Protein AF-0000000079718377 (afdb_homodimer)

Structure (mmCIF, N/CA/C/O backbone):
data_AF-0000000079718377-model_v1
#
loop_
_entity.id
_entity.type
_entity.pdbx_description
1 polymer 'Kef-type K+ transport system membrane component KefB'
#
loop_
_atom_site.group_PDB
_atom_site.id
_atom_site.type_symbol
_atom_site.label_atom_id
_atom_site.label_alt_id
_atom_site.label_comp_id
_atom_site.label_asym_id
_atom_site.label_entity_id
_atom_site.label_seq_id
_atom_site.pdbx_PDB_ins_code
_atom_site.Cartn_x
_atom_site.Cartn_y
_atom_site.Cartn_z
_atom_site.occupancy
_atom_site.B_iso_or_equiv
_atom_site.auth_seq_id
_atom_site.auth_comp_id
_atom_site.auth_asym_id
_atom_site.auth_atom_id
_atom_site.pdbx_PDB_model_num
ATOM 1 N N . MET A 1 1 ? -22.453 10.391 2.34 1 45.66 1 MET A N 1
ATOM 2 C CA . MET A 1 1 ? -22.734 9.148 3.055 1 45.66 1 MET A CA 1
ATOM 3 C C . MET A 1 1 ? -21.469 8.562 3.654 1 45.66 1 MET A C 1
ATOM 5 O O . MET A 1 1 ? -20.422 8.516 2.992 1 45.66 1 MET A O 1
ATOM 9 N N . HIS A 1 2 ? -21.25 8.672 5 1 65.44 2 HIS A N 1
ATOM 10 C CA . HIS A 1 2 ? -20.094 8.156 5.738 1 65.44 2 HIS A CA 1
ATOM 11 C C . HIS A 1 2 ? -20.266 6.672 6.047 1 65.44 2 HIS A C 1
ATOM 13 O O . HIS A 1 2 ? -21.016 6.305 6.953 1 65.44 2 HIS A O 1
ATOM 19 N N . TYR A 1 3 ? -19.891 5.762 5.078 1 74.81 3 TYR A N 1
ATOM 20 C CA . TYR A 1 3 ? -20.031 4.324 5.258 1 74.81 3 TYR A CA 1
ATOM 21 C C . TYR A 1 3 ? -19.031 3.793 6.273 1 74.81 3 TYR A C 1
ATOM 23 O O . TYR A 1 3 ? -19.188 2.682 6.785 1 74.81 3 TYR A O 1
ATOM 31 N N . LEU A 1 4 ? -18.094 4.574 6.598 1 83.25 4 LEU A N 1
ATOM 32 C CA . LEU A 1 4 ? -17.078 4.152 7.559 1 83.25 4 LEU A CA 1
ATOM 33 C C . LEU A 1 4 ? -17.047 5.086 8.766 1 83.25 4 LEU A C 1
ATOM 35 O O . LEU A 1 4 ? -17.172 6.305 8.609 1 83.25 4 LEU A O 1
ATOM 39 N N . ASN A 1 5 ? -17.031 4.48 9.922 1 83.81 5 ASN A N 1
ATOM 40 C CA . ASN A 1 5 ? -16.891 5.254 11.156 1 83.81 5 ASN A CA 1
ATOM 41 C C . ASN A 1 5 ? -15.594 4.926 11.883 1 83.81 5 ASN A C 1
ATOM 43 O O . ASN A 1 5 ? -14.773 4.152 11.391 1 83.81 5 ASN A O 1
ATOM 47 N N . GLU A 1 6 ? -15.383 5.48 12.969 1 81.75 6 GLU A N 1
ATOM 48 C CA . GLU A 1 6 ? -14.141 5.355 13.719 1 81.75 6 GLU A CA 1
ATOM 49 C C . GLU A 1 6 ? -13.922 3.922 14.195 1 81.75 6 GLU A C 1
ATOM 51 O O . GLU A 1 6 ? -12.789 3.445 14.242 1 81.75 6 GLU A O 1
ATOM 56 N N . SER A 1 7 ? -15.023 3.303 14.57 1 86 7 SER A N 1
ATOM 57 C CA . SER A 1 7 ? -14.906 1.927 15.039 1 86 7 SER A CA 1
ATOM 58 C C . SER A 1 7 ? -14.438 0.999 13.93 1 86 7 SER A C 1
ATOM 60 O O . SER A 1 7 ? -13.672 0.06 14.18 1 86 7 SER A O 1
ATOM 62 N N . HIS A 1 8 ? -14.906 1.29 12.703 1 91.69 8 HIS A N 1
ATOM 63 C CA . HIS A 1 8 ? -14.461 0.502 11.562 1 91.69 8 HIS A CA 1
ATOM 64 C C . HIS A 1 8 ? -12.969 0.685 11.312 1 91.69 8 HIS A C 1
ATOM 66 O O . HIS A 1 8 ? -12.258 -0.282 11.023 1 91.69 8 HIS A O 1
ATOM 72 N N . ILE A 1 9 ? -12.523 1.847 11.5 1 90.44 9 ILE A N 1
ATOM 73 C CA . ILE A 1 9 ? -11.125 2.168 11.25 1 90.44 9 ILE A CA 1
ATOM 74 C C . ILE A 1 9 ? -10.25 1.515 12.32 1 90.44 9 ILE A C 1
ATOM 76 O O . ILE A 1 9 ? -9.211 0.932 12.016 1 90.44 9 ILE A O 1
ATOM 80 N N . LEU A 1 10 ? -10.688 1.59 13.555 1 91.56 10 LEU A N 1
ATOM 81 C CA . LEU A 1 10 ? -9.938 0.984 14.648 1 91.56 10 LEU A CA 1
ATOM 82 C C . LEU A 1 10 ? -9.797 -0.52 14.445 1 91.56 10 LEU A C 1
ATOM 84 O O . LEU A 1 10 ? -8.688 -1.06 14.539 1 91.56 10 LEU A O 1
ATOM 88 N N . LEU A 1 11 ? -10.891 -1.117 14.211 1 94.94 11 LEU A N 1
ATOM 89 C CA . LEU A 1 11 ? -10.867 -2.564 14.023 1 94.94 11 LEU A CA 1
ATOM 90 C C . LEU A 1 11 ? -9.992 -2.941 12.828 1 94.94 11 LEU A C 1
ATOM 92 O O . LEU A 1 11 ? -9.258 -3.932 12.875 1 94.94 11 LEU A O 1
ATOM 96 N N . PHE A 1 12 ? -10.117 -2.174 11.812 1 95.62 12 PHE A N 1
ATOM 97 C CA . PHE A 1 12 ? -9.32 -2.408 10.617 1 95.62 12 PHE A CA 1
ATOM 98 C C . PHE A 1 12 ? -7.828 -2.346 10.945 1 95.62 12 PHE A C 1
ATOM 100 O O . PHE A 1 12 ? -7.066 -3.227 10.547 1 95.62 12 PHE A O 1
ATOM 107 N N . ILE A 1 13 ? -7.43 -1.36 11.672 1 96.25 13 ILE A N 1
ATOM 108 C CA . ILE A 1 13 ? -6.031 -1.166 12.039 1 96.25 13 ILE A CA 1
ATOM 109 C C . ILE A 1 13 ? -5.559 -2.328 12.914 1 96.25 13 ILE A C 1
ATOM 111 O O . ILE A 1 13 ? -4.457 -2.846 12.727 1 96.25 13 ILE A O 1
ATOM 115 N N . ILE A 1 14 ? -6.344 -2.754 13.766 1 96.25 14 ILE A N 1
ATOM 116 C CA . ILE A 1 14 ? -6.012 -3.867 14.648 1 96.25 14 ILE A CA 1
ATOM 117 C C . ILE A 1 14 ? -5.879 -5.148 13.828 1 96.25 14 ILE A C 1
ATOM 119 O O . ILE A 1 14 ? -4.961 -5.941 14.055 1 96.25 14 ILE A O 1
ATOM 123 N N . GLN A 1 15 ? -6.801 -5.324 12.938 1 97 15 GLN A N 1
ATOM 124 C CA . GLN A 1 15 ? -6.766 -6.508 12.078 1 97 15 GLN A CA 1
ATOM 125 C C . GLN A 1 15 ? -5.465 -6.574 11.289 1 97 15 GLN A C 1
ATOM 127 O O . GLN A 1 15 ? -4.816 -7.625 11.242 1 97 15 GLN A O 1
ATOM 132 N N . ILE A 1 16 ? -5.09 -5.484 10.68 1 97 16 ILE A N 1
ATOM 133 C CA . ILE A 1 16 ? -3.875 -5.449 9.867 1 97 16 ILE A CA 1
ATOM 134 C C . ILE A 1 16 ? -2.656 -5.676 10.758 1 97 16 ILE A C 1
ATOM 136 O O . ILE A 1 16 ? -1.725 -6.387 10.375 1 97 16 ILE A O 1
ATOM 140 N N . LEU A 1 17 ? -2.684 -5.07 11.914 1 96.56 17 LEU A N 1
ATOM 141 C CA . LEU A 1 17 ? -1.578 -5.219 12.859 1 96.56 17 LEU A CA 1
ATOM 142 C C . LEU A 1 17 ? -1.396 -6.68 13.25 1 96.56 17 LEU A C 1
ATOM 144 O O . LEU A 1 17 ? -0.283 -7.211 13.195 1 96.56 17 LEU A O 1
ATOM 148 N N . VAL A 1 18 ? -2.449 -7.289 13.617 1 96.69 18 VAL A N 1
ATOM 149 C CA . VAL A 1 18 ? -2.396 -8.664 14.102 1 96.69 18 VAL A CA 1
ATOM 150 C C . VAL A 1 18 ? -2.025 -9.602 12.953 1 96.69 18 VAL A C 1
ATOM 152 O O . VAL A 1 18 ? -1.162 -10.469 13.109 1 96.69 18 VAL A O 1
ATOM 155 N N . LEU A 1 19 ? -2.646 -9.414 11.852 1 96.88 19 LEU A N 1
ATOM 156 C CA . LEU A 1 19 ? -2.389 -10.281 10.703 1 96.88 19 LEU A CA 1
ATOM 157 C C . LEU A 1 19 ? -0.946 -10.141 10.234 1 96.88 19 LEU A C 1
ATOM 159 O O . LEU A 1 19 ? -0.259 -11.141 10.008 1 96.88 19 LEU A O 1
ATOM 163 N N . LEU A 1 20 ? -0.54 -8.945 10.047 1 95.81 20 LEU A N 1
ATOM 164 C CA . LEU A 1 20 ? 0.819 -8.695 9.578 1 95.81 20 LEU A CA 1
ATOM 165 C C . LEU A 1 20 ? 1.845 -9.18 10.594 1 95.81 20 LEU A C 1
ATOM 167 O O . LEU A 1 20 ? 2.844 -9.805 10.234 1 95.81 20 LEU A O 1
ATOM 171 N N . GLY A 1 21 ? 1.586 -8.883 11.852 1 94.31 21 GLY A N 1
ATOM 172 C CA . GLY A 1 21 ? 2.494 -9.305 12.906 1 94.31 21 GLY A CA 1
ATOM 173 C C . GLY A 1 21 ? 2.646 -10.812 12.992 1 94.31 21 GLY A C 1
ATOM 174 O O . GLY A 1 21 ? 3.766 -11.328 13.008 1 94.31 21 GLY A O 1
ATOM 175 N N . VAL A 1 22 ? 1.544 -11.477 12.992 1 95.69 22 VAL A N 1
ATOM 176 C CA . VAL A 1 22 ? 1.573 -12.93 13.109 1 95.69 22 VAL A CA 1
ATOM 177 C C . VAL A 1 22 ? 2.135 -13.539 11.828 1 95.69 22 VAL A C 1
ATOM 179 O O . VAL A 1 22 ? 2.932 -14.477 11.875 1 95.69 22 VAL A O 1
ATOM 182 N N . ALA A 1 23 ? 1.738 -13.008 10.734 1 94.75 23 ALA A N 1
ATOM 183 C CA . ALA A 1 23 ? 2.219 -13.516 9.453 1 94.75 23 ALA A CA 1
ATOM 184 C C . ALA A 1 23 ? 3.734 -13.391 9.344 1 94.75 23 ALA A C 1
ATOM 186 O O . ALA A 1 23 ? 4.414 -14.32 8.906 1 94.75 23 ALA A O 1
ATOM 187 N N . ARG A 1 24 ? 4.242 -12.281 9.734 1 90.62 24 ARG A N 1
ATOM 188 C CA . ARG A 1 24 ? 5.684 -12.062 9.648 1 90.62 24 ARG A CA 1
ATOM 189 C C . ARG A 1 24 ? 6.43 -12.938 10.656 1 90.62 24 ARG A C 1
ATOM 191 O O . ARG A 1 24 ? 7.504 -13.461 10.352 1 90.62 24 ARG A O 1
ATOM 198 N N . THR A 1 25 ? 5.926 -13.008 11.82 1 91.31 25 THR A N 1
ATOM 199 C CA . THR A 1 25 ? 6.562 -13.828 12.844 1 91.31 25 THR A CA 1
ATOM 200 C C . THR A 1 25 ? 6.613 -15.289 12.414 1 91.31 25 THR A C 1
ATOM 202 O O . THR A 1 25 ? 7.672 -15.922 12.461 1 91.31 25 THR A O 1
ATOM 205 N N . LEU A 1 26 ? 5.512 -15.758 11.969 1 93.75 26 LEU A N 1
ATOM 206 C CA . LEU A 1 26 ? 5.469 -17.141 11.523 1 93.75 26 LEU A CA 1
ATOM 207 C C . LEU A 1 26 ? 6.266 -17.328 10.234 1 93.75 26 LEU A C 1
ATOM 209 O O . LEU A 1 26 ? 6.844 -18.391 10.008 1 93.75 26 LEU A O 1
ATOM 213 N N . GLY A 1 27 ? 6.215 -16.344 9.383 1 89.69 27 GLY A N 1
ATOM 214 C CA . GLY A 1 27 ? 7.059 -16.391 8.203 1 89.69 27 GLY A CA 1
ATOM 215 C C . GLY A 1 27 ? 8.531 -16.547 8.523 1 89.69 27 GLY A C 1
ATOM 216 O O . GLY A 1 27 ? 9.227 -17.359 7.914 1 89.69 27 GLY A O 1
ATOM 217 N N . VAL A 1 28 ? 9 -15.852 9.555 1 86.06 28 VAL A N 1
ATOM 218 C CA . VAL A 1 28 ? 10.391 -15.906 9.992 1 86.06 28 VAL A CA 1
ATOM 219 C C . VAL A 1 28 ? 10.688 -17.281 10.578 1 86.06 28 VAL A C 1
ATOM 221 O O . VAL A 1 28 ? 11.75 -17.859 10.328 1 86.06 28 VAL A O 1
ATOM 224 N N . ILE A 1 29 ? 9.805 -17.719 11.32 1 91.19 29 ILE A N 1
ATOM 225 C CA . ILE A 1 29 ? 9.984 -19.031 11.93 1 91.19 29 ILE A CA 1
ATOM 226 C C . ILE A 1 29 ? 10.094 -20.094 10.836 1 91.19 29 ILE A C 1
ATOM 228 O O . ILE A 1 29 ? 10.961 -20.969 10.898 1 91.19 29 ILE A O 1
ATOM 232 N N . CYS A 1 30 ? 9.258 -20 9.875 1 90.31 30 CYS A N 1
ATOM 233 C CA . CYS A 1 30 ? 9.305 -20.953 8.766 1 90.31 30 CYS A CA 1
ATOM 234 C C . CYS A 1 30 ? 10.625 -20.844 8.016 1 90.31 30 CYS A C 1
ATOM 236 O O . CYS A 1 30 ? 11.258 -21.859 7.715 1 90.31 30 CYS A O 1
ATOM 238 N N . GLU A 1 31 ? 10.984 -19.703 7.746 1 84.12 31 GLU A N 1
ATOM 239 C CA . GLU A 1 31 ? 12.242 -19.516 7.023 1 84.12 31 GLU A CA 1
ATOM 240 C C . GLU A 1 31 ? 13.422 -20.062 7.812 1 84.12 31 GLU A C 1
ATOM 242 O O . GLU A 1 31 ? 14.391 -20.547 7.23 1 84.12 31 GLU A O 1
ATOM 247 N N . SER A 1 32 ? 13.398 -19.891 9.109 1 84.88 32 SER A N 1
ATOM 248 C CA . SER A 1 32 ? 14.477 -20.359 9.969 1 84.88 32 SER A CA 1
ATOM 249 C C . SER A 1 32 ? 14.641 -21.875 9.875 1 84.88 32 SER A C 1
ATOM 251 O O . SER A 1 32 ? 15.727 -22.406 10.117 1 84.88 32 SER A O 1
ATOM 253 N N . ILE A 1 33 ? 13.594 -22.516 9.5 1 87.75 33 ILE A N 1
ATOM 254 C CA . ILE A 1 33 ? 13.68 -23.969 9.367 1 87.75 33 ILE A CA 1
ATOM 255 C C . ILE A 1 33 ? 13.633 -24.359 7.891 1 87.75 33 ILE A C 1
ATOM 257 O O . ILE A 1 33 ? 13.195 -25.453 7.547 1 87.75 33 ILE A O 1
ATOM 261 N N . LYS A 1 34 ? 13.781 -23.422 6.984 1 82.12 34 LYS A N 1
ATOM 262 C CA . LYS A 1 34 ? 13.961 -23.578 5.543 1 82.12 34 LYS A CA 1
ATOM 263 C C . LYS A 1 34 ? 12.633 -23.875 4.855 1 82.12 34 LYS A C 1
ATOM 265 O O . LYS A 1 34 ? 12.586 -24.656 3.891 1 82.12 34 LYS A O 1
ATOM 270 N N . ILE A 1 35 ? 11.625 -23.453 5.449 1 88.12 35 ILE A N 1
ATOM 271 C CA . ILE A 1 35 ? 10.312 -23.453 4.828 1 88.12 35 ILE A CA 1
ATOM 272 C C . ILE A 1 35 ? 10 -22.047 4.285 1 88.12 35 ILE A C 1
ATOM 274 O O . ILE A 1 35 ? 10.336 -21.047 4.91 1 88.12 35 ILE A O 1
ATOM 278 N N . PRO A 1 36 ? 9.477 -22.031 3.061 1 86.44 36 PRO A N 1
ATOM 279 C CA . PRO A 1 36 ? 9.156 -20.719 2.506 1 86.44 36 PRO A CA 1
ATOM 280 C C . PRO A 1 36 ? 8.273 -19.891 3.434 1 86.44 36 PRO A C 1
ATOM 282 O O . PRO A 1 36 ? 7.352 -20.422 4.055 1 86.44 36 PRO A O 1
ATOM 285 N N . ALA A 1 37 ? 8.539 -18.625 3.533 1 87.75 37 ALA A N 1
ATOM 286 C CA . ALA A 1 37 ? 7.836 -17.703 4.418 1 87.75 37 ALA A CA 1
ATOM 287 C C . ALA A 1 37 ? 6.336 -17.719 4.141 1 87.75 37 ALA A C 1
ATOM 289 O O . ALA A 1 37 ? 5.523 -17.562 5.059 1 87.75 37 ALA A O 1
ATOM 290 N N . LEU A 1 38 ? 6.023 -17.969 2.939 1 88.69 38 LEU A N 1
ATOM 291 C CA . LEU A 1 38 ? 4.629 -17.953 2.516 1 88.69 38 LEU A CA 1
ATOM 292 C C . LEU A 1 38 ? 3.809 -18.953 3.309 1 88.69 38 LEU A C 1
ATOM 294 O O . LEU A 1 38 ? 2.635 -18.719 3.6 1 88.69 38 LEU A O 1
ATOM 298 N N . ALA A 1 39 ? 4.371 -20.031 3.645 1 92.88 39 ALA A N 1
ATOM 299 C CA . ALA A 1 39 ? 3.697 -21.031 4.469 1 92.88 39 ALA A CA 1
ATOM 300 C C . ALA A 1 39 ? 3.299 -20.453 5.82 1 92.88 39 ALA A C 1
ATOM 302 O O . ALA A 1 39 ? 2.188 -20.688 6.301 1 92.88 39 ALA A O 1
ATOM 303 N N . GLY A 1 40 ? 4.234 -19.766 6.422 1 93.56 40 GLY A N 1
ATOM 304 C CA . GLY A 1 40 ? 3.947 -19.109 7.691 1 93.56 40 GLY A CA 1
ATOM 305 C C . GLY A 1 40 ? 2.883 -18.031 7.582 1 93.56 40 GLY A C 1
ATOM 306 O O . GLY A 1 40 ? 2.068 -17.875 8.492 1 93.56 40 GLY A O 1
ATOM 307 N N . GLU A 1 41 ? 2.836 -17.328 6.523 1 93.94 41 GLU A N 1
ATOM 308 C CA . GLU A 1 41 ? 1.852 -16.266 6.297 1 93.94 41 GLU A CA 1
ATOM 309 C C . GLU A 1 41 ? 0.443 -16.844 6.18 1 93.94 41 GLU A C 1
ATOM 311 O O . GLU A 1 41 ? -0.503 -16.297 6.754 1 93.94 41 GLU A O 1
ATOM 316 N N . ILE A 1 42 ? 0.308 -17.938 5.488 1 94.81 42 ILE A N 1
ATOM 317 C CA . ILE A 1 42 ? -0.98 -18.609 5.383 1 94.81 42 ILE A CA 1
ATOM 318 C C . ILE A 1 42 ? -1.382 -19.172 6.746 1 94.81 42 ILE A C 1
ATOM 320 O O . ILE A 1 42 ? -2.547 -19.078 7.141 1 94.81 42 ILE A O 1
ATOM 324 N N . LEU A 1 43 ? -0.418 -19.719 7.41 1 95.69 43 LEU A N 1
ATOM 325 C CA . LEU A 1 43 ? -0.666 -20.297 8.727 1 95.69 43 LEU A CA 1
ATOM 326 C C . LEU A 1 43 ? -1.216 -19.25 9.688 1 95.69 43 LEU A C 1
ATOM 328 O O . LEU A 1 43 ? -2.027 -19.562 10.555 1 95.69 43 LEU A O 1
ATOM 332 N N . ALA A 1 44 ? -0.713 -18.031 9.555 1 96.62 44 ALA A N 1
ATOM 333 C CA . ALA A 1 44 ? -1.241 -16.953 10.367 1 96.62 44 ALA A CA 1
ATOM 334 C C . ALA A 1 44 ? -2.758 -16.844 10.234 1 96.62 44 ALA A C 1
ATOM 336 O O . ALA A 1 44 ? -3.471 -16.734 11.234 1 96.62 44 ALA A O 1
ATOM 337 N N . GLY A 1 45 ? -3.262 -16.906 9.055 1 96.06 45 GLY A N 1
ATOM 338 C CA . GLY A 1 45 ? -4.695 -16.875 8.82 1 96.06 45 GLY A CA 1
ATOM 339 C C . GLY A 1 45 ? -5.406 -18.109 9.32 1 96.06 45 GLY A C 1
ATOM 340 O O . GLY A 1 45 ? -6.523 -18.031 9.844 1 96.06 45 GLY A O 1
ATOM 341 N N . VAL A 1 46 ? -4.738 -19.219 9.164 1 95.88 46 VAL A N 1
ATOM 342 C CA . VAL A 1 46 ? -5.301 -20.484 9.625 1 95.88 46 VAL A CA 1
ATOM 343 C C . VAL A 1 46 ? -5.48 -20.453 11.141 1 95.88 46 VAL A C 1
ATOM 345 O O . VAL A 1 46 ? -6.504 -20.891 11.656 1 95.88 46 VAL A O 1
ATOM 348 N N . ILE A 1 47 ? -4.508 -19.906 11.781 1 97.25 47 ILE A N 1
ATOM 349 C CA . ILE A 1 47 ? -4.531 -19.844 13.242 1 97.25 47 ILE A CA 1
ATOM 350 C C . ILE A 1 47 ? -5.586 -18.844 13.695 1 97.25 47 ILE A C 1
ATOM 352 O O . ILE A 1 47 ? -6.367 -19.125 14.609 1 97.25 47 ILE A O 1
ATOM 356 N N . LEU A 1 48 ? -5.68 -17.719 13.062 1 97.38 48 LEU A N 1
ATOM 357 C CA . LEU A 1 48 ? -6.531 -16.609 13.5 1 97.38 48 LEU A CA 1
ATOM 358 C C . LEU A 1 48 ? -7.938 -16.75 12.922 1 97.38 48 LEU A C 1
ATOM 360 O O . LEU A 1 48 ? -8.859 -16.062 13.352 1 97.38 48 LEU A O 1
ATOM 364 N N . GLY A 1 49 ? -8.062 -17.641 11.969 1 95.88 49 GLY A N 1
ATOM 365 C CA . GLY A 1 49 ? -9.32 -17.781 11.25 1 95.88 49 GLY A CA 1
ATOM 366 C C . GLY A 1 49 ? -10.227 -18.844 11.844 1 95.88 49 GLY A C 1
ATOM 367 O O . GLY A 1 49 ? -10.078 -19.219 13.016 1 95.88 49 GLY A O 1
ATOM 368 N N . PRO A 1 50 ? -11.172 -19.25 11.078 1 94.19 50 PRO A N 1
ATOM 369 C CA . PRO A 1 50 ? -12.141 -20.25 11.555 1 94.19 50 PRO A CA 1
ATOM 370 C C . PRO A 1 50 ? -11.508 -21.609 11.828 1 94.19 50 PRO A C 1
ATOM 372 O O . PRO A 1 50 ? -12.039 -22.391 12.609 1 94.19 50 PRO A O 1
ATOM 375 N N . THR A 1 51 ? -10.383 -21.891 11.234 1 94.88 51 THR A N 1
ATOM 376 C CA . THR A 1 51 ? -9.75 -23.203 11.344 1 94.88 51 THR A CA 1
ATOM 377 C C . THR A 1 51 ? -9.336 -23.469 12.789 1 94.88 51 THR A C 1
ATOM 379 O O . THR A 1 51 ? -9.562 -24.578 13.305 1 94.88 51 THR A O 1
ATOM 382 N N . LEU A 1 52 ? -8.703 -22.469 13.445 1 96.12 52 LEU A N 1
ATOM 383 C CA . LEU A 1 52 ? -8.227 -22.734 14.797 1 96.12 52 LEU A CA 1
ATOM 384 C C . LEU A 1 52 ? -8.898 -21.797 15.797 1 96.12 52 LEU A C 1
ATOM 386 O O . LEU A 1 52 ? -9.672 -22.25 16.656 1 96.12 52 LEU A O 1
ATOM 390 N N . LEU A 1 53 ? -8.68 -20.5 15.656 1 95.81 53 LEU A N 1
ATOM 391 C CA . LEU A 1 53 ? -9.234 -19.562 16.625 1 95.81 53 LEU A CA 1
ATOM 392 C C . LEU A 1 53 ? -10.758 -19.609 16.609 1 95.81 53 LEU A C 1
ATOM 394 O O . LEU A 1 53 ? -11.391 -19.453 17.656 1 95.81 53 LEU A O 1
ATOM 398 N N . GLY A 1 54 ? -11.336 -19.734 15.461 1 94.25 54 GLY A N 1
ATOM 399 C CA . GLY A 1 54 ? -12.781 -19.828 15.359 1 94.25 54 GLY A CA 1
ATOM 400 C C . GLY A 1 54 ? -13.359 -21 16.125 1 94.25 54 GLY A C 1
ATOM 401 O O . GLY A 1 54 ? -14.508 -20.953 16.578 1 94.25 54 GLY A O 1
ATOM 402 N N . ARG A 1 55 ? -12.625 -22.047 16.328 1 95.12 55 ARG A N 1
ATOM 403 C CA . ARG A 1 55 ? -13.062 -23.234 17.047 1 95.12 55 ARG A CA 1
ATOM 404 C C . ARG A 1 55 ? -12.719 -23.125 18.531 1 95.12 55 ARG A C 1
ATOM 406 O O . ARG A 1 55 ? -13.477 -23.594 19.391 1 95.12 55 ARG A O 1
ATOM 413 N N . VAL A 1 56 ? -11.594 -22.5 18.891 1 96.06 56 VAL A N 1
ATOM 414 C CA . VAL A 1 56 ? -11.117 -22.422 20.266 1 96.06 56 VAL A CA 1
ATOM 415 C C . VAL A 1 56 ? -11.844 -21.297 21 1 96.06 56 VAL A C 1
ATOM 417 O O . VAL A 1 56 ? -12.242 -21.453 22.156 1 96.06 56 VAL A O 1
ATOM 420 N N . SER A 1 57 ? -11.945 -20.141 20.297 1 96.56 57 SER A N 1
ATOM 421 C CA . SER A 1 57 ? -12.609 -18.969 20.859 1 96.56 57 SER A CA 1
ATOM 422 C C . SER A 1 57 ? -13.391 -18.203 19.781 1 96.56 57 SER A C 1
ATOM 424 O O . SER A 1 57 ? -12.953 -17.156 19.312 1 96.56 57 SER A O 1
ATOM 426 N N . PRO A 1 58 ? -14.531 -18.719 19.547 1 94.19 58 PRO A N 1
ATOM 427 C CA . PRO A 1 58 ? -15.352 -18.109 18.5 1 94.19 58 PRO A CA 1
ATOM 428 C C . PRO A 1 58 ? -15.648 -16.625 18.781 1 94.19 58 PRO A C 1
ATOM 430 O O . PRO A 1 58 ? -15.703 -15.82 17.844 1 94.19 58 PRO A O 1
ATOM 433 N N . ASP A 1 59 ? -15.773 -16.234 20.016 1 95.19 59 ASP A N 1
ATOM 434 C CA . ASP A 1 59 ? -16.078 -14.852 20.359 1 95.19 59 ASP A CA 1
ATOM 435 C C . ASP A 1 59 ? -14.906 -13.938 20.016 1 95.19 59 ASP A C 1
ATOM 437 O O . ASP A 1 59 ? -15.102 -12.852 19.453 1 95.19 59 ASP A O 1
ATOM 441 N N . LEU A 1 60 ? -13.773 -14.422 20.344 1 94.19 60 LEU A N 1
ATOM 442 C CA . LEU A 1 60 ? -12.586 -13.625 20.031 1 94.19 60 LEU A CA 1
ATOM 443 C C . LEU A 1 60 ? -12.383 -13.5 18.531 1 94.19 60 LEU A C 1
ATOM 445 O O . LEU A 1 60 ? -12 -12.438 18.047 1 94.19 60 LEU A O 1
ATOM 449 N N . GLN A 1 61 ? -12.609 -14.578 17.891 1 94.69 61 GLN A N 1
ATOM 450 C CA . GLN A 1 61 ? -12.469 -14.562 16.438 1 94.69 61 GLN A CA 1
ATOM 451 C C . GLN A 1 61 ? -13.461 -13.602 15.797 1 94.69 61 GLN A C 1
ATOM 453 O O . GLN A 1 61 ? -13.102 -12.852 14.891 1 94.69 61 GLN A O 1
ATOM 458 N N . ASN A 1 62 ? -14.656 -13.617 16.328 1 93.31 62 ASN A N 1
ATOM 459 C CA . ASN A 1 62 ? -15.688 -12.742 15.781 1 93.31 62 ASN A CA 1
ATOM 460 C C . ASN A 1 62 ? -15.43 -11.281 16.141 1 93.31 62 ASN A C 1
ATOM 462 O O . ASN A 1 62 ? -15.82 -10.383 15.391 1 93.31 62 ASN A O 1
ATOM 466 N N . MET A 1 63 ? -14.836 -11.148 17.266 1 93.06 63 MET A N 1
ATOM 467 C CA . MET A 1 63 ? -14.492 -9.789 17.672 1 93.06 63 MET A CA 1
ATOM 468 C C . MET A 1 63 ? -13.422 -9.203 16.766 1 93.06 63 MET A C 1
ATOM 470 O O . MET A 1 63 ? -13.492 -8.031 16.391 1 93.06 63 MET A O 1
ATOM 474 N N . LEU A 1 64 ? -12.492 -9.984 16.297 1 94.44 64 LEU A N 1
ATOM 475 C CA . LEU A 1 64 ? -11.383 -9.531 15.469 1 94.44 64 LEU A CA 1
ATOM 476 C C . LEU A 1 64 ? -11.789 -9.492 14 1 94.44 64 LEU A C 1
ATOM 478 O O . LEU A 1 64 ? -11.391 -8.578 13.266 1 94.44 64 LEU A O 1
ATOM 482 N N . PHE A 1 65 ? -12.508 -10.438 13.625 1 94.81 65 PHE A N 1
ATOM 483 C CA . PHE A 1 65 ? -12.914 -10.562 12.234 1 94.81 65 PHE A CA 1
ATOM 484 C C . PHE A 1 65 ? -14.414 -10.789 12.125 1 94.81 65 PHE A C 1
ATOM 486 O O . PHE A 1 65 ? -14.859 -11.859 11.703 1 94.81 65 PHE A O 1
ATOM 493 N N . PRO A 1 66 ? -15.156 -9.766 12.391 1 92.12 66 PRO A N 1
ATOM 494 C CA . PRO A 1 66 ? -16.609 -9.898 12.344 1 92.12 66 PRO A CA 1
ATOM 495 C C . PRO A 1 66 ? -17.141 -10.086 10.922 1 92.12 66 PRO A C 1
ATOM 497 O O . PRO A 1 66 ? -16.484 -9.68 9.961 1 92.12 66 PRO A O 1
ATOM 500 N N . ASP A 1 67 ? -18.281 -10.641 10.844 1 86.38 67 ASP A N 1
ATOM 501 C CA . ASP A 1 67 ? -18.953 -10.789 9.555 1 86.38 67 ASP A CA 1
ATOM 502 C C . ASP A 1 67 ? -19.703 -9.516 9.18 1 86.38 67 ASP A C 1
ATOM 504 O O . ASP A 1 67 ? -20.938 -9.516 9.133 1 86.38 67 ASP A O 1
ATOM 508 N N . SER A 1 68 ? -19.016 -8.438 9.047 1 90.62 68 SER A N 1
ATOM 509 C CA . SER A 1 68 ? -19.562 -7.141 8.656 1 90.62 68 SER A CA 1
ATOM 510 C C . SER A 1 68 ? -19.078 -6.734 7.273 1 90.62 68 SER A C 1
ATOM 512 O O . SER A 1 68 ? -17.906 -6.945 6.938 1 90.62 68 SER A O 1
ATOM 514 N N . GLU A 1 69 ? -19.969 -6.219 6.52 1 91.19 69 GLU A N 1
ATOM 515 C CA . GLU A 1 69 ? -19.688 -5.879 5.129 1 91.19 69 GLU A CA 1
ATOM 516 C C . GLU A 1 69 ? -18.531 -4.879 5.035 1 91.19 69 GLU A C 1
ATOM 518 O O . GLU A 1 69 ? -17.578 -5.098 4.293 1 91.19 69 GLU A O 1
ATOM 523 N N . PRO A 1 70 ? -18.547 -3.828 5.895 1 92.44 70 PRO A N 1
ATOM 524 C CA . PRO A 1 70 ? -17.453 -2.854 5.773 1 92.44 70 PRO A CA 1
ATOM 525 C C . PRO A 1 70 ? -16.094 -3.441 6.133 1 92.44 70 PRO A C 1
ATOM 527 O O . PRO A 1 70 ? -15.109 -3.189 5.438 1 92.44 70 PRO A O 1
ATOM 530 N N . GLN A 1 71 ? -16.125 -4.242 7.16 1 93.5 71 GLN A N 1
ATOM 531 C CA . GLN A 1 71 ? -14.852 -4.816 7.598 1 93.5 71 GLN A CA 1
ATOM 532 C C . GLN A 1 71 ? -14.305 -5.793 6.562 1 93.5 71 GLN A C 1
ATOM 534 O O . GLN A 1 71 ? -13.102 -5.801 6.285 1 93.5 71 GLN A O 1
ATOM 539 N N . TYR A 1 72 ? -15.203 -6.523 6.059 1 93.06 72 TYR A N 1
ATOM 540 C CA . TYR A 1 72 ? -14.812 -7.492 5.039 1 93.06 72 TYR A CA 1
ATOM 541 C C . TYR A 1 72 ? -14.242 -6.789 3.814 1 93.06 72 TYR A C 1
ATOM 543 O O . TYR A 1 72 ? -13.195 -7.18 3.299 1 93.06 72 TYR A O 1
ATOM 551 N N . ILE A 1 73 ? -14.906 -5.793 3.373 1 94.69 73 ILE A N 1
ATOM 552 C CA . ILE A 1 73 ? -14.516 -5.094 2.154 1 94.69 73 ILE A CA 1
ATOM 553 C C . ILE A 1 73 ? -13.172 -4.398 2.361 1 94.69 73 ILE A C 1
ATOM 555 O O . ILE A 1 73 ? -12.32 -4.41 1.47 1 94.69 73 ILE A O 1
ATOM 559 N N . MET A 1 74 ? -12.969 -3.832 3.527 1 95.94 74 MET A N 1
ATOM 560 C CA . MET A 1 74 ? -11.703 -3.166 3.816 1 95.94 74 MET A CA 1
ATOM 561 C C . MET A 1 74 ? -10.547 -4.156 3.771 1 95.94 74 MET A C 1
ATOM 563 O O . MET A 1 74 ? -9.531 -3.904 3.119 1 95.94 74 MET A O 1
ATOM 567 N N . LEU A 1 75 ? -10.742 -5.258 4.395 1 95.19 75 LEU A N 1
ATOM 568 C CA . LEU A 1 75 ? -9.688 -6.266 4.441 1 95.19 75 LEU A CA 1
ATOM 569 C C . LEU A 1 75 ? -9.445 -6.863 3.059 1 95.19 75 LEU A C 1
ATOM 571 O O . LEU A 1 75 ? -8.305 -7.105 2.672 1 95.19 75 LEU A O 1
ATOM 575 N N . GLU A 1 76 ? -10.5 -7.086 2.334 1 93.94 76 GLU A N 1
ATOM 576 C CA . GLU A 1 76 ? -10.398 -7.652 0.992 1 93.94 76 GLU A CA 1
ATOM 577 C C . GLU A 1 76 ? -9.688 -6.691 0.042 1 93.94 76 GLU A C 1
ATOM 579 O O . GLU A 1 76 ? -8.945 -7.121 -0.842 1 93.94 76 GLU A O 1
ATOM 584 N N . THR A 1 77 ? -9.984 -5.445 0.238 1 95.62 77 THR A N 1
ATOM 585 C CA . THR A 1 77 ? -9.344 -4.434 -0.588 1 95.62 77 THR A CA 1
ATOM 586 C C . THR A 1 77 ? -7.824 -4.496 -0.433 1 95.62 77 THR A C 1
ATOM 588 O O . THR A 1 77 ? -7.094 -4.512 -1.426 1 95.62 77 THR A O 1
ATOM 591 N N . VAL A 1 78 ? -7.375 -4.598 0.738 1 95.94 78 VAL A N 1
ATOM 592 C CA . VAL A 1 78 ? -5.941 -4.652 1.021 1 95.94 78 VAL A CA 1
ATOM 593 C C . VAL A 1 78 ? -5.367 -5.973 0.519 1 95.94 78 VAL A C 1
ATOM 595 O O . VAL A 1 78 ? -4.242 -6.016 0.011 1 95.94 78 VAL A O 1
ATOM 598 N N . SER A 1 79 ? -6.105 -6.984 0.693 1 93.94 79 SER A N 1
ATOM 599 C CA . SER A 1 79 ? -5.68 -8.297 0.215 1 93.94 79 SER A CA 1
ATOM 600 C C . SER A 1 79 ? -5.48 -8.297 -1.298 1 93.94 79 SER A C 1
ATOM 602 O O . SER A 1 79 ? -4.504 -8.852 -1.801 1 93.94 79 SER A O 1
ATOM 604 N N . TRP A 1 80 ? -6.352 -7.672 -2.006 1 92.94 80 TRP A N 1
ATOM 605 C CA . TRP A 1 80 ? -6.246 -7.613 -3.461 1 92.94 80 TRP A CA 1
ATOM 606 C C . TRP A 1 80 ? -5.055 -6.77 -3.891 1 92.94 80 TRP A C 1
ATOM 608 O O . TRP A 1 80 ? -4.398 -7.074 -4.891 1 92.94 80 TRP A O 1
ATOM 618 N N . LEU A 1 81 ? -4.816 -5.719 -3.154 1 95 81 LEU A N 1
ATOM 619 C CA . LEU A 1 81 ? -3.59 -4.98 -3.432 1 95 81 LEU A CA 1
ATOM 620 C C . LEU A 1 81 ? -2.369 -5.887 -3.316 1 95 81 LEU A C 1
ATOM 622 O O . LEU A 1 81 ? -1.447 -5.801 -4.129 1 95 81 LEU A O 1
ATOM 626 N N . GLY A 1 82 ? -2.404 -6.711 -2.34 1 94.44 82 GLY A N 1
ATOM 627 C CA . GLY A 1 82 ? -1.315 -7.66 -2.156 1 94.44 82 GLY A CA 1
ATOM 628 C C . GLY A 1 82 ? -1.114 -8.578 -3.348 1 94.44 82 GLY A C 1
ATOM 629 O O . GLY A 1 82 ? 0.017 -8.789 -3.787 1 94.44 82 GLY A O 1
ATOM 630 N N . VAL A 1 83 ? -2.168 -9.055 -3.895 1 93.44 83 VAL A N 1
ATOM 631 C CA . VAL A 1 83 ? -2.092 -9.953 -5.047 1 93.44 83 VAL A CA 1
ATOM 632 C C . VAL A 1 83 ? -1.542 -9.195 -6.254 1 93.44 83 VAL A C 1
ATOM 634 O O . VAL A 1 83 ? -0.72 -9.727 -7.004 1 93.44 83 VAL A O 1
ATOM 637 N N . PHE A 1 84 ? -2.045 -8 -6.426 1 94.12 84 PHE A N 1
ATOM 638 C CA . PHE A 1 84 ? -1.605 -7.188 -7.555 1 94.12 84 PHE A CA 1
ATOM 639 C C . PHE A 1 84 ? -0.105 -6.93 -7.484 1 94.12 84 PHE A C 1
ATOM 641 O O . PHE A 1 84 ? 0.604 -7.09 -8.477 1 94.12 84 PHE A O 1
ATOM 648 N N . PHE A 1 85 ? 0.321 -6.66 -6.297 1 93.31 85 PHE A N 1
ATOM 649 C CA . PHE A 1 85 ? 1.74 -6.367 -6.137 1 93.31 85 PHE A CA 1
ATOM 650 C C . PHE A 1 85 ? 2.57 -7.641 -6.23 1 93.31 85 PHE A C 1
ATOM 652 O O . PHE A 1 85 ? 3.699 -7.617 -6.727 1 93.31 85 PHE A O 1
ATOM 659 N N . LEU A 1 86 ? 2.041 -8.695 -5.758 1 91.88 86 LEU A N 1
ATOM 660 C CA . LEU A 1 86 ? 2.709 -9.984 -5.867 1 91.88 86 LEU A CA 1
ATOM 661 C C . LEU A 1 86 ? 2.936 -10.359 -7.328 1 91.88 86 LEU A C 1
ATOM 663 O O . LEU A 1 86 ? 4.039 -10.75 -7.711 1 91.88 86 LEU A O 1
ATOM 667 N N . LEU A 1 87 ? 1.896 -10.188 -8.086 1 91.88 87 LEU A N 1
ATOM 668 C CA . LEU A 1 87 ? 1.978 -10.562 -9.492 1 91.88 87 LEU A CA 1
ATOM 669 C C . LEU A 1 87 ? 2.891 -9.617 -10.258 1 91.88 87 LEU A C 1
ATOM 671 O O . LEU A 1 87 ? 3.639 -10.039 -11.141 1 91.88 87 LEU A O 1
ATOM 675 N N . LEU A 1 88 ? 2.807 -8.375 -9.938 1 92.25 88 LEU A N 1
ATOM 676 C CA . LEU A 1 88 ? 3.719 -7.402 -10.531 1 92.25 88 LEU A CA 1
ATOM 677 C C . LEU A 1 88 ? 5.172 -7.77 -10.242 1 92.25 88 LEU A C 1
ATOM 679 O O . LEU A 1 88 ? 6 -7.797 -11.156 1 92.25 88 LEU A O 1
ATOM 683 N N . SER A 1 89 ? 5.445 -8.086 -9.055 1 90 89 SER A N 1
ATOM 684 C CA . SER A 1 89 ? 6.797 -8.422 -8.625 1 90 89 SER A CA 1
ATOM 685 C C . SER A 1 89 ? 7.266 -9.734 -9.25 1 90 89 SER A C 1
ATOM 687 O O . SER A 1 89 ? 8.438 -9.875 -9.609 1 90 89 SER A O 1
ATOM 689 N N . SER A 1 90 ? 6.398 -10.648 -9.289 1 87.62 90 SER A N 1
ATOM 690 C CA . SER A 1 90 ? 6.727 -11.945 -9.891 1 87.62 90 SER A CA 1
ATOM 691 C C . SER A 1 90 ? 7.129 -11.789 -11.352 1 87.62 90 SER A C 1
ATOM 693 O O . SER A 1 90 ? 8 -12.516 -11.836 1 87.62 90 SER A O 1
ATOM 695 N N . GLY A 1 91 ? 6.523 -10.883 -12.023 1 89.06 91 GLY A N 1
ATOM 696 C CA . GLY A 1 91 ? 6.84 -10.633 -13.422 1 89.06 91 GLY A CA 1
ATOM 697 C C . GLY A 1 91 ? 8.234 -10.062 -13.625 1 89.06 91 GLY A C 1
ATOM 698 O O . GLY A 1 91 ? 8.82 -10.219 -14.695 1 89.06 91 GLY A O 1
ATOM 699 N N . PHE A 1 92 ? 8.812 -9.445 -12.578 1 88.12 92 PHE A N 1
ATOM 700 C CA . PHE A 1 92 ? 10.141 -8.852 -12.664 1 88.12 92 PHE A CA 1
ATOM 701 C C . PHE A 1 92 ? 11.195 -9.922 -12.953 1 88.12 92 PHE A C 1
ATOM 703 O O . PHE A 1 92 ? 12.273 -9.617 -13.461 1 88.12 92 PHE A O 1
ATOM 710 N N . HIS A 1 93 ? 10.828 -11.109 -12.648 1 82.69 93 HIS A N 1
ATOM 711 C CA . HIS A 1 93 ? 11.805 -12.188 -12.758 1 82.69 93 HIS A CA 1
ATOM 712 C C . HIS A 1 93 ? 11.805 -12.797 -14.156 1 82.69 93 HIS A C 1
ATOM 714 O O . HIS A 1 93 ? 12.641 -13.648 -14.469 1 82.69 93 HIS A O 1
ATOM 720 N N . VAL A 1 94 ? 10.906 -12.359 -14.93 1 83.69 94 VAL A N 1
ATOM 721 C CA . VAL A 1 94 ? 10.773 -12.922 -16.266 1 83.69 94 VAL A CA 1
ATOM 722 C C . VAL A 1 94 ? 11.477 -12.023 -17.281 1 83.69 94 VAL A C 1
ATOM 724 O O . VAL A 1 94 ? 11.156 -10.836 -17.406 1 83.69 94 VAL A O 1
ATOM 727 N N . ASN A 1 95 ? 12.492 -12.539 -17.844 1 83.31 95 ASN A N 1
ATOM 728 C CA . ASN A 1 95 ? 13.141 -11.891 -18.969 1 83.31 95 ASN A CA 1
ATOM 729 C C . ASN A 1 95 ? 12.805 -12.586 -20.297 1 83.31 95 ASN A C 1
ATOM 731 O O . ASN A 1 95 ? 13.484 -13.531 -20.688 1 83.31 95 ASN A O 1
ATOM 735 N N . VAL A 1 96 ? 11.891 -12.023 -20.953 1 79.88 96 VAL A N 1
ATOM 736 C CA . VAL A 1 96 ? 11.336 -12.672 -22.141 1 79.88 96 VAL A CA 1
ATOM 737 C C . VAL A 1 96 ? 12.391 -12.711 -23.25 1 79.88 96 VAL A C 1
ATOM 739 O O . VAL A 1 96 ? 12.523 -13.711 -23.953 1 79.88 96 VAL A O 1
ATOM 742 N N . GLY A 1 97 ? 13.078 -11.609 -23.391 1 77.5 97 GLY A N 1
ATOM 743 C CA . GLY A 1 97 ? 14.117 -11.57 -24.422 1 77.5 97 GLY A CA 1
ATOM 744 C C . GLY A 1 97 ? 15.172 -12.641 -24.234 1 77.5 97 GLY A C 1
ATOM 745 O O . GLY A 1 97 ? 15.508 -13.367 -25.172 1 77.5 97 GLY A O 1
ATOM 746 N N . HIS A 1 98 ? 15.578 -12.773 -23.125 1 79.25 98 HIS A N 1
ATOM 747 C CA . HIS A 1 98 ? 16.594 -13.781 -22.812 1 79.25 98 HIS A CA 1
ATOM 748 C C . HIS A 1 98 ? 16.016 -15.195 -22.953 1 79.25 98 HIS A C 1
ATOM 750 O O . HIS A 1 98 ? 16.703 -16.094 -23.438 1 79.25 98 HIS A O 1
ATOM 756 N N . ALA A 1 99 ? 14.82 -15.336 -22.594 1 83 99 ALA A N 1
ATOM 757 C CA . ALA A 1 99 ? 14.172 -16.641 -22.609 1 83 99 ALA A CA 1
ATOM 758 C C . ALA A 1 99 ? 14.008 -17.156 -24.031 1 83 99 ALA A C 1
ATOM 760 O O . ALA A 1 99 ? 14.242 -18.328 -24.312 1 83 99 ALA A O 1
ATOM 761 N N . LEU A 1 100 ? 13.711 -16.266 -24.875 1 78.31 100 LEU A N 1
ATOM 762 C CA . LEU A 1 100 ? 13.445 -16.656 -26.266 1 78.31 100 LEU A CA 1
ATOM 763 C C . LEU A 1 100 ? 14.742 -16.891 -27.016 1 78.31 100 LEU A C 1
ATOM 765 O O . LEU A 1 100 ? 14.75 -17.578 -28.047 1 78.31 100 LEU A O 1
ATOM 769 N N . ARG A 1 101 ? 15.789 -16.375 -26.391 1 78.88 101 ARG A N 1
ATOM 770 C CA . ARG A 1 101 ? 17.094 -16.531 -27.047 1 78.88 101 ARG A CA 1
ATOM 771 C C . ARG A 1 101 ? 17.844 -17.734 -26.469 1 78.88 101 ARG A C 1
ATOM 773 O O . ARG A 1 101 ? 18.875 -18.141 -27.016 1 78.88 101 ARG A O 1
ATOM 780 N N . SER A 1 102 ? 17.328 -18.219 -25.391 1 78.81 102 SER A N 1
ATOM 781 C CA . SER A 1 102 ? 18.047 -19.25 -24.641 1 78.81 102 SER A CA 1
ATOM 782 C C . SER A 1 102 ? 18.062 -20.578 -25.406 1 78.81 102 SER A C 1
ATOM 784 O O . SER A 1 102 ? 18.688 -21.531 -24.969 1 78.81 102 SER A O 1
ATOM 786 N N . GLY A 1 103 ? 17.359 -20.688 -26.562 1 83.88 103 GLY A N 1
ATOM 787 C CA . GLY A 1 103 ? 17.547 -21.844 -27.406 1 83.88 103 GLY A CA 1
ATOM 788 C C . GLY A 1 103 ? 16.375 -22.797 -27.391 1 83.88 103 GLY A C 1
ATOM 789 O O . GLY A 1 103 ? 15.406 -22.578 -26.656 1 83.88 103 GLY A O 1
ATOM 790 N N . ARG A 1 104 ? 16.484 -23.781 -28.078 1 91.5 104 ARG A N 1
ATOM 791 C CA . ARG A 1 104 ? 15.445 -24.781 -28.312 1 91.5 104 ARG A CA 1
ATOM 792 C C . ARG A 1 104 ? 15.148 -25.562 -27.031 1 91.5 104 ARG A C 1
ATOM 794 O O . ARG A 1 104 ? 14 -25.906 -26.766 1 91.5 104 ARG A O 1
ATOM 801 N N . ALA A 1 105 ? 16.141 -25.75 -26.266 1 94.06 105 ALA A N 1
ATOM 802 C CA . ALA A 1 105 ? 15.977 -26.547 -25.047 1 94.06 105 ALA A CA 1
ATOM 803 C C . ALA A 1 105 ? 15.039 -25.859 -24.062 1 94.06 105 ALA A C 1
ATOM 805 O O . ALA A 1 105 ? 14.148 -26.5 -23.484 1 94.06 105 ALA A O 1
ATOM 806 N N . SER A 1 106 ? 15.266 -24.594 -23.859 1 95.06 106 SER A N 1
ATOM 807 C CA . SER A 1 106 ? 14.422 -23.844 -22.922 1 95.06 106 SER A CA 1
ATOM 808 C C . SER A 1 106 ? 12.969 -23.844 -23.391 1 95.06 106 SER A C 1
ATOM 810 O O . SER A 1 106 ? 12.055 -23.969 -22.578 1 95.06 106 SER A O 1
ATOM 812 N N . ILE A 1 107 ? 12.742 -23.75 -24.656 1 94 107 ILE A N 1
ATOM 813 C CA . ILE A 1 107 ? 11.398 -23.719 -25.219 1 94 107 ILE A CA 1
ATOM 814 C C . ILE A 1 107 ? 10.711 -25.062 -25.016 1 94 107 ILE A C 1
ATOM 816 O O . ILE A 1 107 ? 9.562 -25.109 -24.578 1 94 107 ILE A O 1
ATOM 820 N N . LEU A 1 108 ? 11.406 -26.062 -25.281 1 96.25 108 LEU A N 1
ATOM 821 C CA . LEU A 1 108 ? 10.844 -27.406 -25.156 1 96.25 108 LEU A CA 1
ATOM 822 C C . LEU A 1 108 ? 10.539 -27.734 -23.703 1 96.25 108 LEU A C 1
ATOM 824 O O . LEU A 1 108 ? 9.484 -28.297 -23.391 1 96.25 108 LEU A O 1
ATOM 828 N N . ILE A 1 109 ? 11.445 -27.391 -22.812 1 97.19 109 ILE A N 1
ATOM 829 C CA . ILE A 1 109 ? 11.227 -27.625 -21.391 1 97.19 109 ILE A CA 1
ATOM 830 C C . ILE A 1 109 ? 10.008 -26.859 -20.906 1 97.19 109 ILE A C 1
ATOM 832 O O . ILE A 1 109 ? 9.148 -27.406 -20.219 1 97.19 109 ILE A O 1
ATOM 836 N N . GLY A 1 110 ? 9.938 -25.594 -21.297 1 95.81 110 GLY A N 1
ATOM 837 C CA . GLY A 1 110 ? 8.828 -24.75 -20.891 1 95.81 110 GLY A CA 1
ATOM 838 C C . GLY A 1 110 ? 7.488 -25.219 -21.422 1 95.81 110 GLY A C 1
ATOM 839 O O . GLY A 1 110 ? 6.504 -25.266 -20.672 1 95.81 110 GLY A O 1
ATOM 840 N N . ILE A 1 111 ? 7.43 -25.594 -22.641 1 94.56 111 ILE A N 1
ATOM 841 C CA . ILE A 1 111 ? 6.172 -25.953 -23.281 1 94.56 111 ILE A CA 1
ATOM 842 C C . ILE A 1 111 ? 5.738 -27.359 -22.844 1 94.56 111 ILE A C 1
ATOM 844 O O . ILE A 1 111 ? 4.586 -27.562 -22.469 1 94.56 111 ILE A O 1
ATOM 848 N N . VAL A 1 112 ? 6.641 -28.281 -22.844 1 97 112 VAL A N 1
ATOM 849 C CA . VAL A 1 112 ? 6.316 -29.656 -22.453 1 97 112 VAL A CA 1
ATOM 850 C C . VAL A 1 112 ? 6.008 -29.688 -20.953 1 97 112 VAL A C 1
ATOM 852 O O . VAL A 1 112 ? 5.156 -30.453 -20.5 1 97 112 VAL A O 1
ATOM 855 N N . GLY A 1 113 ? 6.695 -28.797 -20.219 1 96.19 113 GLY A N 1
ATOM 856 C CA . GLY A 1 113 ? 6.43 -28.672 -18.797 1 96.19 113 GLY A CA 1
ATOM 857 C C . GLY A 1 113 ? 5.004 -28.25 -18.484 1 96.19 113 GLY A C 1
ATOM 858 O O . GLY A 1 113 ? 4.48 -28.531 -17.406 1 96.19 113 GLY A O 1
ATOM 859 N N . VAL A 1 114 ? 4.402 -27.578 -19.406 1 95.88 114 VAL A N 1
ATOM 860 C CA . VAL A 1 114 ? 3.021 -27.141 -19.234 1 95.88 114 VAL A CA 1
ATOM 861 C C . VAL A 1 114 ? 2.07 -28.203 -19.781 1 95.88 114 VAL A C 1
ATOM 863 O O . VAL A 1 114 ? 1.096 -28.578 -19.125 1 95.88 114 VAL A O 1
ATOM 866 N N . LEU A 1 115 ? 2.373 -28.75 -20.906 1 96.62 115 LEU A N 1
ATOM 867 C CA . LEU A 1 115 ? 1.446 -29.609 -21.641 1 96.62 115 LEU A CA 1
ATOM 868 C C . LEU A 1 115 ? 1.358 -30.984 -20.984 1 96.62 115 LEU A C 1
ATOM 870 O O . LEU A 1 115 ? 0.292 -31.609 -20.984 1 96.62 115 LEU A O 1
ATOM 874 N N . PHE A 1 116 ? 2.414 -31.453 -20.516 1 97.31 116 PHE A N 1
ATOM 875 C CA . PHE A 1 116 ? 2.43 -32.812 -19.984 1 97.31 116 PHE A CA 1
ATOM 876 C C . PHE A 1 116 ? 1.533 -32.938 -18.766 1 97.31 116 PHE A C 1
ATOM 878 O O . PHE A 1 116 ? 0.683 -33.812 -18.688 1 97.31 116 PHE A O 1
ATOM 885 N N . PRO A 1 117 ? 1.713 -32.062 -17.75 1 97.31 117 PRO A N 1
ATOM 886 C CA . PRO A 1 117 ? 0.795 -32.125 -16.609 1 97.31 117 PRO A CA 1
ATOM 887 C C . PRO A 1 117 ? -0.669 -31.984 -17.031 1 97.31 117 PRO A C 1
ATOM 889 O O . PRO A 1 117 ? -1.548 -32.594 -16.422 1 97.31 117 PRO A O 1
ATOM 892 N N . ILE A 1 118 ? -0.913 -31.219 -17.969 1 96.94 118 ILE A N 1
ATOM 893 C CA . ILE A 1 118 ? -2.283 -31.031 -18.422 1 96.94 118 ILE A CA 1
ATOM 894 C C . ILE A 1 118 ? -2.799 -32.312 -19.062 1 96.94 118 ILE A C 1
ATOM 896 O O . ILE A 1 118 ? -3.926 -32.75 -18.797 1 96.94 118 ILE A O 1
ATOM 900 N N . ALA A 1 119 ? -1.98 -32.906 -19.859 1 97.19 119 ALA A N 1
ATOM 901 C CA . ALA A 1 119 ? -2.363 -34.125 -20.578 1 97.19 119 ALA A CA 1
ATOM 902 C C . ALA A 1 119 ? -2.666 -35.281 -19.609 1 97.19 119 ALA A C 1
ATOM 904 O O . ALA A 1 119 ? -3.598 -36.062 -19.828 1 97.19 119 ALA A O 1
ATOM 905 N N . ILE A 1 120 ? -1.92 -35.375 -18.609 1 97.31 120 ILE A N 1
ATOM 906 C CA . ILE A 1 120 ? -2.113 -36.469 -17.656 1 97.31 120 ILE A CA 1
ATOM 907 C C . ILE A 1 120 ? -3.203 -36.094 -16.656 1 97.31 120 ILE A C 1
ATOM 909 O O . ILE A 1 120 ? -3.922 -36.969 -16.172 1 97.31 120 ILE A O 1
ATOM 913 N N . GLY A 1 121 ? -3.268 -34.875 -16.312 1 97.88 121 GLY A N 1
ATOM 914 C CA . GLY A 1 121 ? -4.207 -34.406 -15.297 1 97.88 121 GLY A CA 1
ATOM 915 C C . GLY A 1 121 ? -5.645 -34.375 -15.781 1 97.88 121 GLY A C 1
ATOM 916 O O . GLY A 1 121 ? -6.566 -34.688 -15.023 1 97.88 121 GLY A O 1
ATOM 917 N N . TYR A 1 122 ? -5.852 -34.062 -17.016 1 97.38 122 TYR A N 1
ATOM 918 C CA . TYR A 1 122 ? -7.199 -33.844 -17.516 1 97.38 122 TYR A CA 1
ATOM 919 C C . TYR A 1 122 ? -8.039 -35.094 -17.375 1 97.38 122 TYR A C 1
ATOM 921 O O . TYR A 1 122 ? -9.141 -35.062 -16.812 1 97.38 122 TYR A O 1
ATOM 929 N N . PRO A 1 123 ? -7.605 -36.281 -17.844 1 97.56 123 PRO A N 1
ATOM 930 C CA . PRO A 1 123 ? -8.414 -37.469 -17.672 1 97.56 123 PRO A CA 1
ATOM 931 C C . PRO A 1 123 ? -8.625 -37.844 -16.203 1 97.56 123 PRO A C 1
ATOM 933 O O . PRO A 1 123 ? -9.688 -38.344 -15.836 1 97.56 123 PRO A O 1
ATOM 936 N N . ILE A 1 124 ? -7.676 -37.594 -15.406 1 97.75 124 ILE A N 1
ATOM 937 C CA . ILE A 1 124 ? -7.766 -37.938 -13.992 1 97.75 124 ILE A CA 1
ATOM 938 C C . ILE A 1 124 ? -8.805 -37.062 -13.305 1 97.75 124 ILE A C 1
ATOM 940 O O . ILE A 1 124 ? -9.672 -37.562 -12.586 1 97.75 124 ILE A O 1
ATOM 944 N N . PHE A 1 125 ? -8.758 -35.781 -13.531 1 97.94 125 PHE A N 1
ATOM 945 C CA . PHE A 1 125 ? -9.609 -34.812 -12.828 1 97.94 125 PHE A CA 1
ATOM 946 C C . PHE A 1 125 ? -11.023 -34.844 -13.398 1 97.94 125 PHE A C 1
ATOM 948 O O . PHE A 1 125 ? -11.969 -34.406 -12.742 1 97.94 125 PHE A O 1
ATOM 955 N N . SER A 1 126 ? -11.18 -35.312 -14.672 1 96.56 126 SER A N 1
ATOM 956 C CA . SER A 1 126 ? -12.508 -35.469 -15.258 1 96.56 126 SER A CA 1
ATOM 957 C C . SER A 1 126 ? -13.312 -36.531 -14.523 1 96.56 126 SER A C 1
ATOM 959 O O . SER A 1 126 ? -14.539 -36.562 -14.602 1 96.56 126 SER A O 1
ATOM 961 N N . SER A 1 127 ? -12.641 -37.375 -13.828 1 94.88 127 SER A N 1
ATOM 962 C CA . SER A 1 127 ? -13.297 -38.469 -13.133 1 94.88 127 SER A CA 1
ATOM 963 C C . SER A 1 127 ? -13.68 -38.062 -11.711 1 94.88 127 SER A C 1
ATOM 965 O O . SER A 1 127 ? -14.266 -38.875 -10.977 1 94.88 127 SER A O 1
ATOM 967 N N . TYR A 1 128 ? -13.352 -36.844 -11.359 1 94.56 128 TYR A N 1
ATOM 968 C CA . TYR A 1 128 ? -13.672 -36.406 -10.016 1 94.56 128 TYR A CA 1
ATOM 969 C C . TYR A 1 128 ? -15.18 -36.281 -9.828 1 94.56 128 TYR A C 1
ATOM 971 O O . TYR A 1 128 ? -15.891 -35.844 -10.734 1 94.56 128 TYR A O 1
ATOM 979 N N . ASP A 1 129 ? -15.672 -36.562 -8.68 1 92.31 129 ASP A N 1
ATOM 980 C CA . ASP A 1 129 ? -17.078 -36.438 -8.32 1 92.31 129 ASP A CA 1
ATOM 981 C C . ASP A 1 129 ? -17.516 -34.969 -8.375 1 92.31 129 ASP A C 1
ATOM 983 O O . ASP A 1 129 ? -16.766 -34.062 -7.969 1 92.31 129 ASP A O 1
ATOM 987 N N . PRO A 1 130 ? -18.656 -34.719 -8.883 1 93.5 130 PRO A N 1
ATOM 988 C CA . PRO A 1 130 ? -19.156 -33.344 -8.977 1 93.5 130 PRO A CA 1
ATOM 989 C C . PRO A 1 130 ? -19.266 -32.656 -7.621 1 93.5 130 PRO A C 1
ATOM 991 O O . PRO A 1 130 ? -19.406 -31.438 -7.555 1 93.5 130 PRO A O 1
ATOM 994 N N . ILE A 1 131 ? -19.156 -33.406 -6.582 1 92.69 131 ILE A N 1
ATOM 995 C CA . ILE A 1 131 ? -19.203 -32.844 -5.242 1 92.69 131 ILE A CA 1
ATOM 996 C C . ILE A 1 131 ? -18.031 -31.875 -5.055 1 92.69 131 ILE A C 1
ATOM 998 O O . ILE A 1 131 ? -18.094 -30.969 -4.219 1 92.69 131 ILE A O 1
ATOM 1002 N N . TYR A 1 132 ? -17 -32.031 -5.84 1 94.25 132 TYR A N 1
ATOM 1003 C CA . TYR A 1 132 ? -15.805 -31.188 -5.715 1 94.25 132 TYR A CA 1
ATOM 1004 C C . TYR A 1 132 ? -15.883 -29.984 -6.637 1 94.25 132 TYR A C 1
ATOM 1006 O O . TYR A 1 132 ? -15.008 -29.109 -6.598 1 94.25 132 TYR A O 1
ATOM 1014 N N . TRP A 1 133 ? -16.922 -29.922 -7.406 1 92.88 133 TRP A N 1
ATOM 1015 C CA . TRP A 1 133 ? -17.094 -28.828 -8.367 1 92.88 133 TRP A CA 1
ATOM 1016 C C . TRP A 1 133 ? -17.656 -27.594 -7.688 1 92.88 133 TRP A C 1
ATOM 1018 O O . TRP A 1 133 ? -18.391 -27.688 -6.695 1 92.88 133 TRP A O 1
ATOM 1028 N N . GLY A 1 134 ? -17.234 -26.469 -8.141 1 91.75 134 GLY A N 1
ATOM 1029 C CA . GLY A 1 134 ? -17.984 -25.266 -7.805 1 91.75 134 GLY A CA 1
ATOM 1030 C C . GLY A 1 134 ? -19.297 -25.141 -8.562 1 91.75 134 GLY A C 1
ATOM 1031 O O . GLY A 1 134 ? -19.516 -25.859 -9.539 1 91.75 134 GLY A O 1
ATOM 1032 N N . GLU A 1 135 ? -20.094 -24.25 -8.203 1 89.25 135 GLU A N 1
ATOM 1033 C CA . GLU A 1 135 ? -21.422 -24.094 -8.766 1 89.25 135 GLU A CA 1
ATOM 1034 C C . GLU A 1 135 ? -21.359 -23.672 -10.234 1 89.25 135 GLU A C 1
ATOM 1036 O O . GLU A 1 135 ? -22.234 -24.016 -11.023 1 89.25 135 GLU A O 1
ATOM 1041 N N . ALA A 1 136 ? -20.312 -23.094 -10.625 1 88.5 136 ALA A N 1
ATOM 1042 C CA . ALA A 1 136 ? -20.203 -22.562 -11.977 1 88.5 136 ALA A CA 1
ATOM 1043 C C . ALA A 1 136 ? -19.391 -23.484 -12.875 1 88.5 136 ALA A C 1
ATOM 1045 O O . ALA A 1 136 ? -19.234 -23.234 -14.07 1 88.5 136 ALA A O 1
ATOM 1046 N N . ALA A 1 137 ? -18.953 -24.578 -12.328 1 91.94 137 ALA A N 1
ATOM 1047 C CA . ALA A 1 137 ? -18.047 -25.469 -13.055 1 91.94 137 ALA A CA 1
ATOM 1048 C C . ALA A 1 137 ? -18.828 -26.375 -14.016 1 91.94 137 ALA A C 1
ATOM 1050 O O . ALA A 1 137 ? -20 -26.672 -13.781 1 91.94 137 ALA A O 1
ATOM 1051 N N . THR A 1 138 ? -18.219 -26.734 -15.133 1 91.81 138 THR A N 1
ATOM 1052 C CA . THR A 1 138 ? -18.734 -27.734 -16.062 1 91.81 138 THR A CA 1
ATOM 1053 C C . THR A 1 138 ? -17.812 -28.938 -16.141 1 91.81 138 THR A C 1
ATOM 1055 O O . THR A 1 138 ? -16.703 -28.906 -15.578 1 91.81 138 THR A O 1
ATOM 1058 N N . GLY A 1 139 ? -18.281 -29.938 -16.828 1 92.62 139 GLY A N 1
ATOM 1059 C CA . GLY A 1 139 ? -17.484 -31.125 -17 1 92.62 139 GLY A CA 1
ATOM 1060 C C . GLY A 1 139 ? -16.203 -30.875 -17.781 1 92.62 139 GLY A C 1
ATOM 1061 O O . GLY A 1 139 ? -15.273 -31.688 -17.719 1 92.62 139 GLY A O 1
ATOM 1062 N N . ILE A 1 140 ? -16.094 -29.75 -18.375 1 92.25 140 ILE A N 1
ATOM 1063 C CA . ILE A 1 140 ? -14.93 -29.406 -19.156 1 92.25 140 ILE A CA 1
ATOM 1064 C C . ILE A 1 140 ? -14.055 -28.406 -18.406 1 92.25 140 ILE A C 1
ATOM 1066 O O . ILE A 1 140 ? -12.844 -28.594 -18.281 1 92.25 140 ILE A O 1
ATOM 1070 N N . THR A 1 141 ? -14.664 -27.406 -17.766 1 92.81 141 THR A N 1
ATOM 1071 C CA . THR A 1 141 ? -13.914 -26.312 -17.172 1 92.81 141 THR A CA 1
ATOM 1072 C C . THR A 1 141 ? -13.227 -26.781 -15.883 1 92.81 141 THR A C 1
ATOM 1074 O O . THR A 1 141 ? -12.102 -26.359 -15.594 1 92.81 141 THR A O 1
ATOM 1077 N N . PHE A 1 142 ? -13.891 -27.609 -15.141 1 95.56 142 PHE A N 1
ATOM 1078 C CA . PHE A 1 142 ? -13.344 -28.062 -13.867 1 95.56 142 PHE A CA 1
ATOM 1079 C C . PHE A 1 142 ? -12.055 -28.844 -14.07 1 95.56 142 PHE A C 1
ATOM 1081 O O . PHE A 1 142 ? -11 -28.453 -13.555 1 95.56 142 PHE A O 1
ATOM 1088 N N . PRO A 1 143 ? -12.109 -29.938 -14.875 1 96.81 143 PRO A N 1
ATOM 1089 C CA . PRO A 1 143 ? -10.867 -30.703 -15.055 1 96.81 143 PRO A CA 1
ATOM 1090 C C . PRO A 1 143 ? -9.797 -29.906 -15.805 1 96.81 143 PRO A C 1
ATOM 1092 O O . PRO A 1 143 ? -8.602 -30.078 -15.562 1 96.81 143 PRO A O 1
ATOM 1095 N N . LEU A 1 144 ? -10.195 -29.094 -16.703 1 94.75 144 LEU A N 1
ATOM 1096 C CA . LEU A 1 144 ? -9.234 -28.266 -17.438 1 94.75 144 LEU A CA 1
ATOM 1097 C C . LEU A 1 144 ? -8.516 -27.297 -16.5 1 94.75 144 LEU A C 1
ATOM 1099 O O . LEU A 1 144 ? -7.301 -27.125 -16.609 1 94.75 144 LEU A O 1
ATOM 1103 N N . PHE A 1 145 ? -9.273 -26.703 -15.625 1 95.38 145 PHE A N 1
ATOM 1104 C CA . PHE A 1 145 ? -8.664 -25.781 -14.672 1 95.38 145 PHE A CA 1
ATOM 1105 C C . PHE A 1 145 ? -7.652 -26.5 -13.789 1 95.38 145 PHE A C 1
ATOM 1107 O O . PHE A 1 145 ? -6.535 -26.016 -13.586 1 95.38 145 PHE A O 1
ATOM 1114 N N . LEU A 1 146 ? -8.039 -27.609 -13.258 1 97.56 146 LEU A N 1
ATOM 1115 C CA . LEU A 1 146 ? -7.148 -28.344 -12.367 1 97.56 146 LEU A CA 1
ATOM 1116 C C . LEU A 1 146 ? -5.871 -28.75 -13.094 1 97.56 146 LEU A C 1
ATOM 1118 O O . LEU A 1 146 ? -4.785 -28.734 -12.508 1 97.56 146 LEU A O 1
ATOM 1122 N N . SER 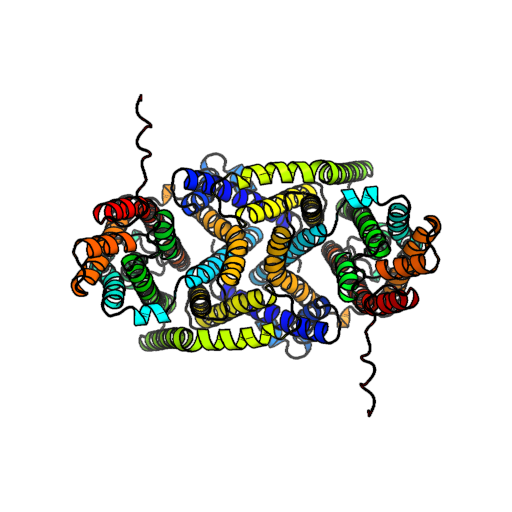A 1 147 ? -6.062 -29.156 -14.305 1 97.19 147 SER A N 1
ATOM 1123 C CA . SER A 1 147 ? -4.906 -29.562 -15.094 1 97.19 147 SER A CA 1
ATOM 1124 C C . SER A 1 147 ? -3.969 -28.375 -15.352 1 97.19 147 SER A C 1
ATOM 1126 O O . SER A 1 147 ? -2.748 -28.531 -15.258 1 97.19 147 SER A O 1
ATOM 1128 N N . VAL A 1 148 ? -4.504 -27.25 -15.641 1 95.44 148 VAL A N 1
ATOM 1129 C CA . VAL A 1 148 ? -3.709 -26.047 -15.859 1 95.44 148 VAL A CA 1
ATOM 1130 C C . VAL A 1 148 ? -3.021 -25.625 -14.562 1 95.44 148 VAL A C 1
ATOM 1132 O O . VAL A 1 148 ? -1.858 -25.219 -14.57 1 95.44 148 VAL A O 1
ATOM 1135 N N . ALA A 1 149 ? -3.764 -25.719 -13.461 1 96.38 149 ALA A N 1
ATOM 1136 C CA . ALA A 1 149 ? -3.199 -25.391 -12.156 1 96.38 149 ALA A CA 1
ATOM 1137 C C . ALA A 1 149 ? -1.979 -26.25 -11.852 1 96.38 149 ALA A C 1
ATOM 1139 O O . ALA A 1 149 ? -1.026 -25.797 -11.219 1 96.38 149 ALA A O 1
ATOM 1140 N N . CYS A 1 150 ? -1.966 -27.469 -12.391 1 96.75 150 CYS A N 1
ATOM 1141 C CA . CYS A 1 150 ? -0.872 -28.406 -12.164 1 96.75 150 CYS A CA 1
ATOM 1142 C C . CYS A 1 150 ? 0.347 -28.031 -13 1 96.75 150 CYS A C 1
ATOM 1144 O O . CYS A 1 150 ? 1.444 -28.547 -12.766 1 96.75 150 CYS A O 1
ATOM 1146 N N . SER A 1 151 ? 0.181 -27.156 -13.891 1 95.69 151 SER A N 1
ATOM 1147 C CA . SER A 1 151 ? 1.282 -26.797 -14.781 1 95.69 151 SER A CA 1
ATOM 1148 C C . SER A 1 151 ? 1.986 -25.531 -14.312 1 95.69 151 SER A C 1
ATOM 1150 O O . SER A 1 151 ? 2.99 -25.125 -14.906 1 95.69 151 SER A O 1
ATOM 1152 N N . ILE A 1 152 ? 1.48 -24.953 -13.289 1 93.81 152 ILE A N 1
ATOM 1153 C CA . ILE A 1 152 ? 2.006 -23.672 -12.805 1 93.81 152 ILE A CA 1
ATOM 1154 C C . ILE A 1 152 ? 3.293 -23.922 -12.016 1 93.81 152 ILE A C 1
ATOM 1156 O O . ILE A 1 152 ? 3.361 -24.828 -11.188 1 93.81 152 ILE A O 1
ATOM 1160 N N . THR A 1 153 ? 4.238 -23.156 -12.359 1 93.06 153 THR A N 1
ATOM 1161 C CA . THR A 1 153 ? 5.512 -23.219 -11.656 1 93.06 153 THR A CA 1
ATOM 1162 C C . THR A 1 153 ? 5.867 -21.859 -11.062 1 93.06 153 THR A C 1
ATOM 1164 O O . THR A 1 153 ? 5.445 -20.812 -11.578 1 93.06 153 THR A O 1
ATOM 1167 N N . ALA A 1 154 ? 6.566 -21.906 -9.969 1 91.06 154 ALA A N 1
ATOM 1168 C CA . ALA A 1 154 ? 6.922 -20.688 -9.273 1 91.06 154 ALA A CA 1
ATOM 1169 C C . ALA A 1 154 ? 8.375 -20.297 -9.555 1 91.06 154 ALA A C 1
ATOM 1171 O O . ALA A 1 154 ? 9.289 -20.734 -8.852 1 91.06 154 ALA A O 1
ATOM 1172 N N . ILE A 1 155 ? 8.508 -19.344 -10.406 1 87.88 155 ILE A N 1
ATOM 1173 C CA . ILE A 1 155 ? 9.844 -18.922 -10.812 1 87.88 155 ILE A CA 1
ATOM 1174 C C . ILE A 1 155 ? 10.555 -18.25 -9.641 1 87.88 155 ILE A C 1
ATOM 1176 O O . ILE A 1 155 ? 11.773 -18.359 -9.5 1 87.88 155 ILE A O 1
ATOM 1180 N N . SER A 1 156 ? 9.797 -17.609 -8.812 1 82.75 156 SER A N 1
ATOM 1181 C CA . SER A 1 156 ? 10.406 -16.906 -7.684 1 82.75 156 SER A CA 1
ATOM 1182 C C . SER A 1 156 ? 11.008 -17.891 -6.688 1 82.75 156 SER A C 1
ATOM 1184 O O . SER A 1 156 ? 12.078 -17.641 -6.121 1 82.75 156 SER A O 1
ATOM 1186 N N . VAL A 1 157 ? 10.352 -18.984 -6.473 1 87.06 157 VAL A N 1
ATOM 1187 C CA . VAL A 1 157 ? 10.852 -20.016 -5.574 1 87.06 157 VAL A CA 1
ATOM 1188 C C . VAL A 1 157 ? 12.109 -20.641 -6.164 1 87.06 157 VAL A C 1
ATOM 1190 O O . VAL A 1 157 ? 13.078 -20.891 -5.445 1 87.06 157 VAL A O 1
ATOM 1193 N N . VAL A 1 158 ? 12.102 -20.812 -7.41 1 90.06 158 VAL A N 1
ATOM 1194 C CA . VAL A 1 158 ? 13.227 -21.406 -8.117 1 90.06 158 VAL A CA 1
ATOM 1195 C C . VAL A 1 158 ? 14.43 -20.453 -8.055 1 90.06 158 VAL A C 1
ATOM 1197 O O . VAL A 1 158 ? 15.539 -20.875 -7.734 1 90.06 158 VAL A O 1
ATOM 1200 N N . ALA A 1 159 ? 14.18 -19.234 -8.367 1 86.12 159 ALA A N 1
ATOM 1201 C CA . ALA A 1 159 ? 15.242 -18.234 -8.336 1 86.12 159 ALA A CA 1
ATOM 1202 C C . ALA A 1 159 ? 15.883 -18.156 -6.949 1 86.12 159 ALA A C 1
ATOM 1204 O O . ALA A 1 159 ? 17.109 -18.078 -6.824 1 86.12 159 ALA A O 1
ATOM 1205 N N . ARG A 1 160 ? 15.102 -18.219 -6.023 1 82.94 160 ARG A N 1
ATOM 1206 C CA . ARG A 1 160 ? 15.602 -18.172 -4.656 1 82.94 160 ARG A CA 1
ATOM 1207 C C . ARG A 1 160 ? 16.406 -19.422 -4.316 1 82.94 160 ARG A C 1
ATOM 1209 O O . ARG A 1 160 ? 17.469 -19.328 -3.701 1 82.94 160 ARG A O 1
ATOM 1216 N N . ALA A 1 161 ? 15.93 -20.484 -4.66 1 87.38 161 ALA A N 1
ATOM 1217 C CA . ALA A 1 161 ? 16.609 -21.75 -4.387 1 87.38 161 ALA A CA 1
ATOM 1218 C C . ALA A 1 161 ? 17.969 -21.797 -5.078 1 87.38 161 ALA A C 1
ATOM 1220 O O . ALA A 1 161 ? 18.969 -22.234 -4.48 1 87.38 161 ALA A O 1
ATOM 1221 N N . LEU A 1 162 ? 18.016 -21.375 -6.277 1 91.38 162 LEU A N 1
ATOM 1222 C CA . LEU A 1 162 ? 19.266 -21.344 -7.031 1 91.38 162 LEU A CA 1
ATOM 1223 C C . LEU A 1 162 ? 20.266 -20.406 -6.395 1 91.38 162 LEU A C 1
ATOM 1225 O O . LEU A 1 162 ? 21.469 -20.703 -6.336 1 91.38 162 LEU A O 1
ATOM 1229 N N . GLY A 1 163 ? 19.734 -19.328 -5.969 1 86.62 163 GLY A N 1
ATOM 1230 C CA . GLY A 1 163 ? 20.578 -18.375 -5.277 1 86.62 163 GLY A CA 1
ATOM 1231 C C . GLY A 1 163 ? 21.141 -18.906 -3.965 1 86.62 163 GLY A C 1
ATOM 1232 O O . GLY A 1 163 ? 22.328 -18.766 -3.689 1 86.62 163 GLY A O 1
ATOM 1233 N N . ASP A 1 164 ? 20.328 -19.5 -3.191 1 82.38 164 ASP A N 1
ATOM 1234 C CA . ASP A 1 164 ? 20.734 -20.047 -1.898 1 82.38 164 ASP A CA 1
ATOM 1235 C C . ASP A 1 164 ? 21.781 -21.141 -2.064 1 82.38 164 ASP A C 1
ATOM 1237 O O . ASP A 1 164 ? 22.656 -21.312 -1.211 1 82.38 164 ASP A O 1
ATOM 1241 N N . LEU A 1 165 ? 21.688 -21.781 -3.188 1 89.38 165 LEU A N 1
ATOM 1242 C CA . LEU A 1 165 ? 22.609 -22.891 -3.445 1 89.38 165 LEU A CA 1
ATOM 1243 C C . LEU A 1 165 ? 23.859 -22.391 -4.156 1 89.38 165 LEU A C 1
ATOM 1245 O O . LEU A 1 165 ? 24.812 -23.156 -4.328 1 89.38 165 LEU A O 1
ATOM 1249 N N . GLY A 1 166 ? 23.797 -21.125 -4.543 1 89.69 166 GLY A N 1
ATOM 1250 C CA . GLY A 1 166 ? 24.953 -20.531 -5.195 1 89.69 166 GLY A CA 1
ATOM 1251 C C . GLY A 1 166 ? 25.141 -21 -6.625 1 89.69 166 GLY A C 1
ATOM 1252 O O . GLY A 1 166 ? 26.266 -21.047 -7.125 1 89.69 166 GLY A O 1
ATOM 1253 N N . ILE A 1 167 ? 24.141 -21.422 -7.262 1 91.81 167 ILE A N 1
ATOM 1254 C CA . ILE A 1 167 ? 24.297 -21.938 -8.617 1 91.81 167 ILE A CA 1
ATOM 1255 C C . ILE A 1 167 ? 23.547 -21.062 -9.602 1 91.81 167 ILE A C 1
ATOM 1257 O O . ILE A 1 167 ? 23.203 -21.5 -10.703 1 91.81 167 ILE A O 1
ATOM 1261 N N . ASN A 1 168 ? 23.172 -19.891 -9.25 1 89.56 168 ASN A N 1
ATOM 1262 C CA . ASN A 1 168 ? 22.359 -18.984 -10.047 1 89.56 168 ASN A CA 1
ATOM 1263 C C . ASN A 1 168 ? 23.109 -18.484 -11.273 1 89.56 168 ASN A C 1
ATOM 1265 O O . ASN A 1 168 ? 22.5 -17.969 -12.211 1 89.56 168 ASN A O 1
ATOM 1269 N N . LYS A 1 169 ? 24.406 -18.734 -11.305 1 88.56 169 LYS A N 1
ATOM 1270 C CA . LYS A 1 169 ? 25.203 -18.234 -12.43 1 88.56 169 LYS A CA 1
ATOM 1271 C C . LYS A 1 169 ? 25.578 -19.375 -13.375 1 88.56 169 LYS A C 1
ATOM 1273 O O . LYS A 1 169 ? 26.281 -19.156 -14.367 1 88.56 169 LYS A O 1
ATOM 1278 N N . THR A 1 170 ? 25.141 -20.5 -13.203 1 91.94 170 THR A N 1
ATOM 1279 C CA . THR A 1 170 ? 25.469 -21.656 -14.047 1 91.94 170 THR A CA 1
ATOM 1280 C C . THR A 1 170 ? 24.594 -21.656 -15.305 1 91.94 170 THR A C 1
ATOM 1282 O O . THR A 1 170 ? 23.547 -21.031 -15.344 1 91.94 170 THR A O 1
ATOM 1285 N N . PRO A 1 171 ? 25.078 -22.344 -16.297 1 91.38 171 PRO A N 1
ATOM 1286 C CA . PRO A 1 171 ? 24.266 -22.484 -17.5 1 91.38 171 PRO A CA 1
ATOM 1287 C C . PRO A 1 171 ? 22.938 -23.203 -17.234 1 91.38 171 PRO A C 1
ATOM 1289 O O . PRO A 1 171 ? 21.938 -22.906 -17.891 1 91.38 171 PRO A O 1
ATOM 1292 N N . GLN A 1 172 ? 22.953 -24.109 -16.359 1 93.5 172 GLN A N 1
ATOM 1293 C CA . GLN A 1 172 ? 21.734 -24.828 -16 1 93.5 172 GLN A CA 1
ATOM 1294 C C . GLN A 1 172 ? 20.703 -23.891 -15.383 1 93.5 172 GLN A C 1
ATOM 1296 O O . GLN A 1 172 ? 19.516 -24.016 -15.648 1 93.5 172 GLN A O 1
ATOM 1301 N N . ALA A 1 173 ? 21.219 -23.016 -14.586 1 93.06 173 ALA A N 1
ATOM 1302 C CA . ALA A 1 173 ? 20.312 -22.047 -13.969 1 93.06 173 ALA A CA 1
ATOM 1303 C C . ALA A 1 173 ? 19.688 -21.141 -15.016 1 93.06 173 ALA A C 1
ATOM 1305 O O . ALA A 1 173 ? 18.484 -20.828 -14.945 1 93.06 173 ALA A O 1
ATOM 1306 N N . SER A 1 174 ? 20.484 -20.75 -15.906 1 91.94 174 SER A N 1
ATOM 1307 C CA . SER A 1 174 ? 19.984 -19.906 -16.984 1 91.94 174 SER A CA 1
ATOM 1308 C C . SER A 1 174 ? 18.938 -20.641 -17.828 1 91.94 174 SER A C 1
ATOM 1310 O O . SER A 1 174 ? 17.922 -20.047 -18.203 1 91.94 174 SER A O 1
ATOM 1312 N N . LEU A 1 175 ? 19.266 -21.828 -18.141 1 93.5 175 LEU A N 1
ATOM 1313 C CA . LEU A 1 175 ? 18.328 -22.672 -18.875 1 93.5 175 LEU A CA 1
ATOM 1314 C C . LEU A 1 175 ? 17.031 -22.812 -18.109 1 93.5 175 LEU A C 1
ATOM 1316 O O . LEU A 1 175 ? 15.945 -22.688 -18.688 1 93.5 175 LEU A O 1
ATOM 1320 N N . ALA A 1 176 ? 17.125 -23.031 -16.859 1 94.38 176 ALA A N 1
ATOM 1321 C CA . ALA A 1 176 ? 15.969 -23.234 -15.992 1 94.38 176 ALA A CA 1
ATOM 1322 C C . ALA A 1 176 ? 15.094 -21.984 -15.953 1 94.38 176 ALA A C 1
ATOM 1324 O O . ALA A 1 176 ? 13.867 -22.062 -16.109 1 94.38 176 ALA A O 1
ATOM 1325 N N . LEU A 1 177 ? 15.688 -20.875 -15.719 1 92.31 177 LEU A N 1
ATOM 1326 C CA . LEU A 1 177 ? 14.945 -19.641 -15.57 1 92.31 177 LEU A CA 1
ATOM 1327 C C . LEU A 1 177 ? 14.281 -19.25 -16.891 1 92.31 177 LEU A C 1
ATOM 1329 O O . LEU A 1 177 ? 13.156 -18.734 -16.891 1 92.31 177 LEU A O 1
ATOM 1333 N N . SER A 1 178 ? 14.984 -19.484 -17.922 1 92.56 178 SER A N 1
ATOM 1334 C CA . SER A 1 178 ? 14.398 -19.234 -19.234 1 92.56 178 SER A CA 1
ATOM 1335 C C . SER A 1 178 ? 13.203 -20.141 -19.5 1 92.56 178 SER A C 1
ATOM 1337 O O . SER A 1 178 ? 12.172 -19.703 -20 1 92.56 178 SER A O 1
ATOM 1339 N N . ALA A 1 179 ? 13.359 -21.359 -19.188 1 95 179 ALA A N 1
ATOM 1340 C CA . ALA A 1 179 ? 12.281 -22.328 -19.375 1 95 179 ALA A CA 1
ATOM 1341 C C . ALA A 1 179 ? 11.078 -21.969 -18.5 1 95 179 ALA A C 1
ATOM 1343 O O . ALA A 1 179 ? 9.93 -22.094 -18.922 1 95 179 ALA A O 1
ATOM 1344 N N . CYS A 1 180 ? 11.312 -21.547 -17.312 1 94 180 CYS A N 1
ATOM 1345 C CA . CYS A 1 180 ? 10.25 -21.141 -16.406 1 94 180 CYS A CA 1
ATOM 1346 C C . CYS A 1 180 ? 9.484 -19.938 -16.969 1 94 180 CYS A C 1
ATOM 1348 O O . CYS A 1 180 ? 8.266 -19.875 -16.844 1 94 180 CYS A O 1
ATOM 1350 N N . ALA A 1 181 ? 10.234 -19.062 -17.516 1 89.62 181 ALA A N 1
ATOM 1351 C CA . ALA A 1 181 ? 9.609 -17.891 -18.125 1 89.62 181 ALA A CA 1
ATOM 1352 C C . ALA A 1 181 ? 8.648 -18.297 -19.234 1 89.62 181 ALA A C 1
ATOM 1354 O O . ALA A 1 181 ? 7.535 -17.766 -19.328 1 89.62 181 ALA A O 1
ATOM 1355 N N . ILE A 1 182 ? 9.086 -19.172 -20.016 1 89.75 182 ILE A N 1
ATOM 1356 C CA . ILE A 1 182 ? 8.25 -19.672 -21.094 1 89.75 182 ILE A CA 1
ATOM 1357 C C . ILE A 1 182 ? 7.027 -20.391 -20.531 1 89.75 182 ILE A C 1
ATOM 1359 O O . ILE A 1 182 ? 5.91 -20.188 -21.016 1 89.75 182 ILE A O 1
ATOM 1363 N N . ASN A 1 183 ? 7.258 -21.156 -19.578 1 93.06 183 ASN A N 1
ATOM 1364 C CA . ASN A 1 183 ? 6.172 -21.844 -18.891 1 93.06 183 ASN A CA 1
ATOM 1365 C C . ASN A 1 183 ? 5.129 -20.859 -18.359 1 93.06 183 ASN A C 1
ATOM 1367 O O . ASN A 1 183 ? 3.928 -21.094 -18.484 1 93.06 183 ASN A O 1
ATOM 1371 N N . ASP A 1 184 ? 5.598 -19.812 -17.797 1 88.81 184 ASP A N 1
ATOM 1372 C CA . ASP A 1 184 ? 4.691 -18.812 -17.219 1 88.81 184 ASP A CA 1
ATOM 1373 C C . ASP A 1 184 ? 3.838 -18.156 -18.297 1 88.81 184 ASP A C 1
ATOM 1375 O O . ASP A 1 184 ? 2.635 -17.969 -18.109 1 88.81 184 ASP A O 1
ATOM 1379 N N . ILE A 1 185 ? 4.418 -17.859 -19.344 1 82 185 ILE A N 1
ATOM 1380 C CA . ILE A 1 185 ? 3.693 -17.234 -20.438 1 82 185 ILE A CA 1
ATOM 1381 C C . ILE A 1 185 ? 2.605 -18.172 -20.938 1 82 185 ILE A C 1
ATOM 1383 O O . ILE A 1 185 ? 1.442 -17.781 -21.062 1 82 185 ILE A O 1
ATOM 1387 N N . PHE A 1 186 ? 2.953 -19.344 -21.141 1 84.56 186 PHE A N 1
ATOM 1388 C CA . PHE A 1 186 ? 2.016 -20.312 -21.688 1 84.56 186 PHE A CA 1
ATOM 1389 C C . PHE A 1 186 ? 0.97 -20.703 -20.641 1 84.56 186 PHE A C 1
ATOM 1391 O O . PHE A 1 186 ? -0.202 -20.891 -20.984 1 84.56 186 PHE A O 1
ATOM 1398 N N . GLY A 1 187 ? 1.457 -20.828 -19.453 1 85 187 GLY A N 1
ATOM 1399 C CA . GLY A 1 187 ? 0.539 -21.141 -18.375 1 85 187 GLY A CA 1
ATOM 1400 C C . GLY A 1 187 ? -0.552 -20.109 -18.188 1 85 187 GLY A C 1
ATOM 1401 O O . GLY A 1 187 ? -1.723 -20.453 -18.016 1 85 187 GLY A O 1
ATOM 1402 N N . TRP A 1 188 ? -0.184 -18.906 -18.266 1 80.75 188 TRP A N 1
ATOM 1403 C CA . TRP A 1 188 ? -1.151 -17.828 -18.109 1 80.75 188 TRP A CA 1
ATOM 1404 C C . TRP A 1 188 ? -2.109 -17.766 -19.297 1 80.75 188 TRP A C 1
ATOM 1406 O O . TRP A 1 188 ? -3.285 -17.438 -19.141 1 80.75 188 TRP A O 1
ATOM 1416 N N . LEU A 1 189 ? -1.558 -18.062 -20.422 1 80.69 189 LEU A N 1
ATOM 1417 C CA . LEU A 1 189 ? -2.408 -18.125 -21.609 1 80.69 189 LEU A CA 1
ATOM 1418 C C . LEU A 1 189 ? -3.498 -19.172 -21.438 1 80.69 189 LEU A C 1
ATOM 1420 O O . LEU A 1 189 ? -4.672 -18.906 -21.719 1 80.69 189 LEU A O 1
ATOM 1424 N N . LEU A 1 190 ? -3.115 -20.281 -21.016 1 84.75 190 LEU A N 1
ATOM 1425 C CA . LEU A 1 190 ? -4.078 -21.359 -20.844 1 84.75 190 LEU A CA 1
ATOM 1426 C C . LEU A 1 190 ? -5.051 -21.047 -19.719 1 84.75 190 LEU A C 1
ATOM 1428 O O . LEU A 1 190 ? -6.234 -21.375 -19.797 1 84.75 190 LEU A O 1
ATOM 1432 N N . PHE A 1 191 ? -4.52 -20.469 -18.672 1 82.94 191 PHE A N 1
ATOM 1433 C CA . PHE A 1 191 ? -5.375 -20.047 -17.562 1 82.94 191 PHE A CA 1
ATOM 1434 C C . PHE A 1 191 ? -6.441 -19.078 -18.062 1 82.94 191 PHE A C 1
ATOM 1436 O O . PHE A 1 191 ? -7.602 -19.172 -17.656 1 82.94 191 PHE A O 1
ATOM 1443 N N . THR A 1 192 ? -6.039 -18.203 -18.906 1 76.31 192 THR A N 1
ATOM 1444 C CA . THR A 1 192 ? -6.957 -17.219 -19.469 1 76.31 192 THR A CA 1
ATOM 1445 C C . THR A 1 192 ? -8.039 -17.906 -20.297 1 76.31 192 THR A C 1
ATOM 1447 O O . THR A 1 192 ? -9.203 -17.5 -20.266 1 76.31 192 THR A O 1
ATOM 1450 N N . VAL A 1 193 ? -7.652 -18.844 -20.969 1 79.06 193 VAL A N 1
ATOM 1451 C CA . VAL A 1 193 ? -8.609 -19.594 -21.797 1 79.06 193 VAL A CA 1
ATOM 1452 C C . VAL A 1 193 ? -9.633 -20.281 -20.891 1 79.06 193 VAL A C 1
ATOM 1454 O O . VAL A 1 193 ? -10.836 -20.203 -21.156 1 79.06 193 VAL A O 1
ATOM 1457 N N . VAL A 1 194 ? -9.18 -20.891 -19.891 1 83.25 194 VAL A N 1
ATOM 1458 C CA . VAL A 1 194 ? -10.07 -21.578 -18.969 1 83.25 194 VAL A CA 1
ATOM 1459 C C . VAL A 1 194 ? -11.016 -20.578 -18.312 1 83.25 194 VAL A C 1
ATOM 1461 O O . VAL A 1 194 ? -12.219 -20.828 -18.203 1 83.25 194 VAL A O 1
ATOM 1464 N N . MET A 1 195 ? -10.484 -19.453 -17.875 1 78.06 195 MET A N 1
ATOM 1465 C CA . MET A 1 195 ? -11.289 -18.453 -17.188 1 78.06 195 MET A CA 1
ATOM 1466 C C . MET A 1 195 ? -12.328 -17.844 -18.141 1 78.06 195 MET A C 1
ATOM 1468 O O . MET A 1 195 ? -13.43 -17.516 -17.719 1 78.06 195 MET A O 1
ATOM 1472 N N . SER A 1 196 ? -11.891 -17.703 -19.359 1 75.31 196 SER A N 1
ATOM 1473 C CA . SER A 1 196 ? -12.828 -17.172 -20.344 1 75.31 196 SER A CA 1
ATOM 1474 C C . SER A 1 196 ? -13.992 -18.125 -20.562 1 75.31 196 SER A C 1
ATOM 1476 O O . SER A 1 196 ? -15.117 -17.688 -20.828 1 75.31 196 SER A O 1
ATOM 1478 N N . MET A 1 197 ? -13.75 -19.391 -20.453 1 78.75 197 MET A N 1
ATOM 1479 C CA . MET A 1 197 ? -14.797 -20.391 -20.625 1 78.75 197 MET A CA 1
ATOM 1480 C C . MET A 1 197 ? -15.789 -20.359 -19.469 1 78.75 197 MET A C 1
ATOM 1482 O O . MET A 1 197 ? -16.969 -20.641 -19.656 1 78.75 197 MET A O 1
ATOM 1486 N N . VAL A 1 198 ? -15.344 -20 -18.406 1 78.12 198 VAL A N 1
ATOM 1487 C CA . VAL A 1 198 ? -16.188 -19.984 -17.203 1 78.12 198 VAL A CA 1
ATOM 1488 C C . VAL A 1 198 ? -17.062 -18.734 -17.234 1 78.12 198 VAL A C 1
ATOM 1490 O O . VAL A 1 198 ? -18.234 -18.797 -16.828 1 78.12 198 VAL A O 1
ATOM 1493 N N . THR A 1 199 ? -16.453 -17.641 -17.594 1 70.31 199 THR A N 1
ATOM 1494 C CA . THR A 1 199 ? -17.188 -16.391 -17.578 1 70.31 199 THR A CA 1
ATOM 1495 C C . THR A 1 199 ? -18.125 -16.281 -18.781 1 70.31 199 THR A C 1
ATOM 1497 O O . THR A 1 199 ? -19.078 -15.516 -18.766 1 70.31 199 THR A O 1
ATOM 1500 N N . ALA A 1 200 ? -17.734 -17.031 -19.844 1 64.12 200 ALA A N 1
ATOM 1501 C CA . ALA A 1 200 ? -18.531 -16.984 -21.062 1 64.12 200 ALA A CA 1
ATOM 1502 C C . ALA A 1 200 ? -19.766 -17.859 -20.938 1 64.12 200 ALA A C 1
ATOM 1504 O O . ALA A 1 200 ? -20.453 -18.125 -21.922 1 64.12 200 ALA A O 1
ATOM 1505 N N . HIS A 1 201 ? -20.156 -18.078 -19.75 1 57.62 201 HIS A N 1
ATOM 1506 C CA . HIS A 1 201 ? -21.312 -18.969 -19.719 1 57.62 201 HIS A CA 1
ATOM 1507 C C . HIS A 1 201 ? -22.016 -18.984 -21.078 1 57.62 201 HIS A C 1
ATOM 1509 O O . HIS A 1 201 ? -22.281 -20.062 -21.641 1 57.62 201 HIS A O 1
ATOM 1515 N N . ALA A 1 202 ? -22.875 -17.984 -21.344 1 54.66 202 ALA A N 1
ATOM 1516 C CA . ALA A 1 202 ? -23.875 -17.984 -22.406 1 54.66 202 ALA A CA 1
ATOM 1517 C C . ALA A 1 202 ? -23.25 -17.594 -23.75 1 54.66 202 ALA A C 1
ATOM 1519 O O . ALA A 1 202 ? -23.969 -17.375 -24.734 1 54.66 202 ALA A O 1
ATOM 1520 N N . MET A 1 203 ? -21.906 -17.5 -23.609 1 58.66 203 MET A N 1
ATOM 1521 C CA . MET A 1 203 ? -21.438 -16.906 -24.859 1 58.66 203 MET A CA 1
ATOM 1522 C C . MET A 1 203 ? -21.109 -18 -25.891 1 58.66 203 MET A C 1
ATOM 1524 O O . MET A 1 203 ? -20.75 -19.109 -25.516 1 58.66 203 MET A O 1
ATOM 1528 N N . GLY A 1 204 ? -21.438 -17.906 -27.047 1 61.72 204 GLY A N 1
ATOM 1529 C CA . GLY A 1 204 ? -21.156 -18.781 -28.172 1 61.72 204 GLY A CA 1
ATOM 1530 C C . GLY A 1 204 ? -19.672 -18.969 -28.406 1 61.72 204 GLY A C 1
ATOM 1531 O O . GLY A 1 204 ? -18.844 -18.203 -27.922 1 61.72 204 GLY A O 1
ATOM 1532 N N . VAL A 1 205 ? -19.156 -20.078 -28.828 1 63.38 205 VAL A N 1
ATOM 1533 C CA . VAL A 1 205 ? -17.797 -20.5 -29.156 1 63.38 205 VAL A CA 1
ATOM 1534 C C . VAL A 1 205 ? -17.062 -19.359 -29.875 1 63.38 205 VAL A C 1
ATOM 1536 O O . VAL A 1 205 ? -15.867 -19.141 -29.641 1 63.38 205 VAL A O 1
ATOM 1539 N N . MET A 1 206 ? -17.734 -18.656 -30.562 1 64.19 206 MET A N 1
ATOM 1540 C CA . MET A 1 206 ? -17.125 -17.578 -31.344 1 64.19 206 MET A CA 1
ATOM 1541 C C . MET A 1 206 ? -16.688 -16.422 -30.438 1 64.19 206 MET A C 1
ATOM 1543 O O . MET A 1 206 ? -15.617 -15.852 -30.609 1 64.19 206 MET A O 1
ATOM 1547 N N . GLU A 1 207 ? -17.484 -16.188 -29.547 1 69.75 207 GLU A N 1
ATOM 1548 C CA . GLU A 1 207 ? -17.156 -15.102 -28.609 1 69.75 207 GLU A CA 1
ATOM 1549 C C . GLU A 1 207 ? -15.984 -15.469 -27.719 1 69.75 207 GLU A C 1
ATOM 1551 O O . GLU A 1 207 ? -15.125 -14.625 -27.422 1 69.75 207 GLU A O 1
ATOM 1556 N N . LEU A 1 208 ? -15.969 -16.688 -27.438 1 70.38 208 LEU A N 1
ATOM 1557 C CA . LEU A 1 208 ? -14.859 -17.188 -26.641 1 70.38 208 LEU A CA 1
ATOM 1558 C C . LEU A 1 208 ? -13.547 -17.109 -27.422 1 70.38 208 LEU A C 1
ATOM 1560 O O . LEU A 1 208 ? -12.516 -16.703 -26.875 1 70.38 208 LEU A O 1
ATOM 1564 N N . GLY A 1 209 ? -13.664 -17.578 -28.609 1 72.81 209 GLY A N 1
ATOM 1565 C CA . GLY A 1 209 ? -12.492 -17.531 -29.469 1 72.81 209 GLY A CA 1
ATOM 1566 C C . GLY A 1 209 ? -11.969 -16.109 -29.672 1 72.81 209 GLY A C 1
ATOM 1567 O O . GLY A 1 209 ? -10.758 -15.883 -29.641 1 72.81 209 GLY A O 1
ATOM 1568 N N . GLY A 1 210 ? -12.867 -15.219 -29.859 1 74.25 210 GLY A N 1
ATOM 1569 C CA . GLY A 1 210 ? -12.484 -13.82 -30.016 1 74.25 210 GLY A CA 1
ATOM 1570 C C . GLY A 1 210 ? -11.781 -13.258 -28.797 1 74.25 210 GLY A C 1
ATOM 1571 O O . GLY A 1 210 ? -10.766 -12.57 -28.906 1 74.25 210 GLY A O 1
ATOM 1572 N N . ARG A 1 211 ? -12.234 -13.586 -27.672 1 73.88 211 ARG A N 1
ATOM 1573 C CA . ARG A 1 211 ? -11.641 -13.109 -26.438 1 73.88 211 ARG A CA 1
ATOM 1574 C C . ARG A 1 211 ? -10.25 -13.711 -26.219 1 73.88 211 ARG A C 1
ATOM 1576 O O . ARG A 1 211 ? -9.328 -13.023 -25.797 1 73.88 211 ARG A O 1
ATOM 1583 N N . ALA A 1 212 ? -10.25 -14.984 -26.547 1 72.69 212 ALA A N 1
ATOM 1584 C CA . ALA A 1 212 ? -8.953 -15.648 -26.406 1 72.69 212 ALA A CA 1
ATOM 1585 C C . ALA A 1 212 ? -7.918 -15.023 -27.344 1 72.69 212 ALA A C 1
ATOM 1587 O O . ALA A 1 212 ? -6.77 -14.812 -26.938 1 72.69 212 ALA A O 1
ATOM 1588 N N . LEU A 1 213 ? -8.305 -14.734 -28.5 1 78.94 213 LEU A N 1
ATOM 1589 C CA . LEU A 1 213 ? -7.402 -14.133 -29.484 1 78.94 213 LEU A CA 1
ATOM 1590 C C . LEU A 1 213 ? -6.98 -12.734 -29.047 1 78.94 213 LEU A C 1
ATOM 1592 O O . LEU A 1 213 ? -5.836 -12.328 -29.25 1 78.94 213 LEU A O 1
ATOM 1596 N N . LEU A 1 214 ? -7.902 -12.055 -28.484 1 82.06 214 LEU A N 1
ATOM 1597 C CA . LEU A 1 214 ? -7.605 -10.711 -28 1 82.06 214 LEU A CA 1
ATOM 1598 C C . LEU A 1 214 ? -6.582 -10.758 -26.875 1 82.06 214 LEU A C 1
ATOM 1600 O O . LEU A 1 214 ? -5.688 -9.906 -26.797 1 82.06 214 LEU A O 1
ATOM 1604 N N . VAL A 1 215 ? -6.719 -11.664 -26.062 1 78.62 215 VAL A N 1
ATOM 1605 C CA . VAL A 1 215 ? -5.812 -11.773 -24.922 1 78.62 215 VAL A CA 1
ATOM 1606 C C . VAL A 1 215 ? -4.426 -12.188 -25.391 1 78.62 215 VAL A C 1
ATOM 1608 O O . VAL A 1 215 ? -3.414 -11.656 -24.938 1 78.62 215 VAL A O 1
ATOM 1611 N N . ILE A 1 216 ? -4.484 -13.117 -26.312 1 80.12 216 ILE A N 1
ATOM 1612 C CA . ILE A 1 216 ? -3.215 -13.57 -26.859 1 80.12 216 ILE A CA 1
ATOM 1613 C C . ILE A 1 216 ? -2.512 -12.406 -27.562 1 80.12 216 ILE A C 1
ATOM 1615 O O . ILE A 1 216 ? -1.307 -12.211 -27.391 1 80.12 216 ILE A O 1
ATOM 1619 N N . ALA A 1 217 ? -3.27 -11.719 -28.25 1 86.94 217 ALA A N 1
ATOM 1620 C CA . ALA A 1 217 ? -2.717 -10.547 -28.938 1 86.94 217 ALA A CA 1
ATOM 1621 C C . ALA A 1 217 ? -2.17 -9.539 -27.922 1 86.94 217 ALA A C 1
ATOM 1623 O O . ALA A 1 217 ? -1.104 -8.953 -28.141 1 86.94 217 ALA A O 1
ATOM 1624 N N . PHE A 1 218 ? -2.865 -9.367 -26.891 1 87.62 218 PHE A N 1
ATOM 1625 C CA . PHE A 1 218 ? -2.439 -8.414 -25.859 1 87.62 218 PHE A CA 1
ATOM 1626 C C . PHE A 1 218 ? -1.151 -8.883 -25.203 1 87.62 218 PHE A C 1
ATOM 1628 O O . PHE A 1 218 ? -0.252 -8.078 -24.953 1 87.62 218 PHE A O 1
ATOM 1635 N N . ILE A 1 219 ? -1.062 -10.133 -24.984 1 84.88 219 ILE A N 1
ATOM 1636 C CA . ILE A 1 219 ? 0.133 -10.695 -24.375 1 84.88 219 ILE A CA 1
ATOM 1637 C C . ILE A 1 219 ? 1.328 -10.516 -25.297 1 84.88 219 ILE A C 1
ATOM 1639 O O . ILE A 1 219 ? 2.387 -10.047 -24.875 1 84.88 219 ILE A O 1
ATOM 1643 N N . ILE A 1 220 ? 1.092 -10.797 -26.5 1 84 220 ILE A N 1
ATOM 1644 C CA . ILE A 1 220 ? 2.16 -10.719 -27.484 1 84 220 ILE A CA 1
ATOM 1645 C C . ILE A 1 220 ? 2.615 -9.266 -27.641 1 84 220 ILE A C 1
ATOM 1647 O O . ILE A 1 220 ? 3.816 -8.984 -27.656 1 84 220 ILE A O 1
ATOM 1651 N N . VAL A 1 221 ? 1.674 -8.414 -27.703 1 88.12 221 VAL A N 1
ATOM 1652 C CA . VAL A 1 221 ? 1.995 -7 -27.875 1 88.12 221 VAL A CA 1
ATOM 1653 C C . VAL A 1 221 ? 2.729 -6.488 -26.641 1 88.12 221 VAL A C 1
ATOM 1655 O O . VAL A 1 221 ? 3.705 -5.742 -26.75 1 88.12 221 VAL A O 1
ATOM 1658 N N . SER A 1 222 ? 2.238 -6.84 -25.484 1 88.56 222 SER A N 1
ATOM 1659 C CA . SER A 1 222 ? 2.855 -6.406 -24.234 1 88.56 222 SER A CA 1
ATOM 1660 C C . SER A 1 222 ? 4.297 -6.898 -24.141 1 88.56 222 SER A C 1
ATOM 1662 O O . SER A 1 222 ? 5.18 -6.156 -23.703 1 88.56 222 SER A O 1
ATOM 1664 N N . ILE A 1 223 ? 4.52 -8.055 -24.578 1 81.94 223 ILE A N 1
ATOM 1665 C CA . ILE A 1 223 ? 5.848 -8.648 -24.484 1 81.94 223 ILE A CA 1
ATOM 1666 C C . ILE A 1 223 ? 6.758 -8.047 -25.547 1 81.94 223 ILE A C 1
ATOM 1668 O O . ILE A 1 223 ? 7.934 -7.773 -25.281 1 81.94 223 ILE A O 1
ATOM 1672 N N . ALA A 1 224 ? 6.215 -7.816 -26.688 1 84.19 224 ALA A N 1
ATOM 1673 C CA . ALA A 1 224 ? 7.008 -7.371 -27.828 1 84.19 224 ALA A CA 1
ATOM 1674 C C . ALA A 1 224 ? 7.391 -5.898 -27.688 1 84.19 224 ALA A C 1
ATOM 1676 O O . ALA A 1 224 ? 8.523 -5.512 -28 1 84.19 224 ALA A O 1
ATOM 1677 N N . VAL A 1 225 ? 6.375 -5.133 -27.219 1 90.62 225 VAL A N 1
ATOM 1678 C CA . VAL A 1 225 ? 6.625 -3.697 -27.297 1 90.62 225 VAL A CA 1
ATOM 1679 C C . VAL A 1 225 ? 6.598 -3.094 -25.891 1 90.62 225 VAL A C 1
ATOM 1681 O O . VAL A 1 225 ? 7.062 -1.972 -25.688 1 90.62 225 VAL A O 1
ATOM 1684 N N . GLY A 1 226 ? 6.152 -3.816 -24.984 1 91.44 226 GLY A N 1
ATOM 1685 C CA . GLY A 1 226 ? 5.949 -3.281 -23.641 1 91.44 226 GLY A CA 1
ATOM 1686 C C . GLY A 1 226 ? 7.223 -2.742 -23.016 1 91.44 226 GLY A C 1
ATOM 1687 O O . GLY A 1 226 ? 7.219 -1.665 -22.422 1 91.44 226 GLY A O 1
ATOM 1688 N N . ALA A 1 227 ? 8.25 -3.508 -23.188 1 90.56 227 ALA A N 1
ATOM 1689 C CA . ALA A 1 227 ? 9.523 -3.08 -22.625 1 90.56 227 ALA A CA 1
ATOM 1690 C C . ALA A 1 227 ? 9.992 -1.774 -23.266 1 90.56 227 ALA A C 1
ATOM 1692 O O . ALA A 1 227 ? 10.523 -0.897 -22.578 1 90.56 227 ALA A O 1
ATOM 1693 N N . LYS A 1 228 ? 9.82 -1.657 -24.531 1 91.81 228 LYS A N 1
ATOM 1694 C CA . LYS A 1 228 ? 10.234 -0.456 -25.25 1 91.81 228 LYS A CA 1
ATOM 1695 C C . LYS A 1 228 ? 9.398 0.75 -24.828 1 91.81 228 LYS A C 1
ATOM 1697 O O . LYS A 1 228 ? 9.93 1.852 -24.656 1 91.81 228 LYS A O 1
ATOM 1702 N N . VAL A 1 229 ? 8.164 0.512 -24.703 1 92.31 229 VAL A N 1
ATOM 1703 C CA . VAL A 1 229 ? 7.258 1.579 -24.297 1 92.31 229 VAL A CA 1
ATOM 1704 C C . VAL A 1 229 ? 7.602 2.045 -22.891 1 92.31 229 VAL A C 1
ATOM 1706 O O . VAL A 1 229 ? 7.625 3.246 -22.609 1 92.31 229 VAL A O 1
ATOM 1709 N N . LEU A 1 230 ? 7.84 1.102 -22.062 1 92.88 230 LEU A N 1
ATOM 1710 C CA . LEU A 1 230 ? 8.172 1.433 -20.672 1 92.88 230 LEU A CA 1
ATOM 1711 C C . LEU A 1 230 ? 9.492 2.186 -20.594 1 92.88 230 LEU A C 1
ATOM 1713 O O . LEU A 1 230 ? 9.641 3.121 -19.812 1 92.88 230 LEU A O 1
ATOM 1717 N N . ASN A 1 231 ? 10.469 1.767 -21.422 1 93.38 231 ASN A N 1
ATOM 1718 C CA . ASN A 1 231 ? 11.734 2.48 -21.5 1 93.38 231 ASN A CA 1
ATOM 1719 C C . ASN A 1 231 ? 11.539 3.932 -21.922 1 93.38 231 ASN A C 1
ATOM 1721 O O . ASN A 1 231 ? 12.156 4.84 -21.359 1 93.38 231 ASN A O 1
ATOM 1725 N N . PHE A 1 232 ? 10.758 4.031 -22.859 1 92.88 232 PHE A N 1
ATOM 1726 C CA . PHE A 1 232 ? 10.477 5.371 -23.375 1 92.88 232 PHE A CA 1
ATOM 1727 C C . PHE A 1 232 ? 9.805 6.223 -22.312 1 92.88 232 PHE A C 1
ATOM 1729 O O . PHE A 1 232 ? 10.188 7.371 -22.078 1 92.88 232 PHE A O 1
ATOM 1736 N N . ALA A 1 233 ? 8.828 5.715 -21.656 1 91.81 233 ALA A N 1
ATOM 1737 C CA . ALA A 1 233 ? 8.094 6.434 -20.609 1 91.81 233 ALA A CA 1
ATOM 1738 C C . ALA A 1 233 ? 9 6.785 -19.438 1 91.81 233 ALA A C 1
ATOM 1740 O O . ALA A 1 233 ? 8.914 7.883 -18.891 1 91.81 233 ALA A O 1
ATOM 1741 N N . LEU A 1 234 ? 9.781 5.859 -19.109 1 92.12 234 LEU A N 1
ATOM 1742 C CA . LEU A 1 234 ? 10.695 6.082 -17.984 1 92.12 234 LEU A CA 1
ATOM 1743 C C . LEU A 1 234 ? 11.703 7.18 -18.312 1 92.12 234 LEU A C 1
ATOM 1745 O O . LEU A 1 234 ? 12.062 7.977 -17.453 1 92.12 234 LEU A O 1
ATOM 1749 N N . LYS A 1 235 ? 12.195 7.145 -19.5 1 91.56 235 LYS A N 1
ATOM 1750 C CA . LYS A 1 235 ? 13.102 8.203 -19.938 1 91.56 235 LYS A CA 1
ATOM 1751 C C . LYS A 1 235 ? 12.453 9.578 -19.797 1 91.56 235 LYS A C 1
ATOM 1753 O O . LYS A 1 235 ? 13.102 10.539 -19.375 1 91.56 235 LYS A O 1
ATOM 1758 N N . ARG A 1 236 ? 11.266 9.711 -20.125 1 87.25 236 ARG A N 1
ATOM 1759 C CA . ARG A 1 236 ? 10.531 10.969 -20.016 1 87.25 236 ARG A CA 1
ATOM 1760 C C . ARG A 1 236 ? 10.336 11.375 -18.562 1 87.25 236 ARG A C 1
ATOM 1762 O O . ARG A 1 236 ? 10.352 12.562 -18.234 1 87.25 236 ARG A O 1
ATOM 1769 N N . VAL A 1 237 ? 10.016 10.398 -17.766 1 86.06 237 VAL A N 1
ATOM 1770 C CA . VAL A 1 237 ? 9.797 10.648 -16.344 1 86.06 237 VAL A CA 1
ATOM 1771 C C . VAL A 1 237 ? 11.102 11.094 -15.695 1 86.06 237 VAL A C 1
ATOM 1773 O O . VAL A 1 237 ? 11.102 11.977 -14.836 1 86.06 237 VAL A O 1
ATOM 1776 N N . GLU A 1 238 ? 12.141 10.406 -16.031 1 85.75 238 GLU A N 1
ATOM 1777 C CA . GLU A 1 238 ? 13.453 10.75 -15.508 1 85.75 238 GLU A CA 1
ATOM 1778 C C . GLU A 1 238 ? 13.828 12.188 -15.859 1 85.75 238 GLU A C 1
ATOM 1780 O O . GLU A 1 238 ? 14.602 12.828 -15.141 1 85.75 238 GLU A O 1
ATOM 1785 N N . GLY A 1 239 ? 13.266 12.648 -16.891 1 81.62 239 GLY A N 1
ATOM 1786 C CA . GLY A 1 239 ? 13.555 14.008 -17.328 1 81.62 239 GLY A CA 1
ATOM 1787 C C . GLY A 1 239 ? 12.742 15.055 -16.594 1 81.62 239 GLY A C 1
ATOM 1788 O O . GLY A 1 239 ? 13.023 16.25 -16.703 1 81.62 239 GLY A O 1
ATOM 1789 N N . THR A 1 240 ? 11.852 14.617 -15.82 1 76.62 240 THR A N 1
ATOM 1790 C CA . THR A 1 240 ? 11.023 15.547 -15.062 1 76.62 240 THR A CA 1
ATOM 1791 C C . THR A 1 240 ? 11.656 15.852 -13.703 1 76.62 240 THR A C 1
ATOM 1793 O O . THR A 1 240 ? 12.688 15.273 -13.352 1 76.62 240 THR A O 1
ATOM 1796 N N . SER A 1 241 ? 11.086 16.781 -12.945 1 72.44 241 SER A N 1
ATOM 1797 C CA . SER A 1 241 ? 11.609 17.203 -11.648 1 72.44 241 SER A CA 1
ATOM 1798 C C . SER A 1 241 ? 11.055 16.328 -10.531 1 72.44 241 SER A C 1
ATOM 1800 O O . SER A 1 241 ? 11.328 16.578 -9.352 1 72.44 241 SER A O 1
ATOM 1802 N N . LEU A 1 242 ? 10.367 15.281 -10.922 1 74.06 242 LEU A N 1
ATOM 1803 C CA . LEU A 1 242 ? 9.797 14.406 -9.906 1 74.06 242 LEU A CA 1
ATOM 1804 C C . LEU A 1 242 ? 10.883 13.617 -9.188 1 74.06 242 LEU A C 1
ATOM 1806 O O . LEU A 1 242 ? 11.867 13.211 -9.812 1 74.06 242 LEU A O 1
ATOM 1810 N N . PRO A 1 243 ? 10.641 13.5 -7.879 1 74.19 243 PRO A N 1
ATOM 1811 C CA . PRO A 1 243 ? 11.656 12.758 -7.121 1 74.19 243 PRO A CA 1
ATOM 1812 C C . PRO A 1 243 ? 11.805 11.312 -7.594 1 74.19 243 PRO A C 1
ATOM 1814 O O . PRO A 1 243 ? 10.805 10.625 -7.812 1 74.19 243 PRO A O 1
ATOM 1817 N N . GLN A 1 244 ? 13.016 10.977 -7.859 1 79.19 244 GLN A N 1
ATOM 1818 C CA . GLN A 1 244 ? 13.344 9.578 -8.141 1 79.19 244 GLN A CA 1
ATOM 1819 C C . GLN A 1 244 ? 13.789 8.852 -6.871 1 79.19 244 GLN A C 1
ATOM 1821 O O . GLN A 1 244 ? 14.398 9.461 -5.984 1 79.19 244 GLN A O 1
ATOM 1826 N N . PRO A 1 245 ? 13.398 7.594 -6.707 1 82.38 245 PRO A N 1
ATOM 1827 C CA . PRO A 1 245 ? 12.805 6.645 -7.648 1 82.38 245 PRO A CA 1
ATOM 1828 C C . PRO A 1 245 ? 11.281 6.605 -7.562 1 82.38 245 PRO A C 1
ATOM 1830 O O . PRO A 1 245 ? 10.641 5.773 -8.211 1 82.38 245 PRO A O 1
ATOM 1833 N N . ALA A 1 246 ? 10.742 7.5 -6.824 1 81.38 246 ALA A N 1
ATOM 1834 C CA . ALA A 1 246 ? 9.305 7.504 -6.566 1 81.38 246 ALA A CA 1
ATOM 1835 C C . ALA A 1 246 ? 8.516 7.648 -7.863 1 81.38 246 ALA A C 1
ATOM 1837 O O . ALA A 1 246 ? 7.516 6.957 -8.07 1 81.38 246 ALA A O 1
ATOM 1838 N N . ALA A 1 247 ? 9.039 8.445 -8.695 1 85.44 247 ALA A N 1
ATOM 1839 C CA . ALA A 1 247 ? 8.344 8.695 -9.953 1 85.44 247 ALA A CA 1
ATOM 1840 C C . ALA A 1 247 ? 8.32 7.445 -10.82 1 85.44 247 ALA A C 1
ATOM 1842 O O . ALA A 1 247 ? 7.297 7.121 -11.43 1 85.44 247 ALA A O 1
ATOM 1843 N N . ALA A 1 248 ? 9.445 6.812 -10.891 1 88.5 248 ALA A N 1
ATOM 1844 C CA . ALA A 1 248 ? 9.547 5.586 -11.68 1 88.5 248 ALA A CA 1
ATOM 1845 C C . ALA A 1 248 ? 8.656 4.488 -11.094 1 88.5 248 ALA A C 1
ATOM 1847 O O . ALA A 1 248 ? 8.047 3.717 -11.844 1 88.5 248 ALA A O 1
ATOM 1848 N N . GLN A 1 249 ? 8.609 4.422 -9.82 1 88.88 249 GLN A N 1
ATOM 1849 C CA . GLN A 1 249 ? 7.781 3.422 -9.148 1 88.88 249 GLN A CA 1
ATOM 1850 C C . GLN A 1 249 ? 6.305 3.641 -9.453 1 88.88 249 GLN A C 1
ATOM 1852 O O . GLN A 1 249 ? 5.574 2.688 -9.734 1 88.88 249 GLN A O 1
ATOM 1857 N N . THR A 1 250 ? 5.91 4.867 -9.414 1 90.25 250 THR A N 1
ATOM 1858 C CA . THR A 1 250 ? 4.527 5.219 -9.719 1 90.25 250 THR A CA 1
ATOM 1859 C C . THR A 1 250 ? 4.172 4.824 -11.148 1 90.25 250 THR A C 1
ATOM 1861 O O . THR A 1 250 ? 3.066 4.34 -11.406 1 90.25 250 THR A O 1
ATOM 1864 N N . LEU A 1 251 ? 5.094 5.039 -12.008 1 91.62 251 LEU A N 1
ATOM 1865 C CA . LEU A 1 251 ? 4.863 4.695 -13.406 1 91.62 251 LEU A CA 1
ATOM 1866 C C . LEU A 1 251 ? 4.68 3.189 -13.57 1 91.62 251 LEU A C 1
ATOM 1868 O O . LEU A 1 251 ? 3.758 2.744 -14.266 1 91.62 251 LEU A O 1
ATOM 1872 N N . ILE A 1 252 ? 5.508 2.43 -12.953 1 92.44 252 ILE A N 1
ATOM 1873 C CA . ILE A 1 252 ? 5.453 0.977 -13.07 1 92.44 252 ILE A CA 1
ATOM 1874 C C . ILE A 1 252 ? 4.129 0.463 -12.508 1 92.44 252 ILE A C 1
ATOM 1876 O O . ILE A 1 252 ? 3.469 -0.372 -13.133 1 92.44 252 ILE A O 1
ATOM 1880 N N . VAL A 1 253 ? 3.734 0.971 -11.391 1 93.12 253 VAL A N 1
ATOM 1881 C CA . VAL A 1 253 ? 2.48 0.564 -10.766 1 93.12 253 VAL A CA 1
ATOM 1882 C C . VAL A 1 253 ? 1.306 0.987 -11.648 1 93.12 253 VAL A C 1
ATOM 1884 O O . VAL A 1 253 ? 0.336 0.24 -11.797 1 93.12 253 VAL A O 1
ATOM 1887 N N . SER A 1 254 ? 1.414 2.16 -12.242 1 94.38 254 SER A N 1
ATOM 1888 C CA . SER A 1 254 ? 0.356 2.648 -13.117 1 94.38 254 SER A CA 1
ATOM 1889 C C . SER A 1 254 ? 0.212 1.767 -14.352 1 94.38 254 SER A C 1
ATOM 1891 O O . SER A 1 254 ? -0.9 1.543 -14.836 1 94.38 254 SER A O 1
ATOM 1893 N N . VAL A 1 255 ? 1.332 1.324 -14.852 1 94.44 255 VAL A N 1
ATOM 1894 C CA . VAL A 1 255 ? 1.289 0.403 -15.984 1 94.44 255 VAL A CA 1
ATOM 1895 C C . VAL A 1 255 ? 0.619 -0.903 -15.555 1 94.44 255 VAL A C 1
ATOM 1897 O O . VAL A 1 255 ? -0.139 -1.496 -16.328 1 94.44 255 VAL A O 1
ATOM 1900 N N . GLY A 1 256 ? 0.938 -1.365 -14.367 1 94.94 256 GLY A N 1
ATOM 1901 C CA . GLY A 1 256 ? 0.239 -2.521 -13.828 1 94.94 256 GLY A CA 1
ATOM 1902 C C . GLY A 1 256 ? -1.264 -2.33 -13.758 1 94.94 256 GLY A C 1
ATOM 1903 O O . GLY A 1 256 ? -2.027 -3.207 -14.164 1 94.94 256 GLY A O 1
ATOM 1904 N N . LEU A 1 257 ? -1.653 -1.188 -13.266 1 95.94 257 LEU A N 1
ATOM 1905 C CA . LEU A 1 257 ? -3.072 -0.863 -13.164 1 95.94 257 LEU A CA 1
ATOM 1906 C C . LEU A 1 257 ? -3.715 -0.798 -14.547 1 95.94 257 LEU A C 1
ATOM 1908 O O . LEU A 1 257 ? -4.828 -1.292 -14.742 1 95.94 257 LEU A O 1
ATOM 1912 N N . LEU A 1 258 ? -3.068 -0.227 -15.445 1 95.31 258 LEU A N 1
ATOM 1913 C CA . LEU A 1 258 ? -3.586 -0.109 -16.812 1 95.31 258 LEU A CA 1
ATOM 1914 C C . LEU A 1 258 ? -3.75 -1.483 -17.453 1 95.31 258 LEU A C 1
ATOM 1916 O O . LEU A 1 258 ? -4.805 -1.79 -18 1 95.31 258 LEU A O 1
ATOM 1920 N N . CYS A 1 259 ? -2.689 -2.252 -17.359 1 94.94 259 CYS A N 1
ATOM 1921 C CA . CYS A 1 259 ? -2.758 -3.6 -17.906 1 94.94 259 CYS A CA 1
ATOM 1922 C C . CYS A 1 259 ? -3.826 -4.426 -17.203 1 94.94 259 CYS A C 1
ATOM 1924 O O . CYS A 1 259 ? -4.523 -5.219 -17.844 1 94.94 259 CYS A O 1
ATOM 1926 N N . GLY A 1 260 ? -3.889 -4.285 -15.883 1 93.69 260 GLY A N 1
ATOM 1927 C CA . GLY A 1 260 ? -4.938 -4.965 -15.141 1 93.69 260 GLY A CA 1
ATOM 1928 C C . GLY A 1 260 ? -6.336 -4.57 -15.586 1 93.69 260 GLY A C 1
ATOM 1929 O O . GLY A 1 260 ? -7.207 -5.426 -15.734 1 93.69 260 GLY A O 1
ATOM 1930 N N . ALA A 1 261 ? -6.551 -3.275 -15.836 1 93.5 261 ALA A N 1
ATOM 1931 C CA . ALA A 1 261 ? -7.848 -2.787 -16.297 1 93.5 261 ALA A CA 1
ATOM 1932 C C . ALA A 1 261 ? -8.18 -3.352 -17.688 1 93.5 261 ALA A C 1
ATOM 1934 O O . ALA A 1 261 ? -9.32 -3.74 -17.938 1 93.5 261 ALA A O 1
ATOM 1935 N N . ILE A 1 262 ? -7.215 -3.426 -18.516 1 92.38 262 ILE A N 1
ATOM 1936 C CA . ILE A 1 262 ? -7.414 -3.908 -19.875 1 92.38 262 ILE A CA 1
ATOM 1937 C C . ILE A 1 262 ? -7.773 -5.391 -19.844 1 92.38 262 ILE A C 1
ATOM 1939 O O . ILE A 1 262 ? -8.75 -5.812 -20.484 1 92.38 262 ILE A O 1
ATOM 1943 N N . THR A 1 263 ? -7.008 -6.145 -19.078 1 88.25 263 THR A N 1
ATOM 1944 C CA . THR A 1 263 ? -7.266 -7.578 -19.047 1 88.25 263 THR A CA 1
ATOM 1945 C C . THR A 1 263 ? -8.617 -7.875 -18.406 1 88.25 263 THR A C 1
ATOM 1947 O O . THR A 1 263 ? -9.344 -8.758 -18.859 1 88.25 263 THR A O 1
ATOM 1950 N N . GLN A 1 264 ? -8.867 -7.164 -17.359 1 85.31 264 GLN A N 1
ATOM 1951 C CA . GLN A 1 264 ? -10.172 -7.336 -16.719 1 85.31 264 GLN A CA 1
ATOM 1952 C C . GLN A 1 264 ? -11.305 -6.977 -17.672 1 85.31 264 GLN A C 1
ATOM 1954 O O . GLN A 1 264 ? -12.328 -7.656 -17.719 1 85.31 264 GLN A O 1
ATOM 1959 N N . TRP A 1 265 ? -11.125 -5.902 -18.391 1 84.06 265 TRP A N 1
ATOM 1960 C CA . TRP A 1 265 ? -12.125 -5.469 -19.359 1 84.06 265 TRP A CA 1
ATOM 1961 C C . TRP A 1 265 ? -12.305 -6.516 -20.453 1 84.06 265 TRP A C 1
ATOM 1963 O O . TRP A 1 265 ? -13.406 -6.695 -20.969 1 84.06 265 TRP A O 1
ATOM 1973 N N . MET A 1 266 ? -11.227 -7.168 -20.797 1 81.56 266 MET A N 1
ATOM 1974 C CA . MET A 1 266 ? -11.266 -8.211 -21.828 1 81.56 266 MET A CA 1
ATOM 1975 C C . MET A 1 266 ? -11.93 -9.477 -21.281 1 81.56 266 MET A C 1
ATOM 1977 O O . MET A 1 266 ? -12.164 -10.43 -22.031 1 81.56 266 MET A O 1
ATOM 1981 N N . GLY A 1 267 ? -12.234 -9.406 -20.047 1 74 267 GLY A N 1
ATOM 1982 C CA . GLY A 1 267 ? -12.93 -10.539 -19.469 1 74 267 GLY A CA 1
ATOM 1983 C C . GLY A 1 267 ? -11.992 -11.531 -18.797 1 74 267 GLY A C 1
ATOM 1984 O O . GLY A 1 267 ? -12.391 -12.648 -18.469 1 74 267 GLY A O 1
ATOM 1985 N N . ILE A 1 268 ? -10.828 -10.984 -18.812 1 76.56 268 ILE A N 1
ATOM 1986 C CA . ILE A 1 268 ? -9.844 -11.75 -18.047 1 76.56 268 ILE A CA 1
ATOM 1987 C C . ILE A 1 268 ? -9.617 -11.078 -16.688 1 76.56 268 ILE A C 1
ATOM 1989 O O . ILE A 1 268 ? -10.086 -9.961 -16.453 1 76.56 268 ILE A O 1
ATOM 1993 N N . HIS A 1 269 ? -9.133 -11.836 -15.641 1 79.12 269 HIS A N 1
ATOM 1994 C CA . HIS A 1 269 ? -8.898 -11.297 -14.312 1 79.12 269 HIS A CA 1
ATOM 1995 C C . HIS A 1 269 ? -7.711 -10.336 -14.305 1 79.12 269 HIS A C 1
ATOM 1997 O O . HIS A 1 269 ? -6.746 -10.531 -15.055 1 79.12 269 HIS A O 1
ATOM 2003 N N . ALA A 1 270 ? -7.781 -9.273 -13.594 1 87.88 270 ALA A N 1
ATOM 2004 C CA . ALA A 1 270 ? -6.816 -8.18 -13.523 1 87.88 270 ALA A CA 1
ATOM 2005 C C . ALA A 1 270 ? -5.426 -8.695 -13.164 1 87.88 270 ALA A C 1
ATOM 2007 O O . ALA A 1 270 ? -4.418 -8.078 -13.516 1 87.88 270 ALA A O 1
ATOM 2008 N N . ILE A 1 271 ? -5.336 -9.797 -12.539 1 87.38 271 ILE A N 1
ATOM 2009 C CA . ILE A 1 271 ? -4.066 -10.312 -12.031 1 87.38 271 ILE A CA 1
ATOM 2010 C C . ILE A 1 271 ? -3.115 -10.578 -13.195 1 87.38 271 ILE A C 1
ATOM 2012 O O . ILE A 1 271 ? -1.909 -10.352 -13.078 1 87.38 271 ILE A O 1
ATOM 2016 N N . LEU A 1 272 ? -3.633 -11 -14.344 1 87.94 272 LEU A N 1
ATOM 2017 C CA . LEU A 1 272 ? -2.797 -11.234 -15.516 1 87.94 272 LEU A CA 1
ATOM 2018 C C . LEU A 1 272 ? -2.133 -9.945 -15.984 1 87.94 272 LEU A C 1
ATOM 2020 O O . LEU A 1 272 ? -0.962 -9.945 -16.375 1 87.94 272 LEU A O 1
ATOM 2024 N N . GLY A 1 273 ? -2.906 -8.945 -16.016 1 91.69 273 GLY A N 1
ATOM 2025 C CA . GLY A 1 273 ? -2.369 -7.656 -16.422 1 91.69 273 GLY A CA 1
ATOM 2026 C C . GLY A 1 273 ? -1.211 -7.199 -15.547 1 91.69 273 GLY A C 1
ATOM 2027 O O . GLY A 1 273 ? -0.219 -6.672 -16.062 1 91.69 273 GLY A O 1
ATOM 2028 N N . PHE A 1 274 ? -1.329 -7.332 -14.289 1 93.06 274 PHE A N 1
ATOM 2029 C CA . PHE A 1 274 ? -0.257 -6.949 -13.375 1 93.06 274 PHE A CA 1
ATOM 2030 C C . PHE A 1 274 ? 0.986 -7.797 -13.617 1 93.06 274 PHE A C 1
ATOM 2032 O O . PHE A 1 274 ? 2.107 -7.285 -13.594 1 93.06 274 PHE A O 1
ATOM 2039 N N . PHE A 1 275 ? 0.811 -9.039 -13.852 1 91.12 275 PHE A N 1
ATOM 2040 C CA . PHE A 1 275 ? 1.93 -9.914 -14.18 1 91.12 275 PHE A CA 1
ATOM 2041 C C . PHE A 1 275 ? 2.609 -9.453 -15.469 1 91.12 275 PHE A C 1
ATOM 2043 O O . PHE A 1 275 ? 3.84 -9.391 -15.539 1 91.12 275 PHE A O 1
ATOM 2050 N N . LEU A 1 276 ? 1.824 -9.164 -16.453 1 92.69 276 LEU A N 1
ATOM 2051 C CA . LEU A 1 276 ? 2.354 -8.711 -17.734 1 92.69 276 LEU A CA 1
ATOM 2052 C C . LEU A 1 276 ? 3.145 -7.418 -17.562 1 92.69 276 LEU A C 1
ATOM 2054 O O . LEU A 1 276 ? 4.211 -7.258 -18.172 1 92.69 276 LEU A O 1
ATOM 2058 N N . ALA A 1 277 ? 2.586 -6.523 -16.828 1 94 277 ALA A N 1
ATOM 2059 C CA . ALA A 1 277 ? 3.303 -5.277 -16.547 1 94 277 ALA A CA 1
ATOM 2060 C C . ALA A 1 277 ? 4.641 -5.555 -15.875 1 94 277 ALA A C 1
ATOM 2062 O O . ALA A 1 277 ? 5.641 -4.895 -16.172 1 94 277 ALA A O 1
ATOM 2063 N N . GLY A 1 278 ? 4.656 -6.461 -14.953 1 92.5 278 GLY A N 1
ATOM 2064 C CA . GLY A 1 278 ? 5.902 -6.879 -14.328 1 92.5 278 GLY A CA 1
ATOM 2065 C C . GLY A 1 278 ? 6.902 -7.445 -15.32 1 92.5 278 GLY A C 1
ATOM 2066 O O . GLY A 1 278 ? 8.094 -7.137 -15.258 1 92.5 278 GLY A O 1
ATOM 2067 N N . THR A 1 279 ? 6.398 -8.227 -16.188 1 90.75 279 THR A N 1
ATOM 2068 C CA . THR A 1 279 ? 7.246 -8.828 -17.219 1 90.75 279 THR A CA 1
ATOM 2069 C C . THR A 1 279 ? 7.836 -7.762 -18.125 1 90.75 279 THR A C 1
ATOM 2071 O O . THR A 1 279 ? 9 -7.84 -18.516 1 90.75 279 THR A O 1
ATOM 2074 N N . MET A 1 280 ? 7.004 -6.793 -18.469 1 92.69 280 MET A N 1
ATOM 2075 C CA . MET A 1 280 ? 7.492 -5.66 -19.25 1 92.69 280 MET A CA 1
ATOM 2076 C C . MET A 1 280 ? 8.617 -4.938 -18.516 1 92.69 280 MET A C 1
ATOM 2078 O O . MET A 1 280 ? 9.648 -4.621 -19.125 1 92.69 280 MET A O 1
ATOM 2082 N N . ALA A 1 281 ? 8.391 -4.723 -17.312 1 91.44 281 ALA A N 1
ATOM 2083 C CA . ALA A 1 281 ? 9.383 -4.02 -16.5 1 91.44 281 ALA A CA 1
ATOM 2084 C C . ALA A 1 281 ? 10.641 -4.859 -16.344 1 91.44 281 ALA A C 1
ATOM 2086 O O . ALA A 1 281 ? 11.75 -4.32 -16.312 1 91.44 281 ALA A O 1
ATOM 2087 N N . GLY A 1 282 ? 10.453 -6.129 -16.188 1 88.19 282 GLY A N 1
ATOM 2088 C CA . GLY A 1 282 ? 11.594 -7.023 -16.062 1 88.19 282 GLY A CA 1
ATOM 2089 C C . GLY A 1 282 ? 12.469 -7.059 -17.297 1 88.19 282 GLY A C 1
ATOM 2090 O O . GLY A 1 282 ? 13.664 -7.34 -17.219 1 88.19 282 GLY A O 1
ATOM 2091 N N . SER A 1 283 ? 11.906 -6.715 -18.406 1 89.56 283 SER A N 1
ATOM 2092 C CA . SER A 1 283 ? 12.609 -6.777 -19.672 1 89.56 283 SER A CA 1
ATOM 2093 C C . SER A 1 283 ? 13.078 -5.395 -20.125 1 89.56 283 SER A C 1
ATOM 2095 O O . SER A 1 283 ? 13.75 -5.254 -21.141 1 89.56 283 SER A O 1
ATOM 2097 N N . ALA A 1 284 ? 12.695 -4.387 -19.328 1 90.69 284 ALA A N 1
ATOM 2098 C CA . ALA A 1 284 ? 13.047 -3.016 -19.688 1 90.69 284 ALA A CA 1
ATOM 2099 C C . ALA A 1 284 ? 14.422 -2.639 -19.156 1 90.69 284 ALA A C 1
ATOM 2101 O O . ALA A 1 284 ? 14.688 -2.764 -17.953 1 90.69 284 ALA A O 1
ATOM 2102 N N . LYS A 1 285 ? 15.234 -2.115 -19.938 1 87.62 285 LYS A N 1
ATOM 2103 C CA . LYS A 1 285 ? 16.625 -1.784 -19.609 1 87.62 285 LYS A CA 1
ATOM 2104 C C . LYS A 1 285 ? 16.672 -0.681 -18.547 1 87.62 285 LYS A C 1
ATOM 2106 O O . LYS A 1 285 ? 17.578 -0.663 -17.719 1 87.62 285 LYS A O 1
ATOM 2111 N N . ARG A 1 286 ? 15.734 0.165 -18.578 1 90.12 286 ARG A N 1
ATOM 2112 C CA . ARG A 1 286 ? 15.773 1.322 -17.703 1 90.12 286 ARG A CA 1
ATOM 2113 C C . ARG A 1 286 ? 15.219 0.976 -16.312 1 90.12 286 ARG A C 1
ATOM 2115 O O . ARG A 1 286 ? 15.359 1.754 -15.375 1 90.12 286 ARG A O 1
ATOM 2122 N N . VAL A 1 287 ? 14.617 -0.102 -16.281 1 90 287 VAL A N 1
ATOM 2123 C CA . VAL A 1 287 ? 14.203 -0.577 -14.961 1 90 287 VAL A CA 1
ATOM 2124 C C . VAL A 1 287 ? 15.352 -1.339 -14.297 1 90 287 VAL A C 1
ATOM 2126 O O . VAL A 1 287 ? 15.492 -2.551 -14.484 1 90 287 VAL A O 1
ATOM 2129 N N . THR A 1 288 ? 16.062 -0.643 -13.469 1 87.25 288 THR A N 1
ATOM 2130 C CA . THR A 1 288 ? 17.25 -1.213 -12.82 1 87.25 288 THR A CA 1
ATOM 2131 C C . THR A 1 288 ? 16.844 -2.229 -11.758 1 87.25 288 THR A C 1
ATOM 2133 O O . THR A 1 288 ? 15.68 -2.264 -11.328 1 87.25 288 THR A O 1
ATOM 2136 N N . GLU A 1 289 ? 17.734 -3.072 -11.391 1 85.06 289 GLU A N 1
ATOM 2137 C CA . GLU A 1 289 ? 17.5 -4.035 -10.32 1 85.06 289 GLU A CA 1
ATOM 2138 C C . GLU A 1 289 ? 17.109 -3.336 -9.016 1 85.06 289 GLU A C 1
ATOM 2140 O O . GLU A 1 289 ? 16.281 -3.83 -8.266 1 85.06 289 GLU A O 1
ATOM 2145 N N . GLU A 1 290 ? 17.672 -2.227 -8.836 1 83 290 GLU A N 1
ATOM 2146 C CA . GLU A 1 290 ? 17.375 -1.446 -7.641 1 83 290 GLU A CA 1
ATOM 2147 C C . GLU A 1 290 ? 15.938 -0.953 -7.637 1 83 290 GLU A C 1
ATOM 2149 O O . GLU A 1 290 ? 15.266 -0.976 -6.602 1 83 290 GLU A O 1
ATOM 2154 N N . LEU A 1 291 ? 15.562 -0.537 -8.797 1 84.19 291 LEU A N 1
ATOM 2155 C CA . LEU A 1 291 ? 14.195 -0.044 -8.922 1 84.19 291 LEU A CA 1
ATOM 2156 C C . LEU A 1 291 ? 13.195 -1.175 -8.734 1 84.19 291 LEU A C 1
ATOM 2158 O O . LEU A 1 291 ? 12.195 -1.016 -8.023 1 84.19 291 LEU A O 1
ATOM 2162 N N . ARG A 1 292 ? 13.5 -2.289 -9.305 1 85 292 ARG A N 1
ATOM 2163 C CA . ARG A 1 292 ? 12.641 -3.457 -9.156 1 85 292 ARG A CA 1
ATOM 2164 C C . ARG A 1 292 ? 12.562 -3.893 -7.695 1 85 292 ARG A C 1
ATOM 2166 O O . ARG A 1 292 ? 11.477 -4.148 -7.172 1 85 292 ARG A O 1
ATOM 2173 N N . ASN A 1 293 ? 13.672 -3.871 -7.074 1 81.75 293 ASN A N 1
ATOM 2174 C CA . ASN A 1 293 ? 13.742 -4.289 -5.68 1 81.75 293 ASN A CA 1
ATOM 2175 C C . ASN A 1 293 ? 13.016 -3.311 -4.762 1 81.75 293 ASN A C 1
ATOM 2177 O O . ASN A 1 293 ? 12.352 -3.723 -3.809 1 81.75 293 ASN A O 1
ATOM 2181 N N . SER A 1 294 ? 13.18 -2.107 -5.113 1 80.06 294 SER A N 1
ATOM 2182 C CA . SER A 1 294 ? 12.539 -1.095 -4.277 1 80.06 294 SER A CA 1
ATOM 2183 C C . SER A 1 294 ? 11.023 -1.209 -4.324 1 80.06 294 SER A C 1
ATOM 2185 O O . SER A 1 294 ? 10.352 -1.097 -3.297 1 80.06 294 SER A O 1
ATOM 2187 N N . VAL A 1 295 ? 10.492 -1.44 -5.453 1 77.75 295 VAL A N 1
ATOM 2188 C CA . VAL A 1 295 ? 9.055 -1.61 -5.617 1 77.75 295 VAL A CA 1
ATOM 2189 C C . VAL A 1 295 ? 8.594 -2.877 -4.898 1 77.75 295 VAL A C 1
ATOM 2191 O O . VAL A 1 295 ? 7.621 -2.852 -4.141 1 77.75 295 VAL A O 1
ATOM 2194 N N . SER A 1 296 ? 9.352 -3.822 -5.07 1 79.5 296 SER A N 1
ATOM 2195 C CA . SER A 1 296 ? 8.977 -5.137 -4.555 1 79.5 296 SER A CA 1
ATOM 2196 C C . SER A 1 296 ? 9.133 -5.203 -3.041 1 79.5 296 SER A C 1
ATOM 2198 O O . SER A 1 296 ? 8.25 -5.699 -2.342 1 79.5 296 SER A O 1
ATOM 2200 N N . ASP A 1 297 ? 10.242 -4.629 -2.58 1 81.69 297 ASP A N 1
ATOM 2201 C CA . ASP A 1 297 ? 10.562 -4.797 -1.167 1 81.69 297 ASP A CA 1
ATOM 2202 C C . ASP A 1 297 ? 9.484 -4.184 -0.278 1 81.69 297 ASP A C 1
ATOM 2204 O O . ASP A 1 297 ? 9 -4.832 0.653 1 81.69 297 ASP A O 1
ATOM 2208 N N . THR A 1 298 ? 9.055 -3.039 -0.602 1 81.69 298 THR A N 1
ATOM 2209 C CA . THR A 1 298 ? 8.133 -2.338 0.282 1 81.69 298 THR A CA 1
ATOM 2210 C C . THR A 1 298 ? 6.719 -2.891 0.131 1 81.69 298 THR A C 1
ATOM 2212 O O . THR A 1 298 ? 6.105 -3.318 1.111 1 81.69 298 THR A O 1
ATOM 2215 N N . LEU A 1 299 ? 6.266 -2.982 -1.117 1 85.62 299 LEU A N 1
ATOM 2216 C CA . LEU A 1 299 ? 4.895 -3.416 -1.358 1 85.62 299 LEU A CA 1
ATOM 2217 C C . LEU A 1 299 ? 4.727 -4.895 -1.024 1 85.62 299 LEU A C 1
ATOM 2219 O O . LEU A 1 299 ? 3.713 -5.293 -0.446 1 85.62 299 LEU A O 1
ATOM 2223 N N . HIS A 1 300 ? 5.789 -5.57 -1.28 1 81.56 300 HIS A N 1
ATOM 2224 C CA . HIS A 1 300 ? 5.77 -7 -1.002 1 81.56 300 HIS A CA 1
ATOM 2225 C C . HIS A 1 300 ? 5.812 -7.27 0.499 1 81.56 300 HIS A C 1
ATOM 2227 O O . HIS A 1 300 ? 5.137 -8.18 0.989 1 81.56 300 HIS A O 1
ATOM 2233 N N . ALA A 1 301 ? 6.559 -6.465 1.19 1 83.75 301 ALA A N 1
ATOM 2234 C CA . ALA A 1 301 ? 6.801 -6.695 2.613 1 83.75 301 ALA A CA 1
ATOM 2235 C C . ALA A 1 301 ? 5.543 -6.438 3.434 1 83.75 301 ALA A C 1
ATOM 2237 O O . ALA A 1 301 ? 5.336 -7.055 4.48 1 83.75 301 ALA A O 1
ATOM 2238 N N . ILE A 1 302 ? 4.695 -5.664 2.898 1 90.75 302 ILE A N 1
ATOM 2239 C CA . ILE A 1 302 ? 3.553 -5.25 3.707 1 90.75 302 ILE A CA 1
ATOM 2240 C C . ILE A 1 302 ? 2.289 -5.945 3.209 1 90.75 302 ILE A C 1
ATOM 2242 O O . ILE A 1 302 ? 1.586 -6.602 3.982 1 90.75 302 ILE A O 1
ATOM 2246 N N . PHE A 1 303 ? 2.055 -5.973 1.966 1 94.69 303 PHE A N 1
ATOM 2247 C CA . PHE A 1 303 ? 0.727 -6.305 1.461 1 94.69 303 PHE A CA 1
ATOM 2248 C C . PHE A 1 303 ? 0.639 -7.785 1.104 1 94.69 303 PHE A C 1
ATOM 2250 O O . PHE A 1 303 ? -0.428 -8.391 1.215 1 94.69 303 PHE A O 1
ATOM 2257 N N . VAL A 1 304 ? 1.714 -8.391 0.712 1 92.94 304 VAL A N 1
ATOM 2258 C CA . VAL A 1 304 ? 1.677 -9.773 0.255 1 92.94 304 VAL A CA 1
ATOM 2259 C C . VAL A 1 304 ? 1.389 -10.703 1.434 1 92.94 304 VAL A C 1
ATOM 2261 O O . VAL A 1 304 ? 0.538 -11.594 1.34 1 92.94 304 VAL A O 1
ATOM 2264 N N . PRO A 1 305 ? 2.059 -10.453 2.598 1 93.81 305 PRO A N 1
ATOM 2265 C CA . PRO A 1 305 ? 1.713 -11.281 3.756 1 93.81 305 PRO A CA 1
ATOM 2266 C C . PRO A 1 305 ? 0.245 -11.148 4.156 1 93.81 305 PRO A C 1
ATOM 2268 O O . PRO A 1 305 ? -0.359 -12.117 4.629 1 93.81 305 PRO A O 1
ATOM 2271 N N . LEU A 1 306 ? -0.26 -9.984 3.953 1 96.62 306 LEU A N 1
ATOM 2272 C CA . LEU A 1 306 ? -1.661 -9.766 4.297 1 96.62 306 LEU A CA 1
ATOM 2273 C C . LEU A 1 306 ? -2.578 -10.555 3.371 1 96.62 306 LEU A C 1
ATOM 2275 O O . LEU A 1 306 ? -3.635 -11.031 3.793 1 96.62 306 LEU A O 1
ATOM 2279 N N . PHE A 1 307 ? -2.221 -10.68 2.152 1 94.94 307 PHE A N 1
ATOM 2280 C CA . PHE A 1 307 ? -3.004 -11.477 1.217 1 94.94 307 PHE A CA 1
ATOM 2281 C C . PHE A 1 307 ? -3.07 -12.93 1.67 1 94.94 307 PHE A C 1
ATOM 2283 O O . PHE A 1 307 ? -4.156 -13.5 1.791 1 94.94 307 PHE A O 1
ATOM 2290 N N . PHE A 1 308 ? -1.93 -13.484 1.981 1 95.25 308 PHE A N 1
ATOM 2291 C CA . PHE A 1 308 ? -1.867 -14.898 2.332 1 95.25 308 PHE A CA 1
ATOM 2292 C C . PHE A 1 308 ? -2.518 -15.148 3.688 1 95.25 308 PHE A 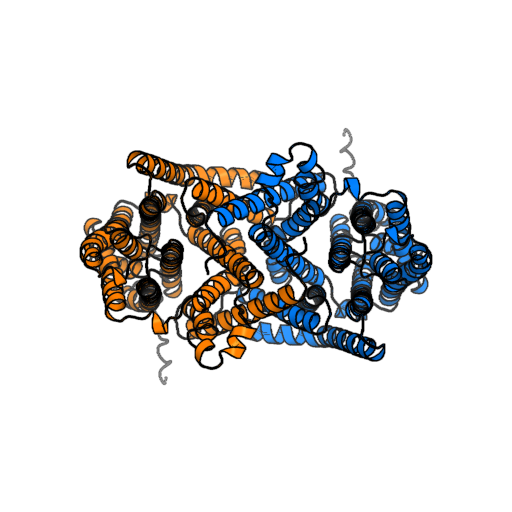C 1
ATOM 2294 O O . PHE A 1 308 ? -3.17 -16.172 3.889 1 95.25 308 PHE A O 1
ATOM 2301 N N . ALA A 1 309 ? -2.318 -14.219 4.555 1 96.12 309 ALA A N 1
ATOM 2302 C CA . ALA A 1 309 ? -2.965 -14.352 5.859 1 96.12 309 ALA A CA 1
ATOM 2303 C C . ALA A 1 309 ? -4.484 -14.289 5.727 1 96.12 309 ALA A C 1
ATOM 2305 O O . ALA A 1 309 ? -5.203 -15.055 6.379 1 96.12 309 ALA A O 1
ATOM 2306 N N . THR A 1 310 ? -4.969 -13.391 4.902 1 94.81 310 THR A N 1
ATOM 2307 C CA . THR A 1 310 ? -6.406 -13.242 4.703 1 94.81 310 THR A CA 1
ATOM 2308 C C . THR A 1 310 ? -6.988 -14.477 4.035 1 94.81 310 THR A C 1
ATOM 2310 O O . THR A 1 310 ? -8.117 -14.875 4.328 1 94.81 310 THR A O 1
ATOM 2313 N N . LEU A 1 311 ? -6.242 -15.039 3.146 1 92.19 311 LEU A N 1
ATOM 2314 C CA . LEU A 1 311 ? -6.66 -16.281 2.516 1 92.19 311 LEU A CA 1
ATOM 2315 C C . LEU A 1 311 ? -6.898 -17.375 3.561 1 92.19 311 LEU A C 1
ATOM 2317 O O . LEU A 1 311 ? -7.852 -18.141 3.453 1 92.19 311 LEU A O 1
ATOM 2321 N N . GLY A 1 312 ? -6.043 -17.438 4.574 1 92.19 312 GLY A N 1
ATOM 2322 C CA . GLY A 1 312 ? -6.168 -18.406 5.648 1 92.19 312 GLY A CA 1
ATOM 2323 C C . GLY A 1 312 ? -7.398 -18.188 6.508 1 92.19 312 GLY A C 1
ATOM 2324 O O . GLY A 1 312 ? -7.941 -19.141 7.078 1 92.19 312 GLY A O 1
ATOM 2325 N N . ILE A 1 313 ? -7.797 -16.938 6.602 1 93.06 313 ILE A N 1
ATOM 2326 C CA . ILE A 1 313 ? -8.969 -16.594 7.402 1 93.06 313 ILE A CA 1
ATOM 2327 C C . ILE A 1 313 ? -10.242 -17 6.656 1 93.06 313 ILE A C 1
ATOM 2329 O O . ILE A 1 313 ? -11.242 -17.359 7.277 1 93.06 313 ILE A O 1
ATOM 2333 N N . LYS A 1 314 ? -10.227 -17.047 5.332 1 88.56 314 LYS A N 1
ATOM 2334 C CA . LYS A 1 314 ? -11.422 -17.203 4.516 1 88.56 314 LYS A CA 1
ATOM 2335 C C . LYS A 1 314 ? -11.828 -18.672 4.418 1 88.56 314 LYS A C 1
ATOM 2337 O O . LYS A 1 314 ? -12.984 -18.984 4.137 1 88.56 314 LYS A O 1
ATOM 2342 N N . ILE A 1 315 ? -10.883 -19.547 4.684 1 89.56 315 ILE A N 1
ATOM 2343 C CA . ILE A 1 315 ? -11.133 -20.953 4.418 1 89.56 315 ILE A CA 1
ATOM 2344 C C . ILE A 1 315 ? -10.922 -21.766 5.691 1 89.56 315 ILE A C 1
ATOM 2346 O O . ILE A 1 315 ? -9.977 -21.516 6.445 1 89.56 315 ILE A O 1
ATOM 2350 N N . ASP A 1 316 ? -11.836 -22.609 5.957 1 94 316 ASP A N 1
ATOM 2351 C CA . ASP A 1 316 ? -11.609 -23.594 7.004 1 94 316 ASP A CA 1
ATOM 2352 C C . ASP A 1 316 ? -10.812 -24.781 6.465 1 94 316 ASP A C 1
ATOM 2354 O O . ASP A 1 316 ? -11.383 -25.719 5.891 1 94 316 ASP A O 1
ATOM 2358 N N . PHE A 1 317 ? -9.594 -24.844 6.785 1 93.81 317 PHE A N 1
ATOM 2359 C CA . PHE A 1 317 ? -8.672 -25.812 6.191 1 93.81 317 PHE A CA 1
ATOM 2360 C C . PHE A 1 317 ? -8.883 -27.203 6.777 1 93.81 317 PHE A C 1
ATOM 2362 O O . PHE A 1 317 ? -8.555 -28.203 6.145 1 93.81 317 PHE A O 1
ATOM 2369 N N . LEU A 1 318 ? -9.422 -27.234 7.93 1 92.94 318 LEU A N 1
ATOM 2370 C CA . LEU A 1 318 ? -9.688 -28.547 8.523 1 92.94 318 LEU A CA 1
ATOM 2371 C C . LEU A 1 318 ? -10.898 -29.203 7.867 1 92.94 318 LEU A C 1
ATOM 2373 O O . LEU A 1 318 ? -10.875 -30.406 7.582 1 92.94 318 LEU A O 1
ATOM 2377 N N . VAL A 1 319 ? -11.922 -28.438 7.621 1 90.75 319 VAL A N 1
ATOM 2378 C CA . VAL A 1 319 ? -13.133 -28.938 6.977 1 90.75 319 VAL A CA 1
ATOM 2379 C C . VAL A 1 319 ? -12.859 -29.188 5.496 1 90.75 319 VAL A C 1
ATOM 2381 O O . VAL A 1 319 ? -13.406 -30.125 4.914 1 90.75 319 VAL A O 1
ATOM 2384 N N . GLY A 1 320 ? -12.031 -28.438 4.957 1 92.69 320 GLY A N 1
ATOM 2385 C CA . GLY A 1 320 ? -11.781 -28.5 3.523 1 92.69 320 GLY A CA 1
ATOM 2386 C C . GLY A 1 320 ? -10.758 -29.547 3.141 1 92.69 320 GLY A C 1
ATOM 2387 O O . GLY A 1 320 ? -10.648 -29.922 1.97 1 92.69 320 GLY A O 1
ATOM 2388 N N . LEU A 1 321 ? -10.102 -30.062 4.125 1 93.62 321 LEU A N 1
ATOM 2389 C CA . LEU A 1 321 ? -9.047 -31.016 3.812 1 93.62 321 LEU A CA 1
ATOM 2390 C C . LEU A 1 321 ? -9.625 -32.406 3.568 1 93.62 321 LEU A C 1
ATOM 2392 O O . LEU A 1 321 ? -10.211 -33 4.473 1 93.62 321 LEU A O 1
ATOM 2396 N N . GLU A 1 322 ? -9.5 -32.812 2.383 1 95.19 322 GLU A N 1
ATOM 2397 C CA . GLU A 1 322 ? -9.867 -34.156 1.995 1 95.19 322 GLU A CA 1
ATOM 2398 C C . GLU A 1 322 ? -8.672 -34.938 1.429 1 95.19 322 GLU A C 1
ATOM 2400 O O . GLU A 1 322 ? -7.984 -34.438 0.532 1 95.19 322 GLU A O 1
ATOM 2405 N N . LEU A 1 323 ? -8.477 -36.031 1.884 1 94.81 323 LEU A N 1
ATOM 2406 C CA . LEU A 1 323 ? -7.25 -36.781 1.642 1 94.81 323 LEU A CA 1
ATOM 2407 C C . LEU A 1 323 ? -7.098 -37.125 0.161 1 94.81 323 LEU A C 1
ATOM 2409 O O . LEU A 1 323 ? -6.082 -36.781 -0.452 1 94.81 323 LEU A O 1
ATOM 2413 N N . TRP A 1 324 ? -8.102 -37.688 -0.394 1 94.5 324 TRP A N 1
ATOM 2414 C CA . TRP A 1 324 ? -7.957 -38.25 -1.732 1 94.5 324 TRP A CA 1
ATOM 2415 C C . TRP A 1 324 ? -7.754 -37.156 -2.768 1 94.5 324 TRP A C 1
ATOM 2417 O O . TRP A 1 324 ? -6.816 -37.219 -3.564 1 94.5 324 TRP A O 1
ATOM 2427 N N . PRO A 1 325 ? -8.656 -36.156 -2.754 1 95.69 325 PRO A N 1
ATOM 2428 C CA . PRO A 1 325 ? -8.406 -35.062 -3.713 1 95.69 325 PRO A CA 1
ATOM 2429 C C . PRO A 1 325 ? -7.051 -34.406 -3.514 1 95.69 325 PRO A C 1
ATOM 2431 O O . PRO A 1 325 ? -6.406 -34 -4.488 1 95.69 325 PRO A O 1
ATOM 2434 N N . THR A 1 326 ? -6.598 -34.281 -2.297 1 97.19 326 THR A N 1
ATOM 2435 C CA . THR A 1 326 ? -5.328 -33.625 -1.991 1 97.19 326 THR A CA 1
ATOM 2436 C C . THR A 1 326 ? -4.156 -34.469 -2.482 1 97.19 326 THR A C 1
ATOM 2438 O O . THR A 1 326 ? -3.26 -33.969 -3.16 1 97.19 326 THR A O 1
ATOM 2441 N N . VAL A 1 327 ? -4.188 -35.719 -2.195 1 97.56 327 VAL A N 1
ATOM 2442 C CA . VAL A 1 327 ? -3.096 -36.625 -2.564 1 97.56 327 VAL A CA 1
ATOM 2443 C C . VAL A 1 327 ? -3.02 -36.75 -4.086 1 97.56 327 VAL A C 1
ATOM 2445 O O . VAL A 1 327 ? -1.934 -36.688 -4.664 1 97.56 327 VAL A O 1
ATOM 2448 N N . ILE A 1 328 ? -4.148 -36.938 -4.688 1 97.44 328 ILE A N 1
ATOM 2449 C CA . ILE A 1 328 ? -4.188 -37.094 -6.137 1 97.44 328 ILE A CA 1
ATOM 2450 C C . ILE A 1 328 ? -3.676 -35.844 -6.812 1 97.44 328 ILE A C 1
ATOM 2452 O O . ILE A 1 328 ? -2.865 -35.906 -7.738 1 97.44 328 ILE A O 1
ATOM 2456 N N . PHE A 1 329 ? -4.184 -34.688 -6.355 1 97.94 329 PHE A N 1
ATOM 2457 C CA . PHE A 1 329 ? -3.729 -33.438 -6.945 1 97.94 329 PHE A CA 1
ATOM 2458 C C . PHE A 1 329 ? -2.227 -33.25 -6.762 1 97.94 329 PHE A C 1
ATOM 2460 O O . PHE A 1 329 ? -1.523 -32.875 -7.695 1 97.94 329 PHE A O 1
ATOM 2467 N N . CYS A 1 330 ? -1.727 -33.562 -5.613 1 97.69 330 CYS A N 1
ATOM 2468 C CA . CYS A 1 330 ? -0.302 -33.438 -5.328 1 97.69 330 CYS A CA 1
ATOM 2469 C C . CYS A 1 330 ? 0.525 -34.312 -6.254 1 97.69 330 CYS A C 1
ATOM 2471 O O . CYS A 1 330 ? 1.533 -33.875 -6.805 1 97.69 330 CYS A O 1
ATOM 2473 N N . ILE A 1 331 ? 0.09 -35.469 -6.391 1 97.62 331 ILE A N 1
ATOM 2474 C CA . ILE A 1 331 ? 0.829 -36.438 -7.211 1 97.62 331 ILE A CA 1
ATOM 2475 C C . ILE A 1 331 ? 0.85 -35.969 -8.664 1 97.62 331 ILE A C 1
ATOM 2477 O O . ILE A 1 331 ? 1.908 -35.938 -9.297 1 97.62 331 ILE A O 1
ATOM 2481 N N . VAL A 1 332 ? -0.298 -35.594 -9.141 1 97.62 332 VAL A N 1
ATOM 2482 C CA . VAL A 1 332 ? -0.395 -35.188 -10.531 1 97.62 332 VAL A CA 1
ATOM 2483 C C . VAL A 1 332 ? 0.412 -33.906 -10.742 1 97.62 332 VAL A C 1
ATOM 2485 O O . VAL A 1 332 ? 1.121 -33.75 -11.742 1 97.62 332 VAL A O 1
ATOM 2488 N N . ALA A 1 333 ? 0.268 -32.969 -9.836 1 97.69 333 ALA A N 1
ATOM 2489 C CA . ALA A 1 333 ? 0.949 -31.688 -9.969 1 97.69 333 ALA A CA 1
ATOM 2490 C C . ALA A 1 333 ? 2.463 -31.859 -9.883 1 97.69 333 ALA A C 1
ATOM 2492 O O . ALA A 1 333 ? 3.197 -31.406 -10.766 1 97.69 333 ALA A O 1
ATOM 2493 N N . ILE A 1 334 ? 2.959 -32.531 -8.891 1 97.19 334 ILE A N 1
ATOM 2494 C CA . ILE A 1 334 ? 4.391 -32.625 -8.617 1 97.19 334 ILE A CA 1
ATOM 2495 C C . ILE A 1 334 ? 5.051 -33.562 -9.633 1 97.19 334 ILE A C 1
ATOM 2497 O O . ILE A 1 334 ? 6.043 -33.188 -10.266 1 97.19 334 ILE A O 1
ATOM 2501 N N . LEU A 1 335 ? 4.473 -34.719 -9.844 1 97.38 335 LEU A N 1
ATOM 2502 C CA . LEU A 1 335 ? 5.055 -35.656 -10.781 1 97.38 335 LEU A CA 1
ATOM 2503 C C . LEU A 1 335 ? 4.836 -35.219 -12.219 1 97.38 335 LEU A C 1
ATOM 2505 O O . LEU A 1 335 ? 5.688 -35.438 -13.086 1 97.38 335 LEU A O 1
ATOM 2509 N N . GLY A 1 336 ? 3.66 -34.719 -12.43 1 97.44 336 GLY A N 1
ATOM 2510 C CA . GLY A 1 336 ? 3.402 -34.188 -13.766 1 97.44 336 GLY A CA 1
ATOM 2511 C C . GLY A 1 336 ? 4.379 -33.125 -14.203 1 97.44 336 GLY A C 1
ATOM 2512 O O . GLY A 1 336 ? 4.895 -33.156 -15.32 1 97.44 336 GLY A O 1
ATOM 2513 N N . LYS A 1 337 ? 4.637 -32.156 -13.352 1 97.19 337 LYS A N 1
ATOM 2514 C CA . LYS A 1 337 ? 5.582 -31.094 -13.656 1 97.19 337 LYS A CA 1
ATOM 2515 C C . LYS A 1 337 ? 7.004 -31.641 -13.797 1 97.19 337 LYS A C 1
ATOM 2517 O O . LYS A 1 337 ? 7.738 -31.25 -14.703 1 97.19 337 LYS A O 1
ATOM 2522 N N . PHE A 1 338 ? 7.355 -32.531 -12.891 1 98.06 338 PHE A N 1
ATOM 2523 C CA . PHE A 1 338 ? 8.688 -33.125 -12.945 1 98.06 338 PHE A CA 1
ATOM 2524 C C . PHE A 1 338 ? 8.898 -33.844 -14.273 1 98.06 338 PHE A C 1
ATOM 2526 O O . PHE A 1 338 ? 9.875 -33.562 -14.977 1 98.06 338 PHE A O 1
ATOM 2533 N N . ILE A 1 339 ? 7.988 -34.75 -14.57 1 98.44 339 ILE A N 1
ATOM 2534 C CA . ILE A 1 339 ? 8.141 -35.562 -15.766 1 98.44 339 ILE A CA 1
ATOM 2535 C C . ILE A 1 339 ? 8.07 -34.688 -17.016 1 98.44 339 ILE A C 1
ATOM 2537 O O . ILE A 1 339 ? 8.797 -34.906 -17.984 1 98.44 339 ILE A O 1
ATOM 2541 N N . GLY A 1 340 ? 7.148 -33.75 -17 1 98.19 340 GLY A N 1
ATOM 2542 C CA . GLY A 1 340 ? 7.043 -32.844 -18.125 1 98.19 340 GLY A CA 1
ATOM 2543 C C . GLY A 1 340 ? 8.336 -32.094 -18.406 1 98.19 340 GLY A C 1
ATOM 2544 O O . GLY A 1 340 ? 8.797 -32.062 -19.547 1 98.19 340 GLY A O 1
ATOM 2545 N N . ALA A 1 341 ? 8.891 -31.484 -17.422 1 98.12 341 ALA A N 1
ATOM 2546 C CA . ALA A 1 341 ? 10.125 -30.734 -17.594 1 98.12 341 ALA A CA 1
ATOM 2547 C C . ALA A 1 341 ? 11.289 -31.656 -17.938 1 98.12 341 ALA A C 1
ATOM 2549 O O . ALA A 1 341 ? 12.164 -31.312 -18.734 1 98.12 341 ALA A O 1
ATOM 2550 N N . TRP A 1 342 ?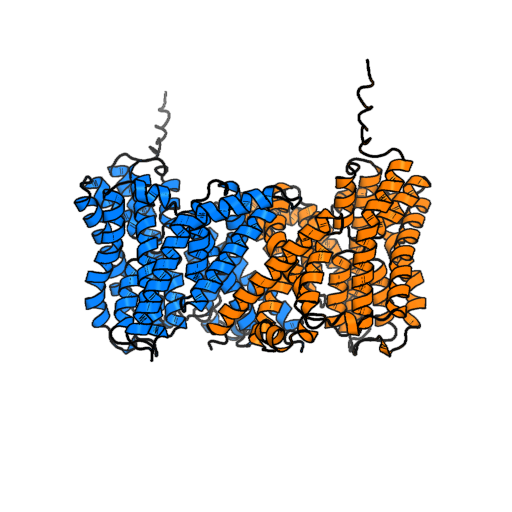 11.328 -32.844 -17.25 1 98.38 342 TRP A N 1
ATOM 2551 C CA . TRP A 1 342 ? 12.352 -33.844 -17.547 1 98.38 342 TRP A CA 1
ATOM 2552 C C . TRP A 1 342 ? 12.281 -34.25 -19.016 1 98.38 342 TRP A C 1
ATOM 2554 O O . TRP A 1 342 ? 13.305 -34.281 -19.703 1 98.38 342 TRP A O 1
ATOM 2564 N N . LEU A 1 343 ? 11.109 -34.562 -19.453 1 98.38 343 LEU A N 1
ATOM 2565 C CA . LEU A 1 343 ? 10.906 -34.969 -20.844 1 98.38 343 LEU A CA 1
ATOM 2566 C C . LEU A 1 343 ? 11.289 -33.812 -21.797 1 98.38 343 LEU A C 1
ATOM 2568 O O . LEU A 1 343 ? 11.875 -34.062 -22.844 1 98.38 343 LEU A O 1
ATOM 2572 N N . GLY A 1 344 ? 10.883 -32.625 -21.453 1 98.06 344 GLY A N 1
ATOM 2573 C CA . GLY A 1 344 ? 11.273 -31.469 -22.266 1 98.06 344 GLY A CA 1
ATOM 2574 C C . GLY A 1 344 ? 12.781 -31.297 -22.375 1 98.06 344 GLY A C 1
ATOM 2575 O O . GLY A 1 344 ? 13.289 -30.984 -23.453 1 98.06 344 GLY A O 1
ATOM 2576 N N . ALA A 1 345 ? 13.453 -31.516 -21.312 1 98 345 ALA A N 1
ATOM 2577 C CA . ALA A 1 345 ? 14.914 -31.422 -21.312 1 98 345 ALA A CA 1
ATOM 2578 C C . ALA A 1 345 ? 15.531 -32.5 -22.172 1 98 345 ALA A C 1
ATOM 2580 O O . ALA A 1 345 ? 16.5 -32.281 -22.891 1 98 345 ALA A O 1
ATOM 2581 N N . LYS A 1 346 ? 14.953 -33.688 -22.094 1 98 346 LYS A N 1
ATOM 2582 C CA . LYS A 1 346 ? 15.445 -34.812 -22.906 1 98 346 LYS A CA 1
ATOM 2583 C C . LYS A 1 346 ? 15.234 -34.5 -24.391 1 98 346 LYS A C 1
ATOM 2585 O O . LYS A 1 346 ? 16.109 -34.781 -25.219 1 98 346 LYS A O 1
ATOM 2590 N N . LEU A 1 347 ? 14.164 -34.031 -24.688 1 97.44 347 LEU A N 1
ATOM 2591 C CA . LEU A 1 347 ? 13.875 -33.656 -26.062 1 97.44 347 LEU A CA 1
ATOM 2592 C C . LEU A 1 347 ? 14.812 -32.562 -26.547 1 97.44 347 LEU A C 1
ATOM 2594 O O . LEU A 1 347 ? 15.125 -32.469 -27.734 1 97.44 347 LEU A O 1
ATOM 2598 N N . GLY A 1 348 ? 15.18 -31.797 -25.594 1 96.5 348 GLY A N 1
ATOM 2599 C CA . GLY A 1 348 ? 16.141 -30.734 -25.891 1 96.5 348 GLY A CA 1
ATOM 2600 C C . GLY A 1 348 ? 17.578 -31.219 -25.875 1 96.5 348 GLY A C 1
ATOM 2601 O O . GLY A 1 348 ? 18.5 -30.406 -25.906 1 96.5 348 GLY A O 1
ATOM 2602 N N . LYS A 1 349 ? 17.797 -32.438 -25.734 1 96.69 349 LYS A N 1
ATOM 2603 C CA . LYS A 1 349 ? 19.094 -33.125 -25.828 1 96.69 349 LYS A CA 1
ATOM 2604 C C . LYS A 1 349 ? 19.984 -32.719 -24.656 1 96.69 349 LYS A C 1
ATOM 2606 O O . LYS A 1 349 ? 21.203 -32.562 -24.828 1 96.69 349 LYS A O 1
ATOM 2611 N N . GLN A 1 350 ? 19.406 -32.562 -23.594 1 96.25 350 GLN A N 1
ATOM 2612 C CA . GLN A 1 350 ? 20.188 -32.312 -22.375 1 96.25 350 GLN A CA 1
ATOM 2613 C C . GLN A 1 350 ? 20.609 -33.625 -21.734 1 96.25 350 GLN A C 1
ATOM 2615 O O . GLN A 1 350 ? 20 -34.688 -21.984 1 96.25 350 GLN A O 1
ATOM 2620 N N . SER A 1 351 ? 21.656 -33.562 -20.969 1 96.88 351 SER A N 1
ATOM 2621 C CA . SER A 1 351 ? 22.125 -34.75 -20.266 1 96.88 351 SER A CA 1
ATOM 2622 C C . SER A 1 351 ? 21.094 -35.25 -19.25 1 96.88 351 SER A C 1
ATOM 2624 O O . SER A 1 351 ? 20.188 -34.469 -18.859 1 96.88 351 SER A O 1
ATOM 2626 N N . GLN A 1 352 ? 21.234 -36.469 -18.828 1 97.31 352 GLN A N 1
ATOM 2627 C CA . GLN A 1 352 ? 20.312 -37.062 -17.844 1 97.31 352 GLN A CA 1
ATOM 2628 C C . GLN A 1 352 ? 20.344 -36.281 -16.531 1 97.31 352 GLN A C 1
ATOM 2630 O O . GLN A 1 352 ? 19.297 -36.031 -15.93 1 97.31 352 GLN A O 1
ATOM 2635 N N . GLN A 1 353 ? 21.484 -35.812 -16.156 1 97.19 353 GLN A N 1
ATOM 2636 C CA . GLN A 1 353 ? 21.625 -35.062 -14.906 1 97.19 353 GLN A CA 1
ATOM 2637 C C . GLN A 1 353 ? 20.938 -33.719 -15 1 97.19 353 GLN A C 1
ATOM 2639 O O . GLN A 1 353 ? 20.25 -33.281 -14.07 1 97.19 353 GLN A O 1
ATOM 2644 N N . THR A 1 354 ? 21.188 -33.156 -16.094 1 97 354 THR A N 1
ATOM 2645 C CA . THR A 1 354 ? 20.562 -31.844 -16.297 1 97 354 THR A CA 1
ATOM 2646 C C . THR A 1 354 ? 19.047 -31.984 -16.422 1 97 354 THR A C 1
ATOM 2648 O O . THR A 1 354 ? 18.297 -31.141 -15.922 1 97 354 THR A O 1
ATOM 2651 N N . SER A 1 355 ? 18.609 -33.031 -17.047 1 98.19 355 SER A N 1
ATOM 2652 C CA . SER A 1 355 ? 17.188 -33.281 -17.203 1 98.19 355 SER A CA 1
ATOM 2653 C C . SER A 1 355 ? 16.5 -33.5 -15.859 1 98.19 355 SER A C 1
ATOM 2655 O O . SER A 1 355 ? 15.406 -33 -15.617 1 98.19 355 SER A O 1
ATOM 2657 N N . ILE A 1 356 ? 17.141 -34.219 -14.992 1 98.12 356 ILE A N 1
ATOM 2658 C CA . ILE A 1 356 ? 16.609 -34.469 -13.648 1 98.12 356 ILE A CA 1
ATOM 2659 C C . ILE A 1 356 ? 16.547 -33.125 -12.891 1 98.12 356 ILE A C 1
ATOM 2661 O O . ILE A 1 356 ? 15.547 -32.844 -12.227 1 98.12 356 ILE A O 1
ATOM 2665 N N . LEU A 1 357 ? 17.562 -32.344 -13.086 1 97.88 357 LEU A N 1
ATOM 2666 C CA . LEU A 1 357 ? 17.594 -31.031 -12.43 1 97.88 357 LEU A CA 1
ATOM 2667 C C . LEU A 1 357 ? 16.453 -30.141 -12.914 1 97.88 357 LEU A C 1
ATOM 2669 O O . LEU A 1 357 ? 15.805 -29.469 -12.117 1 97.88 357 LEU A O 1
ATOM 2673 N N . MET A 1 358 ? 16.219 -30.172 -14.195 1 97.75 358 MET A N 1
ATOM 2674 C CA . MET A 1 358 ? 15.125 -29.375 -14.758 1 97.75 358 MET A CA 1
ATOM 2675 C C . MET A 1 358 ? 13.773 -29.844 -14.211 1 97.75 358 MET A C 1
ATOM 2677 O O . MET A 1 358 ? 12.906 -29.031 -13.914 1 97.75 358 MET A O 1
ATOM 2681 N N . GLY A 1 359 ? 13.617 -31.141 -14.141 1 98 359 GLY A N 1
ATOM 2682 C CA . GLY A 1 359 ? 12.406 -31.672 -13.539 1 98 359 GLY A CA 1
ATOM 2683 C C . GLY A 1 359 ? 12.172 -31.188 -12.125 1 98 359 GLY A C 1
ATOM 2684 O O . GLY A 1 359 ? 11.062 -30.781 -11.773 1 98 359 GLY A O 1
ATOM 2685 N N . LEU A 1 360 ? 13.188 -31.219 -11.336 1 97.5 360 LEU A N 1
ATOM 2686 C CA . LEU A 1 360 ? 13.102 -30.812 -9.945 1 97.5 360 LEU A CA 1
ATOM 2687 C C . LEU A 1 360 ? 12.812 -29.312 -9.844 1 97.5 360 LEU A C 1
ATOM 2689 O O . LEU A 1 360 ? 12.016 -28.875 -9.008 1 97.5 360 LEU A O 1
ATOM 2693 N N . ILE A 1 361 ? 13.367 -28.578 -10.703 1 96.38 361 ILE A N 1
ATOM 2694 C CA . ILE A 1 361 ? 13.258 -27.125 -10.711 1 96.38 361 ILE A CA 1
ATOM 2695 C C . ILE A 1 361 ? 11.82 -26.703 -11.047 1 96.38 361 ILE A C 1
ATOM 2697 O O . ILE A 1 361 ? 11.312 -25.719 -10.523 1 96.38 361 ILE A O 1
ATOM 2701 N N . PHE A 1 362 ? 11.117 -27.453 -11.781 1 96.81 362 PHE A N 1
ATOM 2702 C CA . PHE A 1 362 ? 9.789 -27.109 -12.273 1 96.81 362 PHE A CA 1
ATOM 2703 C C . PHE A 1 362 ? 8.719 -27.5 -11.266 1 96.81 362 PHE A C 1
ATOM 2705 O O . PHE A 1 362 ? 7.551 -27.125 -11.406 1 96.81 362 PHE A O 1
ATOM 2712 N N . THR A 1 363 ? 9.039 -28.172 -10.227 1 95.44 363 THR A N 1
ATOM 2713 C CA . THR A 1 363 ? 8.07 -28.812 -9.352 1 95.44 363 THR A CA 1
ATOM 2714 C C . THR A 1 363 ? 7.336 -27.781 -8.492 1 95.44 363 THR A C 1
ATOM 2716 O O . THR A 1 363 ? 6.129 -27.891 -8.281 1 95.44 363 THR A O 1
ATOM 2719 N N . PRO A 1 364 ? 7.977 -26.734 -8.055 1 93.62 364 PRO A N 1
ATOM 2720 C CA . PRO A 1 364 ? 7.273 -25.859 -7.117 1 93.62 364 PRO A CA 1
ATOM 2721 C C . PRO A 1 364 ? 6.176 -25.031 -7.789 1 93.62 364 PRO A C 1
ATOM 2723 O O . PRO A 1 364 ? 6.441 -24.328 -8.766 1 93.62 364 PRO A O 1
ATOM 2726 N N . GLY A 1 365 ? 4.992 -25.156 -7.242 1 92.12 365 GLY A N 1
ATOM 2727 C CA . GLY A 1 365 ? 3.885 -24.344 -7.711 1 92.12 365 GLY A CA 1
ATOM 2728 C C . GLY A 1 365 ? 3.879 -22.938 -7.113 1 92.12 365 GLY A C 1
ATOM 2729 O O . GLY A 1 365 ? 3.584 -21.969 -7.805 1 92.12 365 GLY A O 1
ATOM 2730 N N . GLY A 1 366 ? 4.07 -22.875 -5.754 1 90 366 GLY A N 1
ATOM 2731 C CA . GLY A 1 366 ? 4.34 -21.641 -5.051 1 90 366 GLY A CA 1
ATOM 2732 C C . GLY A 1 366 ? 3.131 -20.719 -4.977 1 90 366 GLY A C 1
ATOM 2733 O O . GLY A 1 366 ? 1.992 -21.188 -4.945 1 90 366 GLY A O 1
ATOM 2734 N N . ALA A 1 367 ? 3.395 -19.391 -4.91 1 90.25 367 ALA A N 1
ATOM 2735 C CA . ALA A 1 367 ? 2.389 -18.359 -4.672 1 90.25 367 ALA A CA 1
ATOM 2736 C C . ALA A 1 367 ? 1.436 -18.234 -5.855 1 90.25 367 ALA A C 1
ATOM 2738 O O . ALA A 1 367 ? 0.24 -18 -5.676 1 90.25 367 ALA A O 1
ATOM 2739 N N . MET A 1 368 ? 1.902 -18.438 -7.023 1 90.44 368 MET A N 1
ATOM 2740 C CA . MET A 1 368 ? 1.083 -18.266 -8.219 1 90.44 368 MET A CA 1
ATOM 2741 C C . MET A 1 368 ? -0.001 -19.344 -8.297 1 90.44 368 MET A C 1
ATOM 2743 O O . MET A 1 368 ? -1.119 -19.062 -8.734 1 90.44 368 MET A O 1
ATOM 2747 N N . GLU A 1 369 ? 0.386 -20.484 -7.965 1 94.38 369 GLU A N 1
ATOM 2748 C CA . GLU A 1 369 ? -0.588 -21.578 -7.926 1 94.38 369 GLU A CA 1
ATOM 2749 C C . GLU A 1 369 ? -1.727 -21.266 -6.957 1 94.38 369 GLU A C 1
ATOM 2751 O O . GLU A 1 369 ? -2.893 -21.531 -7.25 1 94.38 369 GLU A O 1
ATOM 2756 N N . ILE A 1 370 ? -1.393 -20.656 -5.902 1 94.38 370 ILE A N 1
ATOM 2757 C CA . ILE A 1 370 ? -2.373 -20.312 -4.879 1 94.38 370 ILE A CA 1
ATOM 2758 C C . ILE A 1 370 ? -3.248 -19.156 -5.379 1 94.38 370 ILE A C 1
ATOM 2760 O O . ILE A 1 370 ? -4.461 -19.156 -5.145 1 94.38 370 ILE A O 1
ATOM 2764 N N . VAL A 1 371 ? -2.697 -18.219 -6.059 1 92.56 371 VAL A N 1
ATOM 2765 C CA . VAL A 1 371 ? -3.428 -17.078 -6.594 1 92.56 371 VAL A CA 1
ATOM 2766 C C . VAL A 1 371 ? -4.461 -17.547 -7.609 1 92.56 371 VAL A C 1
ATOM 2768 O O . VAL A 1 371 ? -5.617 -17.125 -7.582 1 92.56 371 VAL A O 1
ATOM 2771 N N . VAL A 1 372 ? -4.086 -18.453 -8.461 1 92.38 372 VAL A N 1
ATOM 2772 C CA . VAL A 1 372 ? -5.012 -18.953 -9.469 1 92.38 372 VAL A CA 1
ATOM 2773 C C . VAL A 1 372 ? -6.129 -19.75 -8.797 1 92.38 372 VAL A C 1
ATOM 2775 O O . VAL A 1 372 ? -7.281 -19.719 -9.234 1 92.38 372 VAL A O 1
ATOM 2778 N N . ALA A 1 373 ? -5.746 -20.5 -7.758 1 94.25 373 ALA A N 1
ATOM 2779 C CA . ALA A 1 373 ? -6.754 -21.234 -7 1 94.25 373 ALA A CA 1
ATOM 2780 C C . ALA A 1 373 ? -7.746 -20.2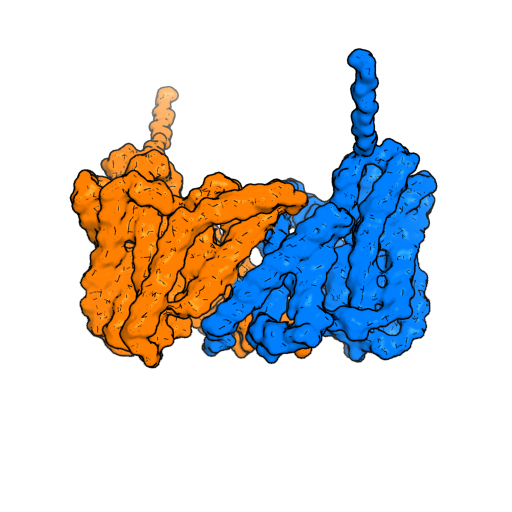81 -6.34 1 94.25 373 ALA A C 1
ATOM 2782 O O . ALA A 1 373 ? -8.938 -20.578 -6.246 1 94.25 373 ALA A O 1
ATOM 2783 N N . THR A 1 374 ? -7.219 -19.188 -5.848 1 91.38 374 THR A N 1
ATOM 2784 C CA . THR A 1 374 ? -8.07 -18.188 -5.215 1 91.38 374 THR A CA 1
ATOM 2785 C C . THR A 1 374 ? -9.078 -17.625 -6.215 1 91.38 374 THR A C 1
ATOM 2787 O O . THR A 1 374 ? -10.258 -17.453 -5.887 1 91.38 374 THR A O 1
ATOM 2790 N N . LEU A 1 375 ? -8.641 -17.406 -7.383 1 88.38 375 LEU A N 1
ATOM 2791 C CA . LEU A 1 375 ? -9.539 -16.938 -8.422 1 88.38 375 LEU A CA 1
ATOM 2792 C C . LEU A 1 375 ? -10.586 -18 -8.766 1 88.38 375 LEU A C 1
ATOM 2794 O O . LEU A 1 375 ? -11.758 -17.672 -8.969 1 88.38 375 LEU A O 1
ATOM 2798 N N . ALA A 1 376 ? -10.18 -19.188 -8.812 1 91.69 376 ALA A N 1
ATOM 2799 C CA . ALA A 1 376 ? -11.07 -20.281 -9.188 1 91.69 376 ALA A CA 1
ATOM 2800 C C . ALA A 1 376 ? -12.172 -20.484 -8.156 1 91.69 376 ALA A C 1
ATOM 2802 O O . ALA A 1 376 ? -13.32 -20.766 -8.508 1 91.69 376 ALA A O 1
ATOM 2803 N N . ILE A 1 377 ? -11.82 -20.375 -6.941 1 91.62 377 ILE A N 1
ATOM 2804 C CA . ILE A 1 377 ? -12.836 -20.578 -5.91 1 91.62 377 ILE A CA 1
ATOM 2805 C C . ILE A 1 377 ? -13.773 -19.375 -5.867 1 91.62 377 ILE A C 1
ATOM 2807 O O . ILE A 1 377 ? -14.969 -19.516 -5.602 1 91.62 377 ILE A O 1
ATOM 2811 N N . GLU A 1 378 ? -13.25 -18.203 -6.117 1 85.12 378 GLU A N 1
ATOM 2812 C CA . GLU A 1 378 ? -14.078 -17 -6.16 1 85.12 378 GLU A CA 1
ATOM 2813 C C . GLU A 1 378 ? -15.086 -17.062 -7.309 1 85.12 378 GLU A C 1
ATOM 2815 O O . GLU A 1 378 ? -16.203 -16.562 -7.188 1 85.12 378 GLU A O 1
ATOM 2820 N N . LEU A 1 379 ? -14.656 -17.688 -8.367 1 85.06 379 LEU A N 1
ATOM 2821 C CA . LEU A 1 379 ? -15.516 -17.797 -9.539 1 85.06 379 LEU A CA 1
ATOM 2822 C C . LEU A 1 379 ? -16.375 -19.047 -9.453 1 85.06 379 LEU A C 1
ATOM 2824 O O . LEU A 1 379 ? -17.094 -19.391 -10.406 1 85.06 379 LEU A O 1
ATOM 2828 N N . GLU A 1 380 ? -16.266 -19.797 -8.352 1 91.25 380 GLU A N 1
ATOM 2829 C CA . GLU A 1 380 ? -17.031 -21 -8.07 1 91.25 380 GLU A CA 1
ATOM 2830 C C . GLU A 1 380 ? -16.75 -22.094 -9.094 1 91.25 380 GLU A C 1
ATOM 2832 O O . GLU A 1 380 ? -17.656 -22.812 -9.508 1 91.25 380 GLU A O 1
ATOM 2837 N N . LEU A 1 381 ? -15.578 -22.109 -9.492 1 92.44 381 LEU A N 1
ATOM 2838 C CA . LEU A 1 381 ? -15.125 -23.172 -10.383 1 92.44 381 LEU A CA 1
ATOM 2839 C C . LEU A 1 381 ? -14.75 -24.422 -9.594 1 92.44 381 LEU A C 1
ATOM 2841 O O . LEU A 1 381 ? -14.859 -25.531 -10.109 1 92.44 381 LEU A O 1
ATOM 2845 N N . ILE A 1 382 ? -14.297 -24.156 -8.391 1 95.38 382 ILE A N 1
ATOM 2846 C CA . ILE A 1 382 ? -13.867 -25.266 -7.555 1 95.38 382 ILE A CA 1
ATOM 2847 C C . ILE A 1 382 ? -14.477 -25.141 -6.16 1 95.38 382 ILE A C 1
ATOM 2849 O O . ILE A 1 382 ? -14.906 -24.047 -5.77 1 95.38 382 ILE A O 1
ATOM 2853 N N . GLY A 1 383 ? -14.547 -26.25 -5.496 1 94.62 383 GLY A N 1
ATOM 2854 C CA . GLY A 1 383 ? -14.984 -26.25 -4.105 1 94.62 383 GLY A CA 1
ATOM 2855 C C . GLY A 1 383 ? -13.836 -26.078 -3.125 1 94.62 383 GLY A C 1
ATOM 2856 O O . GLY A 1 383 ? -12.68 -25.969 -3.529 1 94.62 383 GLY A O 1
ATOM 2857 N N . GLN A 1 384 ? -14.148 -26.094 -1.876 1 94.5 384 GLN A N 1
ATOM 2858 C CA . GLN A 1 384 ? -13.188 -25.828 -0.81 1 94.5 384 GLN A CA 1
ATOM 2859 C C . GLN A 1 384 ? -12.141 -26.938 -0.728 1 94.5 384 GLN A C 1
ATOM 2861 O O . GLN A 1 384 ? -10.969 -26.672 -0.46 1 94.5 384 GLN A O 1
ATOM 2866 N N . ALA A 1 385 ? -12.586 -28.141 -0.975 1 96.38 385 ALA A N 1
ATOM 2867 C CA . ALA A 1 385 ? -11.672 -29.281 -0.883 1 96.38 385 ALA A CA 1
ATOM 2868 C C . ALA A 1 385 ? -10.562 -29.172 -1.921 1 96.38 385 ALA A C 1
ATOM 2870 O O . ALA A 1 385 ? -9.398 -29.469 -1.626 1 96.38 385 ALA A O 1
ATOM 2871 N N . ILE A 1 386 ? -10.953 -28.781 -3.076 1 97.19 386 ILE A N 1
ATOM 2872 C CA . ILE A 1 386 ? -9.984 -28.656 -4.16 1 97.19 386 ILE A CA 1
ATOM 2873 C C . ILE A 1 386 ? -9.055 -27.484 -3.889 1 97.19 386 ILE A C 1
ATOM 2875 O O . ILE A 1 386 ? -7.855 -27.547 -4.152 1 97.19 386 ILE A O 1
ATOM 2879 N N . PHE A 1 387 ? -9.633 -26.438 -3.369 1 96.44 387 PHE A N 1
ATOM 2880 C CA . PHE A 1 387 ? -8.82 -25.281 -3.014 1 96.44 387 PHE A CA 1
ATOM 2881 C C . PHE A 1 387 ? -7.738 -25.672 -2.016 1 96.44 387 PHE A C 1
ATOM 2883 O O . PHE A 1 387 ? -6.566 -25.328 -2.207 1 96.44 387 PHE A O 1
ATOM 2890 N N . VAL A 1 388 ? -8.102 -26.312 -1.019 1 97 388 VAL A N 1
ATOM 2891 C CA . VAL A 1 388 ? -7.168 -26.719 0.029 1 97 388 VAL A CA 1
ATOM 2892 C C . VAL A 1 388 ? -6.121 -27.672 -0.551 1 97 388 VAL A C 1
ATOM 2894 O O . VAL A 1 388 ? -4.941 -27.594 -0.201 1 97 388 VAL A O 1
ATOM 2897 N N . ALA A 1 389 ? -6.543 -28.531 -1.433 1 97.5 389 ALA A N 1
ATOM 2898 C CA . ALA A 1 389 ? -5.625 -29.453 -2.094 1 97.5 389 ALA A CA 1
ATOM 2899 C C . ALA A 1 389 ? -4.551 -28.688 -2.871 1 97.5 389 ALA A C 1
ATOM 2901 O O . ALA A 1 389 ? -3.371 -29.047 -2.822 1 97.5 389 ALA A O 1
ATOM 2902 N N . ILE A 1 390 ? -4.965 -27.672 -3.559 1 97.56 390 ILE A N 1
ATOM 2903 C CA . ILE A 1 390 ? -4.039 -26.891 -4.371 1 97.56 390 ILE A CA 1
ATOM 2904 C C . ILE A 1 390 ? -3.057 -26.141 -3.465 1 97.56 390 ILE A C 1
ATOM 2906 O O . ILE A 1 390 ? -1.854 -26.109 -3.736 1 97.56 390 ILE A O 1
ATOM 2910 N N . VAL A 1 391 ? -3.553 -25.578 -2.395 1 96.38 391 VAL A N 1
ATOM 2911 C CA . VAL A 1 391 ? -2.703 -24.844 -1.46 1 96.38 391 VAL A CA 1
ATOM 2912 C C . VAL A 1 391 ? -1.67 -25.797 -0.853 1 96.38 391 VAL A C 1
ATOM 2914 O O . VAL A 1 391 ? -0.485 -25.453 -0.773 1 96.38 391 VAL A O 1
ATOM 2917 N N . PHE A 1 392 ? -2.127 -26.953 -0.494 1 96.12 392 PHE A N 1
ATOM 2918 C CA . PHE A 1 392 ? -1.229 -27.953 0.085 1 96.12 392 PHE A CA 1
ATOM 2919 C C . PHE A 1 392 ? -0.16 -28.359 -0.918 1 96.12 392 PHE A C 1
ATOM 2921 O O . PHE A 1 392 ? 1.012 -28.5 -0.562 1 96.12 392 PHE A O 1
ATOM 2928 N N . SER A 1 393 ? -0.57 -28.609 -2.062 1 96.69 393 SER A N 1
ATOM 2929 C CA . SER A 1 393 ? 0.365 -29 -3.113 1 96.69 393 SER A CA 1
ATOM 2930 C C . SER A 1 393 ? 1.402 -27.906 -3.357 1 96.69 393 SER A C 1
ATOM 2932 O O . SER A 1 393 ? 2.59 -28.188 -3.512 1 96.69 393 SER A O 1
ATOM 2934 N N . ALA A 1 394 ? 0.93 -26.641 -3.441 1 96.06 394 ALA A N 1
ATOM 2935 C CA . ALA A 1 394 ? 1.811 -25.5 -3.66 1 96.06 394 ALA A CA 1
ATOM 2936 C C . ALA A 1 394 ? 2.857 -25.391 -2.557 1 96.06 394 ALA A C 1
ATOM 2938 O O . ALA A 1 394 ? 4.035 -25.156 -2.83 1 96.06 394 ALA A O 1
ATOM 2939 N N . LEU A 1 395 ? 2.457 -25.641 -1.354 1 94.31 395 LEU A N 1
ATOM 2940 C CA . LEU A 1 395 ? 3.354 -25.531 -0.208 1 94.31 395 LEU A CA 1
ATOM 2941 C C . LEU A 1 395 ? 4.312 -26.719 -0.164 1 94.31 395 LEU A C 1
ATOM 2943 O O . LEU A 1 395 ? 5.52 -26.547 0.013 1 94.31 395 LEU A O 1
ATOM 2947 N N . LEU A 1 396 ? 3.764 -27.859 -0.33 1 95.44 396 LEU A N 1
ATOM 2948 C CA . LEU A 1 396 ? 4.582 -29.062 -0.283 1 95.44 396 LEU A CA 1
ATOM 2949 C C . LEU A 1 396 ? 5.668 -29.031 -1.353 1 95.44 396 LEU A C 1
ATOM 2951 O O . LEU A 1 396 ? 6.832 -29.297 -1.068 1 95.44 396 LEU A O 1
ATOM 2955 N N . SER A 1 397 ? 5.266 -28.703 -2.51 1 95.56 397 SER A N 1
ATOM 2956 C CA . SER A 1 397 ? 6.215 -28.672 -3.619 1 95.56 397 SER A CA 1
ATOM 2957 C C . SER A 1 397 ? 7.277 -27.594 -3.4 1 95.56 397 SER A C 1
ATOM 2959 O O . SER A 1 397 ? 8.438 -27.781 -3.766 1 95.56 397 SER A O 1
ATOM 2961 N N . SER A 1 398 ? 6.902 -26.5 -2.818 1 92.44 398 SER A N 1
ATOM 2962 C CA . SER A 1 398 ? 7.848 -25.422 -2.537 1 92.44 398 SER A CA 1
ATOM 2963 C C . SER A 1 398 ? 8.844 -25.844 -1.46 1 92.44 398 SER A C 1
ATOM 2965 O O . SER A 1 398 ? 10.016 -25.438 -1.505 1 92.44 398 SER A O 1
ATOM 2967 N N . ILE A 1 399 ? 8.398 -26.594 -0.493 1 92.38 399 ILE A N 1
ATOM 2968 C CA . ILE A 1 399 ? 9.25 -27.062 0.591 1 92.38 399 ILE A CA 1
ATOM 2969 C C . ILE A 1 399 ? 10.258 -28.078 0.05 1 92.38 399 ILE A C 1
ATOM 2971 O O . ILE A 1 399 ? 11.422 -28.078 0.438 1 92.38 399 ILE A O 1
ATOM 2975 N N . LEU A 1 400 ? 9.867 -28.844 -0.855 1 92.75 400 LEU A N 1
ATOM 2976 C CA . LEU A 1 400 ? 10.688 -29.938 -1.366 1 92.75 400 LEU A CA 1
ATOM 2977 C C . LEU A 1 400 ? 11.695 -29.422 -2.393 1 92.75 400 LEU A C 1
ATOM 2979 O O . LEU A 1 400 ? 12.727 -30.062 -2.623 1 92.75 400 LEU A O 1
ATOM 2983 N N . ALA A 1 401 ? 11.406 -28.344 -2.986 1 91 401 ALA A N 1
ATOM 2984 C CA . ALA A 1 401 ? 12.195 -27.844 -4.109 1 91 401 ALA A CA 1
ATOM 2985 C C . ALA A 1 401 ? 13.648 -27.609 -3.699 1 91 401 ALA A C 1
ATOM 2987 O O . ALA A 1 401 ? 14.57 -28.141 -4.324 1 91 401 ALA A O 1
ATOM 2988 N N . GLY A 1 402 ? 13.891 -26.906 -2.645 1 88.75 402 GLY A N 1
ATOM 2989 C CA . GLY A 1 402 ? 15.234 -26.562 -2.209 1 88.75 402 GLY A CA 1
ATOM 2990 C C . GLY A 1 402 ? 16.109 -27.781 -1.958 1 88.75 402 GLY A C 1
ATOM 2991 O O . GLY A 1 402 ? 17.141 -27.953 -2.609 1 88.75 402 GLY A O 1
ATOM 2992 N N . PRO A 1 403 ? 15.695 -28.625 -1.059 1 91.62 403 PRO A N 1
ATOM 2993 C CA . PRO A 1 403 ? 16.484 -29.828 -0.736 1 91.62 403 PRO A CA 1
ATOM 2994 C C . PRO A 1 403 ? 16.703 -30.719 -1.947 1 91.62 403 PRO A C 1
ATOM 2996 O O . PRO A 1 403 ? 17.812 -31.25 -2.133 1 91.62 403 PRO A O 1
ATOM 2999 N N . LEU A 1 404 ? 15.75 -30.906 -2.766 1 95.56 404 LEU A N 1
ATOM 3000 C CA . LEU A 1 404 ? 15.875 -31.812 -3.904 1 95.56 404 LEU A CA 1
ATOM 3001 C C . LEU A 1 404 ? 16.797 -31.219 -4.969 1 95.56 404 LEU A C 1
ATOM 3003 O O . LEU A 1 404 ? 17.609 -31.938 -5.551 1 95.56 404 LEU A O 1
ATOM 3007 N N . ILE A 1 405 ? 16.656 -29.969 -5.211 1 95.06 405 ILE A N 1
ATOM 3008 C CA . ILE A 1 405 ? 17.562 -29.297 -6.148 1 95.06 405 ILE A CA 1
ATOM 3009 C C . ILE A 1 405 ? 18.984 -29.344 -5.617 1 95.06 405 ILE A C 1
ATOM 3011 O O . ILE A 1 405 ? 19.938 -29.578 -6.379 1 95.06 405 ILE A O 1
ATOM 3015 N N . GLY A 1 406 ? 19.094 -29.141 -4.336 1 94.19 406 GLY A N 1
ATOM 3016 C CA 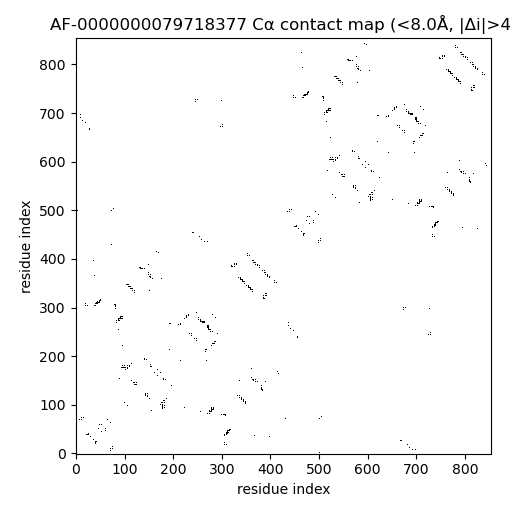. GLY A 1 406 ? 20.406 -29.188 -3.707 1 94.19 406 GLY A CA 1
ATOM 3017 C C . GLY A 1 406 ? 21.094 -30.531 -3.857 1 94.19 406 GLY A C 1
ATOM 3018 O O . GLY A 1 406 ? 22.281 -30.594 -4.145 1 94.19 406 GLY A O 1
ATOM 3019 N N . ILE A 1 407 ? 20.391 -31.578 -3.635 1 95.56 407 ILE A N 1
ATOM 3020 C CA . ILE A 1 407 ? 20.938 -32.906 -3.764 1 95.56 407 ILE A CA 1
ATOM 3021 C C . ILE A 1 407 ? 21.406 -33.156 -5.195 1 95.56 407 ILE A C 1
ATOM 3023 O O . ILE A 1 407 ? 22.516 -33.656 -5.418 1 95.56 407 ILE A O 1
ATOM 3027 N N . GLN A 1 408 ? 20.594 -32.75 -6.117 1 96.38 408 GLN A N 1
ATOM 3028 C CA . GLN A 1 408 ? 20.953 -32.969 -7.516 1 96.38 408 GLN A CA 1
ATOM 3029 C C . GLN A 1 408 ? 22.141 -32.062 -7.918 1 96.38 408 GLN A C 1
ATOM 3031 O O . GLN A 1 408 ? 23 -32.5 -8.688 1 96.38 408 GLN A O 1
ATOM 3036 N N . ALA A 1 409 ? 22.141 -30.891 -7.484 1 94.69 409 ALA A N 1
ATOM 3037 C CA . ALA A 1 409 ? 23.234 -29.969 -7.77 1 94.69 409 ALA A CA 1
ATOM 3038 C C . ALA A 1 409 ? 24.562 -30.531 -7.25 1 94.69 409 ALA A C 1
ATOM 3040 O O . ALA A 1 409 ? 25.594 -30.438 -7.922 1 94.69 409 ALA A O 1
ATOM 3041 N N . ARG A 1 410 ? 24.516 -31.141 -6.098 1 93.81 410 ARG A N 1
ATOM 3042 C CA . ARG A 1 410 ? 25.703 -31.75 -5.516 1 93.81 410 ARG A CA 1
ATOM 3043 C C . ARG A 1 410 ? 26.172 -32.938 -6.344 1 93.81 410 ARG A C 1
ATOM 3045 O O . ARG A 1 410 ? 27.359 -33.125 -6.547 1 93.81 410 ARG A O 1
ATOM 3052 N N . ARG A 1 411 ? 25.266 -33.688 -6.742 1 95.06 411 ARG A N 1
ATOM 3053 C CA . ARG A 1 411 ? 25.578 -34.844 -7.578 1 95.06 411 ARG A CA 1
ATOM 3054 C C . ARG A 1 411 ? 26.25 -34.406 -8.883 1 95.06 411 ARG A C 1
ATOM 3056 O O . ARG A 1 411 ? 27.109 -35.094 -9.414 1 95.06 411 ARG A O 1
ATOM 3063 N N . MET A 1 412 ? 25.844 -33.25 -9.312 1 95.06 412 MET A N 1
ATOM 3064 C CA . MET A 1 412 ? 26.375 -32.719 -10.57 1 95.06 412 MET A CA 1
ATOM 3065 C C . MET A 1 412 ? 27.656 -31.938 -10.336 1 95.06 412 MET A C 1
ATOM 3067 O O . MET A 1 412 ? 28.344 -31.578 -11.289 1 95.06 412 MET A O 1
ATOM 3071 N N . GLY A 1 413 ? 27.953 -31.656 -9.125 1 91.75 413 GLY A N 1
ATOM 3072 C CA . GLY A 1 413 ? 29.156 -30.922 -8.789 1 91.75 413 GLY A CA 1
ATOM 3073 C C . GLY A 1 413 ? 29.062 -29.438 -9.086 1 91.75 413 GLY A C 1
ATOM 3074 O O . GLY A 1 413 ? 30.062 -28.797 -9.406 1 91.75 413 GLY A O 1
ATOM 3075 N N . ILE A 1 414 ? 27.75 -29.016 -9.102 1 83.69 414 ILE A N 1
ATOM 3076 C CA . ILE A 1 414 ? 27.547 -27.594 -9.406 1 83.69 414 ILE A CA 1
ATOM 3077 C C . ILE A 1 414 ? 27.047 -26.875 -8.156 1 83.69 414 ILE A C 1
ATOM 3079 O O . ILE A 1 414 ? 26.328 -27.469 -7.34 1 83.69 414 ILE A O 1
ATOM 3083 N N . GLY A 1 415 ? 27.781 -26.047 -7.336 1 76.94 415 GLY A N 1
ATOM 3084 C CA . GLY A 1 415 ? 27.359 -25.297 -6.156 1 76.94 415 GLY A CA 1
ATOM 3085 C C . GLY A 1 415 ? 28.469 -25.094 -5.156 1 76.94 415 GLY A C 1
ATOM 3086 O O . GLY A 1 415 ? 29.594 -25.578 -5.352 1 76.94 415 GLY A O 1
ATOM 3087 N N . LYS A 1 416 ? 28.234 -24.344 -4.211 1 62.06 416 LYS A N 1
ATOM 3088 C CA . LYS A 1 416 ? 29.25 -23.969 -3.215 1 62.06 416 LYS A CA 1
ATOM 3089 C C . LYS A 1 416 ? 29.781 -25.203 -2.494 1 62.06 416 LYS A C 1
ATOM 3091 O O . LYS A 1 416 ? 29 -26.047 -2.047 1 62.06 416 LYS A O 1
ATOM 3096 N N . VAL A 1 417 ? 31.016 -25.688 -2.818 1 49.84 417 VAL A N 1
ATOM 3097 C CA . VAL A 1 417 ? 31.734 -26.672 -2 1 49.84 417 VAL A CA 1
ATOM 3098 C C . VAL A 1 417 ? 31.656 -26.266 -0.53 1 49.84 417 VAL A C 1
ATOM 3100 O O . VAL A 1 417 ? 32.031 -25.141 -0.17 1 49.84 417 VAL A O 1
ATOM 3103 N N . GLU A 1 418 ? 30.641 -26.641 0.054 1 46.09 418 GLU A N 1
ATOM 3104 C CA . GLU A 1 418 ? 30.844 -26.422 1.483 1 46.09 418 GLU A CA 1
ATOM 3105 C C . GLU A 1 418 ? 32.281 -26.734 1.902 1 46.09 418 GLU A C 1
ATOM 3107 O O . GLU A 1 418 ? 32.719 -27.859 1.721 1 46.09 418 GLU A O 1
ATOM 3112 N N . ASN A 1 419 ? 33.281 -25.922 1.666 1 38.12 419 ASN A N 1
ATOM 3113 C CA . ASN A 1 419 ? 34.562 -26.188 2.312 1 38.12 419 ASN A CA 1
ATOM 3114 C C . ASN A 1 419 ? 34.375 -26.656 3.752 1 38.12 419 ASN A C 1
ATOM 3116 O O . ASN A 1 419 ? 33.906 -25.906 4.602 1 38.12 419 ASN A O 1
ATOM 3120 N N . ASN A 1 420 ? 34 -27.797 3.953 1 36.69 420 ASN A N 1
ATOM 3121 C CA . ASN A 1 420 ? 34.281 -28.344 5.277 1 36.69 420 ASN A CA 1
ATOM 3122 C C . ASN A 1 420 ? 35.656 -27.922 5.766 1 36.69 420 ASN A C 1
ATOM 3124 O O . ASN A 1 420 ? 36.656 -28.219 5.121 1 36.69 420 ASN A O 1
ATOM 3128 N N . PRO A 1 421 ? 35.812 -26.828 6.469 1 39.22 421 PRO A N 1
ATOM 3129 C CA . PRO A 1 421 ? 37.156 -26.703 7.027 1 39.22 421 PRO A CA 1
ATOM 3130 C C . PRO A 1 421 ? 37.719 -28.031 7.523 1 39.22 421 PRO A C 1
ATOM 3132 O O . PRO A 1 421 ? 37 -28.812 8.156 1 39.22 421 PRO A O 1
ATOM 3135 N N . ILE A 1 422 ? 38.625 -28.672 6.84 1 37.59 422 ILE A N 1
ATOM 3136 C CA . ILE A 1 422 ? 39.438 -29.703 7.445 1 37.59 422 ILE A CA 1
ATOM 3137 C C . ILE A 1 422 ? 39.875 -29.266 8.844 1 37.59 422 ILE A C 1
ATOM 3139 O O . ILE A 1 422 ? 40.344 -28.125 9.031 1 37.59 422 ILE A O 1
ATOM 3143 N N . PRO A 1 423 ? 39.438 -29.859 9.875 1 34.69 423 PRO A N 1
ATOM 3144 C CA . PRO A 1 423 ? 40 -29.547 11.188 1 34.69 423 PRO A CA 1
ATOM 3145 C C . PRO A 1 423 ? 41.5 -29.359 11.164 1 34.69 423 PRO A C 1
ATOM 3147 O O . PRO A 1 423 ? 42.219 -30.094 10.461 1 34.69 423 PRO A O 1
ATOM 3150 N N . LYS A 1 424 ? 41.969 -28.125 11.336 1 40.47 424 LYS A N 1
ATOM 3151 C CA . LYS A 1 424 ? 43.344 -27.906 11.672 1 40.47 424 LYS A CA 1
ATOM 3152 C C . LYS A 1 424 ? 43.875 -29 12.594 1 40.47 424 LYS A C 1
ATOM 3154 O O . LYS A 1 424 ? 43.375 -29.188 13.695 1 40.47 424 LYS A O 1
ATOM 3159 N N . ASP A 1 425 ? 44.281 -30.078 12.078 1 26.3 425 ASP A N 1
ATOM 3160 C CA . ASP A 1 425 ? 45.031 -31.156 12.742 1 26.3 425 ASP A CA 1
ATOM 3161 C C . ASP A 1 425 ? 46 -30.578 13.773 1 26.3 425 ASP A C 1
ATOM 3163 O O . ASP A 1 425 ? 46.469 -29.453 13.641 1 26.3 425 ASP A O 1
ATOM 3167 N N . LEU A 1 426 ? 46.312 -31.359 15 1 36.25 426 LEU A N 1
ATOM 3168 C CA . LEU A 1 426 ? 47.188 -31.484 16.172 1 36.25 426 LEU A CA 1
ATOM 3169 C C . LEU A 1 426 ? 48.656 -31.312 15.766 1 36.25 426 LEU A C 1
ATOM 3171 O O . LEU A 1 426 ? 49.531 -31.641 16.547 1 36.25 426 LEU A O 1
ATOM 3175 N N . SER A 1 427 ? 48.969 -30.406 14.609 1 25.38 427 SER A N 1
ATOM 3176 C CA . SER A 1 427 ? 50.375 -30.172 14.875 1 25.38 427 SER A CA 1
ATOM 3177 C C . SER A 1 427 ? 50.594 -29.078 15.922 1 25.38 427 SER A C 1
ATOM 3179 O O . SER A 1 427 ? 49.75 -28.188 16.062 1 25.38 427 SER A O 1
ATOM 3181 N N . MET B 1 1 ? -19.562 -15.18 2.119 1 45.94 1 MET B N 1
ATOM 3182 C CA . MET B 1 1 ? -20.266 -14.047 1.539 1 45.94 1 MET B CA 1
ATOM 3183 C C . MET B 1 1 ? -19.344 -13.211 0.669 1 45.94 1 MET B C 1
ATOM 3185 O O . MET B 1 1 ? -18.203 -12.93 1.061 1 45.94 1 MET B O 1
ATOM 3189 N N . HIS B 1 2 ? -19.438 -13.297 -0.696 1 65.81 2 HIS B N 1
ATOM 3190 C CA . HIS B 1 2 ? -18.625 -12.562 -1.665 1 65.81 2 HIS B CA 1
ATOM 3191 C C . HIS B 1 2 ? -19.172 -11.156 -1.889 1 65.81 2 HIS B C 1
ATOM 3193 O O . HIS B 1 2 ? -20.156 -10.977 -2.6 1 65.81 2 HIS B O 1
ATOM 3199 N N . TYR B 1 3 ? -18.812 -10.164 -1.003 1 74.38 3 TYR B N 1
ATOM 3200 C CA . TYR B 1 3 ? -19.297 -8.797 -1.11 1 74.38 3 TYR B CA 1
ATOM 3201 C C . TYR B 1 3 ? -18.688 -8.094 -2.312 1 74.38 3 TYR B C 1
ATOM 3203 O O . TYR B 1 3 ? -19.188 -7.059 -2.76 1 74.38 3 TYR B O 1
ATOM 3211 N N . LEU B 1 4 ? -17.688 -8.656 -2.855 1 83.25 4 LEU B N 1
ATOM 3212 C CA . LEU B 1 4 ? -17.016 -8.055 -4.004 1 83.25 4 LEU B CA 1
ATOM 3213 C C . LEU B 1 4 ? -17.047 -8.984 -5.207 1 83.25 4 LEU B C 1
ATOM 3215 O O . LEU B 1 4 ? -16.875 -10.195 -5.062 1 83.25 4 LEU B O 1
ATOM 3219 N N . ASN B 1 5 ? -17.422 -8.398 -6.328 1 83.81 5 ASN B N 1
ATOM 3220 C CA . ASN B 1 5 ? -17.406 -9.156 -7.574 1 83.81 5 ASN B CA 1
ATOM 3221 C C . ASN B 1 5 ? -16.406 -8.57 -8.57 1 83.81 5 ASN B C 1
ATOM 3223 O O . ASN B 1 5 ? -15.688 -7.625 -8.242 1 83.81 5 ASN B O 1
ATOM 3227 N N . GLU B 1 6 ? -16.328 -9.094 -9.688 1 81.62 6 GLU B N 1
ATOM 3228 C CA . GLU B 1 6 ? -15.336 -8.719 -10.688 1 81.62 6 GLU B CA 1
ATOM 3229 C C . GLU B 1 6 ? -15.539 -7.285 -11.156 1 81.62 6 GLU B C 1
ATOM 3231 O O . GLU B 1 6 ? -14.578 -6.574 -11.445 1 81.62 6 GLU B O 1
ATOM 3236 N N . SER B 1 7 ? -16.797 -6.926 -11.281 1 86 7 SER B N 1
ATOM 3237 C CA . SER B 1 7 ? -17.094 -5.566 -11.727 1 86 7 SER B CA 1
ATOM 3238 C C . SER B 1 7 ? -16.594 -4.535 -10.727 1 86 7 SER B C 1
ATOM 3240 O O . SER B 1 7 ? -16.141 -3.459 -11.109 1 86 7 SER B O 1
ATOM 3242 N N . HIS B 1 8 ? -16.703 -4.902 -9.43 1 91.75 8 HIS B N 1
ATOM 3243 C CA . HIS B 1 8 ? -16.203 -4.008 -8.391 1 91.75 8 HIS B CA 1
ATOM 3244 C C . HIS B 1 8 ? -14.688 -3.857 -8.484 1 91.75 8 HIS B C 1
ATOM 3246 O O . HIS B 1 8 ? -14.164 -2.754 -8.328 1 91.75 8 HIS B O 1
ATOM 3252 N N . ILE B 1 9 ? -14.062 -4.898 -8.797 1 90.5 9 ILE B N 1
ATOM 3253 C CA . ILE B 1 9 ? -12.609 -4.902 -8.875 1 90.5 9 ILE B CA 1
ATOM 3254 C C . ILE B 1 9 ? -12.156 -4.105 -10.102 1 90.5 9 ILE B C 1
ATOM 3256 O O . ILE B 1 9 ? -11.227 -3.305 -10.016 1 90.5 9 ILE B O 1
ATOM 3260 N N . LEU B 1 10 ? -12.82 -4.293 -11.195 1 91.62 10 LEU B N 1
ATOM 3261 C CA . LEU B 1 10 ? -12.484 -3.568 -12.414 1 91.62 10 LEU B CA 1
ATOM 3262 C C . LEU B 1 10 ? -12.625 -2.064 -12.211 1 91.62 10 LEU B C 1
ATOM 3264 O O . LEU B 1 10 ? -11.711 -1.3 -12.531 1 91.62 10 LEU B O 1
ATOM 3268 N N . LEU B 1 11 ? -13.75 -1.714 -11.727 1 95 11 LEU B N 1
ATOM 3269 C CA . LEU B 1 11 ? -14 -0.291 -11.508 1 95 11 LEU B CA 1
ATOM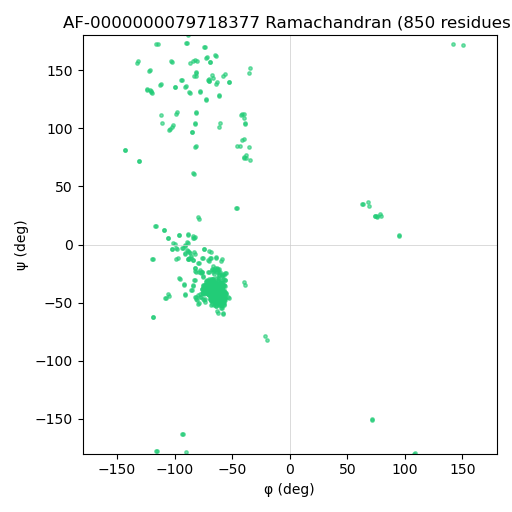 3270 C C . LEU B 1 11 ? -12.992 0.294 -10.531 1 95 11 LEU B C 1
ATOM 3272 O O . LEU B 1 11 ? -12.516 1.419 -10.711 1 95 11 LEU B O 1
ATOM 3276 N N . PHE B 1 12 ? -12.719 -0.461 -9.531 1 95.75 12 PHE B N 1
ATOM 3277 C CA . PHE B 1 12 ? -11.742 -0.03 -8.531 1 95.75 12 PHE B CA 1
ATOM 3278 C C . PHE B 1 12 ? -10.383 0.223 -9.18 1 95.75 12 PHE B C 1
ATOM 3280 O O . PHE B 1 12 ? -9.758 1.257 -8.938 1 95.75 12 PHE B O 1
ATOM 3287 N N . ILE B 1 13 ? -9.953 -0.67 -10.008 1 96.31 13 ILE B N 1
ATOM 3288 C CA . ILE B 1 13 ? -8.664 -0.565 -10.68 1 96.31 13 ILE B CA 1
ATOM 3289 C C . ILE B 1 13 ? -8.656 0.652 -11.602 1 96.31 13 ILE B C 1
ATOM 3291 O O . ILE B 1 13 ? -7.68 1.4 -11.648 1 96.31 13 ILE B O 1
ATOM 3295 N N . ILE B 1 14 ? -9.688 0.878 -12.258 1 96.31 14 ILE B N 1
ATOM 3296 C CA . ILE B 1 14 ? -9.805 2.018 -13.164 1 96.31 14 ILE B CA 1
ATOM 3297 C C . ILE B 1 14 ? -9.773 3.316 -12.359 1 96.31 14 ILE B C 1
ATOM 3299 O O . ILE B 1 14 ? -9.125 4.285 -12.766 1 96.31 14 ILE B O 1
ATOM 3303 N N . GLN B 1 15 ? -10.492 3.307 -11.273 1 97 15 GLN B N 1
ATOM 3304 C CA . GLN B 1 15 ? -10.523 4.484 -10.414 1 97 15 GLN B CA 1
ATOM 3305 C C . GLN B 1 15 ? -9.125 4.855 -9.93 1 97 15 GLN B C 1
ATOM 3307 O O . GLN B 1 15 ? -8.727 6.02 -10 1 97 15 GLN B O 1
ATOM 3312 N N . ILE B 1 16 ? -8.398 3.885 -9.438 1 97 16 ILE B N 1
ATOM 3313 C CA . ILE B 1 16 ? -7.055 4.133 -8.922 1 97 16 ILE B CA 1
ATOM 3314 C C . ILE B 1 16 ? -6.141 4.594 -10.055 1 97 16 ILE B C 1
ATOM 3316 O O . ILE B 1 16 ? -5.328 5.5 -9.867 1 97 16 ILE B O 1
ATOM 3320 N N . LEU B 1 17 ? -6.293 3.977 -11.195 1 96.62 17 LEU B N 1
ATOM 3321 C CA . LEU B 1 17 ? -5.48 4.336 -12.352 1 96.62 17 LEU B CA 1
ATOM 3322 C C . LEU B 1 17 ? -5.711 5.793 -12.742 1 96.62 17 LEU B C 1
ATOM 3324 O O . LEU B 1 17 ? -4.75 6.551 -12.914 1 96.62 17 LEU B O 1
ATOM 3328 N N . VAL B 1 18 ? -6.926 6.156 -12.859 1 96.75 18 VAL B N 1
ATOM 3329 C CA . VAL B 1 18 ? -7.281 7.496 -13.305 1 96.75 18 VAL B CA 1
ATOM 3330 C C . VAL B 1 18 ? -6.875 8.516 -12.242 1 96.75 18 VAL B C 1
ATOM 3332 O O . VAL B 1 18 ? -6.277 9.547 -12.562 1 96.75 18 VAL B O 1
ATOM 3335 N N . LEU B 1 19 ? -7.176 8.227 -11.031 1 96.94 19 LEU B N 1
ATOM 3336 C CA . LEU B 1 19 ? -6.863 9.156 -9.953 1 96.94 19 LEU B CA 1
ATOM 3337 C C . LEU B 1 19 ? -5.355 9.336 -9.812 1 96.94 19 LEU B C 1
ATOM 3339 O O . LEU B 1 19 ? -4.867 10.469 -9.719 1 96.94 19 LEU B O 1
ATOM 3343 N N . LEU B 1 20 ? -4.676 8.266 -9.75 1 95.81 20 LEU B N 1
ATOM 3344 C CA . LEU B 1 20 ? -3.227 8.328 -9.594 1 95.81 20 LEU B CA 1
ATOM 3345 C C . LEU B 1 20 ? -2.58 8.992 -10.805 1 95.81 20 LEU B C 1
ATOM 3347 O O . LEU B 1 20 ? -1.683 9.828 -10.656 1 95.81 20 LEU B O 1
ATOM 3351 N N . GLY B 1 21 ? -3.035 8.609 -11.984 1 94.25 21 GLY B N 1
ATOM 3352 C CA . GLY B 1 21 ? -2.494 9.195 -13.195 1 94.25 21 GLY B CA 1
ATOM 3353 C C . GLY B 1 21 ? -2.691 10.695 -13.281 1 94.25 21 GLY B C 1
ATOM 3354 O O . GLY B 1 21 ? -1.74 11.438 -13.531 1 94.25 21 GLY B O 1
ATOM 3355 N N . VAL B 1 22 ? -3.883 11.109 -13.031 1 95.69 22 VAL B N 1
ATOM 3356 C CA . VAL B 1 22 ? -4.191 12.531 -13.109 1 95.69 22 VAL B CA 1
ATOM 3357 C C . VAL B 1 22 ? -3.504 13.273 -11.969 1 95.69 22 VAL B C 1
ATOM 3359 O O . VAL B 1 22 ? -2.961 14.367 -12.172 1 95.69 22 VAL B O 1
ATOM 3362 N N . ALA B 1 23 ? -3.525 12.695 -10.828 1 94.81 23 ALA B N 1
ATOM 3363 C CA . ALA B 1 23 ? -2.895 13.328 -9.672 1 94.81 23 ALA B CA 1
ATOM 3364 C C . ALA B 1 23 ? -1.4 13.531 -9.906 1 94.81 23 ALA B C 1
ATOM 3366 O O . ALA B 1 23 ? -0.859 14.602 -9.609 1 94.81 23 ALA B O 1
ATOM 3367 N N . ARG B 1 24 ? -0.776 12.555 -10.43 1 90.62 24 ARG B N 1
ATOM 3368 C CA . ARG B 1 24 ? 0.66 12.656 -10.672 1 90.62 24 ARG B CA 1
ATOM 3369 C C . ARG B 1 24 ? 0.958 13.641 -11.797 1 90.62 24 ARG B C 1
ATOM 3371 O O . ARG B 1 24 ? 1.934 14.391 -11.727 1 90.62 24 ARG B O 1
ATOM 3378 N N . THR B 1 25 ? 0.205 13.57 -12.812 1 91.44 25 THR B N 1
ATOM 3379 C CA . THR B 1 25 ? 0.403 14.477 -13.93 1 91.44 25 THR B CA 1
ATOM 3380 C C . THR B 1 25 ? 0.239 15.93 -13.484 1 91.44 25 THR B C 1
ATOM 3382 O O . THR B 1 25 ? 1.101 16.766 -13.758 1 91.44 25 THR B O 1
ATOM 3385 N N . LEU B 1 26 ? -0.808 16.172 -12.797 1 93.75 26 LEU B N 1
ATOM 3386 C CA . LEU B 1 26 ? -1.047 17.531 -12.32 1 93.75 26 LEU B CA 1
ATOM 3387 C C . LEU B 1 26 ? -0.04 17.906 -11.234 1 93.75 26 LEU B C 1
ATOM 3389 O O . LEU B 1 26 ? 0.334 19.078 -11.117 1 93.75 26 LEU B O 1
ATOM 3393 N N . GLY B 1 27 ? 0.312 16.938 -10.422 1 89.81 27 GLY B N 1
ATOM 3394 C CA . GLY B 1 27 ? 1.37 17.203 -9.453 1 89.81 27 GLY B CA 1
ATOM 3395 C C . GLY B 1 27 ? 2.666 17.656 -10.094 1 89.81 27 GLY B C 1
ATOM 3396 O O . GLY B 1 27 ? 3.287 18.609 -9.633 1 89.81 27 GLY B O 1
ATOM 3397 N N . VAL B 1 28 ? 3.023 17.062 -11.219 1 86.06 28 VAL B N 1
ATOM 3398 C CA . VAL B 1 28 ? 4.238 17.406 -11.953 1 86.06 28 VAL B CA 1
ATOM 3399 C C . VAL B 1 28 ? 4.102 18.797 -12.562 1 86.06 28 VAL B C 1
ATOM 3401 O O . VAL B 1 28 ? 5.047 19.594 -12.539 1 86.06 28 VAL B O 1
ATOM 3404 N N . ILE B 1 29 ? 3.012 19.016 -13.07 1 91.25 29 ILE B N 1
ATOM 3405 C CA . ILE B 1 29 ? 2.764 20.312 -13.68 1 91.25 29 ILE B CA 1
ATOM 3406 C C . ILE B 1 29 ? 2.879 21.406 -12.609 1 91.25 29 ILE B C 1
ATOM 3408 O O . ILE B 1 29 ? 3.51 22.438 -12.844 1 91.25 29 ILE B O 1
ATOM 3412 N N . CYS B 1 30 ? 2.318 21.172 -11.484 1 90.38 30 CYS B N 1
ATOM 3413 C CA . CYS B 1 30 ? 2.406 22.125 -10.398 1 90.38 30 CYS B CA 1
ATOM 3414 C C . CYS B 1 30 ? 3.852 22.328 -9.953 1 90.38 30 CYS B C 1
ATOM 3416 O O . CYS B 1 30 ? 4.305 23.453 -9.781 1 90.38 30 CYS B O 1
ATOM 3418 N N . GLU B 1 31 ? 4.496 21.297 -9.805 1 84.19 31 GLU B N 1
ATOM 3419 C CA . GLU B 1 31 ? 5.887 21.391 -9.383 1 84.19 31 GLU B CA 1
ATOM 3420 C C . GLU B 1 31 ? 6.723 22.156 -10.406 1 84.19 31 GLU B C 1
ATOM 3422 O O . GLU B 1 31 ? 7.668 22.859 -10.039 1 84.19 31 GLU B O 1
ATOM 3427 N N . SER B 1 32 ? 6.445 21.969 -11.656 1 85 32 SER B N 1
ATOM 3428 C CA . SER B 1 32 ? 7.184 22.641 -12.727 1 85 32 SER B CA 1
ATOM 3429 C C . SER B 1 32 ? 7.031 24.156 -12.633 1 85 32 SER B C 1
ATOM 3431 O O . SER B 1 32 ? 7.895 24.891 -13.102 1 85 32 SER B O 1
ATOM 3433 N N . ILE B 1 33 ? 5.984 24.562 -12.031 1 87.88 33 ILE B N 1
ATOM 3434 C CA . ILE B 1 33 ? 5.781 26 -11.891 1 87.88 33 ILE B CA 1
ATOM 3435 C C . ILE B 1 33 ? 5.977 26.406 -10.43 1 87.88 33 ILE B C 1
ATOM 3437 O O . ILE B 1 33 ? 5.398 27.391 -9.969 1 87.88 33 ILE B O 1
ATOM 3441 N N . LYS B 1 34 ? 6.523 25.531 -9.594 1 82.25 34 LYS B N 1
ATOM 3442 C CA . LYS B 1 34 ? 6.98 25.781 -8.227 1 82.25 34 LYS B CA 1
ATOM 3443 C C . LYS B 1 34 ? 5.805 25.797 -7.254 1 82.25 34 LYS B C 1
ATOM 3445 O O . LYS B 1 34 ? 5.809 26.562 -6.289 1 82.25 34 LYS B O 1
ATOM 3450 N N . ILE B 1 35 ? 4.812 25.156 -7.621 1 88.06 35 ILE B N 1
ATOM 3451 C CA . ILE B 1 35 ? 3.697 24.891 -6.719 1 88.06 35 ILE B CA 1
ATOM 3452 C C . ILE B 1 35 ? 3.818 23.469 -6.152 1 88.06 35 ILE B C 1
ATOM 3454 O O . ILE B 1 35 ? 4.219 22.547 -6.863 1 88.06 35 ILE B O 1
ATOM 3458 N N . PRO B 1 36 ? 3.598 23.359 -4.84 1 86.5 36 PRO B N 1
ATOM 3459 C CA . PRO B 1 36 ? 3.697 22.031 -4.262 1 86.5 36 PRO B CA 1
ATOM 3460 C C . PRO B 1 36 ? 2.826 21 -4.988 1 86.5 36 PRO B C 1
ATOM 3462 O O . PRO B 1 36 ? 1.696 21.312 -5.375 1 86.5 36 PRO B O 1
ATOM 3465 N N . ALA B 1 37 ? 3.322 19.828 -5.176 1 87.81 37 ALA B N 1
ATOM 3466 C CA . ALA B 1 37 ? 2.652 18.75 -5.906 1 87.81 37 ALA B CA 1
ATOM 3467 C C . ALA B 1 37 ? 1.285 18.438 -5.301 1 87.81 37 ALA B C 1
ATOM 3469 O O . ALA B 1 37 ? 0.347 18.094 -6.02 1 87.81 37 ALA B O 1
ATOM 3470 N N . LEU B 1 38 ? 1.199 18.641 -4.051 1 88.69 38 LEU B N 1
ATOM 3471 C CA . LEU B 1 38 ? -0.033 18.328 -3.332 1 88.69 38 LEU B CA 1
ATOM 3472 C C . LEU B 1 38 ? -1.203 19.125 -3.896 1 88.69 38 LEU B C 1
ATOM 3474 O O . LEU B 1 38 ? -2.334 18.641 -3.93 1 88.69 38 LEU B O 1
ATOM 3478 N N . ALA B 1 39 ? -0.964 20.297 -4.32 1 92.88 39 ALA B N 1
ATOM 3479 C CA . ALA B 1 39 ? -2.004 21.109 -4.949 1 92.88 39 ALA B CA 1
ATOM 3480 C C . ALA B 1 39 ? -2.557 20.438 -6.195 1 92.88 39 ALA B C 1
ATOM 3482 O O . ALA B 1 39 ? -3.771 20.406 -6.41 1 92.88 39 ALA B O 1
ATOM 3483 N N . GLY B 1 40 ? -1.647 19.953 -7.004 1 93.5 40 GLY B N 1
ATOM 3484 C CA . GLY B 1 40 ? -2.062 19.219 -8.195 1 93.5 40 GLY B CA 1
ATOM 3485 C C . GLY B 1 40 ? -2.818 17.953 -7.883 1 93.5 40 GLY B C 1
ATOM 3486 O O . GLY B 1 40 ? -3.756 17.578 -8.594 1 93.5 40 GLY B O 1
ATOM 3487 N N . GLU B 1 41 ? -2.475 17.25 -6.859 1 94 41 GLU B N 1
ATOM 3488 C CA . GLU B 1 41 ? -3.133 16.016 -6.449 1 94 41 GLU B CA 1
ATOM 3489 C C . GLU B 1 41 ? -4.57 16.281 -6.012 1 94 41 GLU B C 1
ATOM 3491 O O . GLU B 1 41 ? -5.48 15.531 -6.375 1 94 41 GLU B O 1
ATOM 3496 N N . ILE B 1 42 ? -4.781 17.328 -5.281 1 94.81 42 ILE B N 1
ATOM 3497 C CA . ILE B 1 42 ? -6.129 17.719 -4.871 1 94.81 42 ILE B CA 1
ATOM 3498 C C . ILE B 1 42 ? -6.934 18.141 -6.094 1 94.81 42 ILE B C 1
ATOM 3500 O O . ILE B 1 42 ? -8.109 17.797 -6.227 1 94.81 42 ILE B O 1
ATOM 3504 N N . LEU B 1 43 ? -6.285 18.875 -6.945 1 95.69 43 LEU B N 1
ATOM 3505 C CA . LEU B 1 43 ? -6.938 19.344 -8.156 1 95.69 43 LEU B CA 1
ATOM 3506 C C . LEU B 1 43 ? -7.441 18.188 -9 1 95.69 43 LEU B C 1
ATOM 3508 O O . LEU B 1 43 ? -8.477 18.281 -9.656 1 95.69 43 LEU B O 1
ATOM 3512 N N . ALA B 1 44 ? -6.676 17.109 -9.016 1 96.56 44 ALA B N 1
ATOM 3513 C CA . ALA B 1 44 ? -7.125 15.914 -9.719 1 96.56 44 ALA B CA 1
ATOM 3514 C C . ALA B 1 44 ? -8.516 15.492 -9.258 1 96.56 44 ALA B C 1
ATOM 3516 O O . ALA B 1 44 ? -9.391 15.203 -10.078 1 96.56 44 ALA B O 1
ATOM 3517 N N . GLY B 1 45 ? -8.75 15.461 -7.996 1 96.06 45 GLY B N 1
ATOM 3518 C CA . GLY B 1 45 ? -10.055 15.125 -7.453 1 96.06 45 GLY B CA 1
ATOM 3519 C C . GLY B 1 45 ? -11.109 16.172 -7.746 1 96.06 45 GLY B C 1
ATOM 3520 O O . GLY B 1 45 ? -12.266 15.852 -8.008 1 96.06 45 GLY B O 1
ATOM 3521 N N . VAL B 1 46 ? -10.672 17.406 -7.707 1 95.81 46 VAL B N 1
ATOM 3522 C CA . VAL B 1 46 ? -11.578 18.5 -7.996 1 95.81 46 VAL B CA 1
ATOM 3523 C C . VAL B 1 46 ? -12.078 18.406 -9.438 1 95.81 46 VAL B C 1
ATOM 3525 O O . VAL B 1 46 ? -13.266 18.609 -9.703 1 95.81 46 VAL B O 1
ATOM 3528 N N . ILE B 1 47 ? -11.188 18.062 -10.289 1 97.25 47 ILE B N 1
ATOM 3529 C CA . ILE B 1 47 ? -11.523 17.969 -11.711 1 97.25 47 ILE B CA 1
ATOM 3530 C C . ILE B 1 47 ? -12.406 16.75 -11.953 1 97.25 47 ILE B C 1
ATOM 3532 O O . ILE B 1 47 ? -13.414 16.828 -12.656 1 97.25 47 ILE B O 1
ATOM 3536 N N . LEU B 1 48 ? -12.109 15.641 -11.336 1 97.38 48 LEU B N 1
ATOM 3537 C CA . LEU B 1 48 ? -12.781 14.375 -11.602 1 97.38 48 LEU B CA 1
ATOM 3538 C C . LEU B 1 48 ? -14.023 14.227 -10.727 1 97.38 48 LEU B C 1
ATOM 3540 O O . LEU B 1 48 ? -14.844 13.336 -10.961 1 97.38 48 LEU B O 1
ATOM 3544 N N . GLY B 1 49 ? -14.125 15.086 -9.742 1 95.94 49 GLY B N 1
ATOM 3545 C CA . GLY B 1 49 ? -15.195 14.977 -8.766 1 95.94 49 GLY B CA 1
ATOM 3546 C C . GLY B 1 49 ? -16.422 15.805 -9.125 1 95.94 49 GLY B C 1
ATOM 3547 O O . GLY B 1 49 ? -16.609 16.172 -10.281 1 95.94 49 GLY B O 1
ATOM 3548 N N . PRO B 1 50 ? -17.234 16.016 -8.164 1 94.19 50 PRO B N 1
ATOM 3549 C CA . PRO B 1 50 ? -18.469 16.766 -8.391 1 94.19 50 PRO B CA 1
ATOM 3550 C C . PRO B 1 50 ? -18.219 18.219 -8.758 1 94.19 50 PRO B C 1
ATOM 3552 O O . PRO B 1 50 ? -19.062 18.859 -9.391 1 94.19 50 PRO B O 1
ATOM 3555 N N . THR B 1 51 ? -17.078 18.75 -8.422 1 94.81 51 THR B N 1
ATOM 3556 C CA . THR B 1 51 ? -16.781 20.156 -8.633 1 94.81 51 THR B CA 1
ATOM 3557 C C . THR B 1 51 ? -16.766 20.484 -10.125 1 94.81 51 THR B C 1
ATOM 3559 O O . THR B 1 51 ? -17.328 21.5 -10.555 1 94.81 51 THR B O 1
ATOM 3562 N N . LEU B 1 52 ? -16.094 19.625 -10.93 1 96.12 52 LEU B N 1
ATOM 3563 C CA . LEU B 1 52 ? -15.992 19.953 -12.352 1 96.12 52 LEU B CA 1
ATOM 3564 C C . LEU B 1 52 ? -16.656 18.875 -13.203 1 96.12 52 LEU B C 1
ATOM 3566 O O . LEU B 1 52 ? -17.672 19.141 -13.859 1 96.12 52 LEU B O 1
ATOM 3570 N N . LEU B 1 53 ? -16.141 17.672 -13.141 1 95.75 53 LEU B N 1
ATOM 3571 C CA . LEU B 1 53 ? -16.672 16.609 -13.984 1 95.75 53 LEU B CA 1
ATOM 3572 C C . LEU B 1 53 ? -18.125 16.328 -13.641 1 95.75 53 LEU B C 1
ATOM 3574 O O . LEU B 1 53 ? -18.938 16.016 -14.523 1 95.75 53 LEU B O 1
ATOM 3578 N N . GLY B 1 54 ? -18.453 16.344 -12.375 1 94.25 54 GLY B N 1
ATOM 3579 C CA . GLY B 1 54 ? -19.828 16.125 -11.961 1 94.25 54 GLY B CA 1
ATOM 3580 C C . GLY B 1 54 ? -20.797 17.125 -12.547 1 94.25 54 GLY B C 1
ATOM 3581 O O . GLY B 1 54 ? -21.984 16.828 -12.734 1 94.25 54 GLY B O 1
ATOM 3582 N N . ARG B 1 55 ? -20.375 18.312 -12.898 1 95 55 ARG B N 1
ATOM 3583 C CA . ARG B 1 55 ? -21.203 19.359 -13.469 1 95 55 ARG B CA 1
ATOM 3584 C C . ARG B 1 55 ? -21.188 19.297 -15 1 95 55 ARG B C 1
ATOM 3586 O O . ARG B 1 55 ? -22.203 19.562 -15.648 1 95 55 ARG B O 1
ATOM 3593 N N . VAL B 1 56 ? -20.062 18.906 -15.602 1 96 56 VAL B N 1
ATOM 3594 C CA . VAL B 1 56 ? -19.891 18.891 -17.062 1 96 56 VAL B CA 1
ATOM 3595 C C . VAL B 1 56 ? -20.5 17.609 -17.625 1 96 56 VAL B C 1
ATOM 3597 O O . VAL B 1 56 ? -21.172 17.656 -18.672 1 96 56 VAL B O 1
ATOM 3600 N N . SER B 1 57 ? -20.203 16.484 -16.953 1 96.56 57 SER B N 1
ATOM 3601 C CA . SER B 1 57 ? -20.703 15.18 -17.375 1 96.56 57 SER B CA 1
ATOM 3602 C C . SER B 1 57 ? -21.047 14.305 -16.172 1 96.56 57 SER B C 1
ATOM 3604 O O . SER B 1 57 ? -20.312 13.383 -15.844 1 96.56 57 SER B O 1
ATOM 3606 N N . PRO B 1 58 ? -22.188 14.562 -15.68 1 94.19 58 PRO B N 1
ATOM 3607 C CA . PRO B 1 58 ? -22.594 13.812 -14.492 1 94.19 58 PRO B CA 1
ATOM 3608 C C . PRO B 1 58 ? -22.625 12.305 -14.727 1 94.19 58 PRO B C 1
ATOM 3610 O O . PRO B 1 58 ? -22.297 11.523 -13.82 1 94.19 58 PRO B O 1
ATOM 3613 N N . ASP B 1 59 ? -22.953 11.867 -15.906 1 95.19 59 ASP B N 1
ATOM 3614 C CA . ASP B 1 59 ? -23.016 10.438 -16.219 1 95.19 59 ASP B CA 1
ATOM 3615 C C . ASP B 1 59 ? -21.625 9.805 -16.156 1 95.19 59 ASP B C 1
ATOM 3617 O O . ASP B 1 59 ? -21.453 8.719 -15.609 1 95.19 59 ASP B O 1
ATOM 3621 N N . LEU B 1 60 ? -20.734 10.516 -16.719 1 94.19 60 LEU B N 1
ATOM 3622 C CA . LEU B 1 60 ? -19.359 10 -16.719 1 94.19 60 LEU B CA 1
ATOM 3623 C C . LEU B 1 60 ? -18.812 9.961 -15.297 1 94.19 60 LEU B C 1
ATOM 3625 O O . LEU B 1 60 ? -18.109 9.016 -14.93 1 94.19 60 LEU B O 1
ATOM 3629 N N . GLN B 1 61 ? -19.109 10.984 -14.594 1 94.69 61 GLN B N 1
ATOM 3630 C CA . GLN B 1 61 ? -18.641 11.031 -13.211 1 94.69 61 GLN B CA 1
ATOM 3631 C C . GLN B 1 61 ? -19.234 9.898 -12.383 1 94.69 61 GLN B C 1
ATOM 3633 O O . GLN B 1 61 ? -18.531 9.266 -11.594 1 94.69 61 GLN B O 1
ATOM 3638 N N . ASN B 1 62 ? -20.484 9.641 -12.633 1 93.38 62 ASN B N 1
ATOM 3639 C CA . ASN B 1 62 ? -21.172 8.578 -11.898 1 93.38 62 ASN B CA 1
ATOM 3640 C C . ASN B 1 62 ? -20.688 7.199 -12.344 1 93.38 62 ASN B C 1
ATOM 3642 O O . ASN B 1 62 ? -20.703 6.25 -11.555 1 93.38 62 ASN B O 1
ATOM 3646 N N . MET B 1 63 ? -20.344 7.164 -13.57 1 93.12 63 MET B N 1
ATOM 3647 C CA . MET B 1 63 ? -19.812 5.902 -14.086 1 93.12 63 MET B CA 1
ATOM 3648 C C . MET B 1 63 ? -18.469 5.582 -13.445 1 93.12 63 MET B C 1
ATOM 3650 O O . MET B 1 63 ? -18.188 4.43 -13.102 1 93.12 63 MET B O 1
ATOM 3654 N N . LEU B 1 64 ? -17.656 6.555 -13.18 1 94.5 64 LEU B N 1
ATOM 3655 C CA . LEU B 1 64 ? -16.312 6.371 -12.625 1 94.5 64 LEU B CA 1
ATOM 3656 C C . LEU B 1 64 ? -16.359 6.273 -11.102 1 94.5 64 LEU B C 1
ATOM 3658 O O . LEU B 1 64 ? -15.633 5.484 -10.508 1 94.5 64 LEU B O 1
ATOM 3662 N N . PHE B 1 65 ? -17.172 7.055 -10.555 1 94.94 65 PHE B N 1
ATOM 3663 C CA . PHE B 1 65 ? -17.266 7.117 -9.102 1 94.94 65 PHE B CA 1
ATOM 3664 C C . PHE B 1 65 ? -18.719 7.016 -8.664 1 94.94 65 PHE B C 1
ATOM 3666 O O . PHE B 1 65 ? -19.281 7.977 -8.133 1 94.94 65 PHE B O 1
ATOM 3673 N N . PRO B 1 66 ? -19.266 5.848 -8.797 1 92.12 66 PRO B N 1
ATOM 3674 C CA . PRO B 1 66 ? -20.672 5.664 -8.43 1 92.12 66 PRO B CA 1
ATOM 3675 C C . PRO B 1 66 ? -20.906 5.77 -6.922 1 92.12 66 PRO B C 1
ATOM 3677 O O . PRO B 1 66 ? -20 5.531 -6.133 1 92.12 66 PRO B O 1
ATOM 3680 N N . ASP B 1 67 ? -22.094 6.066 -6.578 1 86.62 67 ASP B N 1
ATOM 3681 C CA . ASP B 1 67 ? -22.484 6.094 -5.176 1 86.62 67 ASP B CA 1
ATOM 3682 C C . ASP B 1 67 ? -22.859 4.695 -4.68 1 86.62 67 ASP B C 1
ATOM 3684 O O . ASP B 1 67 ? -24.016 4.422 -4.383 1 86.62 67 ASP B O 1
ATOM 3688 N N . SER B 1 68 ? -21.938 3.793 -4.707 1 90.81 68 SER B N 1
ATOM 3689 C CA . SER B 1 68 ? -22.078 2.416 -4.246 1 90.81 68 SER B CA 1
ATOM 3690 C C . SER B 1 68 ? -21.219 2.154 -3.016 1 90.81 68 SER B C 1
ATOM 3692 O O . SER B 1 68 ? -20.078 2.621 -2.938 1 90.81 68 SER B O 1
ATOM 3694 N N . GLU B 1 69 ? -21.797 1.474 -2.098 1 91.25 69 GLU B N 1
ATOM 3695 C CA . GLU B 1 69 ? -21.141 1.235 -0.814 1 91.25 69 GLU B CA 1
ATOM 3696 C C . GLU B 1 69 ? -19.812 0.513 -0.999 1 91.25 69 GLU B C 1
ATOM 3698 O O . GLU B 1 69 ? -18.781 0.953 -0.481 1 91.25 69 GLU B O 1
ATOM 3703 N N . PRO B 1 70 ? -19.781 -0.532 -1.862 1 92.5 70 PRO B N 1
ATOM 3704 C CA . PRO B 1 70 ? -18.516 -1.245 -2.008 1 92.5 70 PRO B CA 1
ATOM 3705 C C . PRO B 1 70 ? -17.422 -0.385 -2.645 1 92.5 70 PRO B C 1
ATOM 3707 O O . PRO B 1 70 ? -16.266 -0.398 -2.189 1 92.5 70 PRO B O 1
ATOM 3710 N N . GLN B 1 71 ? -17.844 0.372 -3.627 1 93.5 71 GLN B N 1
ATOM 3711 C CA . GLN B 1 71 ? -16.859 1.2 -4.32 1 93.5 71 GLN B CA 1
ATOM 3712 C C . GLN B 1 71 ? -16.312 2.295 -3.406 1 93.5 71 GLN B C 1
ATOM 3714 O O . GLN B 1 71 ? -15.117 2.574 -3.406 1 93.5 71 GLN B O 1
ATOM 3719 N N . TYR B 1 72 ? -17.219 2.82 -2.695 1 93.06 72 TYR B N 1
ATOM 3720 C CA . TYR B 1 72 ? -16.844 3.873 -1.764 1 93.06 72 TYR B CA 1
ATOM 3721 C C . TYR B 1 72 ? -15.875 3.34 -0.711 1 93.06 72 TYR B C 1
ATOM 3723 O O . TYR B 1 72 ? -14.844 3.961 -0.431 1 93.06 72 TYR B O 1
ATOM 3731 N N . ILE B 1 73 ? -16.188 2.238 -0.157 1 94.75 73 ILE B N 1
ATOM 3732 C CA . ILE B 1 73 ? -15.398 1.668 0.93 1 94.75 73 ILE B CA 1
ATOM 3733 C C . ILE B 1 73 ? -14.016 1.278 0.416 1 94.75 73 ILE B C 1
ATOM 3735 O O . ILE B 1 73 ? -13.008 1.495 1.096 1 94.75 73 ILE B O 1
ATOM 3739 N N . MET B 1 74 ? -13.961 0.737 -0.784 1 95.94 74 MET B N 1
ATOM 3740 C CA . MET B 1 74 ? -12.672 0.355 -1.36 1 95.94 74 MET B CA 1
ATOM 3741 C C . MET B 1 74 ? -11.773 1.574 -1.55 1 95.94 74 MET B C 1
ATOM 3743 O O . MET B 1 74 ? -10.609 1.563 -1.146 1 95.94 74 MET B O 1
ATOM 3747 N N . LEU B 1 75 ? -12.344 2.59 -2.092 1 95.19 75 LEU B N 1
ATOM 3748 C CA . LEU B 1 75 ? -11.57 3.801 -2.344 1 95.19 75 LEU B CA 1
ATOM 3749 C C . LEU B 1 75 ? -11.164 4.473 -1.035 1 95.19 75 LEU B C 1
ATOM 3751 O O . LEU B 1 75 ? -10.047 4.965 -0.906 1 95.19 75 LEU B O 1
ATOM 3755 N N . GLU B 1 76 ? -12.055 4.48 -0.087 1 94 76 GLU B N 1
ATOM 3756 C CA . GLU B 1 76 ? -11.781 5.086 1.212 1 94 76 GLU B CA 1
ATOM 3757 C C . GLU B 1 76 ? -10.688 4.328 1.96 1 94 76 GLU B C 1
ATOM 3759 O O . GLU B 1 76 ? -9.875 4.93 2.666 1 94 76 GLU B O 1
ATOM 3764 N N . THR B 1 77 ? -10.75 3.045 1.805 1 95.56 77 THR B N 1
ATOM 3765 C CA . THR B 1 77 ? -9.734 2.217 2.445 1 95.56 77 THR B CA 1
ATOM 3766 C C . THR B 1 77 ? -8.336 2.602 1.96 1 95.56 77 THR B C 1
ATOM 3768 O O . THR B 1 77 ? -7.426 2.799 2.768 1 95.56 77 THR B O 1
ATOM 3771 N N . VAL B 1 78 ? -8.188 2.771 0.724 1 96 78 VAL B N 1
ATOM 3772 C CA . VAL B 1 78 ? -6.902 3.127 0.134 1 96 78 VAL B CA 1
ATOM 3773 C C . VAL B 1 78 ? -6.531 4.555 0.527 1 96 78 VAL B C 1
ATOM 3775 O O . VAL B 1 78 ? -5.359 4.848 0.776 1 96 78 VAL B O 1
ATOM 3778 N N . SER B 1 79 ? -7.492 5.379 0.542 1 94 79 SER B N 1
ATOM 3779 C CA . SER B 1 79 ? -7.266 6.766 0.946 1 94 79 SER B CA 1
ATOM 3780 C C . SER B 1 79 ? -6.746 6.844 2.377 1 94 79 SER B C 1
ATOM 3782 O O . SER B 1 79 ? -5.824 7.609 2.666 1 94 79 SER B O 1
ATOM 3784 N N . TRP B 1 80 ? -7.273 6.059 3.25 1 92.94 80 TRP B N 1
ATOM 3785 C CA . TRP B 1 80 ? -6.844 6.059 4.645 1 92.94 80 TRP B CA 1
ATOM 3786 C C . TRP B 1 80 ? -5.43 5.504 4.777 1 92.94 80 TRP B C 1
ATOM 3788 O O . TRP B 1 80 ? -4.652 5.969 5.613 1 92.94 80 TRP B O 1
ATOM 3798 N N . LEU B 1 81 ? -5.141 4.52 3.975 1 95 81 LEU B N 1
ATOM 3799 C CA . LEU B 1 81 ? -3.756 4.066 3.957 1 95 81 LEU B CA 1
ATOM 3800 C C . LEU B 1 81 ? -2.814 5.211 3.594 1 95 81 LEU B C 1
ATOM 3802 O O . LEU B 1 81 ? -1.74 5.348 4.184 1 95 81 LEU B O 1
ATOM 3806 N N . GLY B 1 82 ? -3.242 5.984 2.67 1 94.44 82 GLY B N 1
ATOM 3807 C CA . GLY B 1 82 ? -2.451 7.137 2.271 1 94.44 82 GLY B CA 1
ATOM 3808 C C . GLY B 1 82 ? -2.195 8.109 3.41 1 94.44 82 GLY B C 1
ATOM 3809 O O . GLY B 1 82 ? -1.068 8.57 3.598 1 94.44 82 GLY B O 1
ATOM 3810 N N . VAL B 1 83 ? -3.176 8.367 4.188 1 93.38 83 VAL B N 1
ATOM 3811 C CA . VAL B 1 83 ? -3.043 9.289 5.309 1 93.38 83 VAL B CA 1
ATOM 3812 C C . VAL B 1 83 ? -2.096 8.695 6.355 1 93.38 83 VAL B C 1
ATOM 3814 O O . VAL B 1 83 ? -1.264 9.414 6.922 1 93.38 83 VAL B O 1
ATOM 3817 N N . PHE B 1 84 ? -2.281 7.43 6.613 1 94.12 84 PHE B N 1
ATOM 3818 C CA . PHE B 1 84 ? -1.441 6.758 7.598 1 94.12 84 PHE B CA 1
ATOM 3819 C C . PHE B 1 84 ? 0.027 6.828 7.199 1 94.12 84 PHE B C 1
ATOM 3821 O O . PHE B 1 84 ? 0.885 7.164 8.016 1 94.12 84 PHE B O 1
ATOM 3828 N N . PHE B 1 85 ? 0.23 6.633 5.934 1 93.31 85 PHE B N 1
ATOM 3829 C CA . PHE B 1 85 ? 1.608 6.645 5.461 1 93.31 85 PHE B CA 1
ATOM 3830 C C . PHE B 1 85 ? 2.146 8.07 5.395 1 93.31 85 PHE B C 1
ATOM 3832 O O . PHE B 1 85 ? 3.334 8.305 5.629 1 93.31 85 PHE B O 1
ATOM 3839 N N . LEU B 1 86 ? 1.309 8.969 5.07 1 91.94 86 LEU B N 1
ATOM 3840 C CA . LEU B 1 86 ? 1.69 10.375 5.062 1 91.94 86 LEU B CA 1
ATOM 3841 C C . LEU B 1 86 ? 2.15 10.82 6.445 1 91.94 86 LEU B C 1
ATOM 3843 O O . LEU B 1 86 ? 3.201 11.453 6.582 1 91.94 86 LEU B O 1
ATOM 3847 N N . LEU B 1 87 ? 1.376 10.445 7.418 1 92 87 LEU B N 1
ATOM 3848 C CA . LEU B 1 87 ? 1.683 10.867 8.781 1 92 87 LEU B CA 1
ATOM 3849 C C . LEU B 1 87 ? 2.924 10.156 9.305 1 92 87 LEU B C 1
ATOM 3851 O O . LEU B 1 87 ? 3.74 10.75 10.008 1 92 87 LEU B O 1
ATOM 3855 N N . LEU B 1 88 ? 3.035 8.922 8.977 1 92.31 88 LEU B N 1
ATOM 3856 C CA . LEU B 1 88 ? 4.242 8.18 9.328 1 92.31 88 LEU B CA 1
ATOM 3857 C C . LEU B 1 88 ? 5.48 8.844 8.734 1 92.31 88 LEU B C 1
ATOM 3859 O O . LEU B 1 88 ? 6.465 9.07 9.438 1 92.31 88 LEU B O 1
ATOM 3863 N N . SER B 1 89 ? 5.41 9.188 7.523 1 90 89 SER B N 1
ATOM 3864 C CA . SER B 1 89 ? 6.531 9.789 6.812 1 90 89 SER B CA 1
ATOM 3865 C C . SER B 1 89 ? 6.832 11.188 7.352 1 90 89 SER B C 1
ATOM 3867 O O . SER B 1 89 ? 7.996 11.578 7.449 1 90 89 SER B O 1
ATOM 3869 N N . SER B 1 90 ? 5.82 11.898 7.617 1 87.69 90 SER B N 1
ATOM 3870 C CA . SER B 1 90 ? 5.988 13.242 8.156 1 87.69 90 SER B CA 1
ATOM 3871 C C . SER B 1 90 ? 6.727 13.211 9.492 1 87.69 90 SER B C 1
ATOM 3873 O O . SER B 1 90 ? 7.504 14.117 9.797 1 87.69 90 SER B O 1
ATOM 3875 N N . GLY B 1 91 ? 6.492 12.203 10.258 1 89.12 91 GLY B N 1
ATOM 3876 C CA . GLY B 1 91 ? 7.152 12.07 11.547 1 89.12 91 GLY B CA 1
ATOM 3877 C C . GLY B 1 91 ? 8.648 11.812 11.43 1 89.12 91 GLY B C 1
ATOM 3878 O O . GLY B 1 91 ? 9.406 12.125 12.352 1 89.12 91 GLY B O 1
ATOM 3879 N N . PHE B 1 92 ? 9.094 11.305 10.258 1 88.31 92 PHE B N 1
ATOM 3880 C CA . PHE B 1 92 ? 10.508 11.016 10.039 1 88.31 92 PHE B CA 1
ATOM 3881 C C . PHE B 1 92 ? 11.336 12.289 10.109 1 88.31 92 PHE B C 1
ATOM 3883 O O . PHE B 1 92 ? 12.547 12.234 10.359 1 88.31 92 PHE B O 1
ATOM 3890 N N . HIS B 1 93 ? 10.672 13.383 9.93 1 82.88 93 HIS B N 1
ATOM 3891 C CA . HIS B 1 93 ? 11.391 14.648 9.844 1 82.88 93 HIS B CA 1
ATOM 3892 C C . HIS B 1 93 ? 11.562 15.281 11.219 1 82.88 93 HIS B C 1
ATOM 3894 O O . HIS B 1 93 ? 12.242 16.297 11.359 1 82.88 93 HIS B O 1
ATOM 3900 N N . VAL B 1 94 ? 10.984 14.68 12.164 1 83.88 94 VAL B N 1
ATOM 3901 C CA . VAL B 1 94 ? 11.023 15.227 13.516 1 83.88 94 VAL B CA 1
ATOM 3902 C C . VAL B 1 94 ? 12.109 14.523 14.328 1 83.88 94 VAL B C 1
ATOM 3904 O O . VAL B 1 94 ? 12.078 13.305 14.5 1 83.88 94 VAL B O 1
ATOM 3907 N N . ASN B 1 95 ? 13.094 15.25 14.648 1 83.44 95 ASN B N 1
ATOM 3908 C CA . ASN B 1 95 ? 14.094 14.781 15.602 1 83.44 95 ASN B CA 1
ATOM 3909 C C . ASN B 1 95 ? 13.922 15.422 16.969 1 83.44 95 ASN B C 1
ATOM 3911 O O . ASN B 1 95 ? 14.461 16.5 17.234 1 83.44 95 ASN B O 1
ATOM 3915 N N . VAL B 1 96 ? 13.32 14.688 17.797 1 80.19 96 VAL B N 1
ATOM 3916 C CA . VAL B 1 96 ? 12.914 15.234 19.094 1 80.19 96 VAL B CA 1
ATOM 3917 C C . VAL B 1 96 ? 14.156 15.523 19.938 1 80.19 96 VAL B C 1
ATOM 3919 O O . VAL B 1 96 ? 14.219 16.547 20.609 1 80.19 96 VAL B O 1
ATOM 3922 N N . GLY B 1 97 ? 15.086 14.609 19.906 1 77.56 97 GLY B N 1
ATOM 3923 C CA . GLY B 1 97 ? 16.297 14.82 20.672 1 77.56 97 GLY B CA 1
ATOM 3924 C C . GLY B 1 97 ? 17.047 16.094 20.281 1 77.56 97 GLY B C 1
ATOM 3925 O O . GLY B 1 97 ? 17.406 16.891 21.156 1 77.56 97 GLY B O 1
ATOM 3926 N N . HIS B 1 98 ? 17.141 16.281 19.109 1 79.75 98 HIS B N 1
ATOM 3927 C CA . HIS B 1 98 ? 17.812 17.469 18.609 1 79.75 98 HIS B CA 1
ATOM 3928 C C . HIS B 1 98 ? 17 18.734 18.906 1 79.75 98 HIS B C 1
ATOM 3930 O O . HIS B 1 98 ? 17.562 19.766 19.25 1 79.75 98 HIS B O 1
ATOM 3936 N N . ALA B 1 99 ? 15.742 18.594 18.812 1 83.06 99 ALA B N 1
ATOM 3937 C CA . ALA B 1 99 ? 14.852 19.734 19.016 1 83.06 99 ALA B CA 1
ATOM 3938 C C . ALA B 1 99 ? 14.898 20.219 20.453 1 83.06 99 ALA B C 1
ATOM 3940 O O . ALA B 1 99 ? 14.93 21.438 20.703 1 83.06 99 ALA B O 1
ATOM 3941 N N . LEU B 1 100 ? 15 19.328 21.312 1 78.44 100 LEU B N 1
ATOM 3942 C CA . LEU B 1 100 ? 14.961 19.672 22.734 1 78.44 100 LEU B CA 1
ATOM 3943 C C . LEU B 1 100 ? 16.312 20.203 23.188 1 78.44 100 LEU B C 1
ATOM 3945 O O . LEU B 1 100 ? 16.406 20.922 24.203 1 78.44 100 LEU B O 1
ATOM 3949 N N . ARG B 1 101 ? 17.281 19.938 22.344 1 79.5 101 ARG B N 1
ATOM 3950 C CA . ARG B 1 101 ? 18.625 20.391 22.703 1 79.5 101 ARG B CA 1
ATOM 3951 C C . ARG B 1 101 ? 18.969 21.703 22 1 79.5 101 ARG B C 1
ATOM 3953 O O . ARG B 1 101 ? 19.969 22.328 22.297 1 79.5 101 ARG B O 1
ATOM 3960 N N . SER B 1 102 ? 18.156 22.016 21.062 1 79 102 SER B N 1
ATOM 3961 C CA . SER B 1 102 ? 18.453 23.156 20.203 1 79 102 SER B CA 1
ATOM 3962 C C . SER B 1 102 ? 18.359 24.469 20.969 1 79 102 SER B C 1
ATOM 3964 O O . SER B 1 102 ? 18.672 25.531 20.422 1 79 102 SER B O 1
ATOM 3966 N N . GLY B 1 103 ? 17.891 24.453 22.266 1 83.81 103 GLY B N 1
ATOM 3967 C CA . GLY B 1 103 ? 18.016 25.641 23.078 1 83.81 103 GLY B CA 1
ATOM 3968 C C . GLY B 1 103 ? 16.688 26.328 23.344 1 83.81 103 GLY B C 1
ATOM 3969 O O . GLY B 1 103 ? 15.648 25.891 22.844 1 83.81 103 GLY B O 1
ATOM 3970 N N . ARG B 1 104 ? 16.75 27.328 24.016 1 91.5 104 ARG B N 1
ATOM 3971 C CA . ARG B 1 104 ? 15.602 28.078 24.484 1 91.5 104 ARG B CA 1
ATOM 3972 C C . ARG B 1 104 ? 14.875 28.766 23.328 1 91.5 104 ARG B C 1
ATOM 3974 O O . ARG B 1 104 ? 13.641 28.859 23.328 1 91.5 104 ARG B O 1
ATOM 3981 N N . ALA B 1 105 ? 15.609 29.141 22.359 1 94.06 105 ALA B N 1
ATOM 3982 C CA . ALA B 1 105 ? 15.016 29.859 21.234 1 94.06 105 ALA B CA 1
ATOM 3983 C C . ALA B 1 105 ? 14.055 28.969 20.453 1 94.06 105 ALA B C 1
ATOM 3985 O O . ALA B 1 105 ? 12.945 29.391 20.109 1 94.06 105 ALA B O 1
ATOM 3986 N N . SER B 1 106 ? 14.5 27.766 20.172 1 95.06 106 SER B N 1
ATOM 3987 C CA . SER B 1 106 ? 13.648 26.828 19.438 1 95.06 106 SER B CA 1
ATOM 3988 C C . SER B 1 106 ? 12.367 26.531 20.203 1 95.06 106 SER B C 1
ATOM 3990 O O . SER B 1 106 ? 11.289 26.422 19.625 1 95.06 106 SER B O 1
ATOM 3992 N N . ILE B 1 107 ? 12.453 26.422 21.484 1 94.06 107 ILE B N 1
ATOM 3993 C CA . ILE B 1 107 ? 11.312 26.109 22.344 1 94.06 107 ILE B CA 1
ATOM 3994 C C . ILE B 1 107 ? 10.328 27.266 22.328 1 94.06 107 ILE B C 1
ATOM 3996 O O . ILE B 1 107 ? 9.125 27.062 22.156 1 94.06 107 ILE B O 1
ATOM 4000 N N . LEU B 1 108 ? 10.828 28.406 22.453 1 96.19 108 LEU B N 1
ATOM 4001 C CA . LEU B 1 108 ? 9.977 29.594 22.484 1 96.19 108 LEU B CA 1
ATOM 4002 C C . LEU B 1 108 ? 9.289 29.812 21.141 1 96.19 108 LEU B C 1
ATOM 4004 O O . LEU B 1 108 ? 8.102 30.125 21.094 1 96.19 108 LEU B O 1
ATOM 4008 N N . ILE B 1 109 ? 10.031 29.641 20.078 1 97.12 109 ILE B N 1
ATOM 4009 C CA . ILE B 1 109 ? 9.461 29.797 18.734 1 97.12 109 ILE B CA 1
ATOM 4010 C C . ILE B 1 109 ? 8.352 28.766 18.531 1 97.12 109 ILE B C 1
ATOM 4012 O O . ILE B 1 109 ? 7.266 29.109 18.047 1 97.12 109 ILE B O 1
ATOM 4016 N N . GLY B 1 110 ? 8.648 27.531 18.906 1 95.81 110 GLY B N 1
ATOM 4017 C CA . GLY B 1 110 ? 7.684 26.453 18.719 1 95.81 110 GLY B CA 1
ATOM 4018 C C . GLY B 1 110 ? 6.422 26.641 19.547 1 95.81 110 GLY B C 1
ATOM 4019 O O . GLY B 1 110 ? 5.312 26.453 19.047 1 95.81 110 GLY B O 1
ATOM 4020 N N . ILE B 1 111 ? 6.555 27.031 20.75 1 94.56 111 ILE B N 1
ATOM 4021 C CA . ILE B 1 111 ? 5.426 27.125 21.672 1 94.56 111 ILE B CA 1
ATOM 4022 C C . ILE B 1 111 ? 4.617 28.391 21.375 1 94.56 111 ILE B C 1
ATOM 4024 O O . ILE B 1 111 ? 3.389 28.328 21.266 1 94.56 111 ILE B O 1
ATOM 4028 N N . VAL B 1 112 ? 5.277 29.484 21.188 1 97 112 VAL B N 1
ATOM 4029 C CA . VAL B 1 112 ? 4.586 30.734 20.906 1 97 112 VAL B CA 1
ATOM 4030 C C . VAL B 1 112 ? 3.953 30.672 19.516 1 97 112 VAL B C 1
ATOM 4032 O O . VAL B 1 112 ? 2.879 31.234 19.297 1 97 112 VAL B O 1
ATOM 4035 N N . GLY B 1 113 ? 4.637 29.922 18.625 1 96.12 113 GLY B N 1
ATOM 4036 C CA . GLY B 1 113 ? 4.094 29.703 17.297 1 96.12 113 GLY B CA 1
ATOM 4037 C C . GLY B 1 113 ? 2.76 28.984 17.312 1 96.12 113 GLY B C 1
ATOM 4038 O O . GLY B 1 113 ? 1.964 29.125 16.375 1 96.12 113 GLY B O 1
ATOM 4039 N N . VAL B 1 114 ? 2.533 28.234 18.328 1 95.81 114 VAL B N 1
ATOM 4040 C CA . VAL B 1 114 ? 1.274 27.516 18.453 1 95.81 114 VAL B CA 1
ATOM 4041 C C . VAL B 1 114 ? 0.263 28.359 19.219 1 95.81 114 VAL B C 1
ATOM 4043 O O . VAL B 1 114 ? -0.888 28.5 18.812 1 95.81 114 VAL B O 1
ATOM 4046 N N . LEU B 1 115 ? 0.688 28.984 20.266 1 96.62 115 LEU B N 1
ATOM 4047 C CA . LEU B 1 115 ? -0.213 29.641 21.203 1 96.62 115 LEU B CA 1
ATOM 4048 C C . LEU B 1 115 ? -0.734 30.953 20.625 1 96.62 115 LEU B C 1
ATOM 4050 O O . LEU B 1 115 ? -1.882 31.328 20.875 1 96.62 115 LEU B O 1
ATOM 4054 N N . PHE B 1 116 ? 0.061 31.625 19.922 1 97.31 116 PHE B N 1
ATOM 4055 C CA . PHE B 1 116 ? -0.331 32.938 19.438 1 97.31 116 PHE B CA 1
ATOM 4056 C C . PHE B 1 116 ? -1.48 32.844 18.453 1 97.31 116 PHE B C 1
ATOM 4058 O O . PHE B 1 116 ? -2.496 33.531 18.594 1 97.31 116 PHE B O 1
ATOM 4065 N N . PRO B 1 117 ? -1.34 31.984 17.406 1 97.31 117 PRO B N 1
ATOM 4066 C CA . PRO B 1 117 ? -2.48 31.828 16.5 1 97.31 117 PRO B CA 1
ATOM 4067 C C . PRO B 1 117 ? -3.754 31.391 17.219 1 97.31 117 PRO B C 1
ATOM 4069 O O . PRO B 1 117 ? -4.855 31.797 16.844 1 97.31 117 PRO B O 1
ATOM 4072 N N . ILE B 1 118 ? -3.613 30.625 18.172 1 96.94 118 ILE B N 1
ATOM 4073 C CA . ILE B 1 118 ? -4.773 30.156 18.922 1 96.94 118 ILE B CA 1
ATOM 4074 C C . ILE B 1 118 ? -5.398 31.312 19.688 1 96.94 118 ILE B C 1
ATOM 4076 O O . ILE B 1 118 ? -6.621 31.484 19.688 1 96.94 118 ILE B O 1
ATOM 4080 N N . ALA B 1 119 ? -4.574 32.094 20.297 1 97.19 119 ALA B N 1
ATOM 4081 C CA . ALA B 1 119 ? -5.035 33.219 21.109 1 97.19 119 ALA B CA 1
ATOM 4082 C C . ALA B 1 119 ? -5.785 34.25 20.25 1 97.19 119 ALA B C 1
ATOM 4084 O O . ALA B 1 119 ? -6.785 34.812 20.688 1 97.19 119 ALA B O 1
ATOM 4085 N N . ILE B 1 120 ? -5.324 34.469 19.125 1 97.25 120 ILE B N 1
ATOM 4086 C CA . ILE B 1 120 ? -5.949 35.469 18.266 1 97.25 120 ILE B CA 1
ATOM 4087 C C . ILE B 1 120 ? -7.133 34.844 17.516 1 97.25 120 ILE B C 1
ATOM 4089 O O . ILE B 1 120 ? -8.117 35.531 17.219 1 97.25 120 ILE B O 1
ATOM 4093 N N . GLY B 1 121 ? -7.004 33.625 17.156 1 97.81 121 GLY B N 1
ATOM 4094 C CA . GLY B 1 121 ? -8.023 32.969 16.375 1 97.81 121 GLY B CA 1
ATOM 4095 C C . GLY B 1 121 ? -9.281 32.656 17.172 1 97.81 121 GLY B C 1
ATOM 4096 O O . GLY B 1 121 ? -10.391 32.719 16.641 1 97.81 121 GLY B O 1
ATOM 4097 N N . TYR B 1 122 ? -9.133 32.312 18.406 1 97.38 122 TYR B N 1
ATOM 4098 C CA . TYR B 1 122 ? -10.258 31.828 19.203 1 97.38 122 TYR B CA 1
ATOM 4099 C C . TYR B 1 122 ? -11.359 32.875 19.266 1 97.38 122 TYR B C 1
ATOM 4101 O O . TYR B 1 122 ? -12.523 32.594 18.969 1 97.38 122 TYR B O 1
ATOM 4109 N N . PRO B 1 123 ? -11.086 34.125 19.656 1 97.5 123 PRO B N 1
ATOM 4110 C CA . PRO B 1 123 ? -12.156 35.125 19.703 1 97.5 123 PRO B CA 1
ATOM 4111 C C . PRO B 1 123 ? -12.758 35.406 18.328 1 97.5 123 PRO B C 1
ATOM 4113 O O . PRO B 1 123 ? -13.953 35.656 18.219 1 97.5 123 PRO B O 1
ATOM 4116 N N . ILE B 1 124 ? -11.977 35.344 17.328 1 97.69 124 ILE B N 1
ATOM 4117 C CA . ILE B 1 124 ? -12.445 35.625 15.969 1 97.69 124 ILE B CA 1
ATOM 4118 C C . ILE B 1 124 ? -13.398 34.531 15.508 1 97.69 124 ILE B C 1
ATOM 4120 O O . ILE B 1 124 ? -14.492 34.812 15.008 1 97.69 124 ILE B O 1
ATOM 4124 N N . PHE B 1 125 ? -13.031 33.281 15.695 1 97.88 125 PHE B N 1
ATOM 4125 C CA . PHE B 1 125 ? -13.797 32.156 15.172 1 97.88 125 PHE B CA 1
ATOM 4126 C C . PHE B 1 125 ? -15.016 31.891 16.047 1 97.88 125 PHE B C 1
ATOM 4128 O O . PHE B 1 125 ? -15.969 31.234 15.602 1 97.88 125 PHE B O 1
ATOM 4135 N N . SER B 1 126 ? -14.992 32.344 17.328 1 96.5 126 SER B N 1
ATOM 4136 C CA . SER B 1 126 ? -16.156 32.219 18.188 1 96.5 126 SER B CA 1
ATOM 4137 C C . SER B 1 126 ? -17.312 33.094 17.688 1 96.5 126 SER B C 1
ATOM 4139 O O . SER B 1 126 ? -18.469 32.844 18.016 1 96.5 126 SER B O 1
ATOM 4141 N N . SER B 1 127 ? -17 34.031 16.875 1 94.69 127 SER B N 1
ATOM 4142 C CA . SER B 1 127 ? -18.016 34.938 16.359 1 94.69 127 SER B CA 1
ATOM 4143 C C . SER B 1 127 ? -18.625 34.438 15.055 1 94.69 127 SER B C 1
ATOM 4145 O O . SER B 1 127 ? -19.516 35.062 14.484 1 94.69 127 SER B O 1
ATOM 4147 N N . TYR B 1 128 ? -18.125 33.312 14.617 1 94.44 128 TYR B N 1
ATOM 4148 C CA . TYR B 1 128 ? -18.641 32.75 13.367 1 94.44 128 TYR B CA 1
ATOM 4149 C C . TYR B 1 128 ? -20.078 32.312 13.516 1 94.44 128 TYR B C 1
ATOM 4151 O O . TYR B 1 128 ? -20.469 31.766 14.555 1 94.44 128 TYR B O 1
ATOM 4159 N N . ASP B 1 129 ? -20.875 32.469 12.523 1 92.12 129 ASP B N 1
ATOM 4160 C CA . ASP B 1 129 ? -22.266 32.031 12.484 1 92.12 129 ASP B CA 1
ATOM 4161 C C . ASP B 1 129 ? -22.344 30.516 12.602 1 92.12 129 ASP B C 1
ATOM 4163 O O . ASP B 1 129 ? -21.531 29.797 12.031 1 92.12 129 ASP B O 1
ATOM 4167 N N . PRO B 1 130 ? -23.281 30.047 13.328 1 93.31 130 PRO B N 1
ATOM 4168 C CA . PRO B 1 130 ? -23.453 28.609 13.508 1 93.31 130 PRO B CA 1
ATOM 4169 C C . PRO B 1 130 ? -23.688 27.875 12.188 1 93.31 130 PRO B C 1
ATOM 4171 O O . PRO B 1 130 ? -23.578 26.656 12.125 1 93.31 130 PRO B O 1
ATOM 4174 N N . ILE B 1 131 ? -23.984 28.609 11.18 1 92.31 131 ILE B N 1
ATOM 4175 C CA . ILE B 1 131 ? -24.188 28 9.867 1 92.31 131 ILE B CA 1
ATOM 4176 C C . ILE B 1 131 ? -22.906 27.312 9.406 1 92.31 131 ILE B C 1
ATOM 4178 O O . ILE B 1 131 ? -22.953 26.391 8.586 1 92.31 131 ILE B O 1
ATOM 4182 N N . TYR B 1 132 ? -21.797 27.688 9.945 1 94.06 132 TYR B N 1
ATOM 4183 C CA . TYR B 1 132 ? -20.516 27.141 9.539 1 94.06 132 TYR B CA 1
ATOM 4184 C C . TYR B 1 132 ? -20.125 25.969 10.43 1 94.06 132 TYR B C 1
ATOM 4186 O O . TYR B 1 132 ? -19.109 25.297 10.18 1 94.06 132 TYR B O 1
ATOM 4194 N N . TRP B 1 133 ? -20.922 25.688 11.406 1 92.69 133 TRP B N 1
ATOM 4195 C CA . TRP B 1 133 ? -20.641 24.625 12.359 1 92.69 133 TRP B CA 1
ATOM 4196 C C . TRP B 1 133 ? -21.078 23.266 11.797 1 92.69 133 TRP B C 1
ATOM 4198 O O . TRP B 1 133 ? -22.016 23.188 11 1 92.69 133 TRP B O 1
ATOM 4208 N N . GLY B 1 134 ? -20.328 22.266 12.117 1 91.44 134 GLY B N 1
ATOM 4209 C CA . GLY B 1 134 ? -20.859 20.938 11.93 1 91.44 134 GLY B CA 1
ATOM 4210 C C . GLY B 1 134 ? -21.891 20.547 12.961 1 91.44 134 GLY B C 1
ATOM 4211 O O . GLY B 1 134 ? -22.047 21.219 13.984 1 91.44 134 GLY B O 1
ATOM 4212 N N . GLU B 1 135 ? -22.547 19.5 12.766 1 89 135 GLU B N 1
ATOM 4213 C CA . GLU B 1 135 ? -23.656 19.062 13.617 1 89 135 GLU B CA 1
ATOM 4214 C C . GLU B 1 135 ? -23.172 18.719 15.016 1 89 135 GLU B C 1
ATOM 4216 O O . GLU B 1 135 ? -23.906 18.875 15.992 1 89 135 GLU B O 1
ATOM 4221 N N . ALA B 1 136 ? -21.969 18.375 15.125 1 88.31 136 ALA B N 1
ATOM 4222 C CA . ALA B 1 136 ? -21.438 17.906 16.406 1 88.31 136 ALA B CA 1
ATOM 4223 C C . ALA B 1 136 ? -20.672 19.016 17.125 1 88.31 136 ALA B C 1
ATOM 4225 O O . ALA B 1 136 ? -20.203 18.828 18.25 1 88.31 136 ALA B O 1
ATOM 4226 N N . ALA B 1 137 ? -20.625 20.172 16.516 1 91.88 137 ALA B N 1
ATOM 4227 C CA . ALA B 1 137 ? -19.797 21.25 17.047 1 91.88 137 ALA B CA 1
ATOM 4228 C C . ALA B 1 137 ? -20.5 21.984 18.172 1 91.88 137 ALA B C 1
ATOM 4230 O O . ALA B 1 137 ? -21.734 22.031 18.219 1 91.88 137 ALA B O 1
ATOM 4231 N N . THR B 1 138 ? -19.766 22.484 19.141 1 91.81 138 THR B N 1
ATOM 4232 C CA . THR B 1 138 ? -20.25 23.375 20.188 1 91.81 138 THR B CA 1
ATOM 4233 C C . THR B 1 138 ? -19.609 24.75 20.078 1 91.81 138 THR B C 1
ATOM 4235 O O . THR B 1 138 ? -18.672 24.938 19.281 1 91.81 138 THR B O 1
ATOM 4238 N N . GLY B 1 139 ? -20.125 25.641 20.891 1 92.56 139 GLY B N 1
ATOM 4239 C CA . GLY B 1 139 ? -19.562 26.984 20.891 1 92.56 139 GLY B CA 1
ATOM 4240 C C . GLY B 1 139 ? -18.125 27.031 21.359 1 92.56 139 GLY B C 1
ATOM 4241 O O . GLY B 1 139 ? -17.422 28.016 21.109 1 92.56 139 GLY B O 1
ATOM 4242 N N . ILE B 1 140 ? -17.656 25.969 21.891 1 92.25 140 ILE B N 1
ATOM 4243 C CA . ILE B 1 140 ? -16.297 25.906 22.406 1 92.25 140 ILE B CA 1
ATOM 4244 C C . ILE B 1 140 ? -15.422 25.109 21.438 1 92.25 140 ILE B C 1
ATOM 4246 O O . ILE B 1 140 ? -14.328 25.531 21.062 1 92.25 140 ILE B O 1
ATOM 4250 N N . THR B 1 141 ? -15.93 23.969 20.953 1 92.88 141 THR B N 1
ATOM 4251 C CA . THR B 1 141 ? -15.109 23.047 20.172 1 92.88 141 THR B CA 1
ATOM 4252 C C . THR B 1 141 ? -14.836 23.609 18.781 1 92.88 141 THR B C 1
ATOM 4254 O O . THR B 1 141 ? -13.742 23.438 18.234 1 92.88 141 THR B O 1
ATOM 4257 N N . PHE B 1 142 ? -15.812 24.266 18.203 1 95.56 142 PHE B N 1
ATOM 4258 C CA . PHE B 1 142 ? -15.68 24.797 16.859 1 95.56 142 PHE B CA 1
ATOM 4259 C C . PHE B 1 142 ? -14.562 25.828 16.797 1 95.56 142 PHE B C 1
ATOM 4261 O O . PHE B 1 142 ? -13.602 25.672 16.047 1 95.56 142 PHE B O 1
ATOM 4268 N N . PRO B 1 143 ? -14.68 26.906 17.609 1 96.75 143 PRO B N 1
ATOM 4269 C CA . PRO B 1 143 ? -13.625 27.922 17.531 1 96.75 143 PRO B CA 1
ATOM 4270 C C . PRO B 1 143 ? -12.273 27.391 18.016 1 96.75 143 PRO B C 1
ATOM 4272 O O . PRO B 1 143 ? -11.227 27.812 17.5 1 96.75 143 PRO B O 1
ATOM 4275 N N . LEU B 1 144 ? -12.273 26.531 18.953 1 94.81 144 LEU B N 1
ATOM 4276 C CA . LEU B 1 144 ? -11.023 25.953 19.438 1 94.81 144 LEU B CA 1
ATOM 4277 C C . LEU B 1 144 ? -10.344 25.141 18.344 1 94.81 144 LEU B C 1
ATOM 4279 O O . LEU B 1 144 ? -9.125 25.219 18.172 1 94.81 144 LEU B O 1
ATOM 4283 N N . PHE B 1 145 ? -11.125 24.375 17.641 1 95.38 145 PHE B N 1
ATOM 4284 C CA . PHE B 1 145 ? -10.562 23.578 16.547 1 95.38 145 PHE B CA 1
ATOM 4285 C C . PHE B 1 145 ? -9.945 24.469 15.484 1 95.38 145 PHE B C 1
ATOM 4287 O O . PHE B 1 145 ? -8.828 24.234 15.031 1 95.38 145 PHE B O 1
ATOM 4294 N N . LEU B 1 146 ? -10.664 25.453 15.086 1 97.56 146 LEU B N 1
ATOM 4295 C CA . LEU B 1 146 ? -10.172 26.344 14.039 1 97.56 146 LEU B CA 1
ATOM 4296 C C . LEU B 1 146 ? -8.883 27.031 14.469 1 97.56 146 LEU B C 1
ATOM 4298 O O . LEU B 1 146 ? -7.977 27.234 13.664 1 97.56 146 LEU B O 1
ATOM 4302 N N . SER B 1 147 ? -8.883 27.406 15.703 1 97.19 147 SER B N 1
ATOM 4303 C CA . SER B 1 147 ? -7.695 28.078 16.234 1 97.19 147 SER B CA 1
ATOM 4304 C C . SER B 1 147 ? -6.496 27.141 16.25 1 97.19 147 SER B C 1
ATOM 4306 O O . SER B 1 147 ? -5.383 27.531 15.891 1 97.19 147 SER B O 1
ATOM 4308 N N . VAL B 1 148 ? -6.699 25.922 16.609 1 95.44 148 VAL B N 1
ATOM 4309 C CA . VAL B 1 148 ? -5.637 24.922 16.625 1 95.44 148 VAL B CA 1
ATOM 4310 C C . VAL B 1 148 ? -5.18 24.625 15.195 1 95.44 148 VAL B C 1
ATOM 4312 O O . VAL B 1 148 ? -3.984 24.484 14.938 1 95.44 148 VAL B O 1
ATOM 4315 N N . ALA B 1 149 ? -6.148 24.531 14.297 1 96.38 149 ALA B N 1
ATOM 4316 C CA . ALA B 1 149 ? -5.836 24.297 12.883 1 96.38 149 ALA B CA 1
ATOM 4317 C C . ALA B 1 149 ? -4.922 25.391 12.344 1 96.38 149 ALA B C 1
ATOM 4319 O O . ALA B 1 149 ? -4.055 25.141 11.508 1 96.38 149 ALA B O 1
ATOM 4320 N N . CYS B 1 150 ? -5.055 26.594 12.891 1 96.69 150 CYS B N 1
ATOM 4321 C CA . CYS B 1 150 ? -4.262 27.75 12.453 1 96.69 150 CYS B CA 1
ATOM 4322 C C . CYS B 1 150 ? -2.836 27.656 12.984 1 96.69 150 CYS B C 1
ATOM 4324 O O . CYS B 1 150 ? -1.949 28.375 12.523 1 96.69 150 CYS B O 1
ATOM 4326 N N . SER B 1 151 ? -2.602 26.781 13.875 1 95.69 151 SER B N 1
ATOM 4327 C CA . SER B 1 151 ? -1.281 26.703 14.492 1 95.69 151 SER B CA 1
ATOM 4328 C C . SER B 1 151 ? -0.445 25.594 13.852 1 95.69 151 SER B C 1
ATOM 4330 O O . SER B 1 151 ? 0.73 25.438 14.18 1 95.69 151 SER B O 1
ATOM 4332 N N . ILE B 1 152 ? -1.039 24.891 12.945 1 93.75 152 ILE B N 1
ATOM 4333 C CA . ILE B 1 152 ? -0.375 23.75 12.328 1 93.75 152 ILE B CA 1
ATOM 4334 C C . ILE B 1 152 ? 0.622 24.234 11.281 1 93.75 152 ILE B C 1
ATOM 4336 O O . ILE B 1 152 ? 0.313 25.125 10.484 1 93.75 152 ILE B O 1
ATOM 4340 N N . THR B 1 153 ? 1.763 23.703 11.383 1 92.94 153 THR B N 1
ATOM 4341 C CA . THR B 1 153 ? 2.799 24.016 10.406 1 92.94 153 THR B CA 1
ATOM 4342 C C . THR B 1 153 ? 3.289 22.75 9.711 1 92.94 153 THR B C 1
ATOM 4344 O O . THR B 1 153 ? 3.199 21.656 10.273 1 92.94 153 THR B O 1
ATOM 4347 N N . ALA B 1 154 ? 3.709 22.922 8.508 1 90.94 154 ALA B N 1
ATOM 4348 C CA . ALA B 1 154 ? 4.156 21.781 7.711 1 90.94 154 ALA B CA 1
ATOM 4349 C C . ALA B 1 154 ? 5.68 21.719 7.652 1 90.94 154 ALA B C 1
ATOM 4351 O O . ALA B 1 154 ? 6.301 22.328 6.781 1 90.94 154 ALA B O 1
ATOM 4352 N N . ILE B 1 155 ? 6.199 20.859 8.445 1 87.94 155 ILE B N 1
ATOM 4353 C CA . ILE B 1 155 ? 7.652 20.75 8.539 1 87.94 155 ILE B CA 1
ATOM 4354 C C . ILE B 1 155 ? 8.219 20.219 7.223 1 87.94 155 ILE B C 1
ATOM 4356 O O . ILE B 1 155 ? 9.328 20.578 6.82 1 87.94 155 ILE B O 1
ATOM 4360 N N . SER B 1 156 ? 7.457 19.391 6.566 1 82.75 156 SER B N 1
ATOM 4361 C CA . SER B 1 156 ? 7.934 18.812 5.312 1 82.75 156 SER B CA 1
ATOM 4362 C C . SER B 1 156 ? 8.078 19.891 4.234 1 82.75 156 SER B C 1
ATOM 4364 O O . SER B 1 156 ? 9.023 19.859 3.439 1 82.75 156 SER B O 1
ATOM 4366 N N . VAL B 1 157 ? 7.168 20.797 4.195 1 87 157 VAL B N 1
ATOM 4367 C CA . VAL B 1 157 ? 7.223 21.891 3.236 1 87 157 VAL B CA 1
ATOM 4368 C C . VAL B 1 157 ? 8.414 22.797 3.547 1 87 157 VAL B C 1
ATOM 4370 O O . VAL B 1 157 ? 9.125 23.234 2.639 1 87 157 VAL B O 1
ATOM 4373 N N . VAL B 1 158 ? 8.648 22.984 4.766 1 90.06 158 VAL B N 1
ATOM 4374 C CA . VAL B 1 158 ? 9.75 23.828 5.219 1 90.06 158 VAL B CA 1
ATOM 4375 C C . VAL B 1 158 ? 11.086 23.156 4.871 1 90.06 158 VAL B C 1
ATOM 4377 O O . VAL B 1 158 ? 11.984 23.797 4.32 1 90.06 158 VAL B O 1
ATOM 4380 N N . ALA B 1 159 ? 11.18 21.922 5.203 1 86.12 159 ALA B N 1
ATOM 4381 C CA . ALA B 1 159 ? 12.398 21.172 4.914 1 86.12 159 ALA B CA 1
ATOM 4382 C C . ALA B 1 159 ? 12.711 21.203 3.42 1 86.12 159 ALA B C 1
ATOM 4384 O O . ALA B 1 159 ? 13.867 21.375 3.027 1 86.12 159 ALA B O 1
ATOM 4385 N N . ARG B 1 160 ? 11.75 21.062 2.691 1 82.88 160 ARG B N 1
ATOM 4386 C CA . ARG B 1 160 ? 11.938 21.094 1.244 1 82.88 160 ARG B CA 1
ATOM 4387 C C . ARG B 1 160 ? 12.359 22.469 0.764 1 82.88 160 ARG B C 1
ATOM 4389 O O . ARG B 1 160 ? 13.258 22.594 -0.074 1 82.88 160 ARG B O 1
ATOM 4396 N N . ALA B 1 161 ? 11.758 23.422 1.231 1 87.25 161 ALA B N 1
ATOM 4397 C CA . ALA B 1 161 ? 12.07 24.797 0.843 1 87.25 161 ALA B CA 1
ATOM 4398 C C . ALA B 1 161 ? 13.508 25.156 1.217 1 87.25 161 ALA B C 1
ATOM 4400 O O . ALA B 1 161 ? 14.227 25.766 0.426 1 87.25 161 ALA B O 1
ATOM 4401 N N . LEU B 1 162 ? 13.906 24.781 2.373 1 91.25 162 LEU B N 1
ATOM 4402 C CA . LEU B 1 162 ? 15.266 25.047 2.832 1 91.25 162 LEU B CA 1
ATOM 4403 C C . LEU B 1 162 ? 16.281 24.312 1.963 1 91.25 162 LEU B C 1
ATOM 4405 O O . LEU B 1 162 ? 17.344 24.859 1.651 1 91.25 162 LEU B O 1
ATOM 4409 N N . GLY B 1 163 ? 15.914 23.141 1.629 1 86.44 163 GLY B N 1
ATOM 4410 C CA . GLY B 1 163 ? 16.766 22.375 0.74 1 86.44 163 GLY B CA 1
ATOM 4411 C C . GLY B 1 163 ? 16.891 22.984 -0.646 1 86.44 163 GLY B C 1
ATOM 4412 O O . GLY B 1 163 ? 17.984 23.109 -1.182 1 86.44 163 GLY B O 1
ATOM 4413 N N . ASP B 1 164 ? 15.828 23.375 -1.211 1 82.38 164 ASP B N 1
ATOM 4414 C CA . ASP B 1 164 ? 15.797 23.969 -2.545 1 82.38 164 ASP B CA 1
ATOM 4415 C C . ASP B 1 164 ? 16.609 25.266 -2.59 1 82.38 164 ASP B C 1
ATOM 4417 O O . ASP B 1 164 ? 17.219 25.594 -3.609 1 82.38 164 ASP B O 1
ATOM 4421 N N . LEU B 1 165 ? 16.625 25.891 -1.459 1 89.06 165 LEU B N 1
ATOM 4422 C CA . LEU B 1 165 ? 17.312 27.172 -1.383 1 89.06 165 LEU B CA 1
ATOM 4423 C C . LEU B 1 165 ? 18.766 26.984 -0.98 1 89.06 165 LEU B C 1
ATOM 4425 O O . LEU B 1 165 ? 19.562 27.938 -1.002 1 89.06 165 LEU B O 1
ATOM 4429 N N . GLY B 1 166 ? 19.078 25.734 -0.623 1 89.5 166 GLY B N 1
ATOM 4430 C CA . GLY B 1 166 ? 20.453 25.422 -0.256 1 89.5 166 GLY B CA 1
ATOM 4431 C C . GLY B 1 166 ? 20.844 25.953 1.107 1 89.5 166 GLY B C 1
ATOM 4432 O O . GLY B 1 166 ? 22.016 26.266 1.345 1 89.5 166 GLY B O 1
ATOM 4433 N N . ILE B 1 167 ? 19.953 26.156 1.968 1 91.56 167 ILE B N 1
ATOM 4434 C CA . ILE B 1 167 ? 20.281 26.75 3.264 1 91.56 167 ILE B CA 1
ATOM 4435 C C . ILE B 1 167 ? 19.969 25.734 4.375 1 91.56 167 ILE B C 1
ATOM 4437 O O . ILE B 1 167 ? 19.781 26.125 5.531 1 91.56 167 ILE B O 1
ATOM 4441 N N . ASN B 1 168 ? 19.797 24.484 4.074 1 89.44 168 ASN B N 1
ATOM 4442 C CA . ASN B 1 168 ? 19.391 23.453 5.012 1 89.44 168 ASN B CA 1
ATOM 4443 C C . ASN B 1 168 ? 20.484 23.156 6.035 1 89.44 168 ASN B C 1
ATOM 4445 O O . ASN B 1 168 ? 20.219 22.531 7.066 1 89.44 168 ASN B O 1
ATOM 4449 N N . LYS B 1 169 ? 21.672 23.688 5.773 1 88.62 169 LYS B N 1
ATOM 4450 C CA . LYS B 1 169 ? 22.766 23.406 6.684 1 88.62 169 LYS B CA 1
ATOM 4451 C C . LYS B 1 169 ? 23.094 24.609 7.551 1 88.62 169 LYS B C 1
ATOM 4453 O O . LYS B 1 169 ? 24.031 24.578 8.352 1 88.62 169 LYS B O 1
ATOM 4458 N N . THR B 1 170 ? 22.406 25.625 7.516 1 91.81 170 THR B N 1
ATOM 4459 C CA . THR B 1 170 ? 22.641 26.828 8.289 1 91.81 170 THR B CA 1
ATOM 4460 C C . THR B 1 170 ? 22.109 26.688 9.711 1 91.81 170 THR B C 1
ATOM 4462 O O . THR B 1 170 ? 21.234 25.844 9.969 1 91.81 170 THR B O 1
ATOM 4465 N N . PRO B 1 171 ? 22.625 27.469 10.586 1 91.25 171 PRO B N 1
ATOM 4466 C CA . PRO B 1 171 ? 22.094 27.469 11.953 1 91.25 171 PRO B CA 1
ATOM 4467 C C . PRO B 1 171 ? 20.609 27.875 12 1 91.25 171 PRO B C 1
ATOM 4469 O O . PRO B 1 171 ? 19.859 27.391 12.844 1 91.25 171 PRO B O 1
ATOM 4472 N N . GLN B 1 172 ? 20.25 28.75 11.156 1 93.38 172 GLN B N 1
ATOM 4473 C CA . GLN B 1 172 ? 18.844 29.188 11.094 1 93.38 172 GLN B CA 1
ATOM 4474 C C . GLN B 1 172 ? 17.938 28.031 10.703 1 93.38 172 GLN B C 1
ATOM 4476 O O . GLN B 1 172 ? 16.828 27.906 11.227 1 93.38 172 GLN B O 1
ATOM 4481 N N . ALA B 1 173 ? 18.438 27.266 9.797 1 92.94 173 ALA B N 1
ATOM 4482 C CA . ALA B 1 173 ? 17.641 26.109 9.367 1 92.94 173 ALA B CA 1
ATOM 4483 C C . ALA B 1 173 ? 17.469 25.109 10.508 1 92.94 173 ALA B C 1
ATOM 4485 O O . ALA B 1 173 ? 16.391 24.562 10.695 1 92.94 173 ALA B O 1
ATOM 4486 N N . SER B 1 174 ? 18.516 24.922 11.188 1 91.94 174 SER B N 1
ATOM 4487 C CA . SER B 1 174 ? 18.453 24.016 12.328 1 91.94 174 SER B CA 1
ATOM 4488 C C . SER B 1 174 ? 17.5 24.531 13.398 1 91.94 174 SER B C 1
ATOM 4490 O O . SER B 1 174 ? 16.734 23.766 13.984 1 91.94 174 SER B O 1
ATOM 4492 N N . LEU B 1 175 ? 17.625 25.781 13.656 1 93.5 175 LEU B N 1
ATOM 4493 C CA . LEU B 1 175 ? 16.719 26.422 14.594 1 93.5 175 LEU B CA 1
ATOM 4494 C C . LEU B 1 175 ? 15.273 26.266 14.141 1 93.5 175 LEU B C 1
ATOM 4496 O O . LEU B 1 175 ? 14.398 25.922 14.945 1 93.5 175 LEU B O 1
ATOM 4500 N N . ALA B 1 176 ? 15.039 26.469 12.922 1 94.38 176 ALA B N 1
ATOM 4501 C CA . ALA B 1 176 ? 13.695 26.391 12.344 1 94.38 176 ALA B CA 1
ATOM 4502 C C . ALA B 1 176 ? 13.125 24.984 12.461 1 94.38 176 ALA B C 1
ATOM 4504 O O . ALA B 1 176 ? 11.977 24.812 12.883 1 94.38 176 ALA B O 1
ATOM 4505 N N . LEU B 1 177 ? 13.883 24.031 12.07 1 92.31 177 LEU B N 1
ATOM 4506 C CA . LEU B 1 177 ? 13.414 22.656 12.062 1 92.31 177 LEU B CA 1
ATOM 4507 C C . LEU B 1 177 ? 13.148 22.156 13.484 1 92.31 177 LEU B C 1
ATOM 4509 O O . LEU B 1 177 ? 12.195 21.422 13.727 1 92.31 177 LEU B O 1
ATOM 4513 N N . SER B 1 178 ? 14 22.562 14.336 1 92.62 178 SER B N 1
ATOM 4514 C CA . SER B 1 178 ? 13.789 22.219 15.742 1 92.62 178 SER B CA 1
ATOM 4515 C C . SER B 1 178 ? 12.516 22.859 16.281 1 92.62 178 SER B C 1
ATOM 4517 O O . SER B 1 178 ? 11.742 22.219 17 1 92.62 178 SER B O 1
ATOM 4519 N N . ALA B 1 179 ? 12.336 24.078 15.992 1 95 179 ALA B N 1
ATOM 4520 C CA . ALA B 1 179 ? 11.141 24.797 16.438 1 95 179 ALA B CA 1
ATOM 4521 C C . ALA B 1 179 ? 9.883 24.172 15.836 1 95 179 ALA B C 1
ATOM 4523 O O . ALA B 1 179 ? 8.859 24.062 16.516 1 95 179 ALA B O 1
ATOM 4524 N N . CYS B 1 180 ? 9.93 23.781 14.609 1 94 180 CYS B N 1
ATOM 4525 C CA . CYS B 1 180 ? 8.797 23.141 13.961 1 94 180 CYS B CA 1
ATOM 4526 C C . CYS B 1 180 ? 8.453 21.812 14.641 1 94 180 CYS B C 1
ATOM 4528 O O . CYS B 1 180 ? 7.281 21.484 14.789 1 94 180 CYS B O 1
ATOM 4530 N N . ALA B 1 181 ? 9.477 21.125 14.992 1 89.88 181 ALA B N 1
ATOM 4531 C CA . ALA B 1 181 ? 9.266 19.859 15.688 1 89.88 181 ALA B CA 1
ATOM 4532 C C . ALA B 1 181 ? 8.508 20.078 17 1 89.88 181 ALA B C 1
ATOM 4534 O O . ALA B 1 181 ? 7.586 19.328 17.312 1 89.88 181 ALA B O 1
ATOM 4535 N N . ILE B 1 182 ? 8.914 21.047 17.672 1 89.88 182 ILE B N 1
ATOM 4536 C CA . ILE B 1 182 ? 8.258 21.391 18.938 1 89.88 182 ILE B CA 1
ATOM 4537 C C . ILE B 1 182 ? 6.816 21.812 18.672 1 89.88 182 ILE B C 1
ATOM 4539 O O . ILE B 1 182 ? 5.902 21.391 19.391 1 89.88 182 ILE B O 1
ATOM 4543 N N . ASN B 1 183 ? 6.66 22.594 17.719 1 93.12 183 ASN B N 1
ATOM 4544 C CA . ASN B 1 183 ? 5.328 23.016 17.297 1 93.12 183 ASN B CA 1
ATOM 4545 C C . ASN B 1 183 ? 4.426 21.828 16.984 1 93.12 183 ASN B C 1
ATOM 4547 O O . ASN B 1 183 ? 3.26 21.797 17.391 1 93.12 183 ASN B O 1
ATOM 4551 N N . ASP B 1 184 ? 4.973 20.875 16.312 1 88.88 184 ASP B N 1
ATOM 4552 C CA . ASP B 1 184 ? 4.195 19.703 15.922 1 88.88 184 ASP B CA 1
ATOM 4553 C C . ASP B 1 184 ? 3.76 18.906 17.141 1 88.88 184 ASP B C 1
ATOM 4555 O O . ASP B 1 184 ? 2.615 18.453 17.234 1 88.88 184 ASP B O 1
ATOM 4559 N N . ILE B 1 185 ? 4.602 18.766 18.016 1 82.19 185 ILE B N 1
ATOM 4560 C CA . ILE B 1 185 ? 4.289 18.016 19.234 1 82.19 185 ILE B CA 1
ATOM 4561 C C . ILE B 1 185 ? 3.164 18.719 20 1 82.19 185 ILE B C 1
ATOM 4563 O O . ILE B 1 185 ? 2.172 18.078 20.359 1 82.19 185 ILE B O 1
ATOM 4567 N N . PHE B 1 186 ? 3.287 19.938 20.141 1 84.75 186 PHE B N 1
ATOM 4568 C CA . PHE B 1 186 ? 2.307 20.703 20.891 1 84.75 186 PHE B CA 1
ATOM 4569 C C . PHE B 1 186 ? 0.999 20.828 20.125 1 84.75 186 PHE B C 1
ATOM 4571 O O . PHE B 1 186 ? -0.083 20.766 20.703 1 84.75 186 PHE B O 1
ATOM 4578 N N . GLY B 1 187 ? 1.17 21.031 18.859 1 85.19 187 GLY B N 1
ATOM 4579 C CA . GLY B 1 187 ? -0.011 21.109 18.016 1 85.19 187 GLY B CA 1
ATOM 4580 C C . GLY B 1 187 ? -0.865 19.859 18.047 1 85.19 187 GLY B C 1
ATOM 4581 O O . GLY B 1 187 ? -2.092 19.938 18.156 1 85.19 187 GLY B O 1
ATOM 4582 N N . TRP B 1 188 ? -0.237 18.766 18.016 1 80.81 188 TRP B N 1
ATOM 4583 C CA . TRP B 1 188 ? -0.961 17.5 18.047 1 80.81 188 TRP B CA 1
ATOM 4584 C C . TRP B 1 188 ? -1.597 17.266 19.422 1 80.81 188 TRP B C 1
ATOM 4586 O O . TRP B 1 188 ? -2.678 16.672 19.516 1 80.81 188 TRP B O 1
ATOM 4596 N N . LEU B 1 189 ? -0.88 17.688 20.406 1 80.88 189 LEU B N 1
ATOM 4597 C CA . LEU B 1 189 ? -1.438 17.594 21.75 1 80.88 189 LEU B CA 1
ATOM 4598 C C . LEU B 1 189 ? -2.738 18.391 21.859 1 80.88 189 LEU B C 1
ATOM 4600 O O . LEU B 1 189 ? -3.736 17.891 22.375 1 80.88 189 LEU B O 1
ATOM 4604 N N . LEU B 1 190 ? -2.705 19.531 21.391 1 85.06 190 LEU B N 1
ATOM 4605 C CA . LEU B 1 190 ? -3.891 20.391 21.453 1 85.06 190 LEU B CA 1
ATOM 4606 C C . LEU B 1 190 ? -5 19.844 20.562 1 85.06 190 LEU B C 1
ATOM 4608 O O . LEU B 1 190 ? -6.18 19.922 20.906 1 85.06 190 LEU B O 1
ATOM 4612 N N . PHE B 1 191 ? -4.609 19.375 19.406 1 83.06 191 PHE B N 1
ATOM 4613 C CA . PHE B 1 191 ? -5.574 18.75 18.516 1 83.06 191 PHE B CA 1
ATOM 4614 C C . PHE B 1 191 ? -6.273 17.578 19.203 1 83.06 191 PHE B C 1
ATOM 4616 O O . PHE B 1 191 ? -7.484 17.406 19.078 1 83.06 191 PHE B O 1
ATOM 4623 N N . THR B 1 192 ? -5.512 16.844 19.906 1 76.44 192 THR B N 1
ATOM 4624 C CA . THR B 1 192 ? -6.051 15.695 20.641 1 76.44 192 THR B CA 1
ATOM 4625 C C . THR B 1 192 ? -7.047 16.156 21.703 1 76.44 192 THR B C 1
ATOM 4627 O O . THR B 1 192 ? -8.078 15.508 21.922 1 76.44 192 THR B O 1
ATOM 4630 N N . VAL B 1 193 ? -6.734 17.172 22.312 1 79.31 193 VAL B N 1
ATOM 4631 C CA . VAL B 1 193 ? -7.621 17.719 23.328 1 79.31 193 VAL B CA 1
ATOM 4632 C C . VAL B 1 193 ? -8.945 18.141 22.688 1 79.31 193 VAL B C 1
ATOM 4634 O O . VAL B 1 193 ? -10.016 17.812 23.219 1 79.31 193 VAL B O 1
ATOM 4637 N N . VAL B 1 194 ? -8.867 18.812 21.625 1 83.44 194 VAL B N 1
ATOM 4638 C CA . VAL B 1 194 ? -10.07 19.266 20.938 1 83.44 194 VAL B CA 1
ATOM 4639 C C . VAL B 1 194 ? -10.898 18.062 20.484 1 83.44 194 VAL B C 1
ATOM 4641 O O . VAL B 1 194 ? -12.117 18.047 20.641 1 83.44 194 VAL B O 1
ATOM 4644 N N . MET B 1 195 ? -10.242 17.078 19.906 1 78.12 195 MET B N 1
ATOM 4645 C CA . MET B 1 195 ? -10.938 15.898 19.406 1 78.12 195 MET B CA 1
ATOM 4646 C C . MET B 1 195 ? -11.586 15.109 20.547 1 78.12 195 MET B C 1
ATOM 4648 O O . MET B 1 195 ? -12.664 14.539 20.375 1 78.12 195 MET B O 1
ATOM 4652 N N . SER B 1 196 ? -10.875 15.094 21.641 1 75.56 196 SER B N 1
ATOM 4653 C CA . SER B 1 196 ? -11.43 14.406 22.797 1 75.56 196 SER B CA 1
ATOM 4654 C C . SER B 1 196 ? -12.695 15.094 23.297 1 75.56 196 SER B C 1
ATOM 4656 O O . SER B 1 196 ? -13.617 14.43 23.781 1 75.56 196 SER B O 1
ATOM 4658 N N . MET B 1 197 ? -12.766 16.375 23.156 1 78.94 197 MET B N 1
ATOM 4659 C CA . MET B 1 197 ? -13.93 17.141 23.578 1 78.94 197 MET B CA 1
ATOM 4660 C C . MET B 1 197 ? -15.125 16.859 22.672 1 78.94 197 MET B C 1
ATOM 4662 O O . MET B 1 197 ? -16.266 16.891 23.109 1 78.94 197 MET B O 1
ATOM 4666 N N . VAL B 1 198 ? -14.859 16.594 21.516 1 78.31 198 VAL B N 1
ATOM 4667 C CA . VAL B 1 198 ? -15.914 16.359 20.531 1 78.31 198 VAL B CA 1
ATOM 4668 C C . VAL B 1 198 ? -16.484 14.961 20.703 1 78.31 198 VAL B C 1
ATOM 4670 O O . VAL B 1 198 ? -17.703 14.758 20.578 1 78.31 198 VAL B O 1
ATOM 4673 N N . THR B 1 199 ? -15.586 14.031 20.906 1 70.56 199 THR B N 1
ATOM 4674 C CA . THR B 1 199 ? -16.031 12.648 21 1 70.56 199 THR B CA 1
ATOM 4675 C C . THR B 1 199 ? -16.625 12.367 22.375 1 70.56 199 THR B C 1
ATOM 4677 O O . THR B 1 199 ? -17.391 11.414 22.547 1 70.56 199 THR B O 1
ATOM 4680 N N . ALA B 1 200 ? -16.188 13.203 23.344 1 64.31 200 ALA B N 1
ATOM 4681 C CA . ALA B 1 200 ? -16.688 13.016 24.719 1 64.31 200 ALA B CA 1
ATOM 4682 C C . ALA B 1 200 ? -18.078 13.594 24.875 1 64.31 200 ALA B C 1
ATOM 4684 O O . ALA B 1 200 ? -18.578 13.727 26 1 64.31 200 ALA B O 1
ATOM 4685 N N . HIS B 1 201 ? -18.75 13.727 23.812 1 57.56 201 HIS B N 1
ATOM 4686 C CA . HIS B 1 201 ? -20.047 14.352 24.047 1 57.56 201 HIS B CA 1
ATOM 4687 C C . HIS B 1 201 ? -20.453 14.188 25.516 1 57.56 201 HIS B C 1
ATOM 4689 O O . HIS B 1 201 ? -20.828 15.172 26.172 1 57.56 201 HIS B O 1
ATOM 4695 N N . ALA B 1 202 ? -20.953 12.992 25.906 1 54.84 202 ALA B N 1
ATOM 4696 C CA . ALA B 1 202 ? -21.688 12.766 27.156 1 54.84 202 ALA B CA 1
ATOM 4697 C C . ALA B 1 202 ? -20.734 12.539 28.328 1 54.84 202 ALA B C 1
ATOM 4699 O O . ALA B 1 202 ? -21.156 12.156 29.422 1 54.84 202 ALA B O 1
ATOM 4700 N N . MET B 1 203 ? -19.453 12.766 27.906 1 58.78 203 MET B N 1
ATOM 4701 C CA . MET B 1 203 ? -18.594 12.328 29.016 1 58.78 203 MET B CA 1
ATOM 4702 C C . MET B 1 203 ? -18.297 13.484 29.969 1 58.78 203 MET B C 1
ATOM 4704 O O . MET B 1 203 ? -18.297 14.648 29.562 1 58.78 203 MET B O 1
ATOM 4708 N N . GLY B 1 204 ? -18.359 13.344 31.172 1 61.59 204 GLY B N 1
ATOM 4709 C CA . GLY B 1 204 ? -18.031 14.289 32.219 1 61.59 204 GLY B CA 1
ATOM 4710 C C . GLY B 1 204 ? -16.609 14.82 32.125 1 61.59 204 GLY B C 1
ATOM 4711 O O . GLY B 1 204 ? -15.773 14.242 31.453 1 61.59 204 GLY B O 1
ATOM 4712 N N . VAL B 1 205 ? -16.266 16 32.469 1 63.38 205 VAL B N 1
ATOM 4713 C CA . VAL B 1 205 ? -15 16.719 32.531 1 63.38 205 VAL B CA 1
ATOM 4714 C C . VAL B 1 205 ? -13.898 15.797 33.031 1 63.38 205 VAL B C 1
ATOM 4716 O O . VAL B 1 205 ? -12.766 15.836 32.531 1 63.38 205 VAL B O 1
ATOM 4719 N N . MET B 1 206 ? -14.234 14.984 33.844 1 64.38 206 MET B N 1
ATOM 4720 C CA . MET B 1 206 ? -13.258 14.078 34.438 1 64.38 206 MET B CA 1
ATOM 4721 C C . MET B 1 206 ? -12.797 13.031 33.438 1 64.38 206 MET B C 1
ATOM 4723 O O . MET B 1 206 ? -11.609 12.719 33.344 1 64.38 206 MET B O 1
ATOM 4727 N N . GLU B 1 207 ? -13.68 12.609 32.719 1 69.75 207 GLU B N 1
ATOM 4728 C CA . GLU B 1 207 ? -13.344 11.594 31.719 1 69.75 207 GLU B CA 1
ATOM 4729 C C . GLU B 1 207 ? -12.5 12.188 30.594 1 69.75 207 GLU B C 1
ATOM 4731 O O . GLU B 1 207 ? -11.57 11.547 30.109 1 69.75 207 GLU B O 1
ATOM 4736 N N . LEU B 1 208 ? -12.828 13.367 30.344 1 70.38 208 LEU B N 1
ATOM 4737 C CA . LEU B 1 208 ? -12.055 14.07 29.328 1 70.38 208 LEU B CA 1
ATOM 4738 C C . LEU B 1 208 ? -10.625 14.312 29.797 1 70.38 208 LEU B C 1
ATOM 4740 O O . LEU B 1 208 ? -9.68 14.125 29.031 1 70.38 208 LEU B O 1
ATOM 4744 N N . GLY B 1 209 ? -10.57 14.766 31.016 1 73 209 GLY B N 1
ATOM 4745 C CA . GLY B 1 209 ? -9.25 14.984 31.594 1 73 209 GLY B CA 1
ATOM 4746 C C . GLY B 1 209 ? -8.406 13.727 31.641 1 73 209 GLY B C 1
ATOM 4747 O O . GLY B 1 209 ? -7.207 13.773 31.344 1 73 209 GLY B O 1
ATOM 4748 N N . GLY B 1 210 ? -9.023 12.664 31.984 1 74.31 210 GLY B N 1
ATOM 4749 C CA . GLY B 1 210 ? -8.32 11.391 32.031 1 74.31 210 GLY B CA 1
ATOM 4750 C C . GLY B 1 210 ? -7.797 10.961 30.656 1 74.31 210 GLY B C 1
ATOM 4751 O O . GLY B 1 210 ? -6.652 10.516 30.547 1 74.31 210 GLY B O 1
ATOM 4752 N N . ARG B 1 211 ? -8.539 11.156 29.688 1 74.12 211 ARG B N 1
ATOM 4753 C CA . ARG B 1 211 ? -8.133 10.789 28.328 1 74.12 211 ARG B CA 1
ATOM 4754 C C . ARG B 1 211 ? -6.992 11.672 27.844 1 74.12 211 ARG B C 1
ATOM 4756 O O . ARG B 1 211 ? -6.055 11.188 27.203 1 74.12 211 ARG B O 1
ATOM 4763 N N . ALA B 1 212 ? -7.207 12.922 28.172 1 73 212 ALA B N 1
ATOM 4764 C CA . ALA B 1 212 ? -6.152 13.852 27.766 1 73 212 ALA B CA 1
ATOM 4765 C C . ALA B 1 212 ? -4.824 13.492 28.438 1 73 212 ALA B C 1
ATOM 4767 O O . ALA B 1 212 ? -3.771 13.523 27.797 1 73 212 ALA B O 1
ATOM 4768 N N . LEU B 1 213 ? -4.875 13.164 29.656 1 79.19 213 LEU B N 1
ATOM 4769 C CA . LEU B 1 213 ? -3.672 12.797 30.391 1 79.19 213 LEU B CA 1
ATOM 4770 C C . LEU B 1 213 ? -3.061 11.516 29.844 1 79.19 213 LEU B C 1
ATOM 4772 O O . LEU B 1 213 ? -1.837 11.375 29.797 1 79.19 213 LEU B O 1
ATOM 4776 N N . LEU B 1 214 ? -3.912 10.648 29.484 1 82.25 214 LEU B N 1
ATOM 4777 C CA . LEU B 1 214 ? -3.439 9.391 28.922 1 82.25 214 LEU B CA 1
ATOM 4778 C C . LEU B 1 214 ? -2.725 9.617 27.594 1 82.25 214 LEU B C 1
ATOM 4780 O O . LEU B 1 214 ? -1.7 8.984 27.312 1 82.25 214 LEU B O 1
ATOM 4784 N N . VAL B 1 215 ? -3.234 10.445 26.844 1 78.81 215 VAL B N 1
ATOM 4785 C CA . VAL B 1 215 ? -2.646 10.719 25.531 1 78.81 215 VAL B CA 1
ATOM 4786 C C . VAL B 1 215 ? -1.314 11.445 25.703 1 78.81 215 VAL B C 1
ATOM 4788 O O . VAL B 1 215 ? -0.337 11.133 25.031 1 78.81 215 VAL B O 1
ATOM 4791 N N . ILE B 1 216 ? -1.373 12.359 26.625 1 80.31 216 ILE B N 1
ATOM 4792 C CA . ILE B 1 216 ? -0.145 13.102 26.906 1 80.31 216 ILE B CA 1
ATOM 4793 C C . ILE B 1 216 ? 0.932 12.141 27.406 1 80.31 216 ILE B C 1
ATOM 4795 O O . ILE B 1 216 ? 2.084 12.211 26.969 1 80.31 216 ILE B O 1
ATOM 4799 N N . ALA B 1 217 ? 0.516 11.32 28.234 1 87.12 217 ALA B N 1
ATOM 4800 C CA . ALA B 1 217 ? 1.445 10.32 28.75 1 87.12 217 ALA B CA 1
ATOM 4801 C C . ALA B 1 217 ? 1.971 9.43 27.625 1 87.12 217 ALA B C 1
ATOM 4803 O O . ALA B 1 217 ? 3.16 9.102 27.594 1 87.12 217 ALA B O 1
ATOM 4804 N N . PHE B 1 218 ? 1.123 9.086 26.781 1 87.69 218 PHE B N 1
ATOM 4805 C CA . PHE B 1 218 ? 1.511 8.227 25.672 1 87.69 218 PHE B CA 1
ATOM 4806 C C . PHE B 1 218 ? 2.49 8.938 24.75 1 87.69 218 PHE B C 1
ATOM 4808 O O . PHE B 1 218 ? 3.465 8.344 24.281 1 87.69 218 PHE B O 1
ATOM 4815 N N . ILE B 1 219 ? 2.248 10.172 24.531 1 85.06 219 ILE B N 1
ATOM 4816 C CA . ILE B 1 219 ? 3.129 10.969 23.688 1 85.06 219 ILE B CA 1
ATOM 4817 C C . ILE B 1 219 ? 4.508 11.07 24.328 1 85.06 219 ILE B C 1
ATOM 4819 O O . ILE B 1 219 ? 5.527 10.828 23.672 1 85.06 219 ILE B O 1
ATOM 4823 N N . ILE B 1 220 ? 4.488 11.336 25.547 1 84.31 220 ILE B N 1
ATOM 4824 C CA . ILE B 1 220 ? 5.738 11.516 26.281 1 84.31 220 ILE B CA 1
ATOM 4825 C C . ILE B 1 220 ? 6.52 10.203 26.297 1 84.31 220 ILE B C 1
ATOM 4827 O O . ILE B 1 220 ? 7.727 10.188 26.047 1 84.31 220 ILE B O 1
ATOM 4831 N N . VAL B 1 221 ? 5.816 9.164 26.547 1 88.38 221 VAL B N 1
ATOM 4832 C CA . VAL B 1 221 ? 6.465 7.859 26.609 1 88.38 221 VAL B CA 1
ATOM 4833 C C . VAL B 1 221 ? 7.008 7.488 25.234 1 88.38 221 VAL B C 1
ATOM 4835 O O . VAL B 1 221 ? 8.125 6.977 25.109 1 88.38 221 VAL B O 1
ATOM 4838 N N . SER B 1 222 ? 6.223 7.695 24.234 1 88.81 222 SER B N 1
ATOM 4839 C CA . SER B 1 222 ? 6.633 7.379 22.859 1 88.81 222 SER B CA 1
ATOM 4840 C C . SER B 1 222 ? 7.875 8.164 22.469 1 88.81 222 SER B C 1
ATOM 4842 O O . SER B 1 222 ? 8.781 7.625 21.828 1 88.81 222 SER B O 1
ATOM 4844 N N . ILE B 1 223 ? 7.918 9.352 22.875 1 82.19 223 ILE B N 1
ATOM 4845 C CA . ILE B 1 223 ? 9.031 10.219 22.516 1 82.19 223 ILE B CA 1
ATOM 4846 C C . ILE B 1 223 ? 10.266 9.852 23.344 1 82.19 223 ILE B C 1
ATOM 4848 O O . ILE B 1 223 ? 11.383 9.836 22.828 1 82.19 223 ILE B O 1
ATOM 4852 N N . ALA B 1 224 ? 10.055 9.539 24.562 1 84.62 224 ALA B N 1
ATOM 4853 C CA . ALA B 1 224 ? 11.156 9.297 25.5 1 84.62 224 ALA B CA 1
ATOM 4854 C C . ALA B 1 224 ? 11.805 7.941 25.25 1 84.62 224 ALA B C 1
ATOM 4856 O O . ALA B 1 224 ? 13.031 7.816 25.297 1 84.62 224 ALA B O 1
ATOM 4857 N N . VAL B 1 225 ? 10.906 6.965 24.969 1 90.88 225 VAL B N 1
ATOM 4858 C CA . VAL B 1 225 ? 11.469 5.621 24.953 1 90.88 225 VAL B CA 1
ATOM 4859 C C . VAL B 1 225 ? 11.273 4.992 23.578 1 90.88 225 VAL B C 1
ATOM 4861 O O . VAL B 1 225 ? 11.914 3.992 23.25 1 90.88 225 VAL B O 1
ATOM 4864 N N . GLY B 1 226 ? 10.492 5.582 22.812 1 91.69 226 GLY B N 1
ATOM 4865 C CA . GLY B 1 226 ? 10.117 4.98 21.531 1 91.69 226 GLY B CA 1
ATOM 4866 C C . GLY B 1 226 ? 11.312 4.711 20.641 1 91.69 226 GLY B C 1
ATOM 4867 O O . GLY B 1 226 ? 11.406 3.645 20.031 1 91.69 226 GLY B O 1
ATOM 4868 N N . ALA B 1 227 ? 12.164 5.684 20.594 1 90.75 227 ALA B N 1
ATOM 4869 C CA . ALA B 1 227 ? 13.352 5.523 19.766 1 90.75 227 ALA B CA 1
ATOM 4870 C C . ALA B 1 227 ? 14.211 4.363 20.25 1 90.75 227 ALA B C 1
ATOM 4872 O O . ALA B 1 227 ? 14.758 3.604 19.438 1 90.75 227 ALA B O 1
ATOM 4873 N N . LYS B 1 228 ? 14.352 4.254 21.516 1 91.94 228 LYS B N 1
ATOM 4874 C CA . LYS B 1 228 ? 15.164 3.188 22.109 1 91.94 228 LYS B CA 1
ATOM 4875 C C . LYS B 1 228 ? 14.531 1.821 21.859 1 91.94 228 LYS B C 1
ATOM 4877 O O . LYS B 1 228 ? 15.234 0.854 21.562 1 91.94 228 LYS B O 1
ATOM 4882 N N . VAL B 1 229 ? 13.281 1.783 22.016 1 92.5 229 VAL B N 1
ATOM 4883 C CA . VAL B 1 229 ? 12.555 0.537 21.797 1 92.5 229 VAL B CA 1
ATOM 4884 C C . VAL B 1 229 ? 12.672 0.118 20.328 1 92.5 229 VAL B C 1
ATOM 4886 O O . VAL B 1 229 ? 12.891 -1.058 20.031 1 92.5 229 VAL B O 1
ATOM 4889 N N . LEU B 1 230 ? 12.523 1.062 19.484 1 93.06 230 LEU B N 1
ATOM 4890 C CA . LEU B 1 230 ? 12.609 0.772 18.047 1 93.06 230 LEU B CA 1
ATOM 4891 C C . LEU B 1 230 ? 14.008 0.316 17.672 1 93.06 230 LEU B C 1
ATOM 4893 O O . LEU B 1 230 ? 14.172 -0.587 16.859 1 93.06 230 LEU B O 1
ATOM 4897 N N . ASN B 1 231 ? 15.023 0.958 18.281 1 93.62 231 ASN B N 1
ATOM 4898 C CA . ASN B 1 231 ? 16.406 0.532 18.062 1 93.62 231 ASN B CA 1
ATOM 4899 C C . ASN B 1 231 ? 16.609 -0.917 18.484 1 93.62 231 ASN B C 1
ATOM 4901 O O . ASN B 1 231 ? 17.266 -1.687 17.781 1 93.62 231 ASN B O 1
ATOM 4905 N N . PHE B 1 232 ? 16.094 -1.163 19.578 1 93 232 PHE B N 1
ATOM 4906 C CA . PHE B 1 232 ? 16.219 -2.516 20.109 1 93 232 PHE B CA 1
ATOM 4907 C C . PHE B 1 232 ? 15.531 -3.521 19.203 1 93 232 PHE B C 1
ATOM 4909 O O . PHE B 1 232 ? 16.094 -4.57 18.875 1 93 232 PHE B O 1
ATOM 4916 N N . ALA B 1 233 ? 14.352 -3.244 18.781 1 91.94 233 ALA B N 1
ATOM 4917 C CA . ALA B 1 233 ? 13.578 -4.129 17.922 1 91.94 233 ALA B CA 1
ATOM 4918 C C . ALA B 1 233 ? 14.266 -4.309 16.562 1 91.94 233 ALA B C 1
ATOM 4920 O O . ALA B 1 233 ? 14.297 -5.418 16.016 1 91.94 233 ALA B O 1
ATOM 4921 N N . LEU B 1 234 ? 14.734 -3.254 16.078 1 92.31 234 LEU B N 1
ATOM 4922 C CA . LEU B 1 234 ? 15.406 -3.309 14.789 1 92.31 234 LEU B CA 1
ATOM 4923 C C . LEU B 1 234 ? 16.672 -4.156 14.867 1 92.31 234 LEU B C 1
ATOM 4925 O O . LEU B 1 234 ? 17 -4.879 13.922 1 92.31 234 LEU B O 1
ATOM 4929 N N . LYS B 1 235 ? 17.406 -3.982 15.914 1 91.75 235 LYS B N 1
ATOM 4930 C CA . LYS B 1 235 ? 18.594 -4.812 16.125 1 91.75 235 LYS B CA 1
ATOM 4931 C C . LYS B 1 235 ? 18.234 -6.297 16.094 1 91.75 235 LYS B C 1
ATOM 4933 O O . LYS B 1 235 ? 18.953 -7.105 15.516 1 91.75 235 LYS B O 1
ATOM 4938 N N . ARG B 1 236 ? 17.188 -6.672 16.672 1 87.31 236 ARG B N 1
ATOM 4939 C CA . ARG B 1 236 ? 16.75 -8.062 16.703 1 87.31 236 ARG B CA 1
ATOM 4940 C C . ARG B 1 236 ? 16.328 -8.539 15.312 1 87.31 236 ARG B C 1
ATOM 4942 O O . ARG B 1 236 ? 16.531 -9.703 14.961 1 87.31 236 ARG B O 1
ATOM 4949 N N . VAL B 1 237 ? 15.641 -7.672 14.617 1 86.25 237 VAL B N 1
ATOM 4950 C CA . VAL B 1 237 ? 15.172 -8.008 13.281 1 86.25 237 VAL B CA 1
ATOM 4951 C C . VAL B 1 237 ? 16.375 -8.18 12.344 1 86.25 237 VAL B C 1
ATOM 4953 O O . VAL B 1 237 ? 16.375 -9.062 11.484 1 86.25 237 VAL B O 1
ATOM 4956 N N . GLU B 1 238 ? 17.281 -7.266 12.461 1 85.81 238 GLU B N 1
ATOM 4957 C CA . GLU B 1 238 ? 18.5 -7.344 11.648 1 85.81 238 GLU B CA 1
ATOM 4958 C C . GLU B 1 238 ? 19.234 -8.656 11.875 1 85.81 238 GLU B C 1
ATOM 4960 O O . GLU B 1 238 ? 19.953 -9.133 10.992 1 85.81 238 GLU B O 1
ATOM 4965 N N . GLY B 1 239 ? 19.031 -9.203 13 1 81.81 239 GLY B N 1
ATOM 4966 C CA . GLY B 1 239 ? 19.688 -10.453 13.336 1 81.81 239 GLY B CA 1
ATOM 4967 C C . GLY B 1 239 ? 18.984 -11.672 12.766 1 81.81 239 GLY B C 1
ATOM 4968 O O . GLY B 1 239 ? 19.531 -12.773 12.773 1 81.81 239 GLY B O 1
ATOM 4969 N N . THR B 1 240 ? 17.859 -11.453 12.234 1 76.69 240 THR B N 1
ATOM 4970 C CA . THR B 1 240 ? 17.109 -12.555 11.648 1 76.69 240 THR B CA 1
ATOM 4971 C C . THR B 1 240 ? 17.484 -12.75 10.18 1 76.69 240 THR B C 1
ATOM 4973 O O . THR B 1 240 ? 18.266 -11.969 9.625 1 76.69 240 THR B O 1
ATOM 4976 N N . SER B 1 241 ? 16.969 -13.805 9.547 1 72.31 241 SER B N 1
ATOM 4977 C CA . SER B 1 241 ? 17.281 -14.125 8.156 1 72.31 241 SER B CA 1
ATOM 4978 C C . SER B 1 241 ? 16.312 -13.422 7.199 1 72.31 241 SER B C 1
ATOM 4980 O O . SER B 1 241 ? 16.375 -13.641 5.988 1 72.31 241 SER B O 1
ATOM 4982 N N . LEU B 1 242 ? 15.531 -12.539 7.754 1 74.25 242 LEU B N 1
ATOM 4983 C CA . LEU B 1 242 ? 14.578 -11.836 6.91 1 74.25 242 LEU B CA 1
ATOM 4984 C C . LEU B 1 242 ? 15.289 -10.844 5.992 1 74.25 242 LEU B C 1
ATOM 4986 O O . LEU B 1 242 ? 16.281 -10.227 6.391 1 74.25 242 LEU B O 1
ATOM 4990 N N . PRO B 1 243 ? 14.742 -10.812 4.77 1 74.25 243 PRO B N 1
ATOM 4991 C CA . PRO B 1 243 ? 15.383 -9.891 3.826 1 74.25 243 PRO B CA 1
ATOM 4992 C C . PRO B 1 243 ? 15.32 -8.438 4.281 1 74.25 243 PRO B C 1
ATOM 4994 O O . PRO B 1 243 ? 14.273 -7.977 4.738 1 74.25 243 PRO B O 1
ATOM 4997 N N . GLN B 1 244 ? 16.453 -7.816 4.281 1 79.25 244 GLN B N 1
ATOM 4998 C CA . GLN B 1 244 ? 16.516 -6.375 4.512 1 79.25 244 GLN B CA 1
ATOM 4999 C C . GLN B 1 244 ? 16.516 -5.609 3.193 1 79.25 244 GLN B C 1
ATOM 5001 O O . GLN B 1 244 ? 17.016 -6.094 2.182 1 79.25 244 GLN B O 1
ATOM 5006 N N . PRO B 1 245 ? 15.836 -4.477 3.15 1 82.5 245 PRO B N 1
ATOM 5007 C CA . PRO B 1 245 ? 15.273 -3.652 4.223 1 82.5 245 PRO B CA 1
ATOM 5008 C C . PRO B 1 245 ? 13.797 -3.943 4.48 1 82.5 245 PRO B C 1
ATOM 5010 O O . PRO B 1 245 ? 13.156 -3.25 5.273 1 82.5 245 PRO B O 1
ATOM 5013 N N . ALA B 1 246 ? 13.312 -4.953 3.855 1 81.62 246 ALA B N 1
ATOM 5014 C CA . ALA B 1 246 ? 11.891 -5.273 3.92 1 81.62 246 ALA B CA 1
ATOM 5015 C C . ALA B 1 246 ? 11.453 -5.551 5.355 1 81.62 246 ALA B C 1
ATOM 5017 O O . ALA B 1 246 ? 10.398 -5.086 5.793 1 81.62 246 ALA B O 1
ATOM 5018 N N . ALA B 1 247 ? 12.305 -6.207 6.023 1 85.44 247 ALA B N 1
ATOM 5019 C CA . ALA B 1 247 ? 11.969 -6.566 7.398 1 85.44 247 ALA B CA 1
ATOM 5020 C C . ALA B 1 247 ? 11.875 -5.328 8.281 1 85.44 247 ALA B C 1
ATOM 5022 O O . ALA B 1 247 ? 10.961 -5.215 9.109 1 85.44 247 ALA B O 1
ATOM 5023 N N . ALA B 1 248 ? 12.828 -4.461 8.125 1 88.56 248 ALA B N 1
ATOM 5024 C CA . ALA B 1 248 ? 12.836 -3.225 8.898 1 88.56 248 ALA B CA 1
ATOM 5025 C C . ALA B 1 248 ? 11.625 -2.355 8.547 1 88.56 248 ALA B C 1
ATOM 5027 O O . ALA B 1 248 ? 11.039 -1.717 9.43 1 88.56 248 ALA B O 1
ATOM 5028 N N . GLN B 1 249 ? 11.289 -2.33 7.305 1 88.94 249 GLN B N 1
ATOM 5029 C CA . GLN B 1 249 ? 10.141 -1.549 6.855 1 88.94 249 GLN B CA 1
ATOM 5030 C C . GLN B 1 249 ? 8.852 -2.07 7.473 1 88.94 249 GLN B C 1
ATOM 5032 O O . GLN B 1 249 ? 8.008 -1.286 7.926 1 88.94 249 GLN B O 1
ATOM 5037 N N . THR B 1 250 ? 8.727 -3.357 7.496 1 90.31 250 THR B N 1
ATOM 5038 C CA . THR B 1 250 ? 7.551 -3.988 8.086 1 90.31 250 THR B CA 1
ATOM 5039 C C . THR B 1 250 ? 7.438 -3.643 9.57 1 90.31 250 THR B C 1
ATOM 5041 O O . THR B 1 250 ? 6.34 -3.4 10.07 1 90.31 250 THR B O 1
ATOM 5044 N N . LEU B 1 251 ? 8.547 -3.633 10.195 1 91.75 251 LEU B N 1
ATOM 5045 C CA . LEU B 1 251 ? 8.562 -3.309 11.617 1 91.75 251 LEU B CA 1
ATOM 5046 C C . LEU B 1 251 ? 8.102 -1.874 11.852 1 91.75 251 LEU B C 1
ATOM 5048 O O . LEU B 1 251 ? 7.281 -1.616 12.742 1 91.75 251 LEU B O 1
ATOM 5052 N N . ILE B 1 252 ? 8.594 -0.972 11.086 1 92.5 252 ILE B N 1
ATOM 5053 C CA . ILE B 1 252 ? 8.258 0.438 11.242 1 92.5 252 ILE B CA 1
ATOM 5054 C C . ILE B 1 252 ? 6.762 0.642 11 1 92.5 252 ILE B C 1
ATOM 5056 O O . ILE B 1 252 ? 6.094 1.333 11.773 1 92.5 252 ILE B O 1
ATOM 5060 N N . VAL B 1 253 ? 6.254 0.03 9.984 1 93.25 253 VAL B N 1
ATOM 5061 C CA . VAL B 1 253 ? 4.836 0.142 9.656 1 93.25 253 VAL B CA 1
ATOM 5062 C C . VAL B 1 253 ? 4 -0.499 10.766 1 93.25 253 VAL B C 1
ATOM 5064 O O . VAL B 1 253 ? 2.949 0.026 11.141 1 93.25 253 VAL B O 1
ATOM 5067 N N . SER B 1 254 ? 4.48 -1.601 11.289 1 94.56 254 SER B N 1
ATOM 5068 C CA . SER B 1 254 ? 3.771 -2.283 12.367 1 94.56 254 SER B CA 1
ATOM 5069 C C . SER B 1 254 ? 3.713 -1.422 13.625 1 94.56 254 SER B C 1
ATOM 5071 O O . SER B 1 254 ? 2.711 -1.431 14.344 1 94.56 254 SER B O 1
ATOM 5073 N N . VAL B 1 255 ? 4.789 -0.739 13.875 1 94.5 255 VAL B N 1
ATOM 5074 C CA . VAL B 1 255 ? 4.797 0.18 15.008 1 94.5 255 VAL B CA 1
ATOM 5075 C C . VAL B 1 255 ? 3.783 1.299 14.773 1 94.5 255 VAL B C 1
ATOM 5077 O O . VAL B 1 255 ? 3.102 1.733 15.703 1 94.5 255 VAL B O 1
ATOM 5080 N N . GLY B 1 256 ? 3.729 1.78 13.555 1 95.06 256 GLY B N 1
ATOM 5081 C CA . GLY B 1 256 ? 2.697 2.744 13.203 1 95.06 256 GLY B CA 1
ATOM 5082 C C . GLY B 1 256 ? 1.291 2.23 13.461 1 95.06 256 GLY B C 1
ATOM 5083 O O . GLY B 1 256 ? 0.463 2.934 14.039 1 95.06 256 GLY B O 1
ATOM 5084 N N . LEU B 1 257 ? 1.07 1.021 13.047 1 95.94 257 LEU B N 1
ATOM 5085 C CA . LEU B 1 257 ? -0.232 0.396 13.25 1 95.94 257 LEU B CA 1
ATOM 5086 C C . LEU B 1 257 ? -0.528 0.229 14.734 1 95.94 257 LEU B C 1
ATOM 5088 O O . LEU B 1 257 ? -1.651 0.475 15.18 1 95.94 257 LEU B O 1
ATOM 5092 N N . LEU B 1 258 ? 0.411 -0.164 15.461 1 95.31 258 LEU B N 1
ATOM 5093 C CA . LEU B 1 258 ? 0.242 -0.354 16.891 1 95.31 258 LEU B CA 1
ATOM 5094 C C . LEU B 1 258 ? -0.07 0.969 17.578 1 95.31 258 LEU B C 1
ATOM 5096 O O . LEU B 1 258 ? -1.018 1.057 18.375 1 95.31 258 LEU B O 1
ATOM 5100 N N . CYS B 1 259 ? 0.747 1.941 17.281 1 95 259 CYS B N 1
ATOM 5101 C CA . CYS B 1 259 ? 0.514 3.258 17.859 1 95 259 CYS B CA 1
ATOM 5102 C C . CYS B 1 259 ? -0.836 3.816 17.422 1 95 259 CYS B C 1
ATOM 5104 O O . CYS B 1 259 ? -1.532 4.457 18.219 1 95 259 CYS B O 1
ATOM 5106 N N . GLY B 1 260 ? -1.152 3.629 16.156 1 93.69 260 GLY B N 1
ATOM 5107 C CA . GLY B 1 260 ? -2.459 4.047 15.672 1 93.69 260 GLY B CA 1
ATOM 5108 C C . GLY B 1 260 ? -3.605 3.373 16.406 1 93.69 260 GLY B C 1
ATOM 5109 O O . GLY B 1 260 ? -4.594 4.023 16.75 1 93.69 260 GLY B O 1
ATOM 5110 N N . ALA B 1 261 ? -3.475 2.072 16.656 1 93.56 261 ALA B N 1
ATOM 5111 C CA . ALA B 1 261 ? -4.5 1.328 17.391 1 93.56 261 ALA B CA 1
ATOM 5112 C C . ALA B 1 261 ? -4.637 1.843 18.828 1 93.56 261 ALA B C 1
ATOM 5114 O O . ALA B 1 261 ? -5.75 1.982 19.328 1 93.56 261 ALA B O 1
ATOM 5115 N N . ILE B 1 262 ? -3.557 2.145 19.422 1 92.5 262 ILE B N 1
ATOM 5116 C CA . ILE B 1 262 ? -3.553 2.611 20.812 1 92.5 262 ILE B CA 1
ATOM 5117 C C . ILE B 1 262 ? -4.223 3.98 20.891 1 92.5 262 ILE B C 1
ATOM 5119 O O . ILE B 1 262 ? -5.102 4.199 21.734 1 92.5 262 ILE B O 1
ATOM 5123 N N . THR B 1 263 ? -3.826 4.855 19.984 1 88.31 263 THR B N 1
ATOM 5124 C CA . THR B 1 263 ? -4.387 6.199 20.047 1 88.31 263 THR B CA 1
ATOM 5125 C C . THR B 1 263 ? -5.879 6.176 19.719 1 88.31 263 THR B C 1
ATOM 5127 O O . THR B 1 263 ? -6.668 6.891 20.344 1 88.31 263 THR B O 1
ATOM 5130 N N . GLN B 1 264 ? -6.199 5.398 18.734 1 85.44 264 GLN B N 1
ATOM 5131 C CA . GLN B 1 264 ? -7.613 5.266 18.406 1 85.44 264 GLN B CA 1
ATOM 5132 C C . GLN B 1 264 ? -8.398 4.688 19.578 1 85.44 264 GLN B C 1
ATOM 5134 O O . GLN B 1 264 ? -9.523 5.125 19.859 1 85.44 264 GLN B O 1
ATOM 5139 N N . TRP B 1 265 ? -7.848 3.705 20.203 1 84.12 265 TRP B N 1
ATOM 5140 C CA . TRP B 1 265 ? -8.484 3.092 21.375 1 84.12 265 TRP B CA 1
ATOM 5141 C C . TRP B 1 265 ? -8.656 4.105 22.5 1 84.12 265 TRP B C 1
ATOM 5143 O O . TRP B 1 265 ? -9.633 4.051 23.25 1 84.12 265 TRP B O 1
ATOM 5153 N N . MET B 1 266 ? -7.699 4.98 22.609 1 81.88 266 MET B N 1
ATOM 5154 C CA . MET B 1 266 ? -7.746 6.02 23.641 1 81.88 266 MET B CA 1
ATOM 5155 C C . MET B 1 266 ? -8.766 7.094 23.281 1 81.88 266 MET B C 1
ATOM 5157 O O . MET B 1 266 ? -9.039 7.988 24.078 1 81.88 266 MET B O 1
ATOM 5161 N N . GLY B 1 267 ? -9.305 6.93 22.141 1 74.25 267 GLY B N 1
ATOM 5162 C CA . GLY B 1 267 ? -10.336 7.871 21.734 1 74.25 267 GLY B CA 1
ATOM 5163 C C . GLY B 1 267 ? -9.812 9.016 20.891 1 74.25 267 GLY B C 1
ATOM 5164 O O . GLY B 1 267 ? -10.508 10.008 20.672 1 74.25 267 GLY B O 1
ATOM 5165 N N . ILE B 1 268 ? -8.586 8.742 20.625 1 76.81 268 ILE B N 1
ATOM 5166 C CA . ILE B 1 268 ? -7.984 9.688 19.688 1 76.81 268 ILE B CA 1
ATOM 5167 C C . ILE B 1 268 ? -7.91 9.055 18.297 1 76.81 268 ILE B C 1
ATOM 5169 O O . ILE B 1 268 ? -8.125 7.848 18.156 1 76.81 268 ILE B O 1
ATOM 5173 N N . HIS B 1 269 ? -7.828 9.875 17.219 1 79.44 269 HIS B N 1
ATOM 5174 C CA . HIS B 1 269 ? -7.773 9.352 15.859 1 79.44 269 HIS B CA 1
ATOM 5175 C C . HIS B 1 269 ? -6.438 8.672 15.586 1 79.44 269 HIS B C 1
ATOM 5177 O O . HIS B 1 269 ? -5.398 9.094 16.109 1 79.44 269 HIS B O 1
ATOM 5183 N N . ALA B 1 270 ? -6.426 7.609 14.867 1 87.94 270 ALA B N 1
ATOM 5184 C CA . ALA B 1 270 ? -5.289 6.742 14.57 1 87.94 270 ALA B CA 1
ATOM 5185 C C . ALA B 1 270 ? -4.152 7.531 13.93 1 87.94 270 ALA B C 1
ATOM 5187 O O . ALA B 1 270 ? -2.982 7.152 14.047 1 87.94 270 ALA B O 1
ATOM 5188 N N . ILE B 1 271 ? -4.43 8.609 13.32 1 87.44 271 ILE B N 1
ATOM 5189 C CA . ILE B 1 271 ? -3.443 9.367 12.555 1 87.44 271 ILE B CA 1
ATOM 5190 C C . ILE B 1 271 ? -2.342 9.867 13.484 1 87.44 271 ILE B C 1
ATOM 5192 O O . ILE B 1 271 ? -1.168 9.891 13.109 1 87.44 271 ILE B O 1
ATOM 5196 N N . LEU B 1 272 ? -2.678 10.203 14.734 1 87.88 272 LEU B N 1
ATOM 5197 C CA . LEU B 1 272 ? -1.679 10.641 15.703 1 87.88 272 LEU B CA 1
ATOM 5198 C C . LEU B 1 272 ? -0.669 9.539 15.984 1 87.88 272 LEU B C 1
ATOM 5200 O O . LEU B 1 272 ? 0.529 9.797 16.109 1 87.88 272 LEU B O 1
ATOM 5204 N N . GLY B 1 273 ? -1.19 8.398 16.156 1 91.69 273 GLY B N 1
ATOM 5205 C CA . GLY B 1 273 ? -0.313 7.262 16.406 1 91.69 273 GLY B CA 1
ATOM 5206 C C . GLY B 1 273 ? 0.7 7.043 15.297 1 91.69 273 GLY B C 1
ATOM 5207 O O . GLY B 1 273 ? 1.869 6.754 15.57 1 91.69 273 GLY B O 1
ATOM 5208 N N . PHE B 1 274 ? 0.287 7.113 14.102 1 93.12 274 PHE B N 1
ATOM 5209 C CA . PHE B 1 274 ? 1.192 6.949 12.969 1 93.12 274 PHE B CA 1
ATOM 5210 C C . PHE B 1 274 ? 2.244 8.047 12.945 1 93.12 274 PHE B C 1
ATOM 5212 O O . PHE B 1 274 ? 3.416 7.793 12.664 1 93.12 274 PHE B O 1
ATOM 5219 N N . PHE B 1 275 ? 1.863 9.234 13.25 1 91.12 275 PHE B N 1
ATOM 5220 C CA . PHE B 1 275 ? 2.812 10.336 13.344 1 91.12 275 PHE B CA 1
ATOM 5221 C C . PHE B 1 275 ? 3.838 10.07 14.445 1 91.12 275 PHE B C 1
ATOM 5223 O O . PHE B 1 275 ? 5.035 10.281 14.242 1 91.12 275 PHE B O 1
ATOM 5230 N N . LEU B 1 276 ? 3.363 9.633 15.562 1 92.75 276 LEU B N 1
ATOM 5231 C CA . LEU B 1 276 ? 4.246 9.336 16.688 1 92.75 276 LEU B CA 1
ATOM 5232 C C . LEU B 1 276 ? 5.242 8.242 16.312 1 92.75 276 LEU B C 1
ATOM 5234 O O . LEU B 1 276 ? 6.422 8.328 16.672 1 92.75 276 LEU B O 1
ATOM 5238 N N . ALA B 1 277 ? 4.734 7.234 15.688 1 94.06 277 ALA B N 1
ATOM 5239 C CA . ALA B 1 277 ? 5.625 6.168 15.242 1 94.06 277 ALA B CA 1
ATOM 5240 C C . ALA B 1 277 ? 6.691 6.707 14.297 1 94.06 277 ALA B C 1
ATOM 5242 O O . ALA B 1 277 ? 7.852 6.289 14.352 1 94.06 277 ALA B O 1
ATOM 5243 N N . GLY B 1 278 ? 6.305 7.57 13.406 1 92.56 278 GLY B N 1
ATOM 5244 C CA . GLY B 1 278 ? 7.266 8.227 12.539 1 92.56 278 GLY B CA 1
ATOM 5245 C C . GLY B 1 278 ? 8.312 9.023 13.297 1 92.56 278 GLY B C 1
ATOM 5246 O O . GLY B 1 278 ? 9.5 8.977 12.969 1 92.56 278 GLY B O 1
ATOM 5247 N N . THR B 1 279 ? 7.855 9.703 14.281 1 90.88 279 THR B N 1
ATOM 5248 C CA . THR B 1 279 ? 8.758 10.5 15.102 1 90.88 279 THR B CA 1
ATOM 5249 C C . THR B 1 279 ? 9.75 9.609 15.844 1 90.88 279 THR B C 1
ATOM 5251 O O . THR B 1 279 ? 10.922 9.945 15.969 1 90.88 279 THR B O 1
ATOM 5254 N N . MET B 1 280 ? 9.242 8.492 16.344 1 92.81 280 MET B N 1
ATOM 5255 C CA . MET B 1 280 ? 10.117 7.516 16.984 1 92.81 280 MET B CA 1
ATOM 5256 C C . MET B 1 280 ? 11.188 7.031 16 1 92.81 280 MET B C 1
ATOM 5258 O O . MET B 1 280 ? 12.367 6.961 16.359 1 92.81 280 MET B O 1
ATOM 5262 N N . ALA B 1 281 ? 10.75 6.734 14.875 1 91.56 281 ALA B N 1
ATOM 5263 C CA . ALA B 1 281 ? 11.672 6.242 13.852 1 91.56 281 ALA B CA 1
ATOM 5264 C C . ALA B 1 281 ? 12.656 7.328 13.43 1 91.56 281 ALA B C 1
ATOM 5266 O O . ALA B 1 281 ? 13.828 7.039 13.156 1 91.56 281 ALA B O 1
ATOM 5267 N N . GLY B 1 282 ? 12.164 8.516 13.344 1 88.25 282 GLY B N 1
ATOM 5268 C CA . GLY B 1 282 ? 13.031 9.633 12.992 1 88.25 282 GLY B CA 1
ATOM 5269 C C . GLY B 1 282 ? 14.125 9.891 14.008 1 88.25 282 GLY B C 1
ATOM 5270 O O . GLY B 1 282 ? 15.18 10.422 13.672 1 88.25 282 GLY B O 1
ATOM 5271 N N . SER B 1 283 ? 13.906 9.461 15.203 1 89.81 283 SER B N 1
ATOM 5272 C CA . SER B 1 283 ? 14.844 9.703 16.297 1 89.81 283 SER B CA 1
ATOM 5273 C C . SER B 1 283 ? 15.688 8.469 16.594 1 89.81 283 SER B C 1
ATOM 5275 O O . SER B 1 283 ? 16.578 8.508 17.438 1 89.81 283 SER B O 1
ATOM 5277 N N . ALA B 1 284 ? 15.375 7.383 15.875 1 90.88 284 ALA B N 1
ATOM 5278 C CA . ALA B 1 284 ? 16.078 6.125 16.125 1 90.88 284 ALA B CA 1
ATOM 5279 C C . ALA B 1 284 ? 17.359 6.039 15.297 1 90.88 284 ALA B C 1
ATOM 5281 O O . ALA B 1 284 ? 17.328 6.195 14.07 1 90.88 284 ALA B O 1
ATOM 5282 N N . LYS B 1 285 ? 18.406 5.715 15.883 1 88.06 285 LYS B N 1
ATOM 5283 C CA . LYS B 1 285 ? 19.719 5.68 15.25 1 88.06 285 LYS B CA 1
ATOM 5284 C C . LYS B 1 285 ? 19.781 4.59 14.18 1 88.06 285 LYS B C 1
ATOM 5286 O O . LYS B 1 285 ? 20.453 4.75 13.164 1 88.06 285 LYS B O 1
ATOM 5291 N N . ARG B 1 286 ? 19.062 3.568 14.398 1 90.31 286 ARG B N 1
ATOM 5292 C CA . ARG B 1 286 ? 19.156 2.428 13.492 1 90.31 286 ARG B CA 1
ATOM 5293 C C . ARG B 1 286 ? 18.266 2.615 12.281 1 90.31 286 ARG B C 1
ATOM 5295 O O . ARG B 1 286 ? 18.359 1.863 11.305 1 90.31 286 ARG B O 1
ATOM 5302 N N . VAL B 1 287 ? 17.438 3.531 12.391 1 90.19 287 VAL B N 1
ATOM 5303 C CA . VAL B 1 287 ? 16.656 3.873 11.211 1 90.19 287 VAL B CA 1
ATOM 5304 C C . VAL B 1 287 ? 17.438 4.852 10.336 1 90.19 287 VAL B C 1
ATOM 5306 O O . VAL B 1 287 ? 17.344 6.066 10.516 1 90.19 287 VAL B O 1
ATOM 5309 N N . THR B 1 288 ? 18.094 4.316 9.352 1 87.5 288 THR B N 1
ATOM 5310 C CA . THR B 1 288 ? 18.938 5.117 8.477 1 87.5 288 THR B CA 1
ATOM 5311 C C . THR B 1 288 ? 18.094 5.992 7.555 1 87.5 288 THR B C 1
ATOM 5313 O O . THR B 1 288 ? 16.906 5.758 7.395 1 87.5 288 THR B O 1
ATOM 5316 N N . GLU B 1 289 ? 18.688 6.988 7.02 1 85.19 289 GLU B N 1
ATOM 5317 C CA . GLU B 1 289 ? 18.016 7.852 6.047 1 85.19 289 GLU B CA 1
ATOM 5318 C C . GLU B 1 289 ? 17.516 7.051 4.848 1 85.19 289 GLU B C 1
ATOM 5320 O O . GLU B 1 289 ? 16.453 7.328 4.309 1 85.19 289 GLU B O 1
ATOM 5325 N N . GLU B 1 290 ? 18.25 6.086 4.516 1 83.19 290 GLU B N 1
ATOM 5326 C CA . GLU B 1 290 ? 17.891 5.23 3.393 1 83.19 290 GLU B CA 1
ATOM 5327 C C . GLU B 1 290 ? 16.625 4.434 3.695 1 83.19 290 GLU B C 1
ATOM 5329 O O . GLU B 1 290 ? 15.75 4.285 2.834 1 83.19 290 GLU B O 1
ATOM 5334 N N . LEU B 1 291 ? 16.609 3.973 4.895 1 84.44 291 LEU B N 1
ATOM 5335 C CA . LEU B 1 291 ? 15.445 3.197 5.301 1 84.44 291 LEU B CA 1
ATOM 5336 C C . LEU B 1 291 ? 14.203 4.078 5.363 1 84.44 291 LEU B C 1
ATOM 5338 O O . LEU B 1 291 ? 13.141 3.689 4.883 1 84.44 291 LEU B O 1
ATOM 5342 N N . ARG B 1 292 ? 14.367 5.254 5.895 1 85.31 292 ARG B N 1
ATOM 5343 C CA . ARG B 1 292 ? 13.258 6.199 5.957 1 85.31 292 ARG B CA 1
ATOM 5344 C C . ARG B 1 292 ? 12.773 6.57 4.559 1 85.31 292 ARG B C 1
ATOM 5346 O O . ARG B 1 292 ? 11.57 6.57 4.293 1 85.31 292 ARG B O 1
ATOM 5353 N N . ASN B 1 293 ? 13.695 6.77 3.713 1 82.12 293 ASN B N 1
ATOM 5354 C CA . ASN B 1 293 ? 13.375 7.156 2.344 1 82.12 293 ASN B CA 1
ATOM 5355 C C . ASN B 1 293 ? 12.688 6.02 1.587 1 82.12 293 ASN B C 1
ATOM 5357 O O . ASN B 1 293 ? 11.766 6.254 0.81 1 82.12 293 ASN B O 1
ATOM 5361 N N . SER B 1 294 ? 13.188 4.891 1.867 1 80.75 294 SER B N 1
ATOM 5362 C CA . SER B 1 294 ? 12.625 3.744 1.164 1 80.75 294 SER B CA 1
ATOM 5363 C C . SER B 1 294 ? 11.164 3.533 1.543 1 80.75 294 SER B C 1
ATOM 5365 O O . SER B 1 294 ? 10.328 3.254 0.681 1 80.75 294 SER B O 1
ATOM 5367 N N . VAL B 1 295 ? 10.844 3.68 2.76 1 78.31 295 VAL B N 1
ATOM 5368 C CA . VAL B 1 295 ? 9.477 3.547 3.234 1 78.31 295 VAL B CA 1
ATOM 5369 C C . VAL B 1 295 ? 8.617 4.668 2.652 1 78.31 295 VAL B C 1
ATOM 5371 O O . VAL B 1 295 ? 7.531 4.414 2.119 1 78.31 295 VAL B O 1
ATOM 5374 N N . SER B 1 296 ? 9.164 5.762 2.68 1 79.81 296 SER B N 1
ATOM 5375 C CA . SER B 1 296 ? 8.414 6.953 2.283 1 79.81 296 SER B CA 1
ATOM 5376 C C . SER B 1 296 ? 8.219 7.004 0.771 1 79.81 296 SER B C 1
ATOM 5378 O O . SER B 1 296 ? 7.125 7.289 0.289 1 79.81 296 SER B O 1
ATOM 5380 N N . ASP B 1 297 ? 9.297 6.656 0.064 1 81.94 297 ASP B N 1
ATOM 5381 C CA . ASP B 1 297 ? 9.266 6.828 -1.385 1 81.94 297 ASP B CA 1
ATOM 5382 C C . ASP B 1 297 ? 8.18 5.969 -2.018 1 81.94 297 ASP B C 1
ATOM 5384 O O . ASP B 1 297 ? 7.391 6.453 -2.834 1 81.94 297 ASP B O 1
ATOM 5388 N N . THR B 1 298 ? 8.078 4.781 -1.596 1 81.81 298 THR B N 1
ATOM 5389 C CA . THR B 1 298 ? 7.148 3.867 -2.258 1 81.81 298 THR B CA 1
ATOM 5390 C C . THR B 1 298 ? 5.719 4.113 -1.791 1 81.81 298 THR B C 1
ATOM 5392 O O . THR B 1 298 ? 4.832 4.379 -2.605 1 81.81 298 THR B O 1
ATOM 5395 N N . LEU B 1 299 ? 5.539 4.145 -0.471 1 85.69 299 LEU B N 1
ATOM 5396 C CA . LEU B 1 299 ? 4.191 4.277 0.07 1 85.69 299 LEU B CA 1
ATOM 5397 C C . LEU B 1 299 ? 3.641 5.68 -0.181 1 85.69 299 LEU B C 1
ATOM 5399 O O . LEU B 1 299 ? 2.467 5.836 -0.518 1 85.69 299 LEU B O 1
ATOM 5403 N N . HIS B 1 300 ? 4.566 6.57 -0.136 1 81.44 300 HIS B N 1
ATOM 5404 C CA . HIS B 1 300 ? 4.18 7.957 -0.364 1 81.44 300 HIS B CA 1
ATOM 5405 C C . HIS B 1 300 ? 3.842 8.203 -1.83 1 81.44 300 HIS B C 1
ATOM 5407 O O . HIS B 1 300 ? 2.9 8.938 -2.141 1 81.44 300 HIS B O 1
ATOM 5413 N N . ALA B 1 301 ? 4.57 7.574 -2.689 1 83.25 301 ALA B N 1
ATOM 5414 C CA . ALA B 1 301 ? 4.449 7.828 -4.121 1 83.25 301 ALA B CA 1
ATOM 5415 C C . ALA B 1 301 ? 3.129 7.281 -4.664 1 83.25 301 ALA B C 1
ATOM 5417 O O . ALA B 1 301 ? 2.576 7.82 -5.629 1 83.25 301 ALA B O 1
ATOM 5418 N N . ILE B 1 302 ? 2.609 6.352 -3.984 1 90.69 302 ILE B N 1
ATOM 5419 C CA . ILE B 1 302 ? 1.439 5.684 -4.543 1 90.69 302 ILE B CA 1
ATOM 5420 C C . ILE B 1 302 ? 0.19 6.102 -3.77 1 90.69 302 ILE B C 1
ATOM 5422 O O . ILE B 1 302 ? -0.788 6.562 -4.363 1 90.69 302 ILE B O 1
ATOM 5426 N N . PHE B 1 303 ? 0.23 6.113 -2.506 1 94.69 303 PHE B N 1
ATOM 5427 C CA . PHE B 1 303 ? -0.999 6.164 -1.722 1 94.69 303 PHE B CA 1
ATOM 5428 C C . PHE B 1 303 ? -1.324 7.598 -1.32 1 94.69 303 PHE B C 1
ATOM 5430 O O . PHE B 1 303 ? -2.496 7.957 -1.184 1 94.69 303 PHE B O 1
ATOM 5437 N N . VAL B 1 304 ? -0.342 8.438 -1.163 1 92.94 304 VAL B N 1
ATOM 5438 C CA . VAL B 1 304 ? -0.577 9.789 -0.675 1 92.94 304 VAL B CA 1
ATOM 5439 C C . VAL B 1 304 ? -1.311 10.602 -1.74 1 92.94 304 VAL B C 1
ATOM 5441 O O . VAL B 1 304 ? -2.289 11.289 -1.44 1 92.94 304 VAL B O 1
ATOM 5444 N N . PRO B 1 305 ? -0.878 10.477 -3.025 1 93.81 305 PRO B N 1
ATOM 5445 C CA . PRO B 1 305 ? -1.639 11.18 -4.062 1 93.81 305 PRO B CA 1
ATOM 5446 C C . PRO B 1 305 ? -3.096 10.727 -4.133 1 93.81 305 PRO B C 1
ATOM 5448 O O . PRO B 1 305 ? -3.98 11.531 -4.441 1 93.81 305 PRO B O 1
ATOM 5451 N N . LEU B 1 306 ? -3.277 9.484 -3.852 1 96.62 306 LEU B N 1
ATOM 5452 C CA . LEU B 1 306 ? -4.637 8.961 -3.881 1 96.62 306 LEU B CA 1
ATOM 5453 C C . LEU B 1 306 ? -5.477 9.562 -2.756 1 96.62 306 LEU B C 1
ATOM 5455 O O . LEU B 1 306 ? -6.676 9.789 -2.926 1 96.62 306 LEU B O 1
ATOM 5459 N N . PHE B 1 307 ? -4.895 9.781 -1.646 1 95 307 PHE B N 1
ATOM 5460 C CA . PHE B 1 307 ? -5.602 10.422 -0.542 1 95 307 PHE B CA 1
ATOM 5461 C C . PHE B 1 307 ? -6.074 11.812 -0.933 1 95 307 PHE B C 1
ATOM 5463 O O . PHE B 1 307 ? -7.258 12.133 -0.799 1 95 307 PHE B O 1
ATOM 5470 N N . PHE B 1 308 ? -5.18 12.594 -1.471 1 95.19 308 PHE B N 1
ATOM 5471 C CA . PHE B 1 308 ? -5.5 13.977 -1.794 1 95.19 308 PHE B CA 1
ATOM 5472 C C . PHE B 1 308 ? -6.473 14.047 -2.963 1 95.19 308 PHE B C 1
ATOM 5474 O O . PHE B 1 308 ? -7.359 14.906 -2.988 1 95.19 308 PHE B O 1
ATOM 5481 N N . ALA B 1 309 ? -6.281 13.164 -3.875 1 96.12 309 ALA B N 1
ATOM 5482 C CA . ALA B 1 309 ? -7.215 13.125 -4.996 1 96.12 309 ALA B CA 1
ATOM 5483 C C . ALA B 1 309 ? -8.617 12.75 -4.531 1 96.12 309 ALA B C 1
ATOM 5485 O O . ALA B 1 309 ? -9.609 13.32 -4.992 1 96.12 309 ALA B O 1
ATOM 5486 N N . THR B 1 310 ? -8.695 11.781 -3.643 1 94.75 310 THR B N 1
ATOM 5487 C CA . THR B 1 310 ? -9.984 11.336 -3.133 1 94.75 310 THR B CA 1
ATOM 5488 C C . THR B 1 310 ? -10.664 12.445 -2.326 1 94.75 310 THR B C 1
ATOM 5490 O O . THR B 1 310 ? -11.883 12.578 -2.35 1 94.75 310 THR B O 1
ATOM 5493 N N . LEU B 1 311 ? -9.867 13.172 -1.623 1 92.12 311 LEU B N 1
ATOM 5494 C CA . LEU B 1 311 ? -10.391 14.312 -0.888 1 92.12 311 LEU B CA 1
ATOM 5495 C C . LEU B 1 311 ? -11.086 15.297 -1.83 1 92.12 311 LEU B C 1
ATOM 5497 O O . LEU B 1 311 ? -12.141 15.844 -1.497 1 92.12 311 LEU B O 1
ATOM 5501 N N . GLY B 1 312 ? -10.516 15.508 -3.004 1 92.19 312 GLY B N 1
ATOM 5502 C CA . GLY B 1 312 ? -11.086 16.406 -4.004 1 92.19 312 GLY B CA 1
ATOM 5503 C C . GLY B 1 312 ? -12.406 15.898 -4.566 1 92.19 312 GLY B C 1
ATOM 5504 O O . GLY B 1 312 ? -13.25 16.688 -4.98 1 92.19 312 GLY B O 1
ATOM 5505 N N . ILE B 1 313 ? -12.531 14.594 -4.594 1 93.12 313 ILE B N 1
ATOM 5506 C CA . ILE B 1 313 ? -13.742 13.977 -5.121 1 93.12 313 ILE B CA 1
ATOM 5507 C C . ILE B 1 313 ? -14.875 14.117 -4.102 1 93.12 313 ILE B C 1
ATOM 5509 O O . ILE B 1 313 ? -16.047 14.242 -4.473 1 93.12 313 ILE B O 1
ATOM 5513 N N . LYS B 1 314 ? -14.578 14.203 -2.812 1 88.44 314 LYS B N 1
ATOM 5514 C CA . LYS B 1 314 ? -15.578 14.125 -1.746 1 88.44 314 LYS B CA 1
ATOM 5515 C C . LYS B 1 314 ? -16.25 15.469 -1.53 1 88.44 314 LYS B C 1
ATOM 5517 O O . LYS B 1 314 ? -17.359 15.531 -0.991 1 88.44 314 LYS B O 1
ATOM 5522 N N . ILE B 1 315 ? -15.602 16.516 -1.981 1 89.56 315 ILE B N 1
ATOM 5523 C CA . ILE B 1 315 ? -16.094 17.844 -1.634 1 89.56 315 ILE B CA 1
ATOM 5524 C C . ILE B 1 315 ? -16.344 18.656 -2.906 1 89.56 315 ILE B C 1
ATOM 5526 O O . ILE B 1 315 ? -15.562 18.594 -3.855 1 89.56 315 ILE B O 1
ATOM 5530 N N . ASP B 1 316 ? -17.453 19.281 -2.936 1 93.88 316 ASP B N 1
ATOM 5531 C CA . ASP B 1 316 ? -17.688 20.266 -3.979 1 93.88 316 ASP B CA 1
ATOM 5532 C C . ASP B 1 316 ? -17.062 21.609 -3.6 1 93.88 316 ASP B C 1
ATOM 5534 O O . ASP B 1 316 ? -17.688 22.406 -2.893 1 93.88 316 ASP B O 1
ATOM 5538 N N . PHE B 1 317 ? -15.977 21.922 -4.18 1 93.75 317 PHE B N 1
ATOM 5539 C CA . PHE B 1 317 ? -15.18 23.078 -3.779 1 93.75 317 PHE B CA 1
ATOM 5540 C C . PHE B 1 317 ? -15.82 24.375 -4.27 1 93.75 317 PHE B C 1
ATOM 5542 O O . PHE B 1 317 ? -15.578 25.438 -3.703 1 93.75 317 PHE B O 1
ATOM 5549 N N . LEU B 1 318 ? -16.594 24.281 -5.27 1 92.81 318 LEU B N 1
ATOM 5550 C CA . LEU B 1 318 ? -17.25 25.484 -5.758 1 92.81 318 LEU B CA 1
ATOM 5551 C C . LEU B 1 318 ? -18.406 25.875 -4.844 1 92.81 318 LEU B C 1
ATOM 5553 O O . LEU B 1 318 ? -18.594 27.062 -4.543 1 92.81 318 LEU B O 1
ATOM 5557 N N . VAL B 1 319 ? -19.172 24.906 -4.395 1 90.56 319 VAL B N 1
ATOM 5558 C CA . VAL B 1 319 ? -20.281 25.156 -3.49 1 90.56 319 VAL B CA 1
ATOM 5559 C C . VAL B 1 319 ? -19.766 25.5 -2.1 1 90.56 319 VAL B C 1
ATOM 5561 O O . VAL B 1 319 ? -20.359 26.312 -1.392 1 90.56 319 VAL B O 1
ATOM 5564 N N . GLY B 1 320 ? -18.688 24.953 -1.768 1 92.56 320 GLY B N 1
ATOM 5565 C CA . GLY B 1 320 ? -18.156 25.109 -0.422 1 92.56 320 GLY B CA 1
ATOM 5566 C C . GLY B 1 320 ? -17.312 26.359 -0.247 1 92.56 320 GLY B C 1
ATOM 5567 O O . GLY B 1 320 ? -17.047 26.781 0.88 1 92.56 320 GLY B O 1
ATOM 5568 N N . LEU B 1 321 ? -17.016 26.984 -1.342 1 93.56 321 LEU B N 1
ATOM 5569 C CA . LEU B 1 321 ? -16.156 28.156 -1.246 1 93.56 321 LEU B CA 1
ATOM 5570 C C . LEU B 1 321 ? -16.953 29.391 -0.845 1 93.56 321 LEU B C 1
ATOM 5572 O O . LEU B 1 321 ? -17.828 29.828 -1.581 1 93.56 321 LEU B O 1
ATOM 5576 N N . GLU B 1 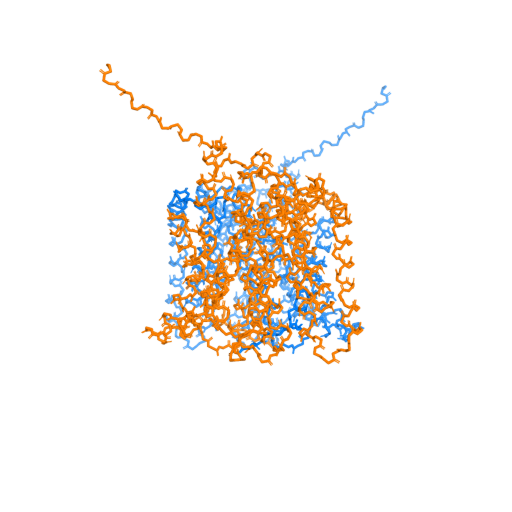322 ? -16.656 29.844 0.291 1 95.12 322 GLU B N 1
ATOM 5577 C CA . GLU B 1 322 ? -17.203 31.109 0.784 1 95.12 322 GLU B CA 1
ATOM 5578 C C . GLU B 1 322 ? -16.094 32.094 1.088 1 95.12 322 GLU B C 1
ATOM 5580 O O . GLU B 1 322 ? -15.148 31.797 1.809 1 95.12 322 GLU B O 1
ATOM 5585 N N . LEU B 1 323 ? -16.25 33.219 0.618 1 94.69 323 LEU B N 1
ATOM 5586 C CA . LEU B 1 323 ? -15.18 34.219 0.598 1 94.69 323 LEU B CA 1
ATOM 5587 C C . LEU B 1 323 ? -14.781 34.594 2.016 1 94.69 323 LEU B C 1
ATOM 5589 O O . LEU B 1 323 ? -13.609 34.5 2.383 1 94.69 323 LEU B O 1
ATOM 5593 N N . TRP B 1 324 ? -15.734 34.969 2.801 1 94.44 324 TRP B N 1
ATOM 5594 C CA . TRP B 1 324 ? -15.422 35.594 4.086 1 94.44 324 TRP B CA 1
ATOM 5595 C C . TRP B 1 324 ?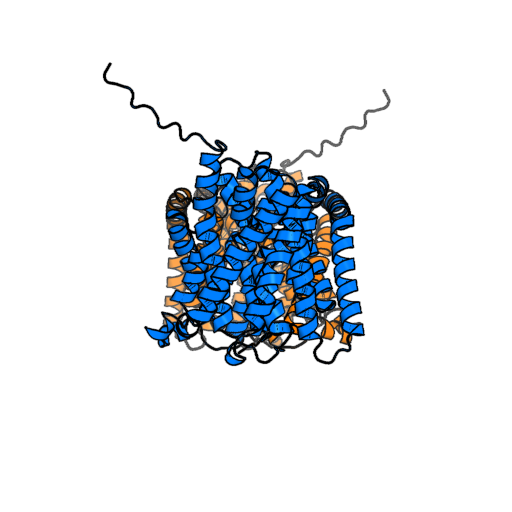 -14.766 34.594 5.023 1 94.44 324 TRP B C 1
ATOM 5597 O O . TRP B 1 324 ? -13.703 34.844 5.594 1 94.44 324 TRP B O 1
ATOM 5607 N N . PRO B 1 325 ? -15.414 33.406 5.184 1 95.62 325 PRO B N 1
ATOM 5608 C CA . PRO B 1 325 ? -14.734 32.438 6.039 1 95.62 325 PRO B CA 1
ATOM 5609 C C . PRO B 1 325 ? -13.344 32.062 5.527 1 95.62 325 PRO B C 1
ATOM 5611 O O . PRO B 1 325 ? -12.43 31.828 6.324 1 95.62 325 PRO B O 1
ATOM 5614 N N . THR B 1 326 ? -13.156 32 4.238 1 97.12 326 THR B N 1
ATOM 5615 C CA . THR B 1 326 ? -11.875 31.625 3.645 1 97.12 326 THR B CA 1
ATOM 5616 C C . THR B 1 326 ? -10.828 32.719 3.881 1 97.12 326 THR B C 1
ATOM 5618 O O . THR B 1 326 ? -9.719 32.438 4.328 1 97.12 326 THR B O 1
ATOM 5621 N N . VAL B 1 327 ? -11.195 33.938 3.633 1 97.5 327 VAL B N 1
ATOM 5622 C CA . VAL B 1 327 ? -10.266 35.062 3.77 1 97.5 327 VAL B CA 1
ATOM 5623 C C . VAL B 1 327 ? -9.883 35.219 5.238 1 97.5 327 VAL B C 1
ATOM 5625 O O . VAL B 1 327 ? -8.703 35.406 5.562 1 97.5 327 VAL B O 1
ATOM 5628 N N . ILE B 1 328 ? -10.859 35.188 6.082 1 97.38 328 ILE B N 1
ATOM 5629 C CA . ILE B 1 328 ? -10.617 35.375 7.508 1 97.38 328 ILE B CA 1
ATOM 5630 C C . ILE B 1 328 ? -9.703 34.25 8.023 1 97.38 328 ILE B C 1
ATOM 5632 O O . ILE B 1 328 ? -8.742 34.5 8.75 1 97.38 328 ILE B O 1
ATOM 5636 N N . PHE B 1 329 ? -10.039 33.031 7.664 1 97.88 329 PHE B N 1
ATOM 5637 C CA . PHE B 1 329 ? -9.211 31.906 8.109 1 97.88 329 PHE B CA 1
ATOM 5638 C C . PHE B 1 329 ? -7.785 32.062 7.598 1 97.88 329 PHE B C 1
ATOM 5640 O O . PHE B 1 329 ? -6.828 31.844 8.336 1 97.88 329 PHE B O 1
ATOM 5647 N N . CYS B 1 330 ? -7.633 32.438 6.367 1 97.69 330 CYS B N 1
ATOM 5648 C CA . CYS B 1 330 ? -6.312 32.594 5.77 1 97.69 330 CYS B CA 1
ATOM 5649 C C . CYS B 1 330 ? -5.508 33.656 6.508 1 97.69 330 CYS B C 1
ATOM 5651 O O . CYS B 1 330 ? -4.332 33.438 6.816 1 97.69 330 CYS B O 1
ATOM 5653 N N . ILE B 1 331 ? -6.133 34.688 6.77 1 97.56 331 ILE B N 1
ATOM 5654 C CA . ILE B 1 331 ? -5.453 35.812 7.426 1 97.56 331 ILE B CA 1
ATOM 5655 C C . ILE B 1 331 ? -5.012 35.406 8.828 1 97.56 331 ILE B C 1
ATOM 5657 O O . ILE B 1 331 ? -3.857 35.594 9.203 1 97.56 331 ILE B O 1
ATOM 5661 N N . VAL B 1 332 ? -5.922 34.812 9.539 1 97.56 332 VAL B N 1
ATOM 5662 C CA . VAL B 1 332 ? -5.617 34.406 10.906 1 97.56 332 VAL B CA 1
ATOM 5663 C C . VAL B 1 332 ? -4.527 33.344 10.906 1 97.56 332 VAL B C 1
ATOM 5665 O O . VAL B 1 332 ? -3.604 33.375 11.719 1 97.56 332 VAL B O 1
ATOM 5668 N N . ALA B 1 333 ? -4.676 32.375 10.031 1 97.62 333 ALA B N 1
ATOM 5669 C CA . ALA B 1 333 ? -3.723 31.281 9.984 1 97.62 333 ALA B CA 1
ATOM 5670 C C . ALA B 1 333 ? -2.338 31.766 9.562 1 97.62 333 ALA B C 1
ATOM 5672 O O . ALA B 1 333 ? -1.348 31.5 10.25 1 97.62 333 ALA B O 1
ATOM 5673 N N . ILE B 1 334 ? -2.229 32.5 8.508 1 97.19 334 ILE B N 1
ATOM 5674 C CA . ILE B 1 334 ? -0.947 32.906 7.926 1 97.19 334 ILE B CA 1
ATOM 5675 C C . ILE B 1 334 ? -0.296 33.969 8.797 1 97.19 334 ILE B C 1
ATOM 5677 O O . ILE B 1 334 ? 0.867 33.844 9.18 1 97.19 334 ILE B O 1
ATOM 5681 N N . LEU B 1 335 ? -1.038 34.969 9.148 1 97.31 335 LEU B N 1
ATOM 5682 C CA . LEU B 1 335 ? -0.481 36.062 9.953 1 97.31 335 LEU B CA 1
ATOM 5683 C C . LEU B 1 335 ? -0.276 35.625 11.398 1 97.31 335 LEU B C 1
ATOM 5685 O O . LEU B 1 335 ? 0.678 36.031 12.055 1 97.31 335 LEU B O 1
ATOM 5689 N N . GLY B 1 336 ? -1.234 34.875 11.852 1 97.44 336 GLY B N 1
ATOM 5690 C CA . GLY B 1 336 ? -1.076 34.344 13.203 1 97.44 336 GLY B CA 1
ATOM 5691 C C . GLY B 1 336 ? 0.181 33.531 13.383 1 97.44 336 GLY B C 1
ATOM 5692 O O . GLY B 1 336 ? 0.911 33.688 14.359 1 97.44 336 GLY B O 1
ATOM 5693 N N . LYS B 1 337 ? 0.447 32.625 12.477 1 97.19 337 LYS B N 1
ATOM 5694 C CA . LYS B 1 337 ? 1.643 31.781 12.539 1 97.19 337 LYS B CA 1
ATOM 5695 C C . LYS B 1 337 ? 2.908 32.625 12.367 1 97.19 337 LYS B C 1
ATOM 5697 O O . LYS B 1 337 ? 3.893 32.406 13.086 1 97.19 337 LYS B O 1
ATOM 5702 N N . PHE B 1 338 ? 2.848 33.531 11.438 1 98 338 PHE B N 1
ATOM 5703 C CA . PHE B 1 338 ? 3.998 34.406 11.203 1 98 338 PHE B CA 1
ATOM 5704 C C . PHE B 1 338 ? 4.344 35.188 12.461 1 98 338 PHE B C 1
ATOM 5706 O O . PHE B 1 338 ? 5.484 35.156 12.93 1 98 338 PHE B O 1
ATOM 5713 N N . ILE B 1 339 ? 3.359 35.875 12.984 1 98.38 339 ILE B N 1
ATOM 5714 C CA . ILE B 1 339 ? 3.59 36.75 14.141 1 98.38 339 ILE B CA 1
ATOM 5715 C C . ILE B 1 339 ? 3.984 35.906 15.344 1 98.38 339 ILE B C 1
ATOM 5717 O O . ILE B 1 339 ? 4.848 36.312 16.125 1 98.38 339 ILE B O 1
ATOM 5721 N N . GLY B 1 340 ? 3.309 34.781 15.508 1 98.19 340 GLY B N 1
ATOM 5722 C CA . GLY B 1 340 ? 3.648 33.906 16.609 1 98.19 340 GLY B CA 1
ATOM 5723 C C . GLY B 1 340 ? 5.102 33.469 16.594 1 98.19 340 GLY B C 1
ATOM 5724 O O . GLY B 1 340 ? 5.801 33.562 17.594 1 98.19 340 GLY B O 1
ATOM 5725 N N . ALA B 1 341 ? 5.539 32.969 15.492 1 98.12 341 ALA B N 1
ATOM 5726 C CA . ALA B 1 341 ? 6.914 32.5 15.367 1 98.12 341 ALA B CA 1
ATOM 5727 C C . ALA B 1 341 ? 7.902 33.656 15.461 1 98.12 341 ALA B C 1
ATOM 5729 O O . ALA B 1 341 ? 8.977 33.531 16.031 1 98.12 341 ALA B O 1
ATOM 5730 N N . TRP B 1 342 ? 7.531 34.781 14.805 1 98.31 342 TRP B N 1
ATOM 5731 C CA . TRP B 1 342 ? 8.359 36 14.906 1 98.31 342 TRP B CA 1
ATOM 5732 C C . TRP B 1 342 ? 8.523 36.406 16.359 1 98.31 342 TRP B C 1
ATOM 5734 O O . TRP B 1 342 ? 9.641 36.688 16.797 1 98.31 342 TRP B O 1
ATOM 5744 N N . LEU B 1 343 ? 7.441 36.469 17.047 1 98.38 343 LEU B N 1
ATOM 5745 C CA . LEU B 1 343 ? 7.473 36.875 18.469 1 98.38 343 LEU B CA 1
ATOM 5746 C C . LEU B 1 343 ? 8.289 35.875 19.281 1 98.38 343 LEU B C 1
ATOM 5748 O O . LEU B 1 343 ? 9.031 36.25 20.172 1 98.38 343 LEU B O 1
ATOM 5752 N N . GLY B 1 344 ? 8.094 34.594 19.016 1 98.06 344 GLY B N 1
ATOM 5753 C CA . GLY B 1 344 ? 8.883 33.562 19.672 1 98.06 344 GLY B CA 1
ATOM 5754 C C . GLY B 1 344 ? 10.375 33.719 19.453 1 98.06 344 GLY B C 1
ATOM 5755 O O . GLY B 1 344 ? 11.172 33.562 20.375 1 98.06 344 GLY B O 1
ATOM 5756 N N . ALA B 1 345 ? 10.734 34.062 18.266 1 98 345 ALA B N 1
ATOM 5757 C CA . ALA B 1 345 ? 12.141 34.281 17.938 1 98 345 ALA B CA 1
ATOM 5758 C C . ALA B 1 345 ? 12.688 35.5 18.656 1 98 345 ALA B C 1
ATOM 5760 O O . ALA B 1 345 ? 13.828 35.5 19.141 1 98 345 ALA B O 1
ATOM 5761 N N . LYS B 1 346 ? 11.875 36.531 18.734 1 98 346 LYS B N 1
ATOM 5762 C CA . LYS B 1 346 ? 12.289 37.75 19.453 1 98 346 LYS B CA 1
ATOM 5763 C C . LYS B 1 346 ? 12.477 37.438 20.938 1 98 346 LYS B C 1
ATOM 5765 O O . LYS B 1 346 ? 13.43 37.938 21.547 1 98 346 LYS B O 1
ATOM 5770 N N . LEU B 1 347 ? 11.625 36.75 21.453 1 97.38 347 LEU B N 1
ATOM 5771 C CA . LEU B 1 347 ? 11.734 36.375 22.859 1 97.38 347 LEU B CA 1
ATOM 5772 C C . LEU B 1 347 ? 12.961 35.5 23.094 1 97.38 347 LEU B C 1
ATOM 5774 O O . LEU B 1 347 ? 13.547 35.5 24.172 1 97.38 347 LEU B O 1
ATOM 5778 N N . GLY B 1 348 ? 13.281 34.812 22.078 1 96.38 348 GLY B N 1
ATOM 5779 C CA . GLY B 1 348 ? 14.477 33.969 22.125 1 96.38 348 GLY B CA 1
ATOM 5780 C C . GLY B 1 348 ? 15.742 34.75 21.797 1 96.38 348 GLY B C 1
ATOM 5781 O O . GLY B 1 348 ? 16.812 34.156 21.609 1 96.38 348 GLY B O 1
ATOM 5782 N N . LYS B 1 349 ? 15.656 36 21.641 1 96.62 349 LYS B N 1
ATOM 5783 C CA . LYS B 1 349 ? 16.766 36.938 21.453 1 96.62 349 LYS B CA 1
ATOM 5784 C C . LYS B 1 349 ? 17.438 36.75 20.109 1 96.62 349 LYS B C 1
ATOM 5786 O O . LYS B 1 349 ? 18.672 36.844 20 1 96.62 349 LYS B O 1
ATOM 5791 N N . GLN B 1 350 ? 16.672 36.406 19.203 1 96.25 350 GLN B N 1
ATOM 5792 C CA . GLN B 1 350 ? 17.203 36.312 17.844 1 96.25 350 GLN B CA 1
ATOM 5793 C C . GLN B 1 350 ? 17.188 37.688 17.156 1 96.25 350 GLN B C 1
ATOM 5795 O O . GLN B 1 350 ? 16.438 38.562 17.562 1 96.25 350 GLN B O 1
ATOM 5800 N N . SER B 1 351 ? 18.016 37.812 16.172 1 96.88 351 SER B N 1
ATOM 5801 C CA . SER B 1 351 ? 18.047 39.062 15.414 1 96.88 351 SER B CA 1
ATOM 5802 C C . SER B 1 351 ? 16.734 39.281 14.664 1 96.88 351 SER B C 1
ATOM 5804 O O . SER B 1 351 ? 15.953 38.344 14.477 1 96.88 351 SER B O 1
ATOM 5806 N N . GLN B 1 352 ? 16.516 40.5 14.25 1 97.25 352 GLN B N 1
ATOM 5807 C CA . GLN B 1 352 ? 15.297 40.844 13.516 1 97.25 352 GLN B CA 1
ATOM 5808 C C . GLN B 1 352 ? 15.195 40.062 12.211 1 97.25 352 GLN B C 1
ATOM 5810 O O . GLN B 1 352 ? 14.117 39.594 11.844 1 97.25 352 GLN B O 1
ATOM 5815 N N . GLN B 1 353 ? 16.312 39.844 11.57 1 97.12 353 GLN B N 1
ATOM 5816 C CA . GLN B 1 353 ? 16.328 39.125 10.305 1 97.12 353 GLN B CA 1
ATOM 5817 C C . GLN B 1 353 ? 15.984 37.656 10.508 1 97.12 353 GLN B C 1
ATOM 5819 O O . GLN B 1 353 ? 15.211 37.094 9.742 1 97.12 353 GLN B O 1
ATOM 5824 N N . THR B 1 354 ? 16.594 37.188 11.5 1 96.94 354 THR B N 1
ATOM 5825 C CA . THR B 1 354 ? 16.312 35.781 11.812 1 96.94 354 THR B CA 1
ATOM 5826 C C . THR B 1 354 ? 14.867 35.625 12.266 1 96.94 354 THR B C 1
ATOM 5828 O O . THR B 1 354 ? 14.227 34.625 11.93 1 96.94 354 THR B O 1
ATOM 5831 N N . SER B 1 355 ? 14.367 36.562 13 1 98.19 355 SER B N 1
ATOM 5832 C CA . SER B 1 355 ? 12.992 36.469 13.484 1 98.19 355 SER B CA 1
ATOM 5833 C C . SER B 1 355 ? 12 36.531 12.328 1 98.19 355 SER B C 1
ATOM 5835 O O . SER B 1 355 ? 11 35.781 12.336 1 98.19 355 SER B O 1
ATOM 5837 N N . ILE B 1 356 ? 12.25 37.344 11.367 1 98.06 356 ILE B N 1
ATOM 5838 C CA . ILE B 1 356 ? 11.398 37.438 10.188 1 98.06 356 ILE B CA 1
ATOM 5839 C C . ILE B 1 356 ? 11.453 36.094 9.43 1 98.06 356 ILE B C 1
ATOM 5841 O O . ILE B 1 356 ? 10.422 35.594 8.984 1 98.06 356 ILE B O 1
ATOM 5845 N N . LEU B 1 357 ? 12.648 35.562 9.359 1 97.81 357 LEU B N 1
ATOM 5846 C CA . LEU B 1 357 ? 12.812 34.281 8.68 1 97.81 357 LEU B CA 1
ATOM 5847 C C . LEU B 1 357 ? 12.016 33.188 9.391 1 97.81 357 LEU B C 1
ATOM 5849 O O . LEU B 1 357 ? 11.375 32.344 8.734 1 97.81 357 LEU B O 1
ATOM 5853 N N . MET B 1 358 ? 12.07 33.188 10.695 1 97.69 358 MET B N 1
ATOM 5854 C CA . MET B 1 358 ? 11.328 32.188 11.461 1 97.69 358 MET B CA 1
ATOM 5855 C C . MET B 1 358 ? 9.828 32.344 11.242 1 97.69 358 MET B C 1
ATOM 5857 O O . MET B 1 358 ? 9.109 31.344 11.125 1 97.69 358 MET B O 1
ATOM 5861 N N . GLY B 1 359 ? 9.375 33.562 11.234 1 98 359 GLY B N 1
ATOM 5862 C CA . GLY B 1 359 ? 7.977 33.812 10.938 1 98 359 GLY B CA 1
ATOM 5863 C C . GLY B 1 359 ? 7.547 33.25 9.594 1 98 359 GLY B C 1
ATOM 5864 O O . GLY B 1 359 ? 6.496 32.625 9.484 1 98 359 GLY B O 1
ATOM 5865 N N . LEU B 1 360 ? 8.328 33.5 8.602 1 97.44 360 LEU B N 1
ATOM 5866 C CA . LEU B 1 360 ? 8.023 33.031 7.254 1 97.44 360 LEU B CA 1
ATOM 5867 C C . LEU B 1 360 ? 8.055 31.516 7.18 1 97.44 360 LEU B C 1
ATOM 5869 O O . LEU B 1 360 ? 7.195 30.906 6.531 1 97.44 360 LEU B O 1
ATOM 5873 N N . ILE B 1 361 ? 8.914 30.922 7.867 1 96.25 361 ILE B N 1
ATOM 5874 C CA . ILE B 1 361 ? 9.133 29.484 7.859 1 96.25 361 ILE B CA 1
ATOM 5875 C C . ILE B 1 361 ? 7.934 28.781 8.5 1 96.25 361 ILE B C 1
ATOM 5877 O O . ILE B 1 361 ? 7.543 27.688 8.07 1 96.25 361 ILE B O 1
ATOM 5881 N N . PHE B 1 362 ? 7.266 29.375 9.391 1 96.75 362 PHE B N 1
ATOM 5882 C CA . PHE B 1 362 ? 6.191 28.75 10.156 1 96.75 362 PHE B CA 1
ATOM 5883 C C . PHE B 1 362 ? 4.859 28.875 9.43 1 96.75 362 PHE B C 1
ATOM 5885 O O . PHE B 1 362 ? 3.873 28.25 9.812 1 96.75 362 PHE B O 1
ATOM 5892 N N . THR B 1 363 ? 4.785 29.578 8.367 1 95.5 363 THR B N 1
ATOM 5893 C CA . THR B 1 363 ? 3.525 29.984 7.75 1 95.5 363 THR B CA 1
ATOM 5894 C C . THR B 1 363 ? 2.863 28.797 7.055 1 95.5 363 THR B C 1
ATOM 5896 O O . THR B 1 363 ? 1.642 28.641 7.117 1 95.5 363 THR B O 1
ATOM 5899 N N . PRO B 1 364 ? 3.604 27.891 6.461 1 93.5 364 PRO B N 1
ATOM 5900 C CA . PRO B 1 364 ? 2.914 26.859 5.68 1 93.5 364 PRO B CA 1
ATOM 5901 C C . PRO B 1 364 ? 2.199 25.828 6.555 1 93.5 364 PRO B C 1
ATOM 5903 O O . PRO B 1 364 ? 2.818 25.219 7.43 1 93.5 364 PRO B O 1
ATOM 5906 N N . GLY B 1 365 ? 0.918 25.703 6.301 1 92 365 GLY B N 1
ATOM 5907 C CA . GLY B 1 365 ? 0.145 24.672 6.977 1 92 365 GLY B CA 1
ATOM 5908 C C . GLY B 1 365 ? 0.303 23.312 6.352 1 92 365 GLY B C 1
ATOM 5909 O O . GLY B 1 365 ? 0.397 22.297 7.062 1 92 365 GLY B O 1
ATOM 5910 N N . GLY B 1 366 ? 0.177 23.25 4.98 1 89.88 366 GLY B N 1
ATOM 5911 C CA . GLY B 1 366 ? 0.538 22.078 4.195 1 89.88 366 GLY B CA 1
ATOM 5912 C C . GLY B 1 366 ? -0.424 20.922 4.371 1 89.88 366 GLY B C 1
ATOM 5913 O O . GLY B 1 366 ? -1.618 21.125 4.598 1 89.88 366 GLY B O 1
ATOM 5914 N N . ALA B 1 367 ? 0.112 19.672 4.227 1 90.12 367 ALA B N 1
ATOM 5915 C CA . ALA B 1 367 ? -0.669 18.438 4.195 1 90.12 367 ALA B CA 1
ATOM 5916 C C . ALA B 1 367 ? -1.288 18.156 5.559 1 90.12 367 ALA B C 1
ATOM 5918 O O . ALA B 1 367 ? -2.41 17.656 5.645 1 90.12 367 ALA B O 1
ATOM 5919 N N . MET B 1 368 ? -0.625 18.484 6.602 1 90.38 368 MET B N 1
ATOM 5920 C CA . MET B 1 368 ? -1.105 18.172 7.945 1 90.38 368 MET B CA 1
ATOM 5921 C C . MET B 1 368 ? -2.352 18.984 8.281 1 90.38 368 MET B C 1
ATOM 5923 O O . MET B 1 368 ? -3.26 18.484 8.945 1 90.38 368 MET B O 1
ATOM 5927 N N . GLU B 1 369 ? -2.305 20.188 7.895 1 94.25 369 GLU B N 1
ATOM 5928 C CA . GLU B 1 369 ? -3.475 21.031 8.094 1 94.25 369 GLU B CA 1
ATOM 5929 C C . GLU B 1 369 ? -4.703 20.453 7.395 1 94.25 369 GLU B C 1
ATOM 5931 O O . GLU B 1 369 ? -5.805 20.484 7.945 1 94.25 369 GLU B O 1
ATOM 5936 N N . ILE B 1 370 ? -4.48 19.906 6.281 1 94.25 370 ILE B N 1
ATOM 5937 C CA . ILE B 1 370 ? -5.566 19.328 5.492 1 94.25 370 ILE B CA 1
ATOM 5938 C C . ILE B 1 370 ? -6.043 18.031 6.145 1 94.25 370 ILE B C 1
ATOM 5940 O O . ILE B 1 370 ? -7.242 17.75 6.184 1 94.25 370 ILE B O 1
ATOM 5944 N N . VAL B 1 371 ? -5.172 17.266 6.66 1 92.5 371 VAL B N 1
ATOM 5945 C CA . VAL B 1 371 ? -5.504 16 7.316 1 92.5 371 VAL B CA 1
ATOM 5946 C C . VAL B 1 371 ? -6.367 16.266 8.547 1 92.5 371 VAL B C 1
ATOM 5948 O O . VAL B 1 371 ? -7.383 15.602 8.766 1 92.5 371 VAL B O 1
ATOM 5951 N N . VAL B 1 372 ? -6.02 17.25 9.312 1 92.31 372 VAL B N 1
ATOM 5952 C CA . VAL B 1 372 ? -6.785 17.578 10.516 1 92.31 372 VAL B CA 1
ATOM 5953 C C . VAL B 1 372 ? -8.164 18.094 10.117 1 92.31 372 VAL B C 1
ATOM 5955 O O . VAL B 1 372 ? -9.156 17.812 10.797 1 92.31 372 VAL B O 1
ATOM 5958 N N . ALA B 1 373 ? -8.195 18.875 9.039 1 94.19 373 ALA B N 1
ATOM 5959 C CA . ALA B 1 373 ? -9.484 19.359 8.531 1 94.19 373 ALA B CA 1
ATOM 5960 C C . ALA B 1 373 ? -10.367 18.188 8.086 1 94.19 373 ALA B C 1
ATOM 5962 O O . ALA B 1 373 ? -11.586 18.234 8.266 1 94.19 373 ALA B O 1
ATOM 5963 N N . THR B 1 374 ? -9.734 17.234 7.48 1 91.25 374 THR B N 1
ATOM 5964 C CA . THR B 1 374 ? -10.469 16.047 7.027 1 91.25 374 THR B CA 1
ATOM 5965 C C . THR B 1 374 ? -11.094 15.312 8.211 1 91.25 374 THR B C 1
ATOM 5967 O O . THR B 1 374 ? -12.25 14.891 8.148 1 91.25 374 THR B O 1
ATOM 5970 N N . LEU B 1 375 ? -10.375 15.234 9.234 1 88.31 375 LEU B N 1
ATOM 5971 C CA . LEU B 1 375 ? -10.906 14.602 10.438 1 88.31 375 LEU B CA 1
ATOM 5972 C C . LEU B 1 375 ? -12.047 15.422 11.031 1 88.31 375 LEU B C 1
ATOM 5974 O O . LEU B 1 375 ? -13.047 14.859 11.484 1 88.31 375 LEU B O 1
ATOM 5978 N N . ALA B 1 376 ? -11.898 16.688 11.023 1 91.62 376 ALA B N 1
ATOM 5979 C CA . ALA B 1 376 ? -12.898 17.578 11.617 1 91.62 376 ALA B CA 1
ATOM 5980 C C . ALA B 1 376 ? -14.219 17.5 10.852 1 91.62 376 ALA B C 1
ATOM 5982 O O . ALA B 1 376 ? -15.297 17.547 11.453 1 91.62 376 ALA B O 1
ATOM 5983 N N . ILE B 1 377 ? -14.141 17.438 9.586 1 91.56 377 ILE B N 1
ATOM 5984 C CA . ILE B 1 377 ? -15.375 17.391 8.805 1 91.56 377 ILE B CA 1
ATOM 5985 C C . ILE B 1 377 ? -16.016 16.016 8.945 1 91.56 377 ILE B C 1
ATOM 5987 O O . ILE B 1 377 ? -17.25 15.898 8.953 1 91.56 377 ILE B O 1
ATOM 5991 N N . GLU B 1 378 ? -15.219 14.984 9.039 1 84.94 378 GLU B N 1
ATOM 5992 C CA . GLU B 1 378 ? -15.734 13.633 9.242 1 84.94 378 GLU B CA 1
ATOM 5993 C C . GLU B 1 378 ? -16.453 13.516 10.578 1 84.94 378 GLU B C 1
ATOM 5995 O O . GLU B 1 378 ? -17.438 12.781 10.695 1 84.94 378 GLU B O 1
ATOM 6000 N N . LEU B 1 379 ? -15.945 14.242 11.531 1 84.88 379 LEU B N 1
ATOM 6001 C CA . LEU B 1 379 ? -16.531 14.203 12.867 1 84.88 379 LEU B CA 1
ATOM 6002 C C . LEU B 1 379 ? -17.641 15.234 13.008 1 84.88 379 LEU B C 1
ATOM 6004 O O . LEU B 1 379 ? -18.188 15.43 14.094 1 84.88 379 LEU B O 1
ATOM 6008 N N . GLU B 1 380 ? -17.922 15.961 11.922 1 91.25 380 GLU B N 1
ATOM 6009 C CA . GLU B 1 380 ? -18.984 16.969 11.844 1 91.25 380 GLU B CA 1
ATOM 6010 C C . GLU B 1 380 ? -18.719 18.125 12.812 1 91.25 380 GLU B C 1
ATOM 6012 O O . GLU B 1 380 ? -19.641 18.656 13.43 1 91.25 380 GLU B O 1
ATOM 6017 N N . LEU B 1 381 ? -17.516 18.391 12.945 1 92.44 381 LEU B N 1
ATOM 6018 C CA . LEU B 1 381 ? -17.109 19.547 13.742 1 92.44 381 LEU B CA 1
ATOM 6019 C C . LEU B 1 381 ? -17.203 20.828 12.922 1 92.44 381 LEU B C 1
ATOM 6021 O O . LEU B 1 381 ? -17.422 21.906 13.477 1 92.44 381 LEU B O 1
ATOM 6025 N N . ILE B 1 382 ? -16.984 20.641 11.625 1 95.38 382 ILE B N 1
ATOM 6026 C CA . ILE B 1 382 ? -16.984 21.797 10.742 1 95.38 382 ILE B CA 1
ATOM 6027 C C . ILE B 1 382 ? -17.844 21.5 9.516 1 95.38 382 ILE B C 1
ATOM 6029 O O . ILE B 1 382 ? -18.109 20.344 9.203 1 95.38 382 ILE B O 1
ATOM 6033 N N . GLY B 1 383 ? -18.312 22.562 8.922 1 94.56 383 GLY B N 1
ATOM 6034 C CA . GLY B 1 383 ? -19.031 22.453 7.664 1 94.56 383 GLY B CA 1
ATOM 6035 C C . GLY B 1 383 ? -18.125 22.5 6.449 1 94.56 383 GLY B C 1
ATOM 6036 O O . GLY B 1 383 ? -16.906 22.656 6.582 1 94.56 383 GLY B O 1
ATOM 6037 N N . GLN B 1 384 ? -18.703 22.406 5.293 1 94.38 384 GLN B N 1
ATOM 6038 C CA . GLN B 1 384 ? -17.969 22.328 4.035 1 94.38 384 GLN B CA 1
ATOM 6039 C C . GLN B 1 384 ? -17.219 23.641 3.75 1 94.38 384 GLN B C 1
ATOM 6041 O O . GLN B 1 384 ? -16.109 23.625 3.223 1 94.38 384 GLN B O 1
ATOM 6046 N N . ALA B 1 385 ? -17.844 24.703 4.125 1 96.31 385 ALA B N 1
ATOM 6047 C CA . ALA B 1 385 ? -17.234 26.016 3.861 1 96.31 385 ALA B CA 1
ATOM 6048 C C . ALA B 1 385 ? -15.922 26.172 4.621 1 96.31 385 ALA B C 1
ATOM 6050 O O . ALA B 1 385 ? -14.938 26.703 4.082 1 96.31 385 ALA B O 1
ATOM 6051 N N . ILE B 1 386 ? -15.945 25.75 5.828 1 97.12 386 ILE B N 1
ATOM 6052 C CA . ILE B 1 386 ? -14.758 25.859 6.664 1 97.12 386 ILE B CA 1
ATOM 6053 C C . ILE B 1 386 ? -13.688 24.891 6.168 1 97.12 386 ILE B C 1
ATOM 6055 O O . ILE B 1 386 ? -12.5 25.219 6.164 1 97.12 386 ILE B O 1
ATOM 6059 N N . PHE B 1 387 ? -14.133 23.734 5.762 1 96.31 387 PHE B N 1
ATOM 6060 C CA . PHE B 1 387 ? -13.195 22.766 5.207 1 96.31 387 PHE B CA 1
ATOM 6061 C C . PHE B 1 387 ? -12.461 23.344 4.004 1 96.31 387 PHE B C 1
ATOM 6063 O O . PHE B 1 387 ? -11.234 23.281 3.92 1 96.31 387 PHE B O 1
ATOM 6070 N N . VAL B 1 388 ? -13.164 23.891 3.129 1 96.88 388 VAL B N 1
ATOM 6071 C CA . VAL B 1 388 ? -12.602 24.453 1.911 1 96.88 388 VAL B CA 1
ATOM 6072 C C . VAL B 1 388 ? -11.672 25.609 2.268 1 96.88 388 VAL B C 1
ATOM 6074 O O . VAL B 1 388 ? -10.609 25.781 1.663 1 96.88 388 VAL B O 1
ATOM 6077 N N . ALA B 1 389 ? -12.062 26.391 3.244 1 97.38 389 ALA B N 1
ATOM 6078 C CA . ALA B 1 389 ? -11.234 27.5 3.707 1 97.38 389 ALA B CA 1
ATOM 6079 C C . ALA B 1 389 ? -9.883 27 4.211 1 97.38 389 ALA B C 1
ATOM 6081 O O . ALA B 1 389 ? -8.852 27.609 3.908 1 97.38 389 ALA B O 1
ATOM 6082 N N . ILE B 1 390 ? -9.906 25.938 4.953 1 97.5 390 ILE B N 1
ATOM 6083 C CA . ILE B 1 390 ? -8.68 25.391 5.523 1 97.5 390 ILE B CA 1
ATOM 6084 C C . ILE B 1 390 ? -7.785 24.859 4.402 1 97.5 390 ILE B C 1
ATOM 6086 O O . ILE B 1 390 ? -6.574 25.094 4.402 1 97.5 390 ILE B O 1
ATOM 6090 N N . VAL B 1 391 ? -8.367 24.156 3.449 1 96.31 391 VAL B N 1
ATOM 6091 C CA . VAL B 1 391 ? -7.613 23.609 2.332 1 96.31 391 VAL B CA 1
ATOM 6092 C C . VAL B 1 391 ? -6.965 24.734 1.534 1 96.31 391 VAL B C 1
ATOM 6094 O O . VAL B 1 391 ? -5.785 24.672 1.186 1 96.31 391 VAL B O 1
ATOM 6097 N N . PHE B 1 392 ? -7.73 25.781 1.313 1 96.06 392 PHE B N 1
ATOM 6098 C CA . PHE B 1 392 ? -7.219 26.922 0.573 1 96.06 392 PHE B CA 1
ATOM 6099 C C . PHE B 1 392 ? -6.066 27.578 1.324 1 96.06 392 PHE B C 1
ATOM 6101 O O . PHE B 1 392 ? -5.062 27.953 0.721 1 96.06 392 PHE B O 1
ATOM 6108 N N . SER B 1 393 ? -6.258 27.75 2.545 1 96.62 393 SER B N 1
ATOM 6109 C CA . SER B 1 393 ? -5.215 28.359 3.371 1 96.62 393 SER B CA 1
ATOM 6110 C C . SER B 1 393 ? -3.941 27.516 3.352 1 96.62 393 SER B C 1
ATOM 6112 O O . SER B 1 393 ? -2.84 28.062 3.244 1 96.62 393 SER B O 1
ATOM 6114 N N . ALA B 1 394 ? -4.109 26.203 3.502 1 95.94 394 ALA B N 1
ATOM 6115 C CA . ALA B 1 394 ? -2.977 25.281 3.492 1 95.94 394 ALA B CA 1
ATOM 6116 C C . ALA B 1 394 ? -2.203 25.375 2.182 1 95.94 394 ALA B C 1
ATOM 6118 O O . ALA B 1 394 ? -0.97 25.391 2.18 1 95.94 394 ALA B O 1
ATOM 6119 N N . LEU B 1 395 ? -2.898 25.484 1.105 1 94.19 395 LEU B N 1
ATOM 6120 C CA . LEU B 1 395 ? -2.277 25.547 -0.214 1 94.19 395 LEU B CA 1
ATOM 6121 C C . LEU B 1 395 ? -1.626 26.906 -0.443 1 94.19 395 LEU B C 1
ATOM 6123 O O . LEU B 1 395 ? -0.48 26.984 -0.89 1 94.19 395 LEU B O 1
ATOM 6127 N N . LEU B 1 396 ? -2.355 27.906 -0.134 1 95.38 396 LEU B N 1
ATOM 6128 C CA . LEU B 1 396 ? -1.846 29.25 -0.333 1 95.38 396 LEU B CA 1
ATOM 6129 C C . LEU B 1 396 ? -0.568 29.469 0.47 1 95.38 396 LEU B C 1
ATOM 6131 O O . LEU B 1 396 ? 0.422 29.984 -0.059 1 95.38 396 LEU B O 1
ATOM 6135 N N . SER B 1 397 ? -0.618 29.109 1.688 1 95.44 397 SER B N 1
ATOM 6136 C CA . SER B 1 397 ? 0.538 29.297 2.559 1 95.44 397 SER B CA 1
ATOM 6137 C C . SER B 1 397 ? 1.73 28.484 2.084 1 95.44 397 SER B C 1
ATOM 6139 O O . SER B 1 397 ? 2.877 28.922 2.189 1 95.44 397 SER B O 1
ATOM 6141 N N . SER B 1 398 ? 1.472 27.312 1.566 1 92.19 398 SER B N 1
ATOM 6142 C CA . SER B 1 398 ? 2.539 26.453 1.057 1 92.19 398 SER B CA 1
ATOM 6143 C C . SER B 1 398 ? 3.162 27.047 -0.206 1 92.19 398 SER B C 1
ATOM 6145 O O . SER B 1 398 ? 4.367 26.906 -0.43 1 92.19 398 SER B O 1
ATOM 6147 N N . ILE B 1 399 ? 2.363 27.656 -1.023 1 92.25 399 ILE B N 1
ATOM 6148 C CA . ILE B 1 399 ? 2.832 28.281 -2.26 1 92.25 399 ILE B CA 1
ATOM 6149 C C . ILE B 1 399 ? 3.689 29.5 -1.935 1 92.25 399 ILE B C 1
ATOM 6151 O O . ILE B 1 399 ? 4.719 29.719 -2.572 1 92.25 399 ILE B O 1
ATOM 6155 N N . LEU B 1 400 ? 3.363 30.188 -0.947 1 92.56 400 LEU B N 1
ATOM 6156 C CA . LEU B 1 400 ? 4.023 31.438 -0.609 1 92.56 400 LEU B CA 1
ATOM 6157 C C . LEU B 1 400 ? 5.312 31.188 0.163 1 92.56 400 LEU B C 1
ATOM 6159 O O . LEU B 1 400 ? 6.211 32.031 0.178 1 92.56 400 LEU B O 1
ATOM 6163 N N . ALA B 1 401 ? 5.402 30.078 0.782 1 90.75 401 ALA B N 1
ATOM 6164 C CA . ALA B 1 401 ? 6.512 29.797 1.69 1 90.75 401 ALA B CA 1
ATOM 6165 C C . ALA B 1 401 ? 7.852 29.875 0.962 1 90.75 401 ALA B C 1
ATOM 6167 O O . ALA B 1 401 ? 8.75 30.609 1.383 1 90.75 401 ALA B O 1
ATOM 6168 N N . GLY B 1 402 ? 8.008 29.219 -0.134 1 88.5 402 GLY B N 1
ATOM 6169 C CA . GLY B 1 402 ? 9.258 29.156 -0.867 1 88.5 402 GLY B CA 1
ATOM 6170 C C . GLY B 1 402 ? 9.773 30.516 -1.279 1 88.5 402 GLY B C 1
ATOM 6171 O O . GLY B 1 402 ? 10.859 30.938 -0.873 1 88.5 402 GLY B O 1
ATOM 6172 N N . PRO B 1 403 ? 8.984 31.234 -2.043 1 91.44 403 PRO B N 1
ATOM 6173 C CA . PRO B 1 403 ? 9.398 32.562 -2.504 1 91.44 403 PRO B CA 1
ATOM 6174 C C . PRO B 1 403 ? 9.688 33.531 -1.353 1 91.44 403 PRO B C 1
ATOM 6176 O O . PRO B 1 403 ? 10.664 34.281 -1.404 1 91.44 403 PRO B O 1
ATOM 6179 N N . LEU B 1 404 ? 8.93 33.5 -0.328 1 95.38 404 LEU B N 1
ATOM 6180 C CA . LEU B 1 404 ? 9.102 34.469 0.774 1 95.38 404 LEU B CA 1
ATOM 6181 C C . LEU B 1 404 ? 10.344 34.094 1.595 1 95.38 404 LEU B C 1
ATOM 6183 O O . LEU B 1 404 ? 11.094 35 1.999 1 95.38 404 LEU B O 1
ATOM 6187 N N . ILE B 1 405 ? 10.531 32.875 1.823 1 94.81 405 ILE B N 1
ATOM 6188 C CA . ILE B 1 405 ? 11.734 32.438 2.523 1 94.81 405 ILE B CA 1
ATOM 6189 C C . ILE B 1 405 ? 12.969 32.75 1.688 1 94.81 405 ILE B C 1
ATOM 6191 O O . ILE B 1 405 ? 13.992 33.219 2.225 1 94.81 405 ILE B O 1
ATOM 6195 N N . GLY B 1 406 ? 12.836 32.562 0.413 1 93.94 406 GLY B N 1
ATOM 6196 C CA . GLY B 1 406 ? 13.93 32.875 -0.49 1 93.94 406 GLY B CA 1
ATOM 6197 C C . GLY B 1 406 ? 14.328 34.344 -0.466 1 93.94 406 GLY B C 1
ATOM 6198 O O . GLY B 1 406 ? 15.516 34.656 -0.452 1 93.94 406 GLY B O 1
ATOM 6199 N N . ILE B 1 407 ? 13.398 35.188 -0.51 1 95.38 407 ILE B N 1
ATOM 6200 C CA . ILE B 1 407 ? 13.648 36.625 -0.473 1 95.38 407 ILE B CA 1
ATOM 6201 C C . ILE B 1 407 ? 14.367 37 0.824 1 95.38 407 ILE B C 1
ATOM 6203 O O . ILE B 1 407 ? 15.367 37.719 0.806 1 95.38 407 ILE B O 1
ATOM 6207 N N . GLN B 1 408 ? 13.891 36.469 1.898 1 96.12 408 GLN B N 1
ATOM 6208 C CA . GLN B 1 408 ? 14.5 36.781 3.188 1 96.12 408 GLN B CA 1
ATOM 6209 C C . GLN B 1 408 ? 15.898 36.156 3.297 1 96.12 408 GLN B C 1
ATOM 6211 O O . GLN B 1 408 ? 16.797 36.781 3.867 1 96.12 408 GLN B O 1
ATOM 6216 N N . ALA B 1 409 ? 16.062 35 2.842 1 94.44 409 ALA B N 1
ATOM 6217 C CA . ALA B 1 409 ? 17.359 34.344 2.852 1 94.44 409 ALA B CA 1
ATOM 6218 C C . ALA B 1 409 ? 18.391 35.156 2.064 1 94.44 409 ALA B C 1
ATOM 6220 O O . ALA B 1 409 ? 19.531 35.312 2.49 1 94.44 409 ALA B O 1
ATOM 6221 N N . ARG B 1 410 ? 17.953 35.719 0.974 1 93.5 410 ARG B N 1
ATOM 6222 C CA . ARG B 1 410 ? 18.828 36.562 0.154 1 93.5 410 ARG B CA 1
ATOM 6223 C C . ARG B 1 410 ? 19.203 37.844 0.889 1 93.5 410 ARG B C 1
ATOM 6225 O O . ARG B 1 410 ? 20.344 38.281 0.819 1 93.5 410 ARG B O 1
ATOM 6232 N N . ARG B 1 411 ? 18.281 38.375 1.498 1 94.75 411 ARG B N 1
ATOM 6233 C CA . ARG B 1 411 ? 18.531 39.594 2.268 1 94.75 411 ARG B CA 1
ATOM 6234 C C . ARG B 1 411 ? 19.531 39.344 3.383 1 94.75 411 ARG B C 1
ATOM 6236 O O . ARG B 1 411 ? 20.328 40.219 3.727 1 94.75 411 ARG B O 1
ATOM 6243 N N . MET B 1 412 ? 19.5 38.156 3.877 1 94.88 412 MET B N 1
ATOM 6244 C CA . MET B 1 412 ? 20.391 37.781 4.973 1 94.88 412 MET B CA 1
ATOM 6245 C C . MET B 1 412 ? 21.734 37.281 4.441 1 94.88 412 MET B C 1
ATOM 6247 O O . MET B 1 412 ? 22.672 37.094 5.207 1 94.88 412 MET B O 1
ATOM 6251 N N . GLY B 1 413 ? 21.781 37.031 3.178 1 91.56 413 GLY B N 1
ATOM 6252 C CA . GLY B 1 413 ? 23.016 36.562 2.564 1 91.56 413 GLY B CA 1
ATOM 6253 C C . GLY B 1 413 ? 23.312 35.125 2.848 1 91.56 413 GLY B C 1
ATOM 6254 O O . GLY B 1 413 ? 24.469 34.719 2.932 1 91.56 413 GLY B O 1
ATOM 6255 N N . ILE B 1 414 ? 22.172 34.406 3.139 1 83.56 414 ILE B N 1
ATOM 6256 C CA . ILE B 1 414 ? 22.344 33 3.432 1 83.56 414 ILE B CA 1
ATOM 6257 C C . ILE B 1 414 ? 21.734 32.156 2.307 1 83.56 414 ILE B C 1
ATOM 6259 O O . ILE B 1 414 ? 20.766 32.562 1.676 1 83.56 414 ILE B O 1
ATOM 6263 N N . GLY B 1 415 ? 22.469 31.359 1.396 1 75.75 415 GLY B N 1
ATOM 6264 C CA . GLY B 1 415 ? 21.969 30.531 0.324 1 75.75 415 GLY B CA 1
ATOM 6265 C C . GLY B 1 415 ? 22.828 30.547 -0.919 1 75.75 415 GLY B C 1
ATOM 6266 O O . GLY B 1 415 ? 23.859 31.234 -0.955 1 75.75 415 GLY B O 1
ATOM 6267 N N . LYS B 1 416 ? 22.5 29.719 -1.844 1 61.47 416 LYS B N 1
ATOM 6268 C CA . LYS B 1 416 ? 23.312 29.562 -3.053 1 61.47 416 LYS B CA 1
ATOM 6269 C C . LYS B 1 416 ? 23.391 30.859 -3.84 1 61.47 416 LYS B C 1
ATOM 6271 O O . LYS B 1 416 ? 22.359 31.516 -4.086 1 61.47 416 LYS B O 1
ATOM 6276 N N . VAL B 1 417 ? 24.562 31.625 -3.721 1 49.12 417 VAL B N 1
ATOM 6277 C CA . VAL B 1 417 ? 24.859 32.719 -4.629 1 49.12 417 VAL B CA 1
ATOM 6278 C C . VAL B 1 417 ? 24.531 32.312 -6.062 1 49.12 417 VAL B C 1
ATOM 6280 O O . VAL B 1 417 ? 25.016 31.297 -6.551 1 49.12 417 VAL B O 1
ATOM 6283 N N . GLU B 1 418 ? 23.375 32.469 -6.395 1 47.03 418 GLU B N 1
ATOM 6284 C CA . GLU B 1 418 ? 23.234 32.312 -7.84 1 47.03 418 GLU B CA 1
ATOM 6285 C C . GLU B 1 418 ? 24.422 32.906 -8.586 1 47.03 418 GLU B C 1
ATOM 6287 O O . GLU B 1 418 ? 24.703 34.094 -8.461 1 47.03 418 GLU B O 1
ATOM 6292 N N . ASN B 1 419 ? 25.609 32.281 -8.609 1 38.12 419 ASN B N 1
ATOM 6293 C CA . ASN B 1 419 ? 26.641 32.781 -9.531 1 38.12 419 ASN B CA 1
ATOM 6294 C C . ASN B 1 419 ? 26.031 33.188 -10.875 1 38.12 419 ASN B C 1
ATOM 6296 O O . ASN B 1 419 ? 25.531 32.344 -11.617 1 38.12 419 ASN B O 1
ATOM 6300 N N . ASN B 1 420 ? 25.391 34.219 -10.93 1 37.16 420 ASN B N 1
ATOM 6301 C CA . ASN B 1 420 ? 25.219 34.781 -12.258 1 37.16 420 ASN B CA 1
ATOM 6302 C C . ASN B 1 420 ? 26.5 34.688 -13.078 1 37.16 420 ASN B C 1
ATOM 6304 O O . ASN B 1 420 ? 27.531 35.25 -12.688 1 37.16 420 ASN B O 1
ATOM 6308 N N . PRO B 1 421 ? 26.75 33.625 -13.828 1 39.41 421 PRO B N 1
ATOM 6309 C CA . PRO B 1 421 ? 27.922 33.812 -14.688 1 39.41 421 PRO B CA 1
ATOM 6310 C C . PRO B 1 421 ? 28.031 35.219 -15.273 1 39.41 421 PRO B C 1
ATOM 6312 O O . PRO B 1 421 ? 27.016 35.781 -15.688 1 39.41 421 PRO B O 1
ATOM 6315 N N . ILE B 1 422 ? 28.891 36.062 -14.789 1 37.69 422 ILE B N 1
ATOM 6316 C CA . ILE B 1 422 ? 29.281 37.25 -15.547 1 37.69 422 ILE B CA 1
ATOM 6317 C C . ILE B 1 422 ? 29.422 36.906 -17.031 1 37.69 422 ILE B C 1
ATOM 6319 O O . ILE B 1 422 ? 30.062 35.906 -17.375 1 37.69 422 ILE B O 1
ATOM 6323 N N . PRO B 1 423 ? 28.609 37.375 -17.891 1 34.62 423 PRO B N 1
ATOM 6324 C CA . PRO B 1 423 ? 28.844 37.156 -19.328 1 34.62 423 PRO B CA 1
ATOM 6325 C C . PRO B 1 423 ? 30.312 37.344 -19.719 1 34.62 423 PRO B C 1
ATOM 6327 O O . PRO B 1 423 ? 31 38.188 -19.172 1 34.62 423 PRO B O 1
ATOM 6330 N N . LYS B 1 424 ? 31 36.25 -20.094 1 42.06 424 LYS B N 1
ATOM 6331 C CA . LYS B 1 424 ? 32.281 36.344 -20.812 1 42.06 424 LYS B CA 1
ATOM 6332 C C . LYS B 1 424 ? 32.281 37.531 -21.75 1 42.06 424 LYS B C 1
ATOM 6334 O O . LYS B 1 424 ? 31.531 37.562 -22.734 1 42.06 424 LYS B O 1
ATOM 6339 N N . ASP B 1 425 ? 32.375 38.719 -21.219 1 26.44 425 ASP B N 1
ATOM 6340 C CA . ASP B 1 425 ? 32.625 39.938 -22 1 26.44 425 ASP B CA 1
ATOM 6341 C C . ASP B 1 425 ? 33.531 39.625 -23.172 1 26.44 425 ASP B C 1
ATOM 6343 O O . ASP B 1 425 ? 34.344 38.688 -23.109 1 26.44 425 ASP B O 1
ATOM 6347 N N . LEU B 1 426 ? 33.438 40.438 -24.391 1 36.28 426 LEU B N 1
ATOM 6348 C CA . LEU B 1 426 ? 34 40.781 -25.688 1 36.28 426 LEU B CA 1
ATOM 6349 C C . LEU B 1 426 ? 35.531 41 -25.578 1 36.28 426 LEU B C 1
ATOM 6351 O O . LEU B 1 426 ? 36.125 41.594 -26.469 1 36.28 426 LEU B O 1
ATOM 6355 N N . SER B 1 427 ? 36.281 40.219 -24.562 1 25.38 427 SER B N 1
ATOM 6356 C CA . SER B 1 427 ? 37.625 40.344 -25.094 1 25.38 427 SER B CA 1
ATOM 6357 C C . SER B 1 427 ? 37.875 39.344 -26.219 1 25.38 427 SER B C 1
ATOM 6359 O O . SER B 1 427 ? 37.281 38.281 -26.25 1 25.38 427 SER B O 1
#

pLDDT: mean 88.79, std 11.43, range [25.38, 98.44]

Secondary structure (DSSP, 8-state):
-----HHHHHHHHHHHHHHHHHHHHHHHHHHHTT--HHHHHHHHHHHHSTTTHHHH-HHHHHHHS---HHHHHHHHHHHHHHHHHHHHHHHTT--HHHHHHS-HHHHHHHHHHHHHHHHHHHHHHHTS-GGGB-TT--TTHHHHHHHHHTT---HHHHHHHHHHHT-TTSHHHHHHHHHHHHHHHHHHHHHHHHHHHHHTTT--HHHHHHHHHHHHHHHHHHHHHHHHHHHHHHHHHHTSSSPTTHHHHHHHHHHHHHHHHHHHHTTS-HHHHHHHHHHHHHH-TTS-HHHHHHHHHHHHHHHHHHHHHHHHHHS-HHHH--HHHHHHHHHHHHHHHHHHHHHHHHHTT--HHHHHHHHHHT---HHHHHHHHHHHHHTTSB-HHHHHHHHHHHHHHHHHHHHHHHHHHHHHT-S------------/-----HHHHHHHHHHHHHHHHHHHHHHHHHHHTT--HHHHHHHHHHHHSTTTHHHH-HHHHHHHS---HHHHHHHHHHHHHHHHHHHHHHHTT--HHHHHHS-HHHHHHHHHHHHHHHHHHHHHHHTS-GGGB-TT--TTHHHHHHHHHTT---HHHHHHHHHHTT-TTSHHHHHHHHHHHHHHHHHHHHHHHHHHHHHTTT--HHHHHHHHHHHHHHHHHHHHHHHHHHHHHHHHHHTSSSPTTHHHHHHHHHHHHHHHHHHHHTTS-HHHHHHHHHHHHHH-TTS-HHHHHHHHHHHHHHHHHHHHHHHHHHS-HHHH--HHHHHHHHHHHHHHHHHHHHHHHHHTT--HHHHHHHHHHT---HHHHHHHHHHHHHTTSB-HHHHHHHHHHHHHHHHHHHHHHHHHHHHHT-S------------

Sequence (854 aa):
MHYLNESHILLFIIQILVLLGVARTLGVICESIKIPALAGEILAGVILGPTLLGRVSPDLQNMLFPDSEPQYIMLETVSWLGVFFLLLSSGFHVNVGHALRSGRASILIGIVGVLFPIAIGYPIFSSYDPIYWGEAATGITFPLFLSVACSITAISVVARALGDLGINKTPQASLALSACAINDIFGWLLFTVVMSMVTAHAMGVMELGGRALLVIAFIIVSIAVGAKVLNFALKRVEGTSLPQPAAAQTLIVSVGLLCGAITQWMGIHAILGFFLAGTMAGSAKRVTEELRNSVSDTLHAIFVPLFFATLGIKIDFLVGLELWPTVIFCIVAILGKFIGAWLGAKLGKQSQQTSILMGLIFTPGGAMEIVVATLAIELELIGQAIFVAIVFSALLSSILAGPLIGIQARRMGIGKVENNPIPKDLSMHYLNESHILLFIIQILVLLGVARTLGVICESIKIPALAGEILAGVILGPTLLGRVSPDLQNMLFPDSEPQYIMLETVSWLGVFFLLLSSGFHVNVGHALRSGRASILIGIVGVLFPIAIGYPIFSSYDPIYWGEAATGITFPLFLSVACSITAISVVARALGDLGINKTPQASLALSACAINDIFGWLLFTVVMSMVTAHAMGVMELGGRALLVIAFIIVSIAVGAKVLNFALKRVEGTSLPQPAAAQTLIVSVGLLCGAITQWMGIHAILGFFLAGTMAGSAKRVTEELRNSVSDTLHAIFVPLFFATLGIKIDFLVGLELWPTVIFCIVAILGKFIGAWLGAKLGKQSQQTSILMGLIFTPGGAMEIVVATLAIELELIGQAIFVAIVFSALLSSILAGPLIGIQARRMGIGKVENNPIPKDLS

Foldseek 3Di:
DCPDDPVLVVLLVVLLCQLLVQLQVQLVVCVVVPFHSLVSLLVLLQCLACQNCCVVPVPVSCVNPNPDPSNVVSLVVLLVLLLLLVLLLQLLLAAQVLLVVLDQLLLLLQVLLQVQLLVVQLVVQLPDDCVFFFPLADSRLLSNLLSLLLSAFRLPLLCVLCVVQVQCPPSLNSSLSSSNNSNVLVSVLSLQLSQLCSQCVVPDPVLSVVLSVVVVVVLVCLLVCVLVVLLVVVVVQVPDPDDPPVSNLVSLVVQLVVQLVVCVVSVHHSSVRSNSSSNSLSNHPPNDPVNSCVSCVPSNSRRNSSNSSVVSNVANLVVLADPPLLVVSLCSSQVSSLVSSLVSNVVVVHDNLSSNLSSLSRRANAPVSLVSLVVCVVSRRTDSNNSSSSVVSNSVSSSVSNVSSSVSCVVVVRGDPPPPPPPPDPD/DCPDDPVLVVLLVVLLCQLLVQLQVQLVVCVVVPFHSLVSLLVLLQCLACQNCCVVPVPVSCVNQNPDPSNVVSLVVLLVLLLLLVLLLQLLLAAQVLLVVLDQLLLLLQVLLQVQLLVVQLVVQLPDDCVFFFPLADSRLLSNLLSLLLSAFRLPLLCVLCVVQAQCPPSLNSSLSSSNNSNVLVSVLSLQLSQLCSQCVVPDPVLSVVLSVVVVVVLVCLLVCVQVVLLVVVVVQVPDPDDPPVSNLVSLVVQLVVQLVVCVVSVHHSSVRSNSSSNSLSNHPPNDPVNSCVSCVPSNSRRNSSNSSVVSNVANLVVLADPPLLVVSLCSSQVSSLVSSLVSNVVVVHDNLSSNLSSLSRRANAPVSLVSLVVCVVSRRTDSNNSSSSVVSNSVSSSVSNVVSSVSCVVVVRGDPPPPPPPPPDD

Radius of gyration: 28.95 Å; Cα contacts (8 Å, |Δi|>4): 1540; chains: 2; bounding box: 75×79×66 Å

Nearest PDB structures (foldseek):
  5bz2-assembly1_A-2  TM=8.668E-01  e=3.809E-15  Thermus thermophilus
  8bxg-assembly1_A  TM=7.618E-01  e=2.995E-09  Escherichia coli
  8by2-assembly1_A  TM=7.458E-01  e=2.537E-09  Escherichia coli
  9emb-assembly1_B  TM=7.638E-01  e=5.356E-09  Escherichia coli
  8by2-assembly1_B  TM=7.411E-01  e=3.122E-09  Escherichia coli

Solvent-accessible surface area (backbone atoms only — not comparable to full-atom values): 40248 Å² total; per-residue (Å²): 134,81,89,66,54,70,69,56,51,39,47,49,36,45,42,51,36,52,44,41,50,41,9,49,52,35,12,50,54,26,42,76,72,67,28,57,38,65,58,18,8,25,44,32,9,30,47,58,10,52,46,38,27,33,68,77,37,44,65,60,27,40,69,63,58,46,99,38,71,67,59,46,46,41,53,48,46,50,24,49,50,8,50,40,46,46,29,22,44,57,14,44,74,26,41,60,69,58,22,73,64,62,41,66,33,19,49,36,18,9,51,32,16,32,50,41,8,27,65,61,28,28,67,57,46,54,69,53,61,71,84,48,42,15,90,59,37,46,84,59,52,36,14,49,43,54,8,49,53,24,25,34,53,24,59,68,60,42,54,48,39,31,49,76,46,56,34,58,83,38,70,66,37,50,42,45,54,23,11,44,39,48,22,49,55,52,42,50,52,52,49,46,47,45,48,35,58,55,72,32,68,90,51,54,70,63,57,48,49,52,42,47,50,51,49,51,48,49,50,50,47,38,66,72,43,31,20,58,52,49,36,53,52,47,55,56,50,68,69,43,90,59,59,77,64,27,49,57,49,40,48,54,52,43,44,17,31,49,34,12,35,49,30,31,70,63,56,36,64,36,56,56,15,12,23,50,35,13,27,17,43,36,51,14,81,74,51,41,71,66,54,54,45,53,53,34,35,56,50,43,47,53,27,33,39,36,25,37,14,50,54,17,38,76,40,44,58,69,79,18,56,43,66,65,66,23,52,51,48,31,49,42,23,40,49,23,10,19,51,13,14,22,49,13,22,47,75,40,69,45,52,71,67,56,12,53,47,40,7,43,58,38,25,17,14,32,69,61,35,40,53,53,42,52,52,33,43,74,62,22,32,33,24,58,38,52,43,42,19,49,44,49,32,14,48,52,30,44,46,47,29,47,63,53,43,49,54,49,30,53,76,68,71,51,44,68,71,74,72,66,75,70,74,82,68,93,119,135,80,89,68,54,69,68,56,51,41,49,50,36,44,41,51,34,52,43,41,50,42,8,50,53,35,13,49,55,27,42,75,72,67,28,58,36,64,56,18,8,26,45,33,9,29,47,59,11,51,48,37,27,32,69,77,37,44,66,61,27,40,69,64,59,45,98,39,70,67,59,46,47,42,53,49,46,49,23,50,51,8,50,39,46,46,31,23,45,57,15,44,75,26,41,58,69,58,22,72,63,61,41,67,33,19,50,35,17,8,50,33,16,33,50,41,8,27,65,60,27,29,68,58,45,54,67,53,62,70,83,48,42,15,88,60,37,45,84,57,52,34,14,48,43,55,8,50,52,24,25,34,51,24,58,68,61,41,54,48,40,31,50,77,47,55,34,58,82,39,71,66,38,50,42,46,54,23,10,42,38,46,23,49,55,52,43,51,51,52,48,46,47,46,48,35,57,54,73,33,66,90,51,55,72,64,57,48,49,52,42,46,50,49,50,50,48,48,50,51,48,40,66,72,42,30,18,60,52,49,36,52,52,46,54,56,49,68,69,44,91,58,59,78,64,28,48,59,47,38,49,54,52,44,45,17,32,49,34,12,35,50,29,30,72,64,56,36,65,36,56,58,16,10,24,49,34,13,27,18,44,36,52,13,82,74,52,41,72,64,56,53,45,54,52,34,35,54,50,40,48,54,27,33,38,35,24,37,12,49,53,18,38,76,40,44,58,69,82,19,57,42,66,64,66,22,51,52,48,29,49,42,22,39,51,24,10,20,50,14,14,22,50,12,20,45,74,41,69,44,53,72,67,56,11,51,47,38,7,43,58,38,25,17,14,33,69,60,36,41,52,54,41,52,52,34,44,73,62,21,32,32,24,59,38,51,43,44,18,49,44,50,33,14,49,51,30,44,44,49,31,48,62,53,44,49,54,48,29,55,74,68,70,52,47,68,71,73,73,66,76,71,74,84,66,93,119

InterPro domains:
  IPR006153 Cation/H+ exchanger, transmembrane domain [PF00999] (26-406)
  IPR038770 Sodium/solute symporter superfamily [G3DSA:1.20.1530.20] (10-412)
  IPR050794 Monovalent cation:proton antiporter 2 [PTHR32468] (9-406)

Organism: NCBI:txid616991